Protein AF-A0A935D6I0-F1 (afdb_monomer_lite)

Structure (mmCIF, N/CA/C/O backbone):
data_AF-A0A935D6I0-F1
#
_entry.id   AF-A0A935D6I0-F1
#
loop_
_atom_site.group_PDB
_atom_site.id
_atom_site.type_symbol
_atom_site.label_atom_id
_atom_site.label_alt_id
_atom_site.label_comp_id
_atom_site.label_asym_id
_atom_site.label_entity_id
_atom_site.label_seq_id
_atom_site.pdbx_PDB_ins_code
_atom_site.Cartn_x
_atom_site.Cartn_y
_atom_site.Cartn_z
_atom_site.occupancy
_atom_site.B_iso_or_equiv
_atom_site.auth_seq_id
_atom_site.auth_comp_id
_atom_site.auth_asym_id
_atom_site.auth_atom_id
_atom_site.pdbx_PDB_model_num
ATOM 1 N N . MET A 1 1 ? 55.440 -57.132 -62.892 1.00 37.16 1 MET A N 1
ATOM 2 C CA . MET A 1 1 ? 55.270 -58.091 -61.773 1.00 37.16 1 MET A CA 1
ATOM 3 C C . MET A 1 1 ? 55.771 -57.445 -60.484 1.00 37.16 1 MET A C 1
ATOM 5 O O . MET A 1 1 ? 56.634 -56.586 -60.579 1.00 37.16 1 MET A O 1
ATOM 9 N N . SER A 1 2 ? 55.214 -57.832 -59.329 1.00 43.88 2 SER A N 1
ATOM 10 C CA . SER A 1 2 ? 55.814 -57.745 -57.974 1.00 43.88 2 SER A CA 1
ATOM 11 C C . SER A 1 2 ? 56.780 -56.583 -57.646 1.00 43.88 2 SER A C 1
ATOM 13 O O . SER A 1 2 ? 57.988 -56.702 -57.839 1.00 43.88 2 SER A O 1
ATOM 15 N N . GLY A 1 3 ? 56.264 -55.522 -57.013 1.00 41.12 3 GLY A N 1
ATOM 16 C CA . GLY A 1 3 ? 57.067 -54.634 -56.154 1.00 41.12 3 GLY A CA 1
ATOM 17 C C . GLY A 1 3 ? 57.128 -55.159 -54.703 1.00 41.12 3 GLY A C 1
ATOM 18 O O . GLY A 1 3 ? 56.217 -55.883 -54.296 1.00 41.12 3 GLY A O 1
ATOM 19 N N . PRO A 1 4 ? 58.171 -54.836 -53.912 1.00 48.38 4 PRO A N 1
ATOM 20 C CA . PRO A 1 4 ? 58.383 -55.424 -52.585 1.00 48.38 4 PRO A CA 1
ATOM 21 C C . PRO A 1 4 ? 57.462 -54.839 -51.490 1.00 48.38 4 PRO A C 1
ATOM 23 O O . PRO A 1 4 ? 57.060 -53.674 -51.569 1.00 48.38 4 PRO A O 1
ATOM 26 N N . PRO A 1 5 ? 57.155 -55.608 -50.425 1.00 51.44 5 PRO A N 1
ATOM 27 C CA . PRO A 1 5 ? 56.311 -55.148 -49.325 1.00 51.44 5 PRO A CA 1
ATOM 28 C C . PRO A 1 5 ? 57.020 -54.107 -48.443 1.00 51.44 5 PRO A C 1
ATOM 30 O O . PRO A 1 5 ? 58.158 -54.298 -48.014 1.00 51.44 5 PRO A O 1
ATOM 33 N N . ARG A 1 6 ? 56.316 -53.020 -48.103 1.00 47.38 6 ARG A N 1
ATOM 34 C CA . ARG A 1 6 ? 56.778 -52.037 -47.105 1.00 47.38 6 ARG A CA 1
ATOM 35 C C . ARG A 1 6 ? 56.645 -52.608 -45.679 1.00 47.38 6 ARG A C 1
ATOM 37 O O . ARG A 1 6 ? 55.667 -53.307 -45.403 1.00 47.38 6 ARG A O 1
ATOM 44 N N . PRO A 1 7 ? 57.572 -52.303 -44.750 1.00 45.91 7 PRO A N 1
ATOM 45 C CA . PRO A 1 7 ? 57.508 -52.811 -43.382 1.00 45.91 7 PRO A CA 1
ATOM 46 C C . PRO A 1 7 ? 56.306 -52.231 -42.621 1.00 45.91 7 PRO A C 1
ATOM 48 O O . PRO A 1 7 ? 56.084 -51.020 -42.614 1.00 45.91 7 PRO A O 1
ATOM 51 N N . ARG A 1 8 ? 55.543 -53.091 -41.935 1.00 47.44 8 ARG A N 1
ATOM 52 C CA . ARG A 1 8 ? 54.457 -52.660 -41.039 1.00 47.44 8 ARG A CA 1
ATOM 53 C C . ARG A 1 8 ? 55.047 -52.008 -39.787 1.00 47.44 8 ARG A C 1
ATOM 55 O O . ARG A 1 8 ? 55.710 -52.682 -38.998 1.00 47.44 8 ARG A O 1
ATOM 62 N N . ALA A 1 9 ? 54.773 -50.722 -39.583 1.00 49.53 9 ALA A N 1
ATOM 63 C CA . ALA A 1 9 ? 55.147 -50.020 -38.361 1.00 49.53 9 ALA A CA 1
ATOM 64 C C . ALA A 1 9 ? 54.410 -50.625 -37.152 1.00 49.53 9 ALA A C 1
ATOM 66 O O . ALA A 1 9 ? 53.188 -50.532 -37.048 1.00 49.53 9 ALA A O 1
ATOM 67 N N . ARG A 1 10 ? 55.151 -51.248 -36.229 1.00 52.06 10 ARG A N 1
ATOM 68 C CA . ARG A 1 10 ? 54.614 -51.650 -34.923 1.00 52.06 10 ARG A CA 1
ATOM 69 C C . ARG A 1 10 ? 54.610 -50.426 -34.007 1.00 52.06 10 ARG A C 1
ATOM 71 O O . ARG A 1 10 ? 55.678 -49.932 -33.647 1.00 52.06 10 ARG A O 1
ATOM 78 N N . LEU A 1 11 ? 53.421 -49.945 -33.642 1.00 57.38 11 LEU A N 1
ATOM 79 C CA . LEU A 1 11 ? 53.260 -48.937 -32.592 1.00 57.38 11 LEU A CA 1
ATOM 80 C C . LEU A 1 11 ? 53.880 -49.457 -31.287 1.00 57.38 11 LEU A C 1
ATOM 82 O O . LEU A 1 11 ? 53.718 -50.627 -30.936 1.00 57.38 11 LEU A O 1
ATOM 86 N N . ARG A 1 12 ? 54.618 -48.595 -30.582 1.00 63.47 12 ARG A N 1
ATOM 87 C CA . ARG A 1 12 ? 55.201 -48.927 -29.271 1.00 63.47 12 ARG A CA 1
ATOM 88 C C . ARG A 1 12 ? 54.099 -48.926 -28.210 1.00 63.47 12 ARG A C 1
ATOM 90 O O . ARG A 1 12 ? 53.146 -48.160 -28.334 1.00 63.47 12 ARG A O 1
ATOM 97 N N . ALA A 1 13 ? 54.256 -49.730 -27.157 1.00 59.06 13 ALA A N 1
ATOM 98 C CA . ALA A 1 13 ? 53.270 -49.829 -26.077 1.00 59.06 13 ALA A CA 1
ATOM 99 C C . ALA A 1 13 ? 52.913 -48.456 -25.466 1.00 59.06 13 ALA A C 1
ATOM 101 O O . ALA A 1 13 ? 51.735 -48.177 -25.271 1.00 59.06 13 ALA A O 1
ATOM 102 N N . ASP A 1 14 ? 53.894 -47.562 -25.291 1.00 60.78 14 ASP A N 1
ATOM 103 C CA . ASP A 1 14 ? 53.687 -46.169 -24.858 1.00 60.78 14 ASP A CA 1
ATOM 104 C C . ASP A 1 14 ? 52.713 -45.372 -25.741 1.00 60.78 14 ASP A C 1
ATOM 106 O O . ASP A 1 14 ? 51.923 -44.583 -25.228 1.00 60.78 14 ASP A O 1
ATOM 110 N N . GLU A 1 15 ? 52.762 -45.544 -27.064 1.00 60.06 15 GLU A N 1
ATOM 111 C CA . GLU A 1 15 ? 51.873 -44.826 -27.991 1.00 60.06 15 GLU A CA 1
ATOM 112 C C . GLU A 1 15 ? 50.445 -45.371 -27.902 1.00 60.06 15 GLU A C 1
ATOM 114 O O . GLU A 1 15 ? 49.482 -44.605 -27.904 1.00 60.06 15 GLU A O 1
ATOM 119 N N . ILE A 1 16 ? 50.311 -46.691 -27.742 1.00 69.69 16 ILE A N 1
ATOM 120 C CA . ILE A 1 16 ? 49.023 -47.360 -27.525 1.00 69.69 16 ILE A CA 1
ATOM 121 C C . ILE A 1 16 ? 48.428 -46.932 -26.175 1.00 69.69 16 ILE A C 1
ATOM 123 O O . ILE A 1 16 ? 47.242 -46.623 -26.111 1.00 69.69 16 ILE A O 1
ATOM 127 N N . GLY A 1 17 ? 49.241 -46.830 -25.118 1.00 73.00 17 GLY A N 1
ATOM 128 C CA . GLY A 1 17 ? 48.816 -46.346 -23.801 1.00 73.00 17 GLY A CA 1
ATOM 129 C C . GLY A 1 17 ? 48.333 -44.892 -23.820 1.00 73.00 17 GLY A C 1
ATOM 130 O O . GLY A 1 17 ? 47.293 -44.587 -23.238 1.00 73.00 17 GLY A O 1
ATOM 131 N N . LYS A 1 18 ? 49.025 -44.001 -24.545 1.00 70.38 18 LYS A N 1
ATOM 132 C CA . LYS A 1 18 ? 48.591 -42.603 -24.740 1.00 70.38 18 LYS A CA 1
ATOM 133 C C . LYS A 1 18 ? 47.278 -42.514 -25.517 1.00 70.38 18 LYS A C 1
ATOM 135 O O . LYS A 1 18 ? 46.387 -41.778 -25.104 1.00 70.38 18 LYS A O 1
ATOM 140 N N . LEU A 1 19 ? 47.139 -43.272 -26.608 1.00 73.75 19 LEU A N 1
ATOM 141 C CA . LEU A 1 19 ? 45.904 -43.323 -27.398 1.00 73.75 19 LEU A CA 1
ATOM 142 C C . LEU A 1 19 ? 44.732 -43.894 -26.592 1.00 73.75 19 LEU A C 1
ATOM 144 O O . LEU A 1 19 ? 43.655 -43.306 -26.602 1.00 73.75 19 LEU A O 1
ATOM 148 N N . ALA A 1 20 ? 44.944 -44.977 -25.842 1.00 74.62 20 ALA A N 1
ATOM 149 C CA . ALA A 1 20 ? 43.935 -45.543 -24.951 1.00 74.62 20 ALA A CA 1
ATOM 150 C C . ALA A 1 20 ? 43.519 -44.548 -23.854 1.00 74.62 20 ALA A C 1
ATOM 152 O O . ALA A 1 20 ? 42.328 -44.390 -23.602 1.00 74.62 20 ALA A O 1
ATOM 153 N N . GLY A 1 21 ? 44.473 -43.824 -23.258 1.00 82.56 21 GLY A N 1
ATOM 154 C CA . GLY A 1 21 ? 44.193 -42.761 -22.288 1.00 82.56 21 GLY A CA 1
ATOM 155 C C . GLY A 1 21 ? 43.405 -41.589 -22.882 1.00 82.56 21 GLY A C 1
ATOM 156 O O . GLY A 1 21 ? 42.464 -41.112 -22.253 1.00 82.56 21 GLY A O 1
ATOM 157 N N . LEU A 1 22 ? 43.730 -41.162 -24.108 1.00 82.31 22 LEU A N 1
ATOM 158 C CA . LEU A 1 22 ? 43.003 -40.107 -24.822 1.00 82.31 22 LEU A CA 1
ATOM 159 C C . LEU A 1 22 ? 41.564 -40.535 -25.154 1.00 82.31 22 LEU A C 1
ATOM 161 O O . LEU A 1 22 ? 40.627 -39.778 -24.913 1.00 82.31 22 LEU A O 1
ATOM 165 N N . VAL A 1 23 ? 41.382 -41.757 -25.665 1.00 84.00 23 VAL A N 1
ATOM 166 C CA . VAL A 1 23 ? 40.058 -42.324 -25.970 1.00 84.00 23 VAL A CA 1
ATOM 167 C C . VAL A 1 23 ? 39.240 -42.508 -24.693 1.00 84.00 23 VAL A C 1
ATOM 169 O O . VAL A 1 23 ? 38.070 -42.137 -24.673 1.00 84.00 23 VAL A O 1
ATOM 172 N N . PHE A 1 24 ? 39.842 -42.998 -23.605 1.00 89.31 24 PHE A N 1
ATOM 173 C CA . PHE A 1 24 ? 39.172 -43.108 -22.309 1.00 89.31 24 PHE A CA 1
ATOM 174 C C . PHE A 1 24 ? 38.747 -41.737 -21.767 1.00 89.31 24 PHE A C 1
ATOM 176 O O . PHE A 1 24 ? 37.611 -41.590 -21.326 1.00 89.31 24 PHE A O 1
ATOM 183 N N . ALA A 1 25 ? 39.606 -40.717 -21.855 1.00 81.88 25 ALA A N 1
ATOM 184 C CA . ALA A 1 25 ? 39.266 -39.353 -21.450 1.00 81.88 25 ALA A CA 1
ATOM 185 C C . ALA A 1 25 ? 38.133 -38.753 -22.304 1.00 81.88 25 ALA A C 1
ATOM 187 O O . ALA A 1 25 ? 37.238 -38.112 -21.758 1.00 81.88 25 ALA A O 1
ATOM 188 N N . ALA A 1 26 ? 38.123 -39.003 -23.618 1.00 81.81 26 ALA A N 1
ATOM 189 C CA . ALA A 1 26 ? 37.045 -38.573 -24.509 1.00 81.81 26 ALA A CA 1
ATOM 190 C C . ALA A 1 26 ? 35.714 -39.286 -24.200 1.00 81.81 26 ALA A C 1
ATOM 192 O O . ALA A 1 26 ? 34.679 -38.632 -24.094 1.00 81.81 26 ALA A O 1
ATOM 193 N N . VAL A 1 27 ? 35.736 -40.607 -23.984 1.00 89.44 27 VAL A N 1
ATOM 194 C CA . VAL A 1 27 ? 34.553 -41.383 -23.570 1.00 89.44 27 VAL A CA 1
ATOM 195 C C . VAL A 1 27 ? 34.043 -40.913 -22.206 1.00 89.44 27 VAL A C 1
ATOM 197 O O . VAL A 1 27 ? 32.844 -40.701 -22.051 1.00 89.44 27 VAL A O 1
ATOM 200 N N . LEU A 1 28 ? 34.933 -40.676 -21.239 1.00 91.19 28 LEU A N 1
ATOM 201 C CA . LEU A 1 28 ? 34.573 -40.146 -19.924 1.00 91.19 28 LEU A CA 1
ATOM 202 C C . LEU A 1 28 ? 33.959 -38.741 -20.026 1.00 91.19 28 LEU A C 1
ATOM 204 O O . LEU A 1 28 ? 32.957 -38.480 -19.369 1.00 91.19 28 LEU A O 1
ATOM 208 N N . ALA A 1 29 ? 34.496 -37.862 -20.877 1.00 83.25 29 ALA A N 1
ATOM 209 C CA . ALA A 1 29 ? 33.925 -36.539 -21.127 1.00 83.25 29 ALA A CA 1
ATOM 210 C C . ALA A 1 29 ? 32.528 -36.617 -21.771 1.00 83.25 29 ALA A C 1
ATOM 212 O O . ALA A 1 29 ? 31.626 -35.894 -21.354 1.00 83.25 29 ALA A O 1
ATOM 213 N N . VAL A 1 30 ? 32.311 -37.529 -22.726 1.00 86.19 30 VAL A N 1
ATOM 214 C CA . VAL A 1 30 ? 30.987 -37.773 -23.330 1.00 86.19 30 VAL A CA 1
ATOM 215 C C . VAL A 1 30 ? 29.999 -38.340 -22.305 1.00 86.19 30 VAL A C 1
ATOM 217 O O . VAL A 1 30 ? 28.857 -37.886 -22.253 1.00 86.19 30 VAL A O 1
ATOM 220 N N . LEU A 1 31 ? 30.424 -39.278 -21.453 1.00 86.38 31 LEU A N 1
ATOM 221 C CA . LEU A 1 31 ? 29.591 -39.832 -20.380 1.00 86.38 31 LEU A CA 1
ATOM 222 C C . LEU A 1 31 ? 29.246 -38.779 -19.317 1.00 86.38 31 LEU A C 1
ATOM 224 O O . LEU A 1 31 ? 28.089 -38.696 -18.914 1.00 86.38 31 LEU A O 1
ATOM 228 N N . LEU A 1 32 ? 30.206 -37.940 -18.913 1.00 83.62 32 LEU A N 1
ATOM 229 C CA . LEU A 1 32 ? 29.977 -36.810 -18.006 1.00 83.62 32 LEU A CA 1
ATOM 230 C C . LEU A 1 32 ? 29.027 -35.775 -18.620 1.00 83.62 32 LEU A C 1
ATOM 232 O O . LEU A 1 32 ? 28.127 -35.304 -17.931 1.00 83.62 32 LEU A O 1
ATOM 236 N N . ASN A 1 33 ? 29.170 -35.461 -19.910 1.00 84.50 33 ASN A N 1
ATOM 237 C CA . ASN A 1 33 ? 28.267 -34.548 -20.610 1.00 84.50 33 ASN A CA 1
ATOM 238 C C . ASN A 1 33 ? 26.844 -35.123 -20.721 1.00 84.50 33 ASN A C 1
ATOM 240 O O . ASN A 1 33 ? 25.875 -34.428 -20.436 1.00 84.50 33 ASN A O 1
ATOM 244 N N . MET A 1 34 ? 26.704 -36.410 -21.059 1.00 84.88 34 MET A N 1
ATOM 245 C CA . MET A 1 34 ? 25.408 -37.100 -21.100 1.00 84.88 34 MET A CA 1
ATOM 246 C C . MET A 1 34 ? 24.755 -37.191 -19.711 1.00 84.88 34 MET A C 1
ATOM 248 O O . MET A 1 34 ? 23.539 -37.043 -19.596 1.00 84.88 34 MET A O 1
ATOM 252 N N . TYR A 1 35 ? 25.545 -37.424 -18.660 1.00 82.31 35 TYR A N 1
ATOM 253 C CA . TYR A 1 35 ? 25.071 -37.429 -17.276 1.00 82.31 35 TYR A CA 1
ATOM 254 C C . TYR A 1 35 ? 24.625 -36.026 -16.841 1.00 82.31 35 TYR A C 1
ATOM 256 O O . TYR A 1 35 ? 23.523 -35.879 -16.326 1.00 82.31 35 TYR A O 1
ATOM 264 N N . SER A 1 36 ? 25.422 -34.994 -17.133 1.00 69.69 36 SER A N 1
ATOM 265 C CA . SER A 1 36 ? 25.091 -33.583 -16.884 1.00 69.69 36 SER A CA 1
ATOM 266 C C . SER A 1 36 ? 23.803 -33.155 -17.599 1.00 69.69 36 SER A C 1
ATOM 268 O O . SER A 1 36 ? 22.930 -32.548 -16.988 1.00 69.69 36 SER A O 1
ATOM 270 N N . ALA A 1 37 ? 23.628 -33.549 -18.865 1.00 70.69 37 ALA A N 1
ATOM 271 C CA . ALA A 1 37 ? 22.434 -33.238 -19.650 1.00 70.69 37 ALA A CA 1
ATOM 272 C C . ALA A 1 37 ? 21.165 -33.974 -19.170 1.00 70.69 37 ALA A C 1
ATOM 274 O O . ALA A 1 37 ? 20.067 -33.447 -19.324 1.00 70.69 37 ALA A O 1
ATOM 275 N N . ARG A 1 38 ? 21.289 -35.177 -18.585 1.00 74.50 38 ARG A N 1
ATOM 276 C CA . ARG A 1 38 ? 20.152 -35.927 -18.004 1.00 74.50 38 ARG A CA 1
ATOM 277 C C . ARG A 1 38 ? 19.853 -35.583 -16.547 1.00 74.50 38 ARG A C 1
ATOM 279 O O . ARG A 1 38 ? 18.725 -35.768 -16.104 1.00 74.50 38 ARG A O 1
ATOM 286 N N . HIS A 1 39 ? 20.849 -35.110 -15.807 1.00 69.06 39 HIS A N 1
ATOM 287 C CA . HIS A 1 39 ? 20.754 -34.772 -14.390 1.00 69.06 39 HIS A CA 1
ATOM 288 C C . HIS A 1 39 ? 21.181 -33.320 -14.159 1.00 69.06 39 HIS A C 1
ATOM 290 O O . HIS A 1 39 ? 21.965 -33.031 -13.253 1.00 69.06 39 HIS A O 1
ATOM 296 N N . TYR A 1 40 ? 20.664 -32.408 -14.991 1.00 58.69 40 TYR A N 1
ATOM 297 C CA . TYR A 1 40 ? 20.904 -30.977 -14.845 1.00 58.69 40 TYR A CA 1
ATOM 298 C C . TYR A 1 40 ? 20.405 -30.523 -13.472 1.00 58.69 40 TYR A C 1
ATOM 300 O O . TYR A 1 40 ? 19.208 -30.534 -13.186 1.00 58.69 40 TYR A O 1
ATOM 308 N N . ARG A 1 41 ? 21.342 -30.158 -12.596 1.00 61.06 41 ARG A N 1
ATOM 309 C CA . ARG A 1 41 ? 21.061 -29.782 -11.213 1.00 61.06 41 ARG A CA 1
ATOM 310 C C . ARG A 1 41 ? 21.752 -28.461 -10.928 1.00 61.06 41 ARG A C 1
ATOM 312 O O . ARG A 1 41 ? 22.961 -28.418 -10.713 1.00 61.06 41 ARG A O 1
ATOM 319 N N . ARG A 1 42 ? 20.981 -27.375 -10.982 1.00 64.25 42 ARG A N 1
ATOM 320 C CA . ARG A 1 42 ? 21.489 -26.026 -10.737 1.00 64.25 42 ARG A CA 1
ATOM 321 C C . ARG A 1 42 ? 21.846 -25.873 -9.257 1.00 64.25 42 ARG A C 1
ATOM 323 O O . ARG A 1 42 ? 21.025 -26.164 -8.392 1.00 64.25 42 ARG A O 1
ATOM 330 N N . TRP A 1 43 ? 23.065 -25.423 -8.977 1.00 62.28 43 TRP A N 1
ATOM 331 C CA . TRP A 1 43 ? 23.490 -25.038 -7.633 1.00 62.28 43 TRP A CA 1
ATOM 332 C C . TRP A 1 43 ? 23.419 -23.523 -7.492 1.00 62.28 43 TRP A C 1
ATOM 334 O O . TRP A 1 43 ? 23.999 -22.789 -8.293 1.00 62.28 43 TRP A O 1
ATOM 344 N N . ASP A 1 44 ? 22.700 -23.070 -6.474 1.00 67.69 44 ASP A N 1
ATOM 345 C CA . ASP A 1 44 ? 22.630 -21.670 -6.088 1.00 67.69 44 ASP A CA 1
ATOM 346 C C . ASP A 1 44 ? 23.681 -21.396 -5.011 1.00 67.69 44 ASP A C 1
ATOM 348 O O . ASP A 1 44 ? 23.538 -21.802 -3.857 1.00 67.69 44 ASP A O 1
ATOM 352 N N . VAL A 1 45 ? 24.759 -20.737 -5.428 1.00 71.44 45 VAL A N 1
ATOM 353 C CA . VAL A 1 45 ? 25.898 -20.365 -4.578 1.00 71.44 45 VAL A CA 1
ATOM 354 C C . VAL A 1 45 ? 25.766 -18.948 -4.004 1.00 71.44 45 VAL A C 1
ATOM 356 O O . VAL A 1 45 ? 26.752 -18.392 -3.526 1.00 71.44 45 VAL A O 1
ATOM 359 N N . THR A 1 46 ? 24.574 -18.340 -4.062 1.00 66.06 46 THR A N 1
ATOM 360 C CA . THR A 1 46 ? 24.297 -17.098 -3.324 1.00 66.06 46 THR A CA 1
ATOM 361 C C . THR A 1 46 ? 24.123 -17.388 -1.833 1.00 66.06 46 THR A C 1
ATOM 363 O O . THR A 1 46 ? 23.523 -18.392 -1.457 1.00 66.06 46 THR A O 1
ATOM 366 N N . GLU A 1 47 ? 24.634 -16.495 -0.983 1.00 59.16 47 GLU A N 1
ATOM 367 C CA . GLU A 1 47 ? 24.646 -16.642 0.483 1.00 59.16 47 GLU A CA 1
ATOM 368 C C . GLU A 1 47 ? 23.241 -16.817 1.091 1.00 59.16 47 GLU A C 1
ATOM 370 O O . GLU A 1 47 ? 23.069 -17.574 2.041 1.00 59.16 47 GLU A O 1
ATOM 375 N N . SER A 1 48 ? 22.225 -16.185 0.494 1.00 63.75 48 SER A N 1
ATOM 376 C CA . SER A 1 48 ? 20.811 -16.273 0.893 1.00 63.75 48 SER A CA 1
ATOM 377 C C . SER A 1 48 ? 19.963 -17.228 0.033 1.00 63.75 48 SER A C 1
ATOM 379 O O . SER A 1 48 ? 18.732 -17.207 0.113 1.00 63.75 48 SER A O 1
ATOM 381 N N . HIS A 1 49 ? 20.594 -18.051 -0.819 1.00 70.12 49 HIS A N 1
ATOM 382 C CA . HIS A 1 49 ? 19.928 -18.970 -1.756 1.00 70.12 49 HIS A CA 1
ATOM 383 C C . HIS A 1 49 ? 18.759 -18.316 -2.536 1.00 70.12 49 HIS A C 1
ATOM 385 O O . HIS A 1 49 ? 17.650 -18.863 -2.625 1.00 70.12 49 HIS A O 1
ATOM 391 N N . ARG A 1 50 ? 18.997 -17.110 -3.078 1.00 70.56 50 ARG A N 1
ATOM 392 C CA . ARG A 1 50 ? 17.980 -16.210 -3.664 1.00 70.56 50 ARG A CA 1
ATOM 393 C C . ARG A 1 50 ? 17.206 -16.821 -4.836 1.00 70.56 50 ARG A C 1
ATOM 395 O O . ARG A 1 50 ? 16.054 -16.461 -5.046 1.00 70.56 50 ARG A O 1
ATOM 402 N N . TYR A 1 51 ? 17.817 -17.731 -5.590 1.00 76.12 51 TYR A N 1
ATOM 403 C CA . TYR A 1 51 ? 17.234 -18.350 -6.788 1.00 76.12 51 TYR A CA 1
ATOM 404 C C . TYR A 1 51 ? 16.794 -19.804 -6.552 1.00 76.12 51 TYR A C 1
ATOM 406 O O . TYR A 1 51 ? 16.323 -20.477 -7.471 1.00 76.12 51 TYR A O 1
ATOM 414 N N . THR A 1 52 ? 16.931 -20.301 -5.322 1.00 81.88 52 THR A N 1
ATOM 415 C CA . THR A 1 52 ? 16.474 -21.632 -4.915 1.00 81.88 52 THR A CA 1
ATOM 416 C C . THR A 1 52 ? 14.997 -21.579 -4.562 1.00 81.88 52 THR A C 1
ATOM 418 O O . THR A 1 52 ? 14.637 -21.067 -3.503 1.00 81.88 52 THR A O 1
ATOM 421 N N . LEU A 1 53 ? 14.145 -22.123 -5.433 1.00 82.69 53 LEU A N 1
ATOM 422 C CA . LEU A 1 53 ? 12.693 -22.092 -5.247 1.00 82.69 53 LEU A CA 1
ATOM 423 C C . LEU A 1 53 ? 12.254 -22.768 -3.946 1.00 82.69 53 LEU A C 1
ATOM 425 O O . LEU A 1 53 ? 12.743 -23.849 -3.583 1.00 82.69 53 LEU A O 1
ATOM 429 N N . THR A 1 54 ? 11.272 -22.159 -3.290 1.00 81.50 54 THR A N 1
ATOM 430 C CA . THR A 1 54 ? 10.537 -22.760 -2.180 1.00 81.50 54 THR A CA 1
ATOM 431 C C . THR A 1 54 ? 9.719 -23.952 -2.670 1.00 81.50 54 THR A C 1
ATOM 433 O O . THR A 1 54 ? 9.304 -24.041 -3.827 1.00 81.50 54 THR A O 1
ATOM 436 N N . ASP A 1 55 ? 9.469 -24.909 -1.783 1.00 75.31 55 ASP A N 1
ATOM 437 C CA . ASP A 1 55 ? 8.736 -26.127 -2.145 1.00 75.31 55 ASP A CA 1
ATOM 438 C C . ASP A 1 55 ? 7.230 -25.858 -2.350 1.00 75.31 55 ASP A C 1
ATOM 440 O O . ASP A 1 55 ? 6.556 -26.612 -3.050 1.00 75.31 55 ASP A O 1
ATOM 444 N N . ALA A 1 56 ? 6.745 -24.723 -1.835 1.00 67.25 56 ALA A N 1
ATOM 445 C CA . ALA A 1 56 ? 5.465 -24.095 -2.155 1.00 67.25 56 ALA A CA 1
ATOM 446 C C . ALA A 1 56 ? 5.348 -23.755 -3.659 1.00 67.25 56 ALA A C 1
ATOM 448 O O . ALA A 1 56 ? 4.425 -24.211 -4.344 1.00 67.25 56 ALA A O 1
ATOM 449 N N . THR A 1 57 ? 6.332 -23.030 -4.198 1.00 84.00 57 THR A N 1
ATOM 450 C CA . THR A 1 57 ? 6.426 -22.699 -5.629 1.00 84.00 57 THR A CA 1
ATOM 451 C C . THR A 1 57 ? 6.583 -23.953 -6.489 1.00 84.00 57 THR A C 1
ATOM 453 O O . THR A 1 57 ? 5.881 -24.105 -7.486 1.00 84.00 57 THR A O 1
ATOM 456 N N . LYS A 1 58 ? 7.432 -24.912 -6.086 1.00 86.19 58 LYS A N 1
ATOM 457 C CA . LYS A 1 58 ? 7.634 -26.167 -6.844 1.00 86.19 58 LYS A CA 1
ATOM 458 C C . LYS A 1 58 ? 6.355 -26.987 -7.001 1.00 86.19 58 LYS A C 1
ATOM 460 O O . LYS A 1 58 ? 6.117 -27.497 -8.090 1.00 86.19 58 LYS A O 1
ATOM 465 N N . ARG A 1 59 ? 5.533 -27.114 -5.949 1.00 79.12 59 ARG A N 1
ATOM 466 C CA . ARG A 1 59 ? 4.211 -27.767 -6.046 1.00 79.12 59 ARG A CA 1
ATOM 467 C C . ARG A 1 59 ? 3.337 -27.033 -7.060 1.00 79.12 59 ARG A C 1
ATOM 469 O O . ARG A 1 59 ? 2.940 -27.624 -8.053 1.00 79.12 59 ARG A O 1
ATOM 476 N N . THR A 1 60 ? 3.180 -25.720 -6.887 1.00 81.19 60 THR A N 1
ATOM 477 C CA . THR A 1 60 ? 2.380 -24.859 -7.777 1.00 81.19 60 THR A CA 1
ATOM 478 C C . THR A 1 60 ? 2.756 -24.994 -9.258 1.00 81.19 60 THR A C 1
ATOM 480 O O . THR A 1 60 ? 1.875 -24.994 -10.111 1.00 81.19 60 THR A O 1
ATOM 483 N N . LEU A 1 61 ? 4.048 -25.130 -9.577 1.00 88.06 61 LEU A N 1
ATOM 484 C CA . LEU A 1 61 ? 4.530 -25.290 -10.954 1.00 88.06 61 LEU A CA 1
ATOM 485 C C . LEU A 1 61 ? 4.350 -26.714 -11.506 1.00 88.06 61 LEU A C 1
ATOM 487 O O . LEU A 1 61 ? 4.079 -26.875 -12.696 1.00 88.06 61 LEU A O 1
ATOM 491 N N . ARG A 1 62 ? 4.494 -27.747 -10.671 1.00 84.56 62 ARG A N 1
ATOM 492 C CA . ARG A 1 62 ? 4.284 -29.152 -11.070 1.00 84.56 62 ARG A CA 1
ATOM 493 C C . ARG A 1 62 ? 2.804 -29.503 -11.218 1.00 84.56 62 ARG A C 1
ATOM 495 O O . ARG A 1 62 ? 2.466 -30.322 -12.064 1.00 84.56 62 ARG A O 1
ATOM 502 N N . ASP A 1 63 ? 1.948 -28.846 -10.441 1.00 80.62 63 ASP A N 1
ATOM 503 C CA . ASP A 1 63 ? 0.494 -29.019 -10.436 1.00 80.62 63 ASP A CA 1
ATOM 504 C C . ASP A 1 63 ? -0.215 -28.097 -11.464 1.00 80.62 63 ASP A C 1
ATOM 506 O O . ASP A 1 63 ? -1.438 -27.950 -11.427 1.00 80.62 63 ASP A O 1
ATOM 510 N N . LEU A 1 64 ? 0.534 -27.467 -12.385 1.00 85.19 64 LEU A N 1
ATOM 511 C CA . LEU A 1 64 ? -0.003 -26.659 -13.490 1.00 85.19 64 LEU A CA 1
ATOM 512 C C . LEU A 1 64 ? -0.861 -27.526 -14.437 1.00 85.19 64 LEU A C 1
ATOM 514 O O . LEU A 1 64 ? -0.315 -28.427 -15.074 1.00 85.19 64 LEU A O 1
ATOM 518 N N . PRO A 1 65 ? -2.173 -27.251 -14.593 1.00 76.94 65 PRO A N 1
ATOM 519 C CA . PRO A 1 65 ? -3.044 -28.051 -15.458 1.00 76.94 65 PRO A CA 1
ATOM 520 C C . PRO A 1 65 ? -2.919 -27.686 -16.945 1.00 76.94 65 PRO A C 1
ATOM 522 O O . PRO A 1 65 ? -3.094 -28.540 -17.809 1.00 76.94 65 PRO A O 1
ATOM 525 N N . ASP A 1 66 ? -2.610 -26.420 -17.232 1.00 82.94 66 ASP A N 1
ATOM 526 C CA . ASP A 1 66 ? -2.652 -25.790 -18.552 1.00 82.94 66 ASP A CA 1
ATOM 527 C C . ASP A 1 66 ? -1.486 -24.802 -18.712 1.00 82.94 66 ASP A C 1
ATOM 529 O O . ASP A 1 66 ? -0.809 -24.442 -17.745 1.00 82.94 66 ASP A O 1
ATOM 533 N N . THR A 1 67 ? -1.227 -24.363 -19.946 1.00 90.44 67 THR A N 1
ATOM 534 C CA . THR A 1 67 ? -0.114 -23.454 -20.248 1.00 90.44 67 THR A CA 1
ATOM 535 C C . THR A 1 67 ? -0.382 -22.019 -19.782 1.00 90.44 67 THR A C 1
ATOM 537 O O . THR A 1 67 ? -1.322 -21.371 -20.242 1.00 90.44 67 THR A O 1
ATOM 540 N N . VAL A 1 68 ? 0.506 -21.490 -18.936 1.00 92.06 68 VAL A N 1
ATOM 541 C CA . VAL A 1 68 ? 0.494 -20.096 -18.463 1.00 92.06 68 VAL A CA 1
ATOM 542 C C . VAL A 1 68 ? 1.574 -19.293 -19.190 1.00 92.06 68 VAL A C 1
ATOM 544 O O . VAL A 1 68 ? 2.733 -19.708 -19.261 1.00 92.06 68 VAL A O 1
ATOM 547 N N . GLU A 1 69 ? 1.206 -18.126 -19.719 1.00 93.38 69 GLU A N 1
ATOM 548 C CA . GLU A 1 69 ? 2.147 -17.171 -20.311 1.00 93.38 69 GLU A CA 1
ATOM 549 C C . GLU A 1 69 ? 2.629 -16.166 -19.253 1.00 93.38 69 GLU A C 1
ATOM 551 O O . GLU A 1 69 ? 1.823 -15.614 -18.506 1.00 93.38 69 GLU A O 1
ATOM 556 N N . VAL A 1 70 ? 3.933 -15.881 -19.221 1.00 94.12 70 VAL A N 1
ATOM 557 C CA . VAL A 1 70 ? 4.531 -14.814 -18.400 1.00 94.12 70 VAL A CA 1
ATOM 558 C C . VAL A 1 70 ? 5.262 -13.848 -19.323 1.00 94.12 70 VAL A C 1
ATOM 560 O O . VAL A 1 70 ? 6.274 -14.208 -19.922 1.00 94.12 70 VAL A O 1
ATOM 563 N N . TRP A 1 71 ? 4.752 -12.628 -19.441 1.00 92.25 71 TRP A N 1
ATOM 564 C CA . TRP A 1 71 ? 5.332 -11.551 -20.236 1.00 92.25 71 TRP A CA 1
ATOM 565 C C . TRP A 1 71 ? 6.092 -10.597 -19.314 1.00 92.25 71 TRP A C 1
ATOM 567 O O . TRP A 1 71 ? 5.497 -10.013 -18.415 1.00 92.25 71 TRP A O 1
ATOM 577 N N . VAL A 1 72 ? 7.396 -10.442 -19.528 1.00 92.69 72 VAL A N 1
ATOM 578 C CA . VAL A 1 72 ? 8.268 -9.548 -18.753 1.00 92.69 72 VAL A CA 1
ATOM 579 C C . VAL A 1 72 ? 8.563 -8.310 -19.595 1.00 92.69 72 VAL A C 1
ATOM 581 O O . VAL A 1 72 ? 9.157 -8.441 -20.668 1.00 92.69 72 VAL A O 1
ATOM 584 N N . LEU A 1 73 ? 8.133 -7.139 -19.119 1.00 89.81 73 LEU A N 1
ATOM 585 C CA . LEU A 1 73 ? 8.149 -5.860 -19.835 1.00 89.81 73 LEU A CA 1
ATOM 586 C C . LEU A 1 73 ? 9.231 -4.944 -19.240 1.00 89.81 73 LEU A C 1
ATOM 588 O O . LEU A 1 73 ? 8.932 -3.957 -18.577 1.00 89.81 73 LEU A O 1
ATOM 592 N N . LEU A 1 74 ? 10.496 -5.324 -19.425 1.00 86.94 74 LEU A N 1
ATOM 593 C CA . LEU A 1 74 ? 11.658 -4.656 -18.822 1.00 86.94 74 LEU A CA 1
ATOM 594 C C . LEU A 1 74 ? 12.780 -4.491 -19.845 1.00 86.94 74 LEU A C 1
ATOM 596 O O . LEU A 1 74 ? 13.037 -5.411 -20.623 1.00 86.94 74 LEU A O 1
ATOM 600 N N . GLY A 1 75 ? 13.502 -3.376 -19.806 1.00 80.88 75 GLY A N 1
ATOM 601 C CA . GLY A 1 75 ? 14.668 -3.100 -20.647 1.00 80.88 75 GLY A CA 1
ATOM 602 C C . GLY A 1 75 ? 15.881 -3.979 -20.306 1.00 80.88 75 GLY A C 1
ATOM 603 O O . GLY A 1 75 ? 16.048 -4.418 -19.167 1.00 80.88 75 GLY A O 1
ATOM 604 N N . GLN A 1 76 ? 16.769 -4.244 -21.274 1.00 75.38 76 GLN A N 1
ATOM 605 C CA . GLN A 1 76 ? 18.009 -5.022 -21.046 1.00 75.38 76 GLN A CA 1
ATOM 606 C C . GLN A 1 76 ? 18.906 -4.425 -19.945 1.00 75.38 76 GLN A C 1
ATOM 608 O O . GLN A 1 76 ? 19.681 -5.151 -19.323 1.00 75.38 76 GLN A O 1
ATOM 613 N N . ALA A 1 77 ? 18.819 -3.111 -19.718 1.00 72.19 77 ALA A N 1
ATOM 614 C CA . ALA A 1 77 ? 19.597 -2.391 -18.712 1.00 72.19 77 ALA A CA 1
ATOM 615 C C . ALA A 1 77 ? 19.037 -2.515 -17.280 1.00 72.19 77 ALA A C 1
ATOM 617 O O . ALA A 1 77 ? 19.736 -2.177 -16.324 1.00 72.19 77 ALA A O 1
ATOM 618 N N . GLU A 1 78 ? 17.799 -2.988 -17.103 1.00 75.62 78 GLU A N 1
ATOM 619 C CA . GLU A 1 78 ? 17.122 -2.949 -15.806 1.00 75.62 78 GLU A CA 1
ATOM 620 C C . GLU A 1 78 ? 17.574 -4.082 -14.864 1.00 75.62 78 GLU A C 1
ATOM 622 O O . GLU A 1 78 ? 17.440 -5.264 -15.207 1.00 75.62 78 GLU A O 1
ATOM 627 N N . PRO A 1 79 ? 18.041 -3.780 -13.632 1.00 79.06 79 PRO A N 1
ATOM 628 C CA . PRO A 1 79 ? 18.521 -4.801 -12.695 1.00 79.06 79 PRO A CA 1
ATOM 629 C C . PRO A 1 79 ? 17.483 -5.886 -12.366 1.00 79.06 79 PRO A C 1
ATOM 631 O O . PRO A 1 79 ? 17.830 -7.066 -12.262 1.00 79.06 79 PRO A O 1
ATOM 634 N N . LEU A 1 80 ? 16.203 -5.503 -12.267 1.00 81.56 80 LEU A N 1
ATOM 635 C CA . LEU A 1 80 ? 15.088 -6.418 -12.014 1.00 81.56 80 LEU A CA 1
ATOM 636 C C . LEU A 1 80 ? 14.947 -7.471 -13.129 1.00 81.56 80 LEU A C 1
ATOM 638 O O . LEU A 1 80 ? 14.685 -8.636 -12.825 1.00 81.56 80 LEU A O 1
ATOM 642 N N . ARG A 1 81 ? 15.217 -7.124 -14.400 1.00 85.56 81 ARG A N 1
ATOM 643 C CA . ARG A 1 81 ? 15.160 -8.077 -15.526 1.00 85.56 81 ARG A CA 1
ATOM 644 C C . ARG A 1 81 ? 16.150 -9.215 -15.331 1.00 85.56 81 ARG A C 1
ATOM 646 O O . ARG A 1 81 ? 15.807 -10.374 -15.570 1.00 85.56 81 ARG A O 1
ATOM 653 N N . HIS A 1 82 ? 17.360 -8.910 -14.856 1.00 83.31 82 HIS A N 1
ATOM 654 C CA . HIS A 1 82 ? 18.350 -9.942 -14.570 1.00 83.31 82 HIS A CA 1
ATOM 655 C C . HIS A 1 82 ? 17.853 -10.880 -13.465 1.00 83.31 82 HIS A C 1
ATOM 657 O O . HIS A 1 82 ? 17.823 -12.094 -13.671 1.00 83.31 82 HIS A O 1
ATOM 663 N N . THR A 1 83 ? 17.403 -10.342 -12.329 1.00 82.38 83 THR A N 1
ATOM 664 C CA . THR A 1 83 ? 16.908 -11.143 -11.197 1.00 82.38 83 THR A CA 1
ATOM 665 C C . THR A 1 83 ? 15.707 -12.014 -11.580 1.00 82.38 83 THR A C 1
ATOM 667 O O . THR A 1 83 ? 15.736 -13.221 -11.326 1.00 82.38 83 THR A O 1
ATOM 670 N N . LEU A 1 84 ? 14.704 -11.448 -12.261 1.00 88.06 84 LEU A N 1
ATOM 671 C CA . LEU A 1 84 ? 13.547 -12.199 -12.755 1.00 88.06 84 LEU A CA 1
ATOM 672 C C . LEU A 1 84 ? 13.950 -13.275 -13.764 1.00 88.06 84 LEU A C 1
ATOM 674 O O . LEU A 1 84 ? 13.419 -14.379 -13.698 1.00 88.06 84 LEU A O 1
ATOM 678 N N . SER A 1 85 ? 14.922 -13.017 -14.646 1.00 87.75 85 SER A N 1
ATOM 679 C CA . SER A 1 85 ? 15.367 -14.027 -15.614 1.00 87.75 85 SER A CA 1
ATOM 680 C C . SER A 1 85 ? 15.989 -15.259 -14.948 1.00 87.75 85 SER A C 1
ATOM 682 O O . SER A 1 85 ? 15.691 -16.386 -15.344 1.00 87.75 85 SER A O 1
ATOM 684 N N . GLN A 1 86 ? 16.785 -15.082 -13.885 1.00 85.50 86 GLN A N 1
ATOM 685 C CA . GLN A 1 86 ? 17.366 -16.213 -13.152 1.00 85.50 86 GLN A CA 1
ATOM 686 C C . GLN A 1 86 ? 16.291 -17.045 -12.443 1.00 85.50 86 GLN A C 1
ATOM 688 O O . GLN A 1 86 ? 16.379 -18.276 -12.433 1.00 85.50 86 GLN A O 1
ATOM 693 N N . LEU A 1 87 ? 15.281 -16.370 -11.889 1.00 88.31 87 LEU A N 1
ATOM 694 C CA . LEU A 1 87 ? 14.162 -16.972 -11.172 1.00 88.31 87 LEU A CA 1
ATOM 695 C C . LEU A 1 87 ? 13.203 -17.709 -12.123 1.00 88.31 87 LEU A C 1
ATOM 697 O O . LEU A 1 87 ? 12.883 -18.872 -11.893 1.00 88.31 87 LEU A O 1
ATOM 701 N N . LEU A 1 88 ? 12.821 -17.094 -13.243 1.00 91.12 88 LEU A N 1
ATOM 702 C CA . LEU A 1 88 ? 11.946 -17.694 -14.257 1.00 91.12 88 LEU A CA 1
ATOM 703 C C . LEU A 1 88 ? 12.609 -18.879 -14.984 1.00 91.12 88 LEU A C 1
ATOM 705 O O . LEU A 1 88 ? 11.927 -19.846 -15.323 1.00 91.12 88 LEU A O 1
ATOM 709 N N . VAL A 1 89 ? 13.938 -18.876 -15.145 1.00 87.69 89 VAL A N 1
ATOM 710 C CA . VAL A 1 89 ? 14.692 -20.065 -15.592 1.00 87.69 89 VAL A CA 1
ATOM 711 C C . VAL A 1 89 ? 14.640 -21.195 -14.556 1.00 87.69 89 VAL A C 1
ATOM 713 O O . VAL A 1 89 ? 14.605 -22.361 -14.941 1.00 87.69 89 VAL A O 1
ATOM 716 N N . ALA A 1 90 ? 14.600 -20.890 -13.254 1.00 85.75 90 ALA A N 1
ATOM 717 C CA . ALA A 1 90 ? 14.366 -21.912 -12.234 1.00 85.75 90 ALA A CA 1
ATOM 718 C C . ALA A 1 90 ? 12.920 -22.442 -12.284 1.00 85.75 90 ALA A C 1
ATOM 720 O O . ALA A 1 90 ? 12.724 -23.648 -12.147 1.00 85.75 90 ALA A O 1
ATOM 721 N N . TYR A 1 91 ? 11.924 -21.586 -12.555 1.00 90.81 91 TYR A N 1
ATOM 722 C CA . TYR A 1 91 ? 10.523 -22.009 -12.707 1.00 90.81 91 TYR A CA 1
ATOM 723 C C . TYR A 1 91 ? 10.363 -22.981 -13.887 1.00 90.81 91 TYR A C 1
ATOM 725 O O . TYR A 1 91 ? 9.826 -24.074 -13.720 1.00 90.81 91 TYR A O 1
ATOM 733 N N . GLY A 1 92 ? 10.898 -22.630 -15.063 1.00 86.19 92 GLY A N 1
ATOM 734 C CA . GLY A 1 92 ? 10.906 -23.501 -16.248 1.00 86.19 92 GLY A CA 1
ATOM 735 C C . GLY A 1 92 ? 11.754 -24.776 -16.105 1.00 86.19 92 GLY A C 1
ATOM 736 O O . GLY A 1 92 ? 11.698 -25.649 -16.965 1.00 86.19 92 GLY A O 1
ATOM 737 N N . GLY A 1 93 ? 12.533 -24.907 -15.024 1.00 83.94 93 GLY A N 1
ATOM 738 C CA . GLY A 1 93 ? 13.207 -26.152 -14.647 1.00 83.94 93 GLY A CA 1
ATOM 739 C C . GLY A 1 93 ? 12.320 -27.133 -13.867 1.00 83.94 93 GLY A C 1
ATOM 740 O O . GLY A 1 93 ? 12.646 -28.315 -13.801 1.00 83.94 93 GLY A O 1
ATOM 741 N N . GLU A 1 94 ? 11.209 -26.663 -13.293 1.00 87.00 94 GLU A N 1
ATOM 742 C CA . GLU A 1 94 ? 10.240 -27.469 -12.532 1.00 87.00 94 GLU A CA 1
ATOM 743 C C . GLU A 1 94 ? 8.978 -27.813 -13.347 1.00 87.00 94 GLU A C 1
ATOM 745 O O . GLU A 1 94 ? 8.227 -28.705 -12.954 1.00 87.00 94 GLU A O 1
ATOM 750 N N . THR A 1 95 ? 8.728 -27.133 -14.475 1.00 88.44 95 THR A N 1
ATOM 751 C CA . THR A 1 95 ? 7.526 -27.334 -15.302 1.00 88.44 95 THR A CA 1
ATOM 752 C C . THR A 1 95 ? 7.735 -27.006 -16.780 1.00 88.44 95 THR A C 1
ATOM 754 O O . THR A 1 95 ? 8.450 -26.069 -17.129 1.00 88.44 95 THR A O 1
ATOM 757 N N . THR A 1 96 ? 7.046 -27.737 -17.659 1.00 86.94 96 THR A N 1
ATOM 758 C CA . THR A 1 96 ? 6.971 -27.455 -19.105 1.00 86.94 96 THR A CA 1
ATOM 759 C C . THR A 1 96 ? 5.766 -26.595 -19.495 1.00 86.94 96 THR A C 1
ATOM 761 O O . THR A 1 96 ? 5.648 -26.208 -20.655 1.00 86.94 96 THR A O 1
ATOM 764 N N . HIS A 1 97 ? 4.869 -26.286 -18.553 1.00 90.12 97 HIS A N 1
ATOM 765 C CA . HIS A 1 97 ? 3.632 -25.537 -18.807 1.00 90.12 97 HIS A CA 1
ATOM 766 C C . HIS A 1 97 ? 3.782 -24.013 -18.634 1.00 90.12 97 HIS A C 1
ATOM 768 O O . HIS A 1 97 ? 2.800 -23.285 -18.754 1.00 90.12 97 HIS A O 1
ATOM 774 N N . LEU A 1 98 ? 4.995 -23.505 -18.391 1.00 92.50 98 LEU A N 1
ATOM 775 C CA . LEU A 1 98 ? 5.262 -22.072 -18.245 1.00 92.50 98 LEU A CA 1
ATOM 776 C C . LEU A 1 98 ? 5.971 -21.511 -19.487 1.00 92.50 98 LEU A C 1
ATOM 778 O O . LEU A 1 98 ? 7.110 -21.875 -19.777 1.00 92.50 98 LEU A O 1
ATOM 782 N N . VAL A 1 99 ? 5.317 -20.595 -20.205 1.00 93.19 99 VAL A N 1
ATOM 783 C CA . VAL A 1 99 ? 5.865 -19.942 -21.406 1.00 93.19 99 VAL A CA 1
ATOM 784 C C . VAL A 1 99 ? 6.262 -18.508 -21.071 1.00 93.19 99 VAL A C 1
ATOM 786 O O . VAL A 1 99 ? 5.419 -17.618 -20.979 1.00 93.19 99 VAL A O 1
ATOM 789 N N . VAL A 1 100 ? 7.564 -18.282 -20.907 1.00 93.62 100 VAL A N 1
ATOM 790 C CA . VAL A 1 100 ? 8.124 -16.963 -20.580 1.00 93.62 100 VAL A CA 1
ATOM 791 C C . VAL A 1 100 ? 8.487 -16.207 -21.859 1.00 93.62 100 VAL A C 1
ATOM 793 O O . VAL A 1 100 ? 9.171 -16.741 -22.732 1.00 93.62 100 VAL A O 1
ATOM 796 N N . LYS A 1 101 ? 8.050 -14.952 -21.958 1.00 92.94 101 LYS A N 1
ATOM 797 C CA . LYS A 1 101 ? 8.302 -14.036 -23.074 1.00 92.94 101 LYS A CA 1
ATOM 798 C C . LYS A 1 101 ? 8.890 -12.743 -22.521 1.00 92.94 101 LYS A C 1
ATOM 800 O O . LYS A 1 101 ? 8.324 -12.153 -21.608 1.00 92.94 101 LYS A O 1
ATOM 805 N N . TYR A 1 102 ? 10.007 -12.298 -23.081 1.00 91.69 102 TYR A N 1
ATOM 806 C CA . TYR A 1 102 ? 10.601 -11.005 -22.746 1.00 91.69 102 TYR A CA 1
ATOM 807 C C . TYR A 1 102 ? 10.277 -10.021 -23.864 1.00 91.69 102 TYR A C 1
ATOM 809 O O . TYR A 1 102 ? 10.465 -10.352 -25.034 1.00 91.69 102 TYR A O 1
ATOM 817 N N . VAL A 1 103 ? 9.805 -8.836 -23.494 1.00 89.56 103 VAL A N 1
ATOM 818 C CA . VAL A 1 103 ? 9.599 -7.698 -24.389 1.00 89.56 103 VAL A CA 1
ATOM 819 C C . VAL A 1 103 ? 10.400 -6.544 -23.816 1.00 89.56 103 VAL A C 1
ATOM 821 O O . VAL A 1 103 ? 10.246 -6.205 -22.645 1.00 89.56 103 VAL A O 1
ATOM 824 N N . ASP A 1 104 ? 11.274 -5.965 -24.629 1.00 88.44 104 ASP A N 1
ATOM 825 C CA . ASP A 1 104 ? 12.021 -4.779 -24.243 1.00 88.44 104 ASP A CA 1
ATOM 826 C C . ASP A 1 104 ? 11.196 -3.528 -24.598 1.00 88.44 104 ASP A C 1
ATOM 828 O O . ASP A 1 104 ? 10.951 -3.295 -25.783 1.00 88.44 104 ASP A O 1
ATOM 832 N N . PRO A 1 105 ? 10.708 -2.734 -23.628 1.00 81.31 105 PRO A N 1
ATOM 833 C CA . PRO A 1 105 ? 9.808 -1.621 -23.922 1.00 81.31 105 PRO A CA 1
ATOM 834 C C . PRO A 1 105 ? 10.510 -0.465 -24.658 1.00 81.31 105 PRO A C 1
ATOM 836 O O . PRO A 1 105 ? 9.840 0.286 -25.368 1.00 81.31 105 PRO A O 1
ATOM 839 N N . ASP A 1 106 ? 11.840 -0.359 -24.549 1.00 80.50 106 ASP A N 1
ATOM 840 C CA . ASP A 1 106 ? 12.649 0.630 -25.269 1.00 80.50 106 ASP A CA 1
ATOM 841 C C . ASP A 1 106 ? 13.038 0.151 -26.681 1.00 80.50 106 ASP A C 1
ATOM 843 O O . ASP A 1 106 ? 13.056 0.950 -27.620 1.00 80.50 106 ASP A O 1
ATOM 847 N N . HIS A 1 107 ? 13.347 -1.143 -26.853 1.00 82.81 107 HIS A N 1
ATOM 848 C CA . HIS A 1 107 ? 13.892 -1.686 -28.110 1.00 82.81 107 HIS A CA 1
ATOM 849 C C . HIS A 1 107 ? 12.860 -2.392 -29.012 1.00 82.81 107 HIS A C 1
ATOM 851 O O . HIS A 1 107 ? 13.048 -2.414 -30.229 1.00 82.81 107 HIS A O 1
ATOM 857 N N . ASP A 1 108 ? 11.765 -2.931 -28.460 1.00 83.69 108 ASP A N 1
ATOM 858 C CA . ASP A 1 108 ? 10.736 -3.702 -29.179 1.00 83.69 108 ASP A CA 1
ATOM 859 C C . ASP A 1 108 ? 9.339 -3.021 -29.156 1.00 83.69 108 ASP A C 1
ATOM 861 O O . ASP A 1 108 ? 8.342 -3.649 -28.774 1.00 83.69 108 ASP A O 1
ATOM 865 N N . PRO A 1 109 ? 9.185 -1.756 -29.606 1.00 80.62 109 PRO A N 1
ATOM 866 C CA . PRO A 1 109 ? 7.951 -0.983 -29.418 1.00 80.62 109 PRO A CA 1
ATOM 867 C C . PRO A 1 109 ? 6.698 -1.588 -30.078 1.00 80.62 109 PRO A C 1
ATOM 869 O O . PRO A 1 109 ? 5.588 -1.333 -29.617 1.00 80.62 109 PRO A O 1
ATOM 872 N N . LEU A 1 110 ? 6.831 -2.424 -31.120 1.00 80.44 110 LEU A N 1
ATOM 873 C CA . LEU A 1 110 ? 5.679 -3.153 -31.680 1.00 80.44 110 LEU A CA 1
ATOM 874 C C . LEU A 1 110 ? 5.260 -4.369 -30.842 1.00 80.44 110 LEU A C 1
ATOM 876 O O . LEU A 1 110 ? 4.074 -4.686 -30.808 1.00 80.44 110 LEU A O 1
ATOM 880 N N . ALA A 1 111 ? 6.196 -5.038 -30.163 1.00 83.38 111 ALA A N 1
ATOM 881 C CA . ALA A 1 111 ? 5.847 -6.105 -29.226 1.00 83.38 111 ALA A CA 1
ATOM 882 C C . ALA A 1 111 ? 5.213 -5.513 -27.960 1.00 83.38 111 ALA A C 1
ATOM 884 O O . ALA A 1 111 ? 4.242 -6.068 -27.448 1.00 83.38 111 ALA A O 1
ATOM 885 N N . LEU A 1 112 ? 5.687 -4.340 -27.521 1.00 83.19 112 LEU A N 1
ATOM 886 C CA . LEU A 1 112 ? 5.019 -3.552 -26.489 1.00 83.19 112 LEU A CA 1
ATOM 887 C C . LEU A 1 112 ? 3.599 -3.151 -26.922 1.00 83.19 112 LEU A C 1
ATOM 889 O O . LEU A 1 112 ? 2.665 -3.356 -26.159 1.00 83.19 112 LEU A O 1
ATOM 893 N N . GLU A 1 113 ? 3.393 -2.630 -28.134 1.00 81.62 113 GLU A N 1
ATOM 894 C CA . GLU A 1 113 ? 2.057 -2.222 -28.599 1.00 81.62 113 GLU A CA 1
ATOM 895 C C . GLU A 1 113 ? 1.079 -3.406 -28.774 1.00 81.62 113 GLU A C 1
ATOM 897 O O . GLU A 1 113 ? -0.108 -3.258 -28.472 1.00 81.62 113 GLU A O 1
ATOM 902 N N . ASP A 1 114 ? 1.543 -4.595 -29.185 1.00 84.31 114 ASP A N 1
ATOM 903 C CA . ASP A 1 114 ? 0.722 -5.822 -29.178 1.00 84.31 114 ASP A CA 1
ATOM 904 C C . ASP A 1 114 ? 0.290 -6.195 -27.751 1.00 84.31 114 ASP A C 1
ATOM 906 O O . ASP A 1 114 ? -0.902 -6.340 -27.470 1.00 84.31 114 ASP A O 1
ATOM 910 N N . VAL A 1 115 ? 1.248 -6.246 -26.822 1.00 83.81 115 VAL A N 1
ATOM 911 C CA . VAL A 1 115 ? 1.022 -6.486 -25.389 1.00 83.81 115 VAL A CA 1
ATOM 912 C C . VAL A 1 115 ? 0.051 -5.456 -24.796 1.00 83.81 115 VAL A C 1
ATOM 914 O O . VAL A 1 115 ? -0.918 -5.835 -24.131 1.00 83.81 115 VAL A O 1
ATOM 917 N N . ARG A 1 116 ? 0.227 -4.164 -25.097 1.00 81.12 116 ARG A N 1
ATOM 918 C CA . ARG A 1 116 ? -0.664 -3.081 -24.654 1.00 81.12 116 ARG A CA 1
ATOM 919 C C . ARG A 1 116 ? -2.079 -3.242 -25.186 1.00 81.12 116 ARG A C 1
ATOM 921 O O . ARG A 1 116 ? -3.023 -3.076 -24.420 1.00 81.12 116 ARG A O 1
ATOM 928 N N . ARG A 1 117 ? -2.265 -3.621 -26.454 1.00 82.06 117 ARG A N 1
ATOM 929 C CA . ARG A 1 117 ? -3.603 -3.871 -27.027 1.00 82.06 117 ARG A CA 1
ATOM 930 C C . ARG A 1 117 ? -4.260 -5.117 -26.446 1.00 82.06 117 ARG A C 1
ATOM 932 O O . ARG A 1 117 ? -5.444 -5.081 -26.111 1.00 82.06 117 ARG A O 1
ATOM 939 N N . ARG A 1 118 ? -3.496 -6.200 -26.304 1.00 80.44 118 ARG A N 1
ATOM 940 C CA . ARG A 1 118 ? -3.960 -7.495 -25.793 1.00 80.44 118 ARG A CA 1
ATOM 941 C C . ARG A 1 118 ? -4.374 -7.419 -24.323 1.00 80.44 118 ARG A C 1
ATOM 943 O O . ARG A 1 118 ? -5.407 -7.975 -23.946 1.00 80.44 118 ARG A O 1
ATOM 950 N N . PHE A 1 119 ? -3.607 -6.706 -23.500 1.00 78.00 119 PHE A N 1
ATOM 951 C CA . PHE A 1 119 ? -3.801 -6.675 -22.050 1.00 78.00 119 PHE A CA 1
ATOM 952 C C . PHE A 1 119 ? -4.331 -5.339 -21.494 1.00 78.00 119 PHE A C 1
ATOM 954 O O . PHE A 1 119 ? -4.819 -5.331 -20.369 1.00 78.00 119 PHE A O 1
ATOM 961 N N . LYS A 1 120 ? -4.386 -4.262 -22.291 1.00 74.19 120 LYS A N 1
ATOM 962 C CA . LYS A 1 120 ? -4.811 -2.898 -21.894 1.00 74.19 120 LYS A CA 1
ATOM 963 C C . LYS A 1 120 ? -3.912 -2.283 -20.809 1.00 74.19 120 LYS A C 1
ATOM 965 O O . LYS A 1 120 ? -4.390 -1.962 -19.731 1.00 74.19 120 LYS A O 1
ATOM 970 N N . ILE A 1 121 ? -2.626 -2.171 -21.139 1.00 69.06 121 ILE A N 1
ATOM 971 C CA . ILE A 1 121 ? -1.526 -1.670 -20.293 1.00 69.06 121 ILE A CA 1
ATOM 972 C C . ILE A 1 121 ? -1.234 -0.213 -20.661 1.00 69.06 121 ILE A C 1
ATOM 974 O O . ILE A 1 121 ? -1.035 0.104 -21.845 1.00 69.06 121 ILE A O 1
ATOM 978 N N . GLU A 1 122 ? -1.213 0.677 -19.674 1.00 63.09 122 GLU A N 1
ATOM 979 C CA . GLU A 1 122 ? -0.799 2.067 -19.860 1.00 63.09 122 GLU A CA 1
ATOM 980 C C . GLU A 1 122 ? 0.732 2.189 -19.894 1.00 63.09 122 GLU A C 1
ATOM 982 O O . GLU A 1 122 ? 1.475 1.369 -19.353 1.00 63.09 122 GLU A O 1
ATOM 987 N N . SER A 1 123 ? 1.233 3.200 -20.608 1.00 60.34 123 SER A N 1
ATOM 988 C CA . SER A 1 123 ? 2.676 3.413 -20.745 1.00 60.34 123 SER A CA 1
ATOM 989 C C . SER A 1 123 ? 3.014 4.887 -20.930 1.00 60.34 123 SER A C 1
ATOM 991 O O . SER A 1 123 ? 2.476 5.533 -21.835 1.00 60.34 123 SER A O 1
ATOM 993 N N . GLY A 1 124 ? 3.937 5.387 -20.118 1.00 53.47 124 GLY A N 1
ATOM 994 C CA . GLY A 1 124 ? 4.528 6.717 -20.227 1.00 53.47 124 GLY A CA 1
ATOM 995 C C . GLY A 1 124 ? 6.006 6.659 -20.616 1.00 53.47 124 GLY A C 1
ATOM 996 O O . GLY A 1 124 ? 6.507 5.651 -21.117 1.00 53.47 124 GLY A O 1
ATOM 997 N N . ARG A 1 125 ? 6.721 7.752 -20.348 1.00 56.19 125 ARG A N 1
ATOM 998 C CA . ARG A 1 125 ? 8.187 7.803 -20.362 1.00 56.19 125 ARG A CA 1
ATOM 999 C C . ARG A 1 125 ? 8.701 8.424 -19.067 1.00 56.19 125 ARG A C 1
ATOM 1001 O O . ARG A 1 125 ? 8.046 9.310 -18.523 1.00 56.19 125 ARG A O 1
ATOM 1008 N N . SER A 1 126 ? 9.856 7.952 -18.604 1.00 48.03 126 SER A N 1
ATOM 1009 C CA . SER A 1 126 ? 10.632 8.584 -17.532 1.00 48.03 126 SER A CA 1
ATOM 1010 C C . SER A 1 126 ? 11.188 9.939 -17.986 1.00 48.03 126 SER A C 1
ATOM 1012 O O . SER A 1 126 ? 11.281 10.205 -19.187 1.00 48.03 126 SER A O 1
ATOM 1014 N N . GLU A 1 127 ? 11.641 10.762 -17.038 1.00 43.00 127 GLU A N 1
ATOM 1015 C CA . GLU A 1 127 ? 12.438 11.965 -17.330 1.00 43.00 127 GLU A CA 1
ATOM 1016 C C . GLU A 1 127 ? 13.741 11.607 -18.079 1.00 43.00 127 GLU A C 1
ATOM 1018 O O . GLU A 1 127 ? 14.171 12.347 -18.960 1.00 43.00 127 GLU A O 1
ATOM 1023 N N . ASP A 1 128 ? 14.292 10.411 -17.829 1.00 45.94 128 ASP A N 1
ATOM 1024 C CA . ASP A 1 128 ? 15.443 9.832 -18.544 1.00 45.94 128 ASP A CA 1
ATOM 1025 C C . ASP A 1 128 ? 15.104 9.268 -19.947 1.00 45.94 128 ASP A C 1
ATOM 1027 O O . ASP A 1 128 ? 15.948 8.664 -20.607 1.00 45.94 128 ASP A O 1
ATOM 1031 N N . GLY A 1 129 ? 13.857 9.403 -20.414 1.00 51.06 129 GLY A N 1
ATOM 1032 C CA . GLY A 1 129 ? 13.408 8.986 -21.751 1.00 51.06 129 GLY A CA 1
ATOM 1033 C C . GLY A 1 129 ? 12.989 7.515 -21.907 1.00 51.06 129 GLY A C 1
ATOM 1034 O O . GLY A 1 129 ? 12.274 7.205 -22.864 1.00 51.06 129 GLY A O 1
ATOM 1035 N N . HIS A 1 130 ? 13.364 6.640 -20.967 1.00 63.19 130 HIS A N 1
ATOM 1036 C CA . HIS A 1 130 ? 12.956 5.226 -20.913 1.00 63.19 130 HIS A CA 1
ATOM 1037 C C . HIS A 1 130 ? 11.431 5.044 -20.887 1.00 63.19 130 HIS A C 1
ATOM 1039 O O . HIS A 1 130 ? 10.718 5.820 -20.246 1.00 63.19 130 HIS A O 1
ATOM 1045 N N . VAL A 1 131 ? 10.917 4.009 -21.552 1.00 60.69 131 VAL A N 1
ATOM 1046 C CA . VAL A 1 131 ? 9.483 3.687 -21.606 1.00 60.69 131 VAL A CA 1
ATOM 1047 C C . VAL A 1 131 ? 9.048 2.949 -20.338 1.00 60.69 131 VAL A C 1
ATOM 1049 O O . VAL A 1 131 ? 9.433 1.807 -20.102 1.00 60.69 131 VAL A O 1
ATOM 1052 N N . LEU A 1 132 ? 8.194 3.594 -19.542 1.00 57.72 132 LEU A N 1
ATOM 1053 C CA . LEU A 1 132 ? 7.637 3.036 -18.307 1.00 57.72 132 LEU A CA 1
ATOM 1054 C C . LEU A 1 132 ? 6.238 2.475 -18.572 1.00 57.72 132 LEU A C 1
ATOM 1056 O O . LEU A 1 132 ? 5.406 3.157 -19.169 1.00 57.72 132 LEU A O 1
ATOM 1060 N N . THR A 1 133 ? 5.962 1.260 -18.102 1.00 64.44 133 THR A N 1
ATOM 1061 C CA . THR A 1 133 ? 4.634 0.621 -18.138 1.00 64.44 133 THR A CA 1
ATOM 1062 C C . THR A 1 133 ? 4.007 0.589 -16.745 1.00 64.44 133 THR A C 1
ATOM 1064 O O . THR A 1 133 ? 4.721 0.573 -15.745 1.00 64.44 133 THR A O 1
ATOM 1067 N N . ASP A 1 134 ? 2.673 0.580 -16.674 1.00 59.34 134 ASP A N 1
ATOM 1068 C CA . ASP A 1 134 ? 1.939 0.367 -15.415 1.00 59.34 134 ASP A CA 1
ATOM 1069 C C . ASP A 1 134 ? 2.104 -1.067 -14.869 1.00 59.34 134 ASP A C 1
ATOM 1071 O O . ASP A 1 134 ? 2.077 -1.281 -13.659 1.00 59.34 134 ASP A O 1
ATOM 1075 N N . ALA A 1 135 ? 2.351 -2.038 -15.752 1.00 71.06 135 ALA A N 1
ATOM 1076 C CA . ALA A 1 135 ? 2.660 -3.424 -15.425 1.00 71.06 135 ALA A CA 1
ATOM 1077 C C . ALA A 1 135 ? 4.055 -3.834 -15.924 1.00 71.06 135 ALA A C 1
ATOM 1079 O O . ALA A 1 135 ? 4.313 -3.872 -17.123 1.00 71.06 135 ALA A O 1
ATOM 1080 N N . VAL A 1 136 ? 4.918 -4.254 -15.001 1.00 84.62 136 VAL A N 1
ATOM 1081 C CA . VAL A 1 136 ? 6.285 -4.743 -15.252 1.00 84.62 136 VAL A CA 1
ATOM 1082 C C . VAL A 1 136 ? 6.307 -6.228 -15.642 1.00 84.62 136 VAL A C 1
ATOM 1084 O O . VAL A 1 136 ? 7.120 -6.661 -16.465 1.00 84.62 136 VAL A O 1
ATOM 1087 N N . VAL A 1 137 ? 5.394 -7.028 -15.084 1.00 88.81 137 VAL A N 1
ATOM 1088 C CA . VAL A 1 137 ? 5.135 -8.405 -15.531 1.00 88.81 137 VAL A CA 1
ATOM 1089 C C . VAL A 1 137 ? 3.636 -8.620 -15.707 1.00 88.81 137 VAL A C 1
ATOM 1091 O O . VAL A 1 137 ? 2.833 -8.254 -14.850 1.00 88.81 137 VAL A O 1
ATOM 1094 N N . VAL A 1 138 ? 3.266 -9.281 -16.803 1.00 86.44 138 VAL A N 1
ATOM 1095 C CA . VAL A 1 138 ? 1.905 -9.756 -17.071 1.00 86.44 138 VAL A CA 1
ATOM 1096 C C . VAL A 1 138 ? 1.909 -11.275 -17.032 1.00 86.44 138 VAL A C 1
ATOM 1098 O O . VAL A 1 138 ? 2.553 -11.923 -17.858 1.00 86.44 138 VAL A O 1
ATOM 1101 N N . VAL A 1 139 ? 1.164 -11.864 -16.107 1.00 89.50 139 VAL A N 1
ATOM 1102 C CA . VAL A 1 139 ? 0.889 -13.305 -16.117 1.00 89.50 139 VAL A CA 1
ATOM 1103 C C . VAL A 1 139 ? -0.483 -13.515 -16.748 1.00 89.50 139 VAL A C 1
ATOM 1105 O O . VAL A 1 139 ? -1.412 -12.767 -16.452 1.00 89.50 139 VAL A O 1
ATOM 1108 N N . ALA A 1 140 ? -0.628 -14.485 -17.651 1.00 86.19 140 ALA A N 1
ATOM 1109 C CA . ALA A 1 140 ? -1.850 -14.674 -18.431 1.00 86.19 140 ALA A CA 1
ATOM 1110 C C . ALA A 1 140 ? -2.183 -16.151 -18.687 1.00 86.19 140 ALA A C 1
ATOM 1112 O O . ALA A 1 140 ? -1.306 -16.978 -18.933 1.00 86.19 140 ALA A O 1
ATOM 1113 N N . HIS A 1 141 ? -3.477 -16.464 -18.677 1.00 86.69 141 HIS A N 1
ATOM 1114 C CA . HIS A 1 141 ? -4.023 -17.791 -18.945 1.00 86.69 141 HIS A CA 1
ATOM 1115 C C . HIS A 1 141 ? -5.382 -17.651 -19.654 1.00 86.69 141 HIS A C 1
ATOM 1117 O O . HIS A 1 141 ? -6.405 -17.330 -19.043 1.00 86.69 141 HIS A O 1
ATOM 1123 N N . GLY A 1 142 ? -5.379 -17.833 -20.978 1.00 80.94 142 GLY A N 1
ATOM 1124 C CA . GLY A 1 142 ? -6.526 -17.511 -21.833 1.00 80.94 142 GLY A CA 1
ATOM 1125 C C . GLY A 1 142 ? -6.898 -16.024 -21.751 1.00 80.94 142 GLY A C 1
ATOM 1126 O O . GLY A 1 142 ? -6.043 -15.157 -21.913 1.00 80.94 142 GLY A O 1
ATOM 1127 N N . GLU A 1 143 ? -8.173 -15.742 -21.468 1.00 71.81 143 GLU A N 1
ATOM 1128 C CA . GLU A 1 143 ? -8.698 -14.385 -21.220 1.00 71.81 143 GLU A CA 1
ATOM 1129 C C . GLU A 1 143 ? -8.235 -13.785 -19.876 1.00 71.81 143 GLU A C 1
ATOM 1131 O O . GLU A 1 143 ? -8.260 -12.565 -19.695 1.00 71.81 143 GLU A O 1
ATOM 1136 N N . LYS A 1 144 ? -7.833 -14.621 -18.906 1.00 76.44 144 LYS A N 1
ATOM 1137 C CA . LYS A 1 144 ? -7.454 -14.168 -17.561 1.00 76.44 144 LYS A CA 1
ATOM 1138 C C . LYS A 1 144 ? -6.037 -13.614 -17.567 1.00 76.44 144 LYS A C 1
ATOM 1140 O O . LYS A 1 144 ? -5.140 -14.180 -18.190 1.00 76.44 144 LYS A O 1
ATOM 1145 N N . ARG A 1 145 ? -5.830 -12.536 -16.815 1.00 80.62 145 ARG A N 1
ATOM 1146 C CA . ARG A 1 145 ? -4.540 -11.857 -16.681 1.00 80.62 145 ARG A CA 1
ATOM 1147 C C . ARG A 1 145 ? -4.366 -11.257 -15.295 1.00 80.62 145 ARG A C 1
ATOM 1149 O O . ARG A 1 145 ? -5.348 -10.857 -14.673 1.00 80.62 145 ARG A O 1
ATOM 1156 N N . TRP A 1 146 ? -3.120 -11.189 -14.856 1.00 80.75 146 TRP A N 1
ATOM 1157 C CA . TRP A 1 146 ? -2.682 -10.542 -13.631 1.00 80.75 146 TRP A CA 1
ATOM 1158 C C . TRP A 1 146 ? -1.490 -9.643 -13.952 1.00 80.75 146 TRP A C 1
ATOM 1160 O O . TRP A 1 146 ? -0.621 -10.024 -14.740 1.00 80.75 146 TRP A O 1
ATOM 1170 N N . PHE A 1 147 ? -1.460 -8.465 -13.342 1.00 79.44 147 PHE A N 1
ATOM 1171 C CA . PHE A 1 147 ? -0.407 -7.470 -13.511 1.00 79.44 147 PHE A CA 1
ATOM 1172 C C . PHE A 1 147 ? 0.421 -7.388 -12.232 1.00 79.44 147 PHE A C 1
ATOM 1174 O O . PHE A 1 147 ? -0.131 -7.504 -11.139 1.00 79.44 147 PHE A O 1
ATOM 1181 N N . LEU A 1 148 ? 1.729 -7.213 -12.380 1.00 80.62 148 LEU A N 1
ATOM 1182 C CA . LEU A 1 148 ? 2.664 -6.936 -11.293 1.00 80.62 148 LEU A CA 1
ATOM 1183 C C . LEU A 1 148 ? 3.439 -5.676 -11.668 1.00 80.62 148 LEU A C 1
ATOM 1185 O O . LEU A 1 148 ? 4.056 -5.645 -12.737 1.00 80.62 148 LEU A O 1
ATOM 1189 N N . ASP A 1 149 ? 3.404 -4.657 -10.817 1.00 77.56 149 ASP A N 1
ATOM 1190 C CA . ASP A 1 149 ? 4.205 -3.439 -10.982 1.00 77.56 149 ASP A CA 1
ATOM 1191 C C . ASP A 1 149 ? 5.609 -3.603 -10.361 1.00 77.56 149 ASP A C 1
ATOM 1193 O O . ASP A 1 149 ? 5.962 -4.671 -9.859 1.00 77.56 149 ASP A O 1
ATOM 1197 N N . SER A 1 150 ? 6.452 -2.567 -10.411 1.00 76.38 150 SER A N 1
ATOM 1198 C CA . SER A 1 150 ? 7.811 -2.612 -9.844 1.00 76.38 150 SER A CA 1
ATOM 1199 C C . SER A 1 150 ? 7.850 -2.721 -8.311 1.00 76.38 150 SER A C 1
ATOM 1201 O O . SER A 1 150 ? 8.875 -3.133 -7.761 1.00 76.38 150 SER A O 1
ATOM 1203 N N . THR A 1 151 ? 6.759 -2.390 -7.616 1.00 68.88 151 THR A N 1
ATOM 1204 C CA . THR A 1 151 ? 6.632 -2.419 -6.152 1.00 68.88 151 THR A CA 1
ATOM 1205 C C . THR A 1 151 ? 6.195 -3.787 -5.625 1.00 68.88 151 THR A C 1
ATOM 1207 O O . THR A 1 151 ? 6.688 -4.204 -4.579 1.00 68.88 151 THR A O 1
ATOM 1210 N N . ASP A 1 152 ? 5.396 -4.567 -6.367 1.00 71.25 152 ASP A N 1
ATOM 1211 C CA . ASP A 1 152 ? 5.079 -5.963 -5.995 1.00 71.25 152 ASP A CA 1
ATOM 1212 C C . ASP A 1 152 ? 6.355 -6.827 -5.832 1.00 71.25 152 ASP A C 1
ATOM 1214 O O . ASP A 1 152 ? 6.378 -7.785 -5.052 1.00 71.25 152 ASP A O 1
ATOM 1218 N N . PHE A 1 153 ? 7.444 -6.478 -6.527 1.00 80.00 153 PHE A N 1
ATOM 1219 C CA . PHE A 1 153 ? 8.731 -7.178 -6.457 1.00 80.00 153 PHE A CA 1
ATOM 1220 C C . PHE A 1 153 ? 9.590 -6.830 -5.228 1.00 80.00 153 PHE A C 1
ATOM 1222 O O . PHE A 1 153 ? 10.557 -7.552 -4.968 1.00 80.00 153 PHE A O 1
ATOM 1229 N N . TYR A 1 154 ? 9.261 -5.791 -4.449 1.00 76.00 154 TYR A N 1
ATOM 1230 C CA . TYR A 1 154 ? 10.125 -5.272 -3.379 1.00 76.00 154 TYR A CA 1
ATOM 1231 C C . TYR A 1 154 ? 9.350 -4.718 -2.172 1.00 76.00 154 TYR A C 1
ATOM 1233 O O . TYR A 1 154 ? 8.500 -3.849 -2.304 1.00 76.00 154 TYR A O 1
ATOM 1241 N N . GLU A 1 155 ? 9.715 -5.136 -0.958 1.00 64.50 155 GLU A N 1
ATOM 1242 C CA . GLU A 1 155 ? 9.232 -4.512 0.285 1.00 64.50 155 GLU A CA 1
ATOM 1243 C C . GLU A 1 155 ? 10.330 -3.628 0.895 1.00 64.50 155 GLU A C 1
ATOM 1245 O O . GLU A 1 155 ? 11.443 -4.088 1.169 1.00 64.50 155 GLU A O 1
ATOM 1250 N N . ALA A 1 156 ? 10.026 -2.346 1.107 1.00 54.12 156 ALA A N 1
ATOM 1251 C CA . ALA A 1 156 ? 10.910 -1.433 1.822 1.00 54.12 156 ALA A CA 1
ATOM 1252 C C . ALA A 1 156 ? 10.985 -1.823 3.309 1.00 54.12 156 ALA A C 1
ATOM 1254 O O . ALA A 1 156 ? 9.965 -2.084 3.945 1.00 54.12 156 ALA A O 1
ATOM 1255 N N . SER A 1 157 ? 12.192 -1.852 3.878 1.00 51.00 157 SER A N 1
ATOM 1256 C CA . SER A 1 157 ? 12.367 -2.018 5.322 1.00 51.00 157 SER A CA 1
ATOM 1257 C C . SER A 1 157 ? 11.807 -0.806 6.069 1.00 51.00 157 SER A C 1
ATOM 1259 O O . SER A 1 157 ? 12.293 0.304 5.878 1.00 51.00 157 SER A O 1
ATOM 1261 N N . GLU A 1 158 ? 10.873 -1.027 6.998 1.00 43.94 158 GLU A N 1
ATOM 1262 C CA . GLU A 1 158 ? 10.404 -0.004 7.955 1.00 43.94 158 GLU A CA 1
ATOM 1263 C C . GLU A 1 158 ? 11.520 0.502 8.893 1.00 43.94 158 GLU A C 1
ATOM 1265 O O . GLU A 1 158 ? 11.357 1.507 9.577 1.00 43.94 158 GLU A O 1
ATOM 1270 N N . LYS A 1 159 ? 12.662 -0.197 8.949 1.00 44.03 159 LYS A N 1
ATOM 1271 C CA . LYS A 1 159 ? 13.860 0.240 9.677 1.00 44.03 159 LYS A CA 1
ATOM 1272 C C . LYS A 1 159 ? 14.816 0.989 8.755 1.00 44.03 159 LYS A C 1
ATOM 1274 O O . LYS A 1 159 ? 15.089 0.505 7.654 1.00 44.03 159 LYS A O 1
ATOM 1279 N N . GLU A 1 160 ? 15.409 2.067 9.276 1.00 43.56 160 GLU A N 1
ATOM 1280 C CA . GLU A 1 160 ? 16.398 2.962 8.636 1.00 43.56 160 GLU A CA 1
ATOM 1281 C C . GLU A 1 160 ? 17.719 2.281 8.188 1.00 43.56 160 GLU A C 1
ATOM 1283 O O . GLU A 1 160 ? 18.651 2.945 7.747 1.00 43.56 160 GLU A O 1
ATOM 1288 N N . ASP A 1 161 ? 17.806 0.949 8.238 1.00 49.91 161 ASP A N 1
ATOM 1289 C CA . ASP A 1 161 ? 18.920 0.107 7.783 1.00 49.91 161 ASP A CA 1
ATOM 1290 C C . ASP A 1 161 ? 19.309 0.276 6.294 1.00 49.91 161 ASP A C 1
ATOM 1292 O O . ASP A 1 161 ? 20.311 -0.298 5.863 1.00 49.91 161 ASP A O 1
ATOM 1296 N N . GLY A 1 162 ? 18.497 0.966 5.482 1.00 55.44 162 GLY A N 1
ATOM 1297 C CA . GLY A 1 162 ? 18.705 1.088 4.034 1.00 55.44 162 GLY A CA 1
ATOM 1298 C C . GLY A 1 162 ? 18.598 -0.250 3.291 1.00 55.44 162 GLY A C 1
ATOM 1299 O O . GLY A 1 162 ? 19.342 -0.488 2.340 1.00 55.44 162 GLY A O 1
ATOM 1300 N N . LYS A 1 163 ? 17.720 -1.155 3.747 1.00 60.16 163 LYS A N 1
ATOM 1301 C CA . LYS A 1 163 ? 17.554 -2.509 3.189 1.00 60.16 163 LYS A CA 1
ATOM 1302 C C . LYS A 1 163 ? 16.213 -2.687 2.475 1.00 60.16 163 LYS A C 1
ATOM 1304 O O . LYS A 1 163 ? 15.194 -2.146 2.898 1.00 60.16 163 LYS A O 1
ATOM 1309 N N . VAL A 1 164 ? 16.209 -3.513 1.433 1.00 65.31 164 VAL A N 1
ATOM 1310 C CA . VAL A 1 164 ? 15.027 -3.897 0.648 1.00 65.31 164 VAL A CA 1
ATOM 1311 C C . VAL A 1 164 ? 14.848 -5.413 0.719 1.00 65.31 164 VAL A C 1
ATOM 1313 O O . VAL A 1 164 ? 15.808 -6.170 0.559 1.00 65.31 164 VAL A O 1
ATOM 1316 N N . ARG A 1 165 ? 13.619 -5.870 0.962 1.00 71.06 165 ARG A N 1
ATOM 1317 C CA . ARG A 1 165 ? 13.242 -7.289 0.984 1.00 71.06 165 ARG A CA 1
ATOM 1318 C C . ARG A 1 165 ? 12.812 -7.759 -0.413 1.00 71.06 165 ARG A C 1
ATOM 1320 O O . ARG A 1 165 ? 11.869 -7.187 -0.964 1.00 71.06 165 ARG A O 1
ATOM 1327 N N . PRO A 1 166 ? 13.462 -8.788 -0.990 1.00 76.00 166 PRO A N 1
ATOM 1328 C CA . PRO A 1 166 ? 13.094 -9.332 -2.299 1.00 76.00 166 PRO A CA 1
ATOM 1329 C C . PRO A 1 166 ? 11.741 -10.077 -2.265 1.00 76.00 166 PRO A C 1
ATOM 1331 O O . PRO A 1 166 ? 11.593 -11.062 -1.535 1.00 76.00 166 PRO A O 1
ATOM 1334 N N . ARG A 1 167 ? 10.759 -9.551 -3.015 1.00 78.12 167 ARG A N 1
ATOM 1335 C CA . ARG A 1 167 ? 9.369 -10.024 -3.243 1.00 78.12 167 ARG A CA 1
ATOM 1336 C C . ARG A 1 167 ? 9.179 -11.101 -4.322 1.00 78.12 167 ARG A C 1
ATOM 1338 O O . ARG A 1 167 ? 8.085 -11.644 -4.471 1.00 78.12 167 ARG A O 1
ATOM 1345 N N . GLU A 1 168 ? 10.184 -11.358 -5.159 1.00 85.75 168 GLU A N 1
ATOM 1346 C CA . GLU A 1 168 ? 9.935 -11.715 -6.566 1.00 85.75 168 GLU A CA 1
ATOM 1347 C C . GLU A 1 168 ? 9.305 -13.097 -6.769 1.00 85.75 168 GLU A C 1
ATOM 1349 O O . GLU A 1 168 ? 8.457 -13.275 -7.642 1.00 85.75 168 GLU A O 1
ATOM 1354 N N . GLU A 1 169 ? 9.677 -14.073 -5.938 1.00 86.00 169 GLU A N 1
ATOM 1355 C CA . GLU A 1 169 ? 9.081 -15.412 -5.976 1.00 86.00 169 GLU A CA 1
ATOM 1356 C C . GLU A 1 169 ? 7.624 -15.407 -5.487 1.00 86.00 169 GLU A C 1
ATOM 1358 O O . GLU A 1 169 ? 6.797 -16.157 -6.007 1.00 86.00 169 GLU A O 1
ATOM 1363 N N . GLN A 1 170 ? 7.289 -14.539 -4.528 1.00 79.94 170 GLN A N 1
ATOM 1364 C CA . GLN A 1 170 ? 5.933 -14.402 -4.002 1.00 79.94 170 GLN A CA 1
ATOM 1365 C C . GLN A 1 170 ? 5.015 -13.753 -5.042 1.00 79.94 170 GLN A C 1
ATOM 1367 O O . GLN A 1 170 ? 3.965 -14.311 -5.358 1.00 79.94 170 GLN A O 1
ATOM 1372 N N . ALA A 1 171 ? 5.447 -12.634 -5.631 1.00 81.06 171 ALA A N 1
ATOM 1373 C CA . ALA A 1 171 ? 4.703 -11.912 -6.661 1.00 81.06 171 ALA A CA 1
ATOM 1374 C C . ALA A 1 171 ? 4.370 -12.804 -7.873 1.00 81.06 171 ALA A C 1
ATOM 1376 O O . ALA A 1 171 ? 3.201 -12.950 -8.239 1.00 81.06 171 ALA A O 1
ATOM 1377 N N . LEU A 1 172 ? 5.378 -13.473 -8.451 1.00 88.25 172 LEU A N 1
ATOM 1378 C CA . LEU A 1 172 ? 5.191 -14.360 -9.605 1.00 88.25 172 LEU A CA 1
ATOM 1379 C C . LEU A 1 172 ? 4.284 -15.560 -9.293 1.00 88.25 172 LEU A C 1
ATOM 1381 O O . LEU A 1 172 ? 3.401 -15.881 -10.089 1.00 88.25 172 LEU A O 1
ATOM 1385 N N . THR A 1 173 ? 4.475 -16.228 -8.150 1.00 86.50 173 THR A N 1
ATOM 1386 C CA . THR A 1 173 ? 3.701 -17.441 -7.830 1.00 86.50 173 THR A CA 1
ATOM 1387 C C . THR A 1 173 ? 2.236 -17.120 -7.534 1.00 86.50 173 THR A C 1
ATOM 1389 O O . THR A 1 173 ? 1.351 -17.854 -7.981 1.00 86.50 173 THR A O 1
ATOM 1392 N N . LEU A 1 174 ? 1.955 -16.007 -6.845 1.00 76.81 174 LEU A N 1
ATOM 1393 C CA . LEU A 1 174 ? 0.585 -15.530 -6.631 1.00 76.81 174 LEU A CA 1
ATOM 1394 C C . LEU A 1 174 ? -0.093 -15.181 -7.964 1.00 76.81 174 LEU A C 1
ATOM 1396 O O . LEU A 1 174 ? -1.190 -15.670 -8.227 1.00 76.81 174 LEU A O 1
ATOM 1400 N N . ALA A 1 175 ? 0.579 -14.435 -8.846 1.00 81.38 175 ALA A N 1
ATOM 1401 C CA . ALA A 1 175 ? 0.040 -14.072 -10.157 1.00 81.38 175 ALA A CA 1
ATOM 1402 C C . ALA A 1 175 ? -0.301 -15.301 -11.028 1.00 81.38 175 ALA A C 1
ATOM 1404 O O . ALA A 1 175 ? -1.372 -15.346 -11.638 1.00 81.38 175 ALA A O 1
ATOM 1405 N N . ILE A 1 176 ? 0.555 -16.335 -11.030 1.00 86.56 176 ILE A N 1
ATOM 1406 C CA . ILE A 1 176 ? 0.284 -17.623 -11.699 1.00 86.56 176 ILE A CA 1
ATOM 1407 C C . ILE A 1 176 ? -0.973 -18.286 -11.117 1.00 86.56 176 ILE A C 1
ATOM 1409 O O . ILE A 1 176 ? -1.865 -18.681 -11.870 1.00 86.56 176 ILE A O 1
ATOM 1413 N N . ARG A 1 177 ? -1.102 -18.372 -9.787 1.00 78.06 177 ARG A N 1
ATOM 1414 C CA . ARG A 1 177 ? -2.281 -18.981 -9.140 1.00 78.06 177 ARG A CA 1
ATOM 1415 C C . ARG A 1 177 ? -3.565 -18.200 -9.411 1.00 78.06 177 ARG A C 1
ATOM 1417 O O . ARG A 1 177 ? -4.604 -18.818 -9.652 1.00 78.06 177 ARG A O 1
ATOM 1424 N N . SER A 1 178 ? -3.505 -16.873 -9.442 1.00 74.75 178 SER A N 1
ATOM 1425 C CA . SER A 1 178 ? -4.682 -16.029 -9.657 1.00 74.75 178 SER A CA 1
ATOM 1426 C C . SER A 1 178 ? -5.238 -16.111 -11.083 1.00 74.75 178 SER A C 1
ATOM 1428 O O . SER A 1 178 ? -6.460 -16.114 -11.230 1.00 74.75 178 SER A O 1
ATOM 1430 N N . VAL A 1 179 ? -4.406 -16.296 -12.122 1.00 78.12 179 VAL A N 1
ATOM 1431 C CA . VAL A 1 179 ? -4.907 -16.549 -13.496 1.00 78.12 179 VAL A CA 1
ATOM 1432 C C . VAL A 1 179 ? -5.367 -17.992 -13.738 1.00 78.12 179 VAL A C 1
ATOM 1434 O O . VAL A 1 179 ? -6.178 -18.247 -14.631 1.00 78.12 179 VAL A O 1
ATOM 1437 N N . LEU A 1 180 ? -4.902 -18.955 -12.942 1.00 76.69 180 LEU A N 1
ATOM 1438 C CA . LEU A 1 180 ? -5.432 -20.323 -12.957 1.00 76.69 180 LEU A CA 1
ATOM 1439 C C . LEU A 1 180 ? -6.799 -20.397 -12.257 1.00 76.69 180 LEU A C 1
ATOM 1441 O O . LEU A 1 180 ? -7.721 -21.041 -12.764 1.00 76.69 180 LEU A O 1
ATOM 1445 N N . GLY A 1 181 ? -6.946 -19.696 -11.127 1.00 64.38 181 GLY A N 1
ATOM 1446 C CA . GLY A 1 181 ? -8.144 -19.686 -10.286 1.00 64.38 181 GLY A CA 1
ATOM 1447 C C . GLY A 1 181 ? -9.441 -19.344 -11.029 1.00 64.38 181 GLY A C 1
ATOM 1448 O O . GLY A 1 181 ? -9.440 -18.658 -12.050 1.00 64.38 181 GLY A O 1
ATOM 1449 N N . GLY A 1 182 ? -10.568 -19.861 -10.532 1.00 63.75 182 GLY A N 1
ATOM 1450 C CA . GLY A 1 182 ? -11.903 -19.607 -11.085 1.00 63.75 182 GLY A CA 1
ATOM 1451 C C . GLY A 1 182 ? -12.403 -18.175 -10.854 1.00 63.75 182 GLY A C 1
ATOM 1452 O O . GLY A 1 182 ? -11.622 -17.251 -10.630 1.00 63.75 182 GLY A O 1
ATOM 1453 N N . ALA A 1 183 ? -13.726 -17.997 -10.880 1.00 65.25 183 ALA A N 1
ATOM 1454 C CA . ALA A 1 183 ? -14.337 -16.790 -10.324 1.00 65.25 183 ALA A CA 1
ATOM 1455 C C . ALA A 1 183 ? -13.943 -16.641 -8.835 1.00 65.25 183 ALA A C 1
ATOM 1457 O O . ALA A 1 183 ? -13.791 -17.667 -8.154 1.00 65.25 183 ALA A O 1
ATOM 1458 N N . PRO A 1 184 ? -13.768 -15.408 -8.324 1.00 72.75 184 PRO A N 1
ATOM 1459 C CA . PRO A 1 184 ? -13.301 -15.182 -6.962 1.00 72.75 184 PRO A CA 1
ATOM 1460 C C . PRO A 1 184 ? -14.226 -15.852 -5.950 1.00 72.75 184 PRO A C 1
ATOM 1462 O O . PRO A 1 184 ? -15.451 -15.768 -6.026 1.00 72.75 184 PRO A O 1
ATOM 1465 N N . THR A 1 185 ? -13.632 -16.571 -5.002 1.00 83.31 185 THR A N 1
ATOM 1466 C CA . THR A 1 185 ? -14.397 -17.329 -4.006 1.00 83.31 185 THR A CA 1
ATOM 1467 C C . THR A 1 185 ? -14.809 -16.407 -2.866 1.00 83.31 185 THR A C 1
ATOM 1469 O O . THR A 1 185 ? -13.953 -15.792 -2.234 1.00 83.31 185 THR A O 1
ATOM 1472 N N . ARG A 1 186 ? -16.114 -16.288 -2.611 1.00 92.62 186 ARG A N 1
ATOM 1473 C CA . ARG A 1 186 ? -16.665 -15.269 -1.711 1.00 92.62 186 ARG A CA 1
ATOM 1474 C C . ARG A 1 186 ? -16.549 -15.650 -0.234 1.00 92.62 186 ARG A C 1
ATOM 1476 O O . ARG A 1 186 ? -17.146 -16.637 0.204 1.00 92.62 186 ARG A O 1
ATOM 1483 N N . LEU A 1 187 ? -15.804 -14.850 0.526 1.00 95.25 187 LEU A N 1
ATOM 1484 C CA . LEU A 1 187 ? -15.617 -14.967 1.971 1.00 95.25 187 LEU A CA 1
ATOM 1485 C C . LEU A 1 187 ? -16.419 -13.868 2.675 1.00 95.25 187 LEU A C 1
ATOM 1487 O O . LEU A 1 187 ? -16.195 -12.682 2.438 1.00 95.25 187 LEU A O 1
ATOM 1491 N N . CYS A 1 188 ? -17.342 -14.264 3.548 1.00 95.75 188 CYS A N 1
ATOM 1492 C CA . CYS A 1 188 ? -18.272 -13.360 4.220 1.00 95.75 188 CYS A CA 1
ATOM 1493 C C . CYS A 1 188 ? -17.944 -13.239 5.711 1.00 95.75 188 CYS A C 1
ATOM 1495 O O . CYS A 1 188 ? -18.231 -14.150 6.485 1.00 95.75 188 CYS A O 1
ATOM 1497 N N . PHE A 1 189 ? -17.357 -12.119 6.124 1.00 96.38 189 PHE A N 1
ATOM 1498 C CA . PHE A 1 189 ? -17.018 -11.839 7.521 1.00 96.38 189 PHE A CA 1
ATOM 1499 C C . PHE A 1 189 ? -18.225 -11.238 8.251 1.00 96.38 189 PHE A C 1
ATOM 1501 O O . PHE A 1 189 ? -18.784 -10.242 7.785 1.00 96.38 189 PHE A O 1
ATOM 1508 N N . THR A 1 190 ? -18.637 -11.819 9.382 1.00 93.56 190 THR A N 1
ATOM 1509 C CA . THR A 1 190 ? -19.766 -11.283 10.162 1.00 93.56 190 THR A CA 1
ATOM 1510 C C . THR A 1 190 ? -19.405 -9.966 10.841 1.00 93.56 190 THR A C 1
ATOM 1512 O O . THR A 1 190 ? -18.254 -9.743 11.221 1.00 93.56 190 THR A O 1
ATOM 1515 N N . ARG A 1 191 ? -20.401 -9.091 10.991 1.00 91.00 191 ARG A N 1
ATOM 1516 C CA . ARG A 1 191 ? -20.298 -7.845 11.753 1.00 91.00 191 ARG A CA 1
ATOM 1517 C C . ARG A 1 191 ? -21.601 -7.580 12.502 1.00 91.00 191 ARG A C 1
ATOM 1519 O O . ARG A 1 191 ? -22.677 -7.722 11.931 1.00 91.00 191 ARG A O 1
ATOM 1526 N N . GLY A 1 192 ? -21.483 -7.154 13.754 1.00 86.56 192 GLY A N 1
ATOM 1527 C CA . GLY A 1 192 ? -22.597 -6.692 14.596 1.00 86.56 192 GLY A CA 1
ATOM 1528 C C . GLY A 1 192 ? -22.371 -6.937 16.090 1.00 86.56 192 GLY A C 1
ATOM 1529 O O . GLY A 1 192 ? -22.926 -6.238 16.934 1.00 86.56 192 GLY A O 1
ATOM 1530 N N . HIS A 1 193 ? -21.480 -7.873 16.417 1.00 89.50 193 HIS A N 1
ATOM 1531 C CA . HIS A 1 193 ? -21.244 -8.427 17.752 1.00 89.50 193 HIS A CA 1
ATOM 1532 C C . HIS A 1 193 ? -19.877 -8.019 18.320 1.00 89.50 193 HIS A C 1
ATOM 1534 O O . HIS A 1 193 ? -19.399 -8.609 19.289 1.00 89.50 193 HIS A O 1
ATOM 1540 N N . GLY A 1 194 ? -19.214 -7.030 17.714 1.00 88.31 194 GLY A N 1
ATOM 1541 C CA . GLY A 1 194 ? -17.870 -6.589 18.094 1.00 88.31 194 GLY A CA 1
ATOM 1542 C C . GLY A 1 194 ? -16.741 -7.477 17.565 1.00 88.31 194 GLY A C 1
ATOM 1543 O O . GLY A 1 194 ? -15.682 -7.529 18.194 1.00 88.31 194 GLY A O 1
ATOM 1544 N N . GLU A 1 195 ? -16.972 -8.176 16.448 1.00 91.44 195 GLU A N 1
ATOM 1545 C CA . GLU A 1 195 ? -15.936 -8.849 15.656 1.00 91.44 195 GLU A CA 1
ATOM 1546 C C . GLU A 1 195 ? -14.832 -7.874 15.191 1.00 91.44 195 GLU A C 1
ATOM 1548 O O . GLU A 1 195 ? -15.026 -6.657 15.148 1.00 91.44 195 GLU A O 1
ATOM 1553 N N . ALA A 1 196 ? -13.663 -8.403 14.821 1.00 90.62 196 ALA A N 1
ATOM 1554 C CA . ALA A 1 196 ? -12.597 -7.618 14.197 1.00 90.62 196 ALA A CA 1
ATOM 1555 C C . ALA A 1 196 ? -12.979 -7.201 12.761 1.00 90.62 196 ALA A C 1
ATOM 1557 O O . ALA A 1 196 ? -13.548 -7.992 12.007 1.00 90.62 196 ALA A O 1
ATOM 1558 N N . GLU A 1 197 ? -12.668 -5.961 12.370 1.00 87.44 197 GLU A N 1
ATOM 1559 C CA . GLU A 1 197 ? -13.175 -5.380 11.120 1.00 87.44 197 GLU A CA 1
ATOM 1560 C C . GLU A 1 197 ? -12.184 -5.468 9.949 1.00 87.44 197 GLU A C 1
ATOM 1562 O O . GLU A 1 197 ? -10.986 -5.228 10.086 1.00 87.44 197 GLU A O 1
ATOM 1567 N N . LEU A 1 198 ? -12.717 -5.728 8.750 1.00 89.00 198 LEU A N 1
ATOM 1568 C CA . LEU A 1 198 ? -11.970 -5.805 7.484 1.00 89.00 198 LEU A CA 1
ATOM 1569 C C . LEU A 1 198 ? -11.292 -4.489 7.051 1.00 89.00 198 LEU A C 1
ATOM 1571 O O . LEU A 1 198 ? -10.432 -4.513 6.174 1.00 89.00 198 LEU A O 1
ATOM 1575 N N . GLY A 1 199 ? -11.697 -3.354 7.628 1.00 84.38 199 GLY A N 1
ATOM 1576 C CA . GLY A 1 199 ? -11.088 -2.037 7.401 1.00 84.38 199 GLY A CA 1
ATOM 1577 C C . GLY A 1 199 ? -10.140 -1.579 8.515 1.00 84.38 199 GLY A C 1
ATOM 1578 O O . GLY A 1 199 ? -9.601 -0.481 8.424 1.00 84.38 199 GLY A O 1
ATOM 1579 N N . ASP A 1 200 ? -9.954 -2.379 9.568 1.00 82.44 200 ASP A N 1
ATOM 1580 C CA . ASP A 1 200 ? -9.052 -2.060 10.676 1.00 82.44 200 ASP A CA 1
ATOM 1581 C C . ASP A 1 200 ? -7.611 -2.446 10.299 1.00 82.44 200 ASP A C 1
ATOM 1583 O O . ASP A 1 200 ? -7.311 -3.625 10.094 1.00 82.44 200 ASP A O 1
ATOM 1587 N N . GLY A 1 201 ? -6.746 -1.435 10.173 1.00 78.12 201 GLY A N 1
ATOM 1588 C CA . GLY A 1 201 ? -5.305 -1.556 9.911 1.00 78.12 201 GLY A CA 1
ATOM 1589 C C . GLY A 1 201 ? -4.428 -1.394 11.156 1.00 78.12 201 GLY A C 1
ATOM 1590 O O . GLY A 1 201 ? -3.256 -1.048 11.042 1.00 78.12 201 GLY A O 1
ATOM 1591 N N . THR A 1 202 ? -4.984 -1.570 12.358 1.00 81.38 202 THR A N 1
ATOM 1592 C CA . THR A 1 202 ? -4.179 -1.727 13.577 1.00 81.38 202 THR A CA 1
ATOM 1593 C C . THR A 1 202 ? -3.638 -3.153 13.688 1.00 81.38 202 THR A C 1
ATOM 1595 O O . THR A 1 202 ? -4.139 -4.081 13.058 1.00 81.38 202 THR A O 1
ATOM 1598 N N . SER A 1 203 ? -2.663 -3.378 14.573 1.00 73.69 203 SER A N 1
ATOM 1599 C CA . SER A 1 203 ? -2.045 -4.698 14.786 1.00 73.69 203 SER A CA 1
ATOM 1600 C C . SER A 1 203 ? -2.996 -5.809 15.268 1.00 73.69 203 SER A C 1
ATOM 1602 O O . SER A 1 203 ? -2.586 -6.969 15.306 1.00 73.69 203 SER A O 1
ATOM 1604 N N . ALA A 1 204 ? -4.245 -5.479 15.626 1.00 75.31 204 ALA A N 1
ATOM 1605 C CA . ALA A 1 204 ? -5.318 -6.422 15.960 1.00 75.31 204 ALA A CA 1
ATOM 1606 C C . ALA A 1 204 ? -6.457 -6.471 14.916 1.00 75.31 204 ALA A C 1
ATOM 1608 O O . ALA A 1 204 ? -7.393 -7.258 15.073 1.00 75.31 204 ALA A O 1
ATOM 1609 N N . GLY A 1 205 ? -6.389 -5.636 13.876 1.00 83.44 205 GLY A N 1
ATOM 1610 C CA . GLY A 1 205 ? -7.350 -5.565 12.782 1.00 83.44 205 GLY A CA 1
ATOM 1611 C C . GLY A 1 205 ? -7.132 -6.629 11.703 1.00 83.44 205 GLY A C 1
ATOM 1612 O O . GLY A 1 205 ? -6.228 -7.464 11.799 1.00 83.44 205 GLY A O 1
ATOM 1613 N N . LEU A 1 206 ? -7.990 -6.610 10.674 1.00 90.38 206 LEU A N 1
ATOM 1614 C CA . LEU A 1 206 ? -8.006 -7.607 9.595 1.00 90.38 206 LEU A CA 1
ATOM 1615 C C . LEU A 1 206 ? -7.608 -7.057 8.215 1.00 90.38 206 LEU A C 1
ATOM 1617 O O . LEU A 1 206 ? -7.645 -7.817 7.248 1.00 90.38 206 LEU A O 1
ATOM 1621 N N . PHE A 1 207 ? -7.230 -5.781 8.078 1.00 85.38 207 PHE A N 1
ATOM 1622 C CA . PHE A 1 207 ? -6.907 -5.176 6.774 1.00 85.38 207 PHE A CA 1
ATOM 1623 C C . PHE A 1 207 ? -5.789 -5.925 6.020 1.00 85.38 207 PHE A C 1
ATOM 1625 O O . PHE A 1 207 ? -5.893 -6.158 4.812 1.00 85.38 207 PHE A O 1
ATOM 1632 N N . PHE A 1 208 ? -4.750 -6.381 6.726 1.00 80.12 208 PHE A N 1
ATOM 1633 C CA . PHE A 1 208 ? -3.673 -7.175 6.127 1.00 80.12 208 PHE A CA 1
ATOM 1634 C C . PHE A 1 208 ? -4.148 -8.571 5.686 1.00 80.12 208 PHE A C 1
ATOM 1636 O O . PHE A 1 208 ? -3.861 -8.996 4.568 1.00 80.12 208 PHE A O 1
ATOM 1643 N N . LEU A 1 209 ? -4.957 -9.255 6.508 1.00 86.56 209 LEU A N 1
ATOM 1644 C CA . LEU A 1 209 ? -5.568 -10.544 6.151 1.00 86.56 209 LEU A CA 1
ATOM 1645 C C . LEU A 1 209 ? -6.508 -10.406 4.941 1.00 86.56 209 LEU A C 1
ATOM 1647 O O . LEU A 1 209 ? -6.456 -11.231 4.030 1.00 86.56 209 LEU A O 1
ATOM 1651 N N . LYS A 1 210 ? -7.318 -9.341 4.886 1.00 89.25 210 LYS A N 1
ATOM 1652 C CA . LYS A 1 210 ? -8.135 -8.991 3.714 1.00 89.25 210 LYS A CA 1
ATOM 1653 C C . LYS A 1 210 ? -7.259 -8.864 2.465 1.00 89.25 210 LYS A C 1
ATOM 1655 O O . LYS A 1 210 ? -7.562 -9.485 1.452 1.00 89.25 210 LYS A O 1
ATOM 1660 N N . SER A 1 211 ? -6.156 -8.123 2.570 1.00 77.44 211 SER A N 1
ATOM 1661 C CA . SER A 1 211 ? -5.225 -7.872 1.463 1.00 77.44 211 SER A CA 1
ATOM 1662 C C . SER A 1 211 ? -4.551 -9.151 0.944 1.00 77.44 211 SER A C 1
ATOM 1664 O O . SER A 1 211 ? -4.391 -9.301 -0.266 1.00 77.44 211 SER A O 1
ATOM 1666 N N . ILE A 1 212 ? -4.203 -10.100 1.823 1.00 76.69 212 ILE A N 1
ATOM 1667 C CA . ILE A 1 212 ? -3.716 -11.436 1.423 1.00 76.69 212 ILE A CA 1
ATOM 1668 C C . ILE A 1 212 ? -4.811 -12.187 0.654 1.00 76.69 212 ILE A C 1
ATOM 1670 O O . ILE A 1 212 ? -4.584 -12.658 -0.458 1.00 76.69 212 ILE A O 1
ATOM 1674 N N . LEU A 1 213 ? -6.019 -12.264 1.218 1.00 84.12 213 LEU A N 1
ATOM 1675 C CA . LEU A 1 213 ? -7.129 -13.024 0.639 1.00 84.12 213 LEU A CA 1
ATOM 1676 C C . LEU A 1 213 ? -7.585 -12.463 -0.720 1.00 84.12 213 LEU A C 1
ATOM 1678 O O . LEU A 1 213 ? -7.866 -13.233 -1.637 1.00 84.12 213 LEU A O 1
ATOM 1682 N N . GLU A 1 214 ? -7.604 -11.144 -0.899 1.00 82.19 214 GLU A N 1
ATOM 1683 C CA . GLU A 1 214 ? -7.888 -10.532 -2.202 1.00 82.19 214 GLU A CA 1
ATOM 1684 C C . GLU A 1 214 ? -6.786 -10.849 -3.234 1.00 82.19 214 GLU A C 1
ATOM 1686 O O . GLU A 1 214 ? -7.107 -11.156 -4.385 1.00 82.19 214 GLU A O 1
ATOM 1691 N N . LYS A 1 215 ? -5.503 -10.900 -2.828 1.00 69.56 215 LYS A N 1
ATOM 1692 C CA . LYS A 1 215 ? -4.398 -11.355 -3.699 1.00 69.56 215 LYS A CA 1
ATOM 1693 C C . LYS A 1 215 ? -4.474 -12.859 -4.042 1.00 69.56 215 LYS A C 1
ATOM 1695 O O . LYS A 1 215 ? -4.114 -13.231 -5.156 1.00 69.56 215 LYS A O 1
ATOM 1700 N N . ASP A 1 216 ? -5.031 -13.703 -3.167 1.00 67.62 216 ASP A N 1
ATOM 1701 C CA . ASP A 1 216 ? -5.333 -15.135 -3.398 1.00 67.62 216 ASP A CA 1
ATOM 1702 C C . ASP A 1 216 ? -6.663 -15.398 -4.166 1.00 67.62 216 ASP A C 1
ATOM 1704 O O . ASP A 1 216 ? -7.228 -16.505 -4.126 1.00 67.62 216 ASP A O 1
ATOM 1708 N N . ASN A 1 217 ? -7.192 -14.397 -4.885 1.00 74.19 217 ASN A N 1
ATOM 1709 C CA . ASN A 1 217 ? -8.420 -14.487 -5.692 1.00 74.19 217 ASN A CA 1
ATOM 1710 C C . ASN A 1 217 ? -9.656 -14.917 -4.856 1.00 74.19 217 ASN A C 1
ATOM 1712 O O . ASN A 1 217 ? -10.402 -15.842 -5.207 1.00 74.19 217 ASN A O 1
ATOM 1716 N N . TYR A 1 218 ? -9.849 -14.298 -3.687 1.00 84.12 218 TYR A N 1
ATOM 1717 C CA . TYR A 1 218 ? -11.097 -14.348 -2.916 1.00 84.12 218 TYR A CA 1
ATOM 1718 C C . TYR A 1 218 ? -11.824 -12.992 -2.978 1.00 84.12 218 TYR A C 1
ATOM 1720 O O . TYR A 1 218 ? -11.190 -11.943 -2.957 1.00 84.12 218 TYR A O 1
ATOM 1728 N N . GLU A 1 219 ? -13.160 -13.004 -3.008 1.00 90.81 219 GLU A N 1
ATOM 1729 C CA . GLU A 1 219 ? -13.975 -11.793 -2.814 1.00 90.81 219 GLU A CA 1
ATOM 1730 C C . GLU A 1 219 ? -14.256 -11.659 -1.312 1.00 90.81 219 GLU A C 1
ATOM 1732 O O . GLU A 1 219 ? -14.988 -12.476 -0.752 1.00 90.81 219 GLU A O 1
ATOM 1737 N N . VAL A 1 220 ? -13.661 -10.668 -0.643 1.00 93.81 220 VAL A N 1
ATOM 1738 C CA . VAL A 1 220 ? -13.757 -10.523 0.819 1.00 93.81 220 VAL A CA 1
ATOM 1739 C C . VAL A 1 220 ? -14.766 -9.436 1.184 1.00 93.81 220 VAL A C 1
ATOM 1741 O O . VAL A 1 220 ? -14.504 -8.246 1.012 1.00 93.81 220 VAL A O 1
ATOM 1744 N N . VAL A 1 221 ? -15.920 -9.841 1.718 1.00 93.94 221 VAL A N 1
ATOM 1745 C CA . VAL A 1 221 ? -17.030 -8.940 2.067 1.00 93.94 221 VAL A CA 1
ATOM 1746 C C . VAL A 1 221 ? -17.387 -9.014 3.546 1.00 93.94 221 VAL A C 1
ATOM 1748 O O . VAL A 1 221 ? -17.252 -10.059 4.181 1.00 93.94 221 VAL A O 1
ATOM 1751 N N . SER A 1 222 ? -17.894 -7.908 4.094 1.00 92.94 222 SER A N 1
ATOM 1752 C CA . SER A 1 222 ? -18.561 -7.909 5.398 1.00 92.94 222 SER A CA 1
ATOM 1753 C C . SER A 1 222 ? -20.063 -8.139 5.216 1.00 92.94 222 SER A C 1
ATOM 1755 O O . SER A 1 222 ? -20.664 -7.611 4.279 1.00 92.94 222 SER A O 1
ATOM 1757 N N . VAL A 1 223 ? -20.663 -8.925 6.110 1.00 89.38 223 VAL A N 1
ATOM 1758 C CA . VAL A 1 223 ? -22.104 -9.186 6.179 1.00 89.38 223 VAL A CA 1
ATOM 1759 C C . VAL A 1 223 ? -22.596 -8.811 7.574 1.00 89.38 223 VAL A C 1
ATOM 1761 O O . VAL A 1 223 ? -22.210 -9.436 8.560 1.00 89.38 223 VAL A O 1
ATOM 1764 N N . GLU A 1 224 ? -23.465 -7.805 7.635 1.00 85.25 224 GLU A N 1
ATOM 1765 C CA . GLU A 1 224 ? -24.184 -7.376 8.838 1.00 85.25 224 GLU A CA 1
ATOM 1766 C C . GLU A 1 224 ? -25.605 -7.976 8.790 1.00 85.25 224 GLU A C 1
ATOM 1768 O O . GLU A 1 224 ? -26.437 -7.496 8.007 1.00 85.25 224 GLU A O 1
ATOM 1773 N N . PRO A 1 225 ? -25.902 -9.066 9.533 1.00 66.56 225 PRO A N 1
ATOM 1774 C CA . PRO A 1 225 ? -27.121 -9.852 9.306 1.00 66.56 225 PRO A CA 1
ATOM 1775 C C . PRO A 1 225 ? -28.413 -9.102 9.656 1.00 66.56 225 PRO A C 1
ATOM 1777 O O . PRO A 1 225 ? -29.460 -9.377 9.079 1.00 66.56 225 PRO A O 1
ATOM 1780 N N . THR A 1 226 ? -28.329 -8.093 10.525 1.00 63.84 226 THR A N 1
ATOM 1781 C CA . THR A 1 226 ? -29.432 -7.204 10.933 1.00 63.84 226 THR A CA 1
ATOM 1782 C C . THR A 1 226 ? -29.901 -6.231 9.833 1.00 63.84 226 THR A C 1
ATOM 1784 O O . THR A 1 226 ? -30.779 -5.393 10.065 1.00 63.84 226 THR A O 1
ATOM 1787 N N . THR A 1 227 ? -29.355 -6.329 8.615 1.00 55.47 227 THR A N 1
ATOM 1788 C CA . THR A 1 227 ? -29.763 -5.510 7.465 1.00 55.47 227 THR A CA 1
ATOM 1789 C C . THR A 1 227 ? -31.218 -5.798 7.064 1.00 55.47 227 THR A C 1
ATOM 1791 O O . THR A 1 227 ? -31.540 -6.854 6.517 1.00 55.47 227 THR A O 1
ATOM 1794 N N . LEU A 1 228 ? -32.100 -4.818 7.298 1.00 37.69 228 LEU A N 1
ATOM 1795 C CA . LEU A 1 228 ? -33.540 -4.864 6.999 1.00 37.69 228 LEU A CA 1
ATOM 1796 C C . LEU A 1 228 ? -33.852 -5.443 5.604 1.00 37.69 228 LEU A C 1
ATOM 1798 O O . LEU A 1 228 ? -33.616 -4.791 4.588 1.00 37.69 228 LEU A O 1
ATOM 1802 N N . GLY A 1 229 ? -34.446 -6.642 5.580 1.00 48.50 229 GLY A N 1
ATOM 1803 C CA . GLY A 1 229 ? -34.893 -7.344 4.368 1.00 48.50 229 GLY A CA 1
ATOM 1804 C C . GLY A 1 229 ? -34.086 -8.596 3.993 1.00 48.50 229 GLY A C 1
ATOM 1805 O O . GLY A 1 229 ? -34.510 -9.338 3.107 1.00 48.50 229 GLY A O 1
ATOM 1806 N N . ALA A 1 230 ? -32.962 -8.875 4.659 1.00 56.94 230 ALA A N 1
ATOM 1807 C CA . ALA A 1 230 ? -32.122 -10.038 4.370 1.00 56.94 230 ALA A CA 1
ATOM 1808 C C . ALA A 1 230 ? -32.697 -11.355 4.942 1.00 56.94 230 ALA A C 1
ATOM 1810 O O . ALA A 1 230 ? -32.301 -11.802 6.010 1.00 56.94 230 ALA A O 1
ATOM 1811 N N . LEU A 1 231 ? -33.597 -12.020 4.205 1.00 65.81 231 LEU A N 1
ATOM 1812 C CA . LEU A 1 231 ? -34.121 -13.352 4.578 1.00 65.81 231 LEU A CA 1
ATOM 1813 C C . LEU A 1 231 ? -33.062 -14.476 4.540 1.00 65.81 231 LEU A C 1
ATOM 1815 O O . LEU A 1 231 ? -33.245 -15.518 5.163 1.00 65.81 231 LEU A O 1
ATOM 1819 N N . GLU A 1 232 ? -31.973 -14.283 3.791 1.00 78.62 232 GLU A N 1
ATOM 1820 C CA . GLU A 1 232 ? -30.873 -15.245 3.630 1.00 78.62 232 GLU A CA 1
ATOM 1821 C C . GLU A 1 232 ? -29.519 -14.493 3.586 1.00 78.62 232 GLU A C 1
ATOM 1823 O O . GLU A 1 232 ? -28.912 -14.380 2.518 1.00 78.62 232 GLU A O 1
ATOM 1828 N N . PRO A 1 233 ? -29.021 -13.930 4.707 1.00 84.62 233 PRO A N 1
ATOM 1829 C CA . PRO A 1 233 ? -27.872 -13.010 4.693 1.00 84.62 233 PRO A CA 1
ATOM 1830 C C . PRO A 1 233 ? -26.560 -13.646 4.204 1.00 84.62 233 PRO A C 1
ATOM 1832 O O . PRO A 1 233 ? -25.704 -12.952 3.664 1.00 84.62 233 PRO A O 1
ATOM 1835 N N . TYR A 1 234 ? -26.413 -14.969 4.330 1.00 90.00 234 TYR A N 1
ATOM 1836 C CA . TYR A 1 234 ? -25.225 -15.718 3.893 1.00 90.00 234 TYR A CA 1
ATOM 1837 C C . TYR A 1 234 ? -25.338 -16.292 2.464 1.00 90.00 234 TYR A C 1
ATOM 1839 O O . TYR A 1 234 ? -24.551 -17.151 2.060 1.00 90.00 234 TYR A O 1
ATOM 1847 N N . LYS A 1 235 ? -26.326 -15.852 1.673 1.00 86.44 235 LYS A N 1
ATOM 1848 C CA . LYS A 1 235 ? -26.549 -16.359 0.312 1.00 86.44 235 LYS A CA 1
ATOM 1849 C C . LYS A 1 235 ? -25.399 -15.983 -0.628 1.00 86.44 235 LYS A C 1
ATOM 1851 O O . LYS A 1 235 ? -25.061 -14.814 -0.793 1.00 86.44 235 LYS A O 1
ATOM 1856 N N . GLY A 1 236 ? -24.813 -16.991 -1.273 1.00 85.81 236 GLY A N 1
ATOM 1857 C CA . GLY A 1 236 ? -23.661 -16.820 -2.166 1.00 85.81 236 GLY A CA 1
ATOM 1858 C C . GLY A 1 236 ? -22.311 -16.677 -1.450 1.00 85.81 236 GLY A C 1
ATOM 1859 O O . GLY A 1 236 ? -21.300 -16.493 -2.119 1.00 85.81 236 GLY A O 1
ATOM 1860 N N . CYS A 1 237 ? -22.269 -16.783 -0.120 1.00 92.75 237 CYS A N 1
ATOM 1861 C CA . CYS A 1 237 ? -21.024 -16.973 0.621 1.00 92.75 237 CYS A CA 1
ATOM 1862 C C . CYS A 1 237 ? -20.531 -18.415 0.423 1.00 92.75 237 CYS A C 1
ATOM 1864 O O . CYS A 1 237 ? -21.310 -19.354 0.574 1.00 92.75 237 CYS A O 1
ATOM 1866 N N . ALA A 1 238 ? -19.251 -18.601 0.096 1.00 91.69 238 ALA A N 1
ATOM 1867 C CA . ALA A 1 238 ? -18.625 -19.926 0.054 1.00 91.69 238 ALA A CA 1
ATOM 1868 C C . ALA A 1 238 ? -18.087 -20.331 1.436 1.00 91.69 238 ALA A C 1
ATOM 1870 O O . ALA A 1 238 ? -18.158 -21.497 1.825 1.00 91.69 238 ALA A O 1
ATOM 1871 N N . VAL A 1 239 ? -17.581 -19.351 2.194 1.00 96.31 239 VAL A N 1
ATOM 1872 C CA . VAL A 1 239 ? -17.217 -19.497 3.608 1.00 96.31 239 VAL A CA 1
ATOM 1873 C C . VAL A 1 239 ? -17.729 -18.281 4.380 1.00 96.31 239 VAL A C 1
ATOM 1875 O O . VAL A 1 239 ? -17.566 -17.147 3.925 1.00 96.31 239 VAL A O 1
ATOM 1878 N N . VAL A 1 240 ? -18.314 -18.502 5.558 1.00 97.38 240 VAL A N 1
ATOM 1879 C CA . VAL A 1 240 ? -18.606 -17.439 6.535 1.00 97.38 240 VAL A CA 1
ATOM 1880 C C . VAL A 1 240 ? -17.505 -17.414 7.596 1.00 97.38 240 VAL A C 1
ATOM 1882 O O . VAL A 1 240 ? -17.076 -18.467 8.066 1.00 97.38 240 VAL A O 1
ATOM 1885 N N . VAL A 1 241 ? -17.030 -16.229 7.973 1.00 97.75 241 VAL A N 1
ATOM 1886 C CA . VAL A 1 241 ? -15.955 -16.049 8.957 1.00 97.75 241 VAL A CA 1
ATOM 1887 C C . VAL A 1 241 ? -16.474 -15.243 10.143 1.00 97.75 241 VAL A C 1
ATOM 1889 O O . VAL A 1 241 ? -16.888 -14.097 9.989 1.00 97.75 241 VAL A O 1
ATOM 1892 N N . VAL A 1 242 ? -16.435 -15.839 11.334 1.00 96.56 242 VAL A N 1
ATOM 1893 C CA . VAL A 1 242 ? -16.845 -15.204 12.593 1.00 96.56 242 VAL A CA 1
ATOM 1894 C C . VAL A 1 242 ? -15.588 -14.824 13.376 1.00 96.56 242 VAL A C 1
ATOM 1896 O O . VAL A 1 242 ? -14.962 -15.662 14.035 1.00 96.56 242 VAL A O 1
ATOM 1899 N N . ALA A 1 243 ? -15.182 -13.561 13.242 1.00 95.19 243 ALA A N 1
ATOM 1900 C CA . ALA A 1 243 ? -13.857 -13.070 13.617 1.00 95.19 243 ALA A CA 1
ATOM 1901 C C . ALA A 1 243 ? -13.808 -12.469 15.036 1.00 95.19 243 ALA A C 1
ATOM 1903 O O . ALA A 1 243 ? -13.643 -11.265 15.211 1.00 95.19 243 ALA A O 1
ATOM 1904 N N . GLY A 1 244 ? -13.931 -13.309 16.067 1.00 93.00 244 GLY A N 1
ATOM 1905 C CA . GLY A 1 244 ? -13.770 -12.882 17.463 1.00 93.00 244 GLY A CA 1
ATOM 1906 C C . GLY A 1 244 ? -14.877 -11.977 18.012 1.00 93.00 244 GLY A C 1
ATOM 1907 O O . GLY A 1 244 ? -14.555 -10.885 18.482 1.00 93.00 244 GLY A O 1
ATOM 1908 N N . PRO A 1 245 ? -16.153 -12.411 17.984 1.00 92.62 245 PRO A N 1
ATOM 1909 C CA . PRO A 1 245 ? -17.265 -11.665 18.566 1.00 92.62 245 PRO A CA 1
ATOM 1910 C C . PRO A 1 245 ? -17.059 -11.426 20.067 1.00 92.62 245 PRO A C 1
ATOM 1912 O O . PRO A 1 245 ? -16.462 -12.242 20.772 1.00 92.62 245 PRO A O 1
ATOM 1915 N N . ARG A 1 246 ? -17.579 -10.297 20.551 1.00 87.94 246 ARG A N 1
ATOM 1916 C CA . ARG A 1 246 ? -17.499 -9.822 21.944 1.00 87.94 246 ARG A CA 1
ATOM 1917 C C . ARG A 1 246 ? -18.868 -9.718 22.627 1.00 87.94 246 ARG A C 1
ATOM 1919 O O . ARG A 1 246 ? -18.933 -9.262 23.761 1.00 87.94 246 ARG A O 1
ATOM 1926 N N . GLY A 1 247 ? -19.933 -10.127 21.944 1.00 82.88 247 GLY A N 1
ATOM 1927 C CA . GLY A 1 247 ? -21.284 -10.280 22.476 1.00 82.88 247 GLY A CA 1
ATOM 1928 C C . GLY A 1 247 ? -21.976 -11.494 21.852 1.00 82.88 247 GLY A C 1
ATOM 1929 O O . GLY A 1 247 ? -21.470 -12.081 20.891 1.00 82.88 247 GLY A O 1
ATOM 1930 N N . ALA A 1 248 ? -23.119 -11.886 22.410 1.00 86.69 248 ALA A N 1
ATOM 1931 C CA . ALA A 1 248 ? -23.908 -13.007 21.907 1.00 86.69 248 ALA A CA 1
ATOM 1932 C C . ALA A 1 248 ? -24.627 -12.684 20.584 1.00 86.69 248 ALA A C 1
ATOM 1934 O O . ALA A 1 248 ? -25.175 -11.593 20.418 1.00 86.69 248 ALA A O 1
ATOM 1935 N N . PHE A 1 249 ? -24.685 -13.664 19.680 1.00 89.75 249 PHE A N 1
ATOM 1936 C CA . PHE A 1 249 ? -25.569 -13.631 18.513 1.00 89.75 249 PHE A CA 1
ATOM 1937 C C . PHE A 1 249 ? -27.027 -13.842 18.961 1.00 89.75 249 PHE A C 1
ATOM 1939 O O . PHE A 1 249 ? -27.280 -14.692 19.822 1.00 89.75 249 PHE A O 1
ATOM 1946 N N . PRO A 1 250 ? -28.014 -13.128 18.390 1.00 88.31 250 PRO A N 1
ATOM 1947 C CA . PRO A 1 250 ? -29.418 -13.380 18.692 1.00 88.31 250 PRO A CA 1
ATOM 1948 C C . PRO A 1 250 ? -29.890 -14.725 18.093 1.00 88.31 250 PRO A C 1
ATOM 1950 O O . PRO A 1 250 ? -29.366 -15.163 17.065 1.00 88.31 250 PRO A O 1
ATOM 1953 N N . PRO A 1 251 ? -30.924 -15.383 18.663 1.00 88.00 251 PRO A N 1
ATOM 1954 C CA . PRO A 1 251 ? -31.364 -16.718 18.225 1.00 88.00 251 PRO A CA 1
ATOM 1955 C C . PRO A 1 251 ? -31.830 -16.828 16.763 1.00 88.00 251 PRO A C 1
ATOM 1957 O O . PRO A 1 251 ? -31.867 -17.925 16.208 1.00 88.00 251 PRO A O 1
ATOM 1960 N N . GLU A 1 252 ? -32.202 -15.711 16.135 1.00 86.75 252 GLU A N 1
ATOM 1961 C CA . GLU A 1 252 ? -32.536 -15.655 14.709 1.00 86.75 252 GLU A CA 1
ATOM 1962 C C . GLU A 1 252 ? -31.277 -15.797 13.833 1.00 86.75 252 GLU A C 1
ATOM 1964 O O . GLU A 1 252 ? -31.249 -16.620 12.917 1.00 86.75 252 GLU A O 1
ATOM 1969 N N . GLU A 1 253 ? -30.190 -15.110 14.195 1.00 88.75 253 GLU A N 1
ATOM 1970 C CA . GLU A 1 253 ? -28.894 -15.192 13.513 1.00 88.75 253 GLU A CA 1
ATOM 1971 C C . GLU A 1 253 ? -28.176 -16.523 13.779 1.00 88.75 253 GLU A C 1
ATOM 1973 O O . GLU A 1 253 ? -27.624 -17.111 12.842 1.00 88.75 253 GLU A O 1
ATOM 1978 N N . GLU A 1 254 ? -28.273 -17.070 15.006 1.00 90.25 254 GLU A N 1
ATOM 1979 C CA . GLU A 1 254 ? -27.899 -18.470 15.293 1.00 90.25 254 GLU A CA 1
ATOM 1980 C C . GLU A 1 254 ? -28.546 -19.412 14.263 1.00 90.25 254 GLU A C 1
ATOM 1982 O O . GLU A 1 254 ? -27.897 -20.307 13.712 1.00 90.25 254 GLU A O 1
ATOM 1987 N N . ASN A 1 255 ? -29.842 -19.215 13.995 1.00 89.44 255 ASN A N 1
ATOM 1988 C CA . ASN A 1 255 ? -30.620 -20.084 13.128 1.00 89.44 255 ASN A CA 1
ATOM 1989 C C . ASN A 1 255 ? -30.319 -19.863 11.636 1.00 89.44 255 ASN A C 1
ATOM 1991 O O . ASN A 1 255 ? -30.256 -20.847 10.895 1.00 89.44 255 ASN A O 1
ATOM 1995 N N . TRP A 1 256 ? -30.066 -18.631 11.183 1.00 90.75 256 TRP A N 1
ATOM 1996 C CA . TRP A 1 256 ? -29.599 -18.364 9.815 1.00 90.75 256 TRP A CA 1
ATOM 1997 C C . TRP A 1 256 ? -28.242 -19.017 9.543 1.00 90.75 256 TRP A C 1
ATOM 1999 O O . TRP A 1 256 ? -28.096 -19.729 8.545 1.00 90.75 256 TRP A O 1
ATOM 2009 N N . LEU A 1 257 ? -27.267 -18.847 10.442 1.00 92.31 257 LEU A N 1
ATOM 2010 C CA . LEU A 1 257 ? -25.924 -19.404 10.267 1.00 92.31 257 LEU A CA 1
ATOM 2011 C C . LEU A 1 257 ? -25.935 -20.939 10.341 1.00 92.31 257 LEU A C 1
ATOM 2013 O O . LEU A 1 257 ? -25.305 -21.612 9.522 1.00 92.31 257 LEU A O 1
ATOM 2017 N N . ARG A 1 258 ? -26.732 -21.508 11.255 1.00 91.75 258 ARG A N 1
ATOM 2018 C CA . ARG A 1 258 ? -26.989 -22.954 11.327 1.00 91.75 258 ARG A CA 1
ATOM 2019 C C . ARG A 1 258 ? -27.675 -23.484 10.064 1.00 91.75 258 ARG A C 1
ATOM 2021 O O . ARG A 1 258 ? -27.309 -24.560 9.601 1.00 91.75 258 ARG A O 1
ATOM 2028 N N . THR A 1 259 ? -28.634 -22.756 9.492 1.00 91.25 259 THR A N 1
ATOM 2029 C CA . THR A 1 259 ? -29.324 -23.157 8.250 1.00 91.25 259 THR A CA 1
ATOM 2030 C C . THR A 1 259 ? -28.359 -23.155 7.063 1.00 91.25 259 THR A C 1
ATOM 2032 O O . THR A 1 259 ? -28.264 -24.153 6.349 1.00 91.25 259 THR A O 1
ATOM 2035 N N . TYR A 1 260 ? -27.573 -22.088 6.900 1.00 93.38 260 TYR A N 1
ATOM 2036 C CA . TYR A 1 260 ? -26.511 -21.997 5.892 1.00 93.38 260 TYR A CA 1
ATOM 2037 C C . TYR A 1 260 ? -25.532 -23.186 5.978 1.00 93.38 260 TYR A C 1
ATOM 2039 O O . TYR A 1 260 ? -25.315 -23.879 4.983 1.00 93.38 260 TYR A O 1
ATOM 2047 N N . LEU A 1 261 ? -25.028 -23.510 7.174 1.00 93.56 261 LEU A N 1
ATOM 2048 C CA . LEU A 1 261 ? -24.159 -24.675 7.372 1.00 93.56 261 LEU A CA 1
ATOM 2049 C C . LEU A 1 261 ? -24.866 -25.999 7.040 1.00 93.56 261 LEU A C 1
ATOM 2051 O O . LEU A 1 261 ? -24.326 -26.828 6.314 1.00 93.56 261 LEU A O 1
ATOM 2055 N N . MET A 1 262 ? -26.094 -26.210 7.517 1.00 89.75 262 MET A N 1
ATOM 2056 C CA . MET A 1 262 ? -26.822 -27.465 7.285 1.00 89.75 262 MET A CA 1
ATOM 2057 C C . MET A 1 262 ? -27.241 -27.683 5.820 1.00 89.75 262 MET A C 1
ATOM 2059 O O . MET A 1 262 ? -27.472 -28.828 5.434 1.00 89.75 262 MET A O 1
ATOM 2063 N N . THR A 1 263 ? -27.308 -26.628 4.999 1.00 88.50 263 THR A N 1
ATOM 2064 C CA . THR A 1 263 ? -27.621 -26.720 3.556 1.00 88.50 263 THR A CA 1
ATOM 2065 C C . THR A 1 263 ? -26.403 -26.951 2.652 1.00 88.50 263 THR A C 1
ATOM 2067 O O . THR A 1 263 ? -26.584 -27.257 1.475 1.00 88.50 263 THR A O 1
ATOM 2070 N N . GLY A 1 264 ? -25.174 -26.869 3.176 1.00 88.12 264 GLY A N 1
ATOM 2071 C CA . GLY A 1 264 ? -23.946 -27.088 2.396 1.00 88.12 264 GLY A CA 1
ATOM 2072 C C . GLY A 1 264 ? -22.813 -26.096 2.664 1.00 88.12 264 GLY A C 1
ATOM 2073 O O . GLY A 1 264 ? -21.701 -26.336 2.201 1.00 88.12 264 GLY A O 1
ATOM 2074 N N . GLY A 1 265 ? -23.076 -25.002 3.384 1.00 91.88 265 GLY A N 1
ATOM 2075 C CA . GLY A 1 265 ? -22.096 -23.948 3.638 1.00 91.88 265 GLY A CA 1
ATOM 2076 C C . GLY A 1 265 ? -20.911 -24.381 4.509 1.00 91.88 265 GLY A C 1
ATOM 2077 O O . GLY A 1 265 ? -21.006 -25.317 5.308 1.00 91.88 265 GLY A O 1
ATOM 2078 N N . SER A 1 266 ? -19.806 -23.642 4.386 1.00 96.31 266 SER A N 1
ATOM 2079 C CA . SER A 1 266 ? -18.615 -23.768 5.238 1.00 96.31 266 SER A CA 1
ATOM 2080 C C . SER A 1 266 ? -18.443 -22.554 6.157 1.00 96.31 266 SER A C 1
ATOM 2082 O O . SER A 1 266 ? -18.826 -21.442 5.777 1.00 96.31 266 SER A O 1
ATOM 2084 N N . ALA A 1 267 ? -17.820 -22.715 7.332 1.00 97.50 267 ALA A N 1
ATOM 2085 C CA . ALA A 1 267 ? -17.464 -21.575 8.189 1.00 97.50 267 ALA A CA 1
ATOM 2086 C C . ALA A 1 267 ? -16.165 -21.726 9.006 1.00 97.50 267 ALA A C 1
ATOM 2088 O O . ALA A 1 267 ? -15.820 -22.815 9.473 1.00 97.50 267 ALA A O 1
ATOM 2089 N N . LEU A 1 268 ? -15.488 -20.591 9.220 1.00 98.25 268 LEU A N 1
ATOM 2090 C CA . LEU A 1 268 ? -14.389 -20.420 10.173 1.00 98.25 268 LEU A CA 1
ATOM 2091 C C . LEU A 1 268 ? -14.890 -19.639 11.393 1.00 98.25 268 LEU A C 1
ATOM 2093 O O . LEU A 1 268 ? -15.353 -18.507 11.265 1.00 98.25 268 LEU A O 1
ATOM 2097 N N . PHE A 1 269 ? -14.740 -20.216 12.579 1.00 97.88 269 PHE A N 1
ATOM 2098 C CA . PHE A 1 269 ? -15.115 -19.595 13.847 1.00 97.88 269 PHE A CA 1
ATOM 2099 C C . PHE A 1 269 ? -13.867 -19.339 14.695 1.00 97.88 269 PHE A C 1
ATOM 2101 O O . PHE A 1 269 ? -13.241 -20.291 15.156 1.00 97.88 269 PHE A O 1
ATOM 2108 N N . ALA A 1 270 ? -13.508 -18.077 14.933 1.00 96.94 270 ALA A N 1
ATOM 2109 C CA . ALA A 1 270 ? -12.379 -17.702 15.788 1.00 96.94 270 ALA A CA 1
ATOM 2110 C C . ALA A 1 270 ? -12.902 -17.195 17.143 1.00 96.94 270 ALA A C 1
ATOM 2112 O O . ALA A 1 270 ? -13.062 -15.995 17.364 1.00 96.94 270 ALA A O 1
ATOM 2113 N N . LEU A 1 271 ? -13.251 -18.129 18.029 1.00 94.44 271 LEU A N 1
ATOM 2114 C CA . LEU A 1 271 ? -14.036 -17.889 19.243 1.00 94.44 271 LEU A CA 1
ATOM 2115 C C . LEU A 1 271 ? -13.141 -17.915 20.478 1.00 94.44 271 LEU A C 1
ATOM 2117 O O . LEU A 1 271 ? -13.038 -18.928 21.169 1.00 94.44 271 LEU A O 1
ATOM 2121 N N . GLY A 1 272 ? -12.507 -16.776 20.755 1.00 90.56 272 GLY A N 1
ATOM 2122 C CA . GLY A 1 272 ? -11.846 -16.543 22.036 1.00 90.56 272 GLY A CA 1
ATOM 2123 C C . GLY A 1 272 ? -12.817 -16.571 23.228 1.00 90.56 272 GLY A C 1
ATOM 2124 O O . GLY A 1 272 ? -14.036 -16.500 23.048 1.00 90.56 272 GLY A O 1
ATOM 2125 N N . PRO A 1 273 ? -12.296 -16.662 24.462 1.00 89.38 273 PRO A N 1
ATOM 2126 C CA . PRO A 1 273 ? -13.082 -16.422 25.664 1.00 89.38 273 PRO A CA 1
ATOM 2127 C C . PRO A 1 273 ? -13.507 -14.946 25.698 1.00 89.38 273 PRO A C 1
ATOM 2129 O O . PRO A 1 273 ? -12.667 -14.063 25.526 1.00 89.38 273 PRO A O 1
ATOM 2132 N N . VAL A 1 274 ? -14.794 -14.677 25.932 1.00 86.81 274 VAL A N 1
ATOM 2133 C CA . VAL A 1 274 ? -15.347 -13.318 26.066 1.00 86.81 274 VAL A CA 1
ATOM 2134 C C . VAL A 1 274 ? -15.434 -12.975 27.559 1.00 86.81 274 VAL A C 1
ATOM 2136 O O . VAL A 1 274 ? -16.268 -13.567 28.244 1.00 86.81 274 VAL A O 1
ATOM 2139 N N . PRO A 1 275 ? -14.581 -12.085 28.109 1.00 82.25 275 PRO A N 1
ATOM 2140 C CA . PRO A 1 275 ? -14.595 -11.769 29.537 1.00 82.25 275 PRO A CA 1
ATOM 2141 C C . PRO A 1 275 ? -15.814 -10.927 29.914 1.00 82.25 275 PRO A C 1
ATOM 2143 O O . PRO A 1 275 ? -16.040 -9.873 29.317 1.00 82.25 275 PRO A O 1
ATOM 2146 N N . ALA A 1 276 ? -16.545 -11.351 30.943 1.00 79.19 276 ALA A N 1
ATOM 2147 C CA . ALA A 1 276 ? -17.701 -10.640 31.480 1.00 79.19 276 ALA A CA 1
ATOM 2148 C C . ALA A 1 276 ? -17.663 -10.610 33.023 1.00 79.19 276 ALA A C 1
ATOM 2150 O O . ALA A 1 276 ? -16.974 -11.428 33.638 1.00 79.19 276 ALA A O 1
ATOM 2151 N N . PRO A 1 277 ? -18.389 -9.689 33.687 1.00 73.75 277 PRO A N 1
ATOM 2152 C CA . PRO A 1 277 ? -18.467 -9.665 35.146 1.00 73.75 277 PRO A CA 1
ATOM 2153 C C . PRO A 1 277 ? -18.972 -11.008 35.698 1.00 73.75 277 PRO A C 1
ATOM 2155 O O . PRO A 1 277 ? -20.091 -11.424 35.402 1.00 73.75 277 PRO A O 1
ATOM 2158 N N . GLY A 1 278 ? -18.144 -11.687 36.497 1.00 71.56 278 GLY A N 1
ATOM 2159 C CA . GLY A 1 278 ? -18.464 -12.999 37.069 1.00 71.56 278 GLY A CA 1
ATOM 2160 C C . GLY A 1 278 ? -18.174 -14.218 36.179 1.00 71.56 278 GLY A C 1
ATOM 2161 O O . GLY A 1 278 ? -18.590 -15.317 36.546 1.00 71.56 278 GLY A O 1
ATOM 2162 N N . GLY A 1 279 ? -17.464 -14.079 35.049 1.00 78.31 279 GLY A N 1
ATOM 2163 C CA . GLY A 1 279 ? -16.966 -15.236 34.291 1.00 78.31 279 GLY A CA 1
ATOM 2164 C C . GLY A 1 279 ? -16.687 -14.979 32.810 1.00 78.31 279 GLY A C 1
ATOM 2165 O O . GLY A 1 279 ? -16.125 -13.953 32.426 1.00 78.31 279 GLY A O 1
ATOM 2166 N N . LEU A 1 280 ? -17.072 -15.946 31.974 1.00 82.06 280 LEU A N 1
ATOM 2167 C CA . LEU A 1 280 ? -17.011 -15.851 30.516 1.00 82.06 280 LEU A CA 1
ATOM 2168 C C . LEU A 1 280 ? -18.422 -15.899 29.921 1.00 82.06 280 LEU A C 1
ATOM 2170 O O . LEU A 1 280 ? -19.237 -16.740 30.305 1.00 82.06 280 LEU A O 1
ATOM 2174 N N . GLU A 1 281 ? -18.700 -15.008 28.973 1.00 83.94 281 GLU A N 1
ATOM 2175 C CA . GLU A 1 281 ? -19.996 -14.924 28.297 1.00 83.94 281 GLU A CA 1
ATOM 2176 C C . GLU A 1 281 ? -20.124 -15.966 27.172 1.00 83.94 281 GLU A C 1
ATOM 2178 O O . GLU A 1 281 ? -19.136 -16.386 26.560 1.00 83.94 281 GLU A O 1
ATOM 2183 N N . LYS A 1 282 ? -21.359 -16.404 26.903 1.00 86.69 282 LYS A N 1
ATOM 2184 C CA . LYS A 1 282 ? -21.672 -17.371 25.841 1.00 86.69 282 LYS A CA 1
ATOM 2185 C C . LYS A 1 282 ? -22.090 -16.652 24.571 1.00 86.69 282 LYS A C 1
ATOM 2187 O O . LYS A 1 282 ? -22.816 -15.668 24.620 1.00 86.69 282 LYS A O 1
ATOM 2192 N N . THR A 1 283 ? -21.654 -17.173 23.432 1.00 86.69 283 THR A N 1
ATOM 2193 C CA . THR A 1 283 ? -21.791 -16.473 22.143 1.00 86.69 283 THR A CA 1
ATOM 2194 C C . THR A 1 283 ? -23.081 -16.805 21.385 1.00 86.69 283 THR A C 1
ATOM 2196 O O . THR A 1 283 ? -23.350 -16.187 20.360 1.00 86.69 283 THR A O 1
ATOM 2199 N N . GLY A 1 284 ? -23.855 -17.801 21.832 1.00 87.94 284 GLY A N 1
ATOM 2200 C CA . GLY A 1 284 ? -24.996 -18.392 21.109 1.00 87.94 284 GLY A CA 1
ATOM 2201 C C . GLY A 1 284 ? -24.552 -19.442 20.080 1.00 87.94 284 GLY A C 1
ATOM 2202 O O . GLY A 1 284 ? -25.185 -20.487 19.886 1.00 87.94 284 GLY A O 1
ATOM 2203 N N . LEU A 1 285 ? -23.368 -19.230 19.497 1.00 93.12 285 LEU A N 1
ATOM 2204 C CA . LEU A 1 285 ? -22.722 -20.090 18.504 1.00 93.12 285 LEU A CA 1
ATOM 2205 C C . LEU A 1 285 ? -22.435 -21.512 19.010 1.00 93.12 285 LEU A C 1
ATOM 2207 O O . LEU A 1 285 ? -22.250 -22.417 18.196 1.00 93.12 285 LEU A O 1
ATOM 2211 N N . GLU A 1 286 ? -22.487 -21.754 20.324 1.00 91.31 286 GLU A N 1
ATOM 2212 C CA . GLU A 1 286 ? -22.450 -23.092 20.925 1.00 91.31 286 GLU A CA 1
ATOM 2213 C C . GLU A 1 286 ? -23.491 -24.051 20.297 1.00 91.31 286 GLU A C 1
ATOM 2215 O O . GLU A 1 286 ? -23.231 -25.248 20.171 1.00 91.31 286 GLU A O 1
ATOM 2220 N N . ARG A 1 287 ? -24.651 -23.539 19.852 1.00 90.12 287 ARG A N 1
ATOM 2221 C CA . ARG A 1 287 ? -25.693 -24.305 19.130 1.00 90.12 287 ARG A CA 1
ATOM 2222 C C . ARG A 1 287 ? -25.408 -24.498 17.641 1.00 90.12 287 ARG A C 1
ATOM 2224 O O . ARG A 1 287 ? -25.930 -25.435 17.036 1.00 90.12 287 ARG A O 1
ATOM 2231 N N . VAL A 1 288 ? -24.611 -23.612 17.052 1.00 94.12 288 VAL A N 1
ATOM 2232 C CA . VAL A 1 288 ? -24.246 -23.622 15.629 1.00 94.12 288 VAL A CA 1
ATOM 2233 C C . VAL A 1 288 ? -23.148 -24.659 15.369 1.00 94.12 288 VAL A C 1
ATOM 2235 O O . VAL A 1 288 ? -23.207 -25.366 14.365 1.00 94.12 288 VAL A O 1
ATOM 2238 N N . VAL A 1 289 ? -22.199 -24.818 16.302 1.00 94.94 289 VAL A N 1
ATOM 2239 C CA . VAL A 1 289 ? -21.093 -25.792 16.189 1.00 94.94 289 VAL A CA 1
ATOM 2240 C C . VAL A 1 289 ? -21.412 -27.188 16.747 1.00 94.94 289 VAL A C 1
ATOM 2242 O O . VAL A 1 289 ? -20.786 -28.159 16.322 1.00 94.94 289 VAL A O 1
ATOM 2245 N N . ALA A 1 290 ? -22.415 -27.346 17.620 1.00 92.62 290 ALA A N 1
ATOM 2246 C CA . ALA A 1 290 ? -22.785 -28.658 18.177 1.00 92.62 290 ALA A CA 1
ATOM 2247 C C . ALA A 1 290 ? -23.101 -29.749 17.116 1.00 92.62 290 ALA A C 1
ATOM 2249 O O . ALA A 1 290 ? -22.602 -30.866 17.264 1.00 92.62 290 ALA A O 1
ATOM 2250 N N . PRO A 1 291 ? -23.804 -29.471 15.990 1.00 92.75 291 PRO A N 1
ATOM 2251 C CA . PRO A 1 291 ? -23.997 -30.443 14.901 1.00 92.75 291 PRO A CA 1
ATOM 2252 C C . PRO A 1 291 ? -22.702 -30.916 14.216 1.00 92.75 291 PRO A C 1
ATOM 2254 O O . PRO A 1 291 ? -22.722 -31.879 13.448 1.00 92.75 291 PRO A O 1
ATOM 2257 N N . PHE A 1 292 ? -21.574 -30.257 14.466 1.00 94.88 292 PHE A N 1
ATOM 2258 C CA . PHE A 1 292 ? -20.256 -30.626 13.952 1.00 94.88 292 PHE A CA 1
ATOM 2259 C C . PHE A 1 292 ? -19.435 -31.444 14.964 1.00 94.88 292 PHE A C 1
ATOM 2261 O O . PHE A 1 292 ? -18.273 -31.739 14.701 1.00 94.88 292 PHE A O 1
ATOM 2268 N N . GLY A 1 293 ? -20.030 -31.830 16.099 1.00 95.06 293 GLY A N 1
ATOM 2269 C CA . GLY A 1 293 ? -19.366 -32.612 17.144 1.00 95.06 293 GLY A CA 1
ATOM 2270 C C . GLY A 1 293 ? -18.444 -31.786 18.041 1.00 95.06 293 GLY A C 1
ATOM 2271 O O . GLY A 1 293 ? -17.648 -32.361 18.779 1.00 95.06 293 GLY A O 1
ATOM 2272 N N . ILE A 1 294 ? -18.535 -30.452 17.981 1.00 96.25 294 ILE A N 1
ATOM 2273 C CA . ILE A 1 294 ? -17.679 -29.518 18.721 1.00 96.25 294 ILE A CA 1
ATOM 2274 C C . ILE A 1 294 ? -18.514 -28.813 19.796 1.00 96.25 294 ILE A C 1
ATOM 2276 O O . ILE A 1 294 ? -19.569 -28.248 19.513 1.00 96.25 294 ILE A O 1
ATOM 2280 N N . GLY A 1 295 ? -18.034 -28.826 21.037 1.00 94.62 295 GLY A N 1
ATOM 2281 C CA . GLY A 1 295 ? -18.508 -27.980 22.131 1.00 94.62 295 GLY A CA 1
ATOM 2282 C C . GLY A 1 295 ? -17.475 -26.909 22.482 1.00 94.62 295 GLY A C 1
ATOM 2283 O O . GLY A 1 295 ? -16.272 -27.168 22.434 1.00 94.62 295 GLY A O 1
ATOM 2284 N N . LEU A 1 296 ? -17.935 -25.718 22.869 1.00 93.94 296 LEU A N 1
ATOM 2285 C CA . LEU A 1 296 ? -17.077 -24.637 23.364 1.00 93.94 296 LEU A CA 1
ATOM 2286 C C . LEU A 1 296 ? -17.038 -24.694 24.899 1.00 93.94 296 LEU A C 1
ATOM 2288 O O . LEU A 1 296 ? -18.092 -24.747 25.531 1.00 93.94 296 LEU A O 1
ATOM 2292 N N . GLY A 1 297 ? -15.848 -24.708 25.500 1.00 90.75 297 GLY A N 1
ATOM 2293 C CA . GLY A 1 297 ? -15.672 -24.749 26.954 1.00 90.75 297 GLY A CA 1
ATOM 2294 C C . GLY A 1 297 ? -15.641 -23.354 27.581 1.00 90.75 297 GLY A C 1
ATOM 2295 O O . GLY A 1 297 ? -15.118 -22.408 26.994 1.00 90.75 297 GLY A O 1
ATOM 2296 N N . ASP A 1 298 ? -16.207 -23.206 28.777 1.00 88.75 298 ASP A N 1
ATOM 2297 C CA . ASP A 1 298 ? -16.398 -21.911 29.451 1.00 88.75 298 ASP A CA 1
ATOM 2298 C C . ASP A 1 298 ? -15.240 -21.558 30.412 1.00 88.75 298 ASP A C 1
ATOM 2300 O O . ASP A 1 298 ? -15.461 -21.155 31.552 1.00 88.75 298 ASP A O 1
ATOM 2304 N N . VAL A 1 299 ? -13.988 -21.739 29.970 1.00 90.38 299 VAL A N 1
ATOM 2305 C CA . VAL A 1 299 ? -12.771 -21.385 30.734 1.00 90.38 299 VAL A CA 1
ATOM 2306 C C . VAL A 1 299 ? -11.698 -20.769 29.833 1.00 90.38 299 VAL A C 1
ATOM 2308 O O . VAL A 1 299 ? -11.634 -21.083 28.647 1.00 90.38 299 VAL A O 1
ATOM 2311 N N . LEU A 1 300 ? -10.821 -19.937 30.399 1.00 92.50 300 LEU A N 1
ATOM 2312 C CA . LEU A 1 300 ? -9.543 -19.558 29.787 1.00 92.50 300 LEU A CA 1
ATOM 2313 C C . LEU A 1 300 ? -8.525 -20.687 30.011 1.00 92.50 300 LEU A C 1
ATOM 2315 O O . LEU A 1 300 ? -8.378 -21.170 31.133 1.00 92.50 300 LEU A O 1
ATOM 2319 N N . VAL A 1 301 ? -7.796 -21.085 28.970 1.00 94.69 301 VAL A N 1
ATOM 2320 C CA . VAL A 1 301 ? -6.652 -22.000 29.076 1.00 94.69 301 VAL A CA 1
ATOM 2321 C C . VAL A 1 301 ? -5.420 -21.230 29.553 1.00 94.69 301 VAL A C 1
ATOM 2323 O O . VAL A 1 301 ? -5.016 -20.249 28.928 1.00 94.69 301 VAL A O 1
ATOM 2326 N N . VAL A 1 302 ? -4.812 -21.714 30.636 1.00 94.00 302 VAL A N 1
ATOM 2327 C CA . VAL A 1 302 ? -3.535 -21.241 31.180 1.00 94.00 302 VAL A CA 1
ATOM 2328 C C . VAL A 1 302 ? -2.498 -22.351 31.016 1.00 94.00 302 VAL A C 1
ATOM 2330 O O . VAL A 1 302 ? -2.647 -23.431 31.590 1.00 94.00 302 VAL A O 1
ATOM 2333 N N . GLU A 1 303 ? -1.452 -22.094 30.235 1.00 94.69 303 GLU A N 1
ATOM 2334 C CA . GLU A 1 303 ? -0.324 -23.009 30.037 1.00 94.69 303 GLU A CA 1
ATOM 2335 C C . GLU A 1 303 ? 0.717 -22.872 31.163 1.00 94.69 303 GLU A C 1
ATOM 2337 O O . GLU A 1 303 ? 0.966 -21.779 31.678 1.00 94.69 303 GLU A O 1
ATOM 2342 N N . ARG A 1 304 ? 1.336 -23.994 31.541 1.00 92.56 304 ARG A N 1
ATOM 2343 C CA . ARG A 1 304 ? 2.371 -24.073 32.585 1.00 92.56 304 ARG A CA 1
ATOM 2344 C C . ARG A 1 304 ? 3.686 -24.692 32.118 1.00 92.56 304 ARG A C 1
ATOM 2346 O O . ARG A 1 304 ? 4.707 -24.395 32.736 1.00 92.56 304 ARG A O 1
ATOM 2353 N N . ALA A 1 305 ? 3.675 -25.488 31.048 1.00 92.00 305 ALA A N 1
ATOM 2354 C CA . ALA A 1 305 ? 4.883 -26.114 30.524 1.00 92.00 305 ALA A CA 1
ATOM 2355 C C . ALA A 1 305 ? 5.875 -25.034 30.048 1.00 92.00 305 ALA A C 1
ATOM 2357 O O . ALA A 1 305 ? 5.555 -24.215 29.181 1.00 92.00 305 ALA A O 1
ATOM 2358 N N . ALA A 1 306 ? 7.068 -25.002 30.649 1.00 86.62 306 ALA A N 1
ATOM 2359 C CA . ALA A 1 306 ? 8.021 -23.892 30.516 1.00 86.62 306 ALA A CA 1
ATOM 2360 C C . ALA A 1 306 ? 8.685 -23.777 29.125 1.00 86.62 306 ALA A C 1
ATOM 2362 O O . ALA A 1 306 ? 9.315 -22.766 28.826 1.00 86.62 306 ALA A O 1
ATOM 2363 N N . ASP A 1 307 ? 8.541 -24.795 28.276 1.00 88.25 307 ASP A N 1
ATOM 2364 C CA . ASP A 1 307 ? 8.923 -24.804 26.860 1.00 88.25 307 ASP A CA 1
ATOM 2365 C C . ASP A 1 307 ? 7.828 -24.230 25.934 1.00 88.25 307 ASP A C 1
ATOM 2367 O O . ASP A 1 307 ? 8.127 -23.824 24.805 1.00 88.25 307 ASP A O 1
ATOM 2371 N N . ARG A 1 308 ? 6.569 -24.186 26.401 1.00 91.50 308 ARG A N 1
ATOM 2372 C CA . ARG A 1 308 ? 5.396 -23.739 25.627 1.00 91.50 308 ARG A CA 1
ATOM 2373 C C . ARG A 1 308 ? 4.858 -22.379 26.058 1.00 91.50 308 ARG A C 1
ATOM 2375 O O . ARG A 1 308 ? 4.494 -21.588 25.189 1.00 91.50 308 ARG A O 1
ATOM 2382 N N . ALA A 1 309 ? 4.790 -22.093 27.357 1.00 92.44 309 ALA A N 1
ATOM 2383 C CA . ALA A 1 309 ? 4.349 -20.797 27.870 1.00 92.44 309 ALA A CA 1
ATOM 2384 C C . ALA A 1 309 ? 5.392 -19.704 27.582 1.00 92.44 309 ALA A C 1
ATOM 2386 O O . ALA A 1 309 ? 6.579 -19.889 27.846 1.00 92.44 309 ALA A O 1
ATOM 2387 N N . LEU A 1 310 ? 4.962 -18.540 27.083 1.00 90.50 310 LEU A N 1
ATOM 2388 C CA . LEU A 1 310 ? 5.865 -17.392 26.965 1.00 90.50 310 LEU A CA 1
ATOM 2389 C C . LEU A 1 310 ? 6.134 -16.760 28.345 1.00 90.50 310 LEU A C 1
ATOM 2391 O O . LEU A 1 310 ? 5.194 -16.646 29.144 1.00 90.50 310 LEU A O 1
ATOM 2395 N N . PRO A 1 311 ? 7.363 -16.273 28.610 1.00 84.56 311 PRO A N 1
ATOM 2396 C CA . PRO A 1 311 ? 7.650 -15.407 29.752 1.00 84.56 311 PRO A CA 1
ATOM 2397 C C . PRO A 1 311 ? 6.681 -14.223 29.839 1.00 84.56 311 PRO A C 1
ATOM 2399 O O . PRO A 1 311 ? 6.160 -13.761 28.822 1.00 84.56 311 PRO A O 1
ATOM 2402 N N . ASP A 1 312 ? 6.410 -13.778 31.067 1.00 83.50 312 ASP A N 1
ATOM 2403 C CA . ASP A 1 312 ? 5.580 -12.610 31.408 1.00 83.50 312 ASP A CA 1
ATOM 2404 C C . ASP A 1 312 ? 4.151 -12.609 30.815 1.00 83.50 312 ASP A C 1
ATOM 2406 O O . ASP A 1 312 ? 3.430 -11.616 30.861 1.00 83.50 312 ASP A O 1
ATOM 2410 N N . SER A 1 313 ? 3.699 -13.758 30.298 1.00 86.88 313 SER A N 1
ATOM 2411 C CA . SER A 1 313 ? 2.355 -13.954 29.739 1.00 86.88 313 SER A CA 1
ATOM 2412 C C . SER A 1 313 ? 1.336 -14.519 30.729 1.00 86.88 313 SER A C 1
ATOM 2414 O O . SER A 1 313 ? 0.176 -14.711 30.365 1.00 86.88 313 SER A O 1
ATOM 2416 N N . TYR A 1 314 ? 1.772 -14.860 31.946 1.00 89.25 314 TYR A N 1
ATOM 2417 C CA . TYR A 1 314 ? 0.985 -15.575 32.960 1.00 89.25 314 TYR A CA 1
ATOM 2418 C C . TYR A 1 314 ? 0.366 -16.895 32.459 1.00 89.25 314 TYR A C 1
ATOM 2420 O O . TYR A 1 314 ? -0.676 -17.317 32.951 1.00 89.25 314 TYR A O 1
ATOM 2428 N N . GLY A 1 315 ? 0.979 -17.532 31.454 1.00 88.62 315 GLY A N 1
ATOM 2429 C CA . GLY A 1 315 ? 0.453 -18.736 30.801 1.00 88.62 315 GLY A CA 1
ATOM 2430 C C . GLY A 1 315 ? -0.670 -18.476 29.789 1.00 88.62 315 GLY A C 1
ATOM 2431 O O . GLY A 1 315 ? -1.152 -19.419 29.169 1.00 88.62 315 GLY A O 1
ATOM 2432 N N . ALA A 1 316 ? -1.079 -17.220 29.577 1.00 90.62 316 ALA A N 1
ATOM 2433 C CA . ALA A 1 316 ? -2.142 -16.842 28.640 1.00 90.62 316 ALA A CA 1
ATOM 2434 C C . ALA A 1 316 ? -1.652 -16.606 27.194 1.00 90.62 316 ALA A C 1
ATOM 2436 O O . ALA A 1 316 ? -2.473 -16.337 26.311 1.00 90.62 316 ALA A O 1
ATOM 2437 N N . ARG A 1 317 ? -0.335 -16.702 26.935 1.00 94.00 317 ARG A N 1
ATOM 2438 C CA . ARG A 1 317 ? 0.274 -16.751 25.590 1.00 94.00 317 ARG A CA 1
ATOM 2439 C C . ARG A 1 317 ? 1.199 -17.966 25.513 1.00 94.00 317 ARG A C 1
ATOM 2441 O O . ARG A 1 317 ? 2.154 -18.049 26.285 1.00 94.00 317 ARG A O 1
ATOM 2448 N N . PHE A 1 318 ? 0.925 -18.902 24.610 1.00 95.12 318 PHE A N 1
ATOM 2449 C CA . PHE A 1 318 ? 1.653 -20.171 24.558 1.00 95.12 318 PHE A CA 1
ATOM 2450 C C . PHE A 1 318 ? 1.702 -20.803 23.167 1.00 95.12 318 PHE A C 1
ATOM 2452 O O . PHE A 1 318 ? 0.820 -20.594 22.330 1.00 95.12 318 PHE A O 1
ATOM 2459 N N . PHE A 1 319 ? 2.750 -21.590 22.931 1.00 94.94 319 PHE A N 1
ATOM 2460 C CA . PHE A 1 319 ? 2.879 -22.430 21.747 1.00 94.94 319 PHE A CA 1
ATOM 2461 C C . PHE A 1 319 ? 2.026 -23.692 21.874 1.00 94.94 319 PHE A C 1
ATOM 2463 O O . PHE A 1 319 ? 2.005 -24.341 22.921 1.00 94.94 319 PHE A O 1
ATOM 2470 N N . VAL A 1 320 ? 1.344 -24.054 20.790 1.00 95.06 320 VAL A N 1
ATOM 2471 C CA . VAL A 1 320 ? 0.440 -25.211 20.741 1.00 95.06 320 VAL A CA 1
ATOM 2472 C C . VAL A 1 320 ? 0.953 -26.270 19.776 1.00 95.06 320 VAL A C 1
ATOM 2474 O O . VAL A 1 320 ? 1.615 -25.972 18.781 1.00 95.06 320 VAL A O 1
ATOM 2477 N N . GLU A 1 321 ? 0.654 -27.526 20.080 1.00 94.31 321 GLU A N 1
ATOM 2478 C CA . GLU A 1 321 ? 1.111 -28.676 19.306 1.00 94.31 321 GLU A CA 1
ATOM 2479 C C . GLU A 1 321 ? 0.102 -29.003 18.207 1.00 94.31 321 GLU A C 1
ATOM 2481 O O . GLU A 1 321 ? -1.045 -29.358 18.492 1.00 94.31 321 GLU A O 1
ATOM 2486 N N . ALA A 1 322 ? 0.524 -28.864 16.948 1.00 93.31 322 ALA A N 1
ATOM 2487 C CA . ALA A 1 322 ? -0.297 -29.184 15.789 1.00 93.31 322 ALA A CA 1
ATOM 2488 C C . ALA A 1 322 ? -0.422 -30.706 15.605 1.00 93.31 322 ALA A C 1
ATOM 2490 O O . ALA A 1 322 ? 0.562 -31.444 15.636 1.00 93.31 322 ALA A O 1
ATOM 2491 N N . ARG A 1 323 ? -1.648 -31.176 15.380 1.00 93.81 323 ARG A N 1
ATOM 2492 C CA . ARG A 1 323 ? -2.000 -32.591 15.200 1.00 93.81 323 ARG A CA 1
ATOM 2493 C C . ARG A 1 323 ? -2.277 -32.869 13.713 1.00 93.81 323 ARG A C 1
ATOM 2495 O O . ARG A 1 323 ? -2.755 -31.963 13.030 1.00 93.81 323 ARG A O 1
ATOM 2502 N N . PRO A 1 324 ? -1.988 -34.070 13.170 1.00 87.88 324 PRO A N 1
ATOM 2503 C CA . PRO A 1 324 ? -2.068 -34.314 11.725 1.00 87.88 324 PRO A CA 1
ATOM 2504 C C . PRO A 1 324 ? -3.483 -34.191 11.132 1.00 87.88 324 PRO A C 1
ATOM 2506 O O . PRO A 1 324 ? -4.356 -35.014 11.392 1.00 87.88 324 PRO A O 1
ATOM 2509 N N . HIS A 1 325 ? -3.678 -33.192 10.271 1.00 91.69 325 HIS A N 1
ATOM 2510 C CA . HIS A 1 325 ? -4.875 -32.960 9.461 1.00 91.69 325 HIS A CA 1
ATOM 2511 C C . HIS A 1 325 ? -4.479 -32.247 8.149 1.00 91.69 325 HIS A C 1
ATOM 2513 O O . HIS A 1 325 ? -3.329 -31.841 7.983 1.00 91.69 325 HIS A O 1
ATOM 2519 N N . ALA A 1 326 ? -5.416 -32.066 7.210 1.00 82.00 326 ALA A N 1
ATOM 2520 C CA . ALA A 1 326 ? -5.178 -31.267 6.002 1.00 82.00 326 ALA A CA 1
ATOM 2521 C C . ALA A 1 326 ? -4.854 -29.800 6.351 1.00 82.00 326 ALA A C 1
ATOM 2523 O O . ALA A 1 326 ? -3.845 -29.266 5.914 1.00 82.00 326 ALA A O 1
ATOM 2524 N N . VAL A 1 327 ? -5.653 -29.194 7.236 1.00 87.50 327 VAL A N 1
ATOM 2525 C CA . VAL A 1 327 ? -5.499 -27.803 7.722 1.00 87.50 327 VAL A CA 1
ATOM 2526 C C . VAL A 1 327 ? -4.167 -27.546 8.453 1.00 87.50 327 VAL A C 1
ATOM 2528 O O . VAL A 1 327 ? -3.741 -26.407 8.589 1.00 87.50 327 VAL A O 1
ATOM 2531 N N . THR A 1 328 ? -3.493 -28.590 8.936 1.00 89.44 328 THR A N 1
ATOM 2532 C CA . THR A 1 328 ? -2.236 -28.500 9.702 1.00 89.44 328 THR A CA 1
ATOM 2533 C C . THR A 1 328 ? -1.050 -29.106 8.949 1.00 89.44 328 THR A C 1
ATOM 2535 O O . THR A 1 328 ? 0.011 -29.336 9.529 1.00 89.44 328 THR A O 1
ATOM 2538 N N . ALA A 1 329 ? -1.198 -29.355 7.645 1.00 79.88 329 ALA A N 1
ATOM 2539 C CA . ALA A 1 329 ? -0.212 -30.037 6.812 1.00 79.88 329 ALA A CA 1
ATOM 2540 C C . ALA A 1 329 ? 1.171 -29.358 6.773 1.00 79.88 329 ALA A C 1
ATOM 2542 O O . ALA A 1 329 ? 2.178 -30.062 6.680 1.00 79.88 329 ALA A O 1
ATOM 2543 N N . ALA A 1 330 ? 1.224 -28.026 6.882 1.00 71.31 330 ALA A N 1
ATOM 2544 C CA . ALA A 1 330 ? 2.457 -27.237 6.974 1.00 71.31 330 ALA A CA 1
ATOM 2545 C C . ALA A 1 330 ? 3.007 -27.081 8.411 1.00 71.31 330 ALA A C 1
ATOM 2547 O O . ALA A 1 330 ? 4.123 -26.602 8.593 1.00 71.31 330 ALA A O 1
ATOM 2548 N N . LEU A 1 331 ? 2.232 -27.474 9.429 1.00 84.25 331 LEU A N 1
ATOM 2549 C CA . LEU A 1 331 ? 2.516 -27.258 10.858 1.00 84.25 331 LEU A CA 1
ATOM 2550 C C . LEU A 1 331 ? 3.026 -28.524 11.569 1.00 84.25 331 LEU A C 1
ATOM 2552 O O . LEU A 1 331 ? 3.449 -28.467 12.721 1.00 84.25 331 LEU A O 1
ATOM 2556 N N . VAL A 1 332 ? 2.991 -29.670 10.887 1.00 83.12 332 VAL A N 1
ATOM 2557 C CA . VAL A 1 332 ? 3.515 -30.956 11.364 1.00 83.12 332 VAL A CA 1
ATOM 2558 C C . VAL A 1 332 ? 4.798 -31.283 10.603 1.00 83.12 332 VAL A C 1
ATOM 2560 O O . VAL A 1 332 ? 4.849 -31.153 9.380 1.00 83.12 332 VAL A O 1
ATOM 2563 N N . LYS A 1 333 ? 5.837 -31.730 11.317 1.00 73.06 333 LYS A N 1
ATOM 2564 C CA . LYS A 1 333 ? 7.140 -32.063 10.725 1.00 73.06 333 LYS A CA 1
ATOM 2565 C C . LYS A 1 333 ? 7.013 -33.200 9.702 1.00 73.06 333 LYS A C 1
ATOM 2567 O O . LYS A 1 333 ? 6.432 -34.242 10.002 1.00 73.06 333 LYS A O 1
ATOM 2572 N N . ARG A 1 334 ? 7.555 -32.984 8.499 1.00 58.59 334 ARG A N 1
ATOM 2573 C CA . ARG A 1 334 ? 7.531 -33.935 7.365 1.00 58.59 334 ARG A CA 1
ATOM 2574 C C . ARG A 1 334 ? 8.918 -34.216 6.785 1.00 58.59 334 ARG A C 1
ATOM 2576 O O . ARG A 1 334 ? 9.197 -35.359 6.450 1.00 58.59 334 ARG A O 1
ATOM 2583 N N . ASP A 1 335 ? 9.766 -33.191 6.732 1.00 60.25 335 ASP A N 1
ATOM 2584 C CA . ASP A 1 335 ? 11.134 -33.228 6.207 1.00 60.25 335 ASP A CA 1
ATOM 2585 C C . ASP A 1 335 ? 12.143 -32.781 7.293 1.00 60.25 335 ASP A C 1
ATOM 2587 O O . ASP A 1 335 ? 11.765 -32.506 8.434 1.00 60.25 335 ASP A O 1
ATOM 2591 N N . ASP A 1 336 ? 13.424 -32.633 6.933 1.00 54.00 336 ASP A N 1
ATOM 2592 C CA . ASP A 1 336 ? 14.499 -32.166 7.831 1.00 54.00 336 ASP A CA 1
ATOM 2593 C C . ASP A 1 336 ? 14.321 -30.722 8.353 1.00 54.00 336 ASP A C 1
ATOM 2595 O O . ASP A 1 336 ? 15.033 -30.299 9.266 1.00 54.00 336 ASP A O 1
ATOM 2599 N N . ARG A 1 337 ? 13.386 -29.939 7.794 1.00 53.44 337 ARG A N 1
ATOM 2600 C CA . ARG A 1 337 ? 13.085 -28.575 8.262 1.00 53.44 337 ARG A CA 1
ATOM 2601 C C . ARG A 1 337 ? 12.128 -28.592 9.453 1.00 53.44 337 ARG A C 1
ATOM 2603 O O . ARG A 1 337 ? 11.123 -29.300 9.450 1.00 53.44 337 ARG A O 1
ATOM 2610 N N . GLU A 1 338 ? 12.411 -27.756 10.448 1.00 70.06 338 GLU A N 1
ATOM 2611 C CA . GLU A 1 338 ? 11.533 -27.585 11.608 1.00 70.06 338 GLU A CA 1
ATOM 2612 C C . GLU A 1 338 ? 10.227 -26.868 11.210 1.00 70.06 338 GLU A C 1
ATOM 2614 O O . GLU A 1 338 ? 10.287 -25.855 10.499 1.00 70.06 338 GLU A O 1
ATOM 2619 N N . PRO A 1 339 ? 9.046 -27.362 11.633 1.00 77.56 339 PRO A N 1
ATOM 2620 C CA . PRO A 1 339 ? 7.780 -26.705 11.336 1.00 77.56 339 PRO A CA 1
ATOM 2621 C C . PRO A 1 339 ? 7.637 -25.381 12.111 1.00 77.56 339 PRO A C 1
ATOM 2623 O O . PRO A 1 339 ? 8.142 -25.251 13.232 1.00 77.56 339 PRO A O 1
ATOM 2626 N N . PRO A 1 340 ? 6.928 -24.392 11.545 1.00 82.69 340 PRO A N 1
ATOM 2627 C CA . PRO A 1 340 ? 6.704 -23.105 12.188 1.00 82.69 340 PRO A CA 1
ATOM 2628 C C . PRO A 1 340 ? 5.732 -23.250 13.366 1.00 82.69 340 PRO A C 1
ATOM 2630 O O . PRO A 1 340 ? 4.688 -23.897 13.260 1.00 82.69 340 PRO A O 1
ATOM 2633 N N . ARG A 1 341 ? 6.067 -22.654 14.516 1.00 89.38 341 ARG A N 1
ATOM 2634 C CA . ARG A 1 341 ? 5.290 -22.844 15.750 1.00 89.38 341 ARG A CA 1
ATOM 2635 C C . ARG A 1 341 ? 4.038 -21.973 15.753 1.00 89.38 341 ARG A C 1
ATOM 2637 O O . ARG A 1 341 ? 4.084 -20.796 15.408 1.00 89.38 341 ARG A O 1
ATOM 2644 N N . VAL A 1 342 ? 2.924 -22.547 16.198 1.00 93.50 342 VAL A N 1
ATOM 2645 C CA . VAL A 1 342 ? 1.651 -21.837 16.365 1.00 93.50 342 VAL A CA 1
ATOM 2646 C C . VAL A 1 342 ? 1.636 -21.183 17.747 1.00 93.50 342 VAL A C 1
ATOM 2648 O O . VAL A 1 342 ? 1.526 -21.882 18.753 1.00 93.50 342 VAL A O 1
ATOM 2651 N N . LEU A 1 343 ? 1.758 -19.857 17.810 1.00 92.38 343 LEU A N 1
ATOM 2652 C CA . LEU A 1 343 ? 1.527 -19.084 19.034 1.00 92.38 343 LEU A CA 1
ATOM 2653 C C . LEU A 1 343 ? 0.034 -18.748 19.153 1.00 92.38 343 LEU A C 1
ATOM 2655 O O . LEU A 1 343 ? -0.553 -18.223 18.211 1.00 92.38 343 LEU A O 1
ATOM 2659 N N . ILE A 1 344 ? -0.574 -19.012 20.311 1.00 93.12 344 ILE A N 1
ATOM 2660 C CA . ILE A 1 344 ? -1.953 -18.610 20.617 1.00 93.12 344 ILE A CA 1
ATOM 2661 C C . ILE A 1 344 ? -1.974 -17.743 21.881 1.00 93.12 344 ILE A C 1
ATOM 2663 O O . ILE A 1 344 ? -1.216 -17.970 22.825 1.00 93.12 344 ILE A O 1
ATOM 2667 N N . GLN A 1 345 ? -2.853 -16.738 21.898 1.00 92.25 345 GLN A N 1
ATOM 2668 C CA . GLN A 1 345 ? -3.101 -15.860 23.041 1.00 92.25 345 GLN A CA 1
ATOM 2669 C C . GLN A 1 345 ? -4.587 -15.860 23.411 1.00 92.25 345 GLN A C 1
ATOM 2671 O O . GLN A 1 345 ? -5.427 -15.671 22.534 1.00 92.25 345 GLN A O 1
ATOM 2676 N N . LEU A 1 346 ? -4.901 -15.996 24.704 1.00 91.31 346 LEU A N 1
ATOM 2677 C CA . LEU A 1 346 ? -6.272 -16.028 25.237 1.00 91.31 346 LEU A CA 1
ATOM 2678 C C . LEU A 1 346 ? -7.150 -17.083 24.533 1.00 91.31 346 LEU A C 1
ATOM 2680 O O . LEU A 1 346 ? -8.034 -16.753 23.745 1.00 91.31 346 LEU A O 1
ATOM 2684 N N . ALA A 1 347 ? -6.891 -18.363 24.814 1.00 95.06 347 ALA A N 1
ATOM 2685 C CA . ALA A 1 347 ? -7.653 -19.483 24.260 1.00 95.06 347 ALA A CA 1
ATOM 2686 C C . ALA A 1 347 ? -8.737 -19.992 25.225 1.00 95.06 347 ALA A C 1
ATOM 2688 O O . ALA A 1 347 ? -8.472 -20.149 26.415 1.00 95.06 347 ALA A O 1
ATOM 2689 N N . ARG A 1 348 ? -9.922 -20.341 24.715 1.00 94.44 348 ARG A N 1
ATOM 2690 C CA . ARG A 1 348 ? -10.894 -21.222 25.381 1.00 94.44 348 ARG A CA 1
ATOM 2691 C C . ARG A 1 348 ? -10.742 -22.652 24.846 1.00 94.44 348 ARG A C 1
ATOM 2693 O O . ARG A 1 348 ? -10.402 -22.815 23.671 1.00 94.44 348 ARG A O 1
ATOM 2700 N N . PRO A 1 349 ? -10.974 -23.699 25.655 1.00 95.75 349 PRO A N 1
ATOM 2701 C CA . PRO A 1 349 ? -10.858 -25.065 25.180 1.00 95.75 349 PRO A CA 1
ATOM 2702 C C . PRO A 1 349 ? -12.077 -25.461 24.343 1.00 95.75 349 PRO A C 1
ATOM 2704 O O . PRO A 1 349 ? -13.196 -24.985 24.548 1.00 95.75 349 PRO A O 1
ATOM 2707 N N . LEU A 1 350 ? -11.850 -26.387 23.424 1.00 96.31 350 LEU A N 1
ATOM 2708 C CA . LEU A 1 350 ? -12.851 -27.047 22.601 1.00 96.31 350 LEU A CA 1
ATOM 2709 C C . LEU A 1 350 ? -13.001 -28.496 23.079 1.00 96.31 350 LEU A C 1
ATOM 2711 O O . LEU A 1 350 ? -12.052 -29.110 23.570 1.00 96.31 350 LEU A O 1
ATOM 2715 N N . THR A 1 351 ? -14.201 -29.050 22.961 1.00 95.00 351 THR A N 1
ATOM 2716 C CA . THR A 1 351 ? -14.538 -30.391 23.464 1.00 95.00 351 THR A CA 1
ATOM 2717 C C . THR A 1 351 ? -15.238 -31.213 22.393 1.00 95.00 351 THR A C 1
ATOM 2719 O O . THR A 1 351 ? -15.981 -30.674 21.574 1.00 95.00 351 THR A O 1
ATOM 2722 N N . HIS A 1 352 ? -15.031 -32.531 22.409 1.00 94.06 352 HIS A N 1
ATOM 2723 C CA . HIS A 1 352 ? -15.839 -33.447 21.604 1.00 94.06 352 HIS A CA 1
ATOM 2724 C C . HIS A 1 352 ? -17.246 -33.526 22.201 1.00 94.06 352 HIS A C 1
ATOM 2726 O O . HIS A 1 352 ? -17.410 -33.876 23.370 1.00 94.06 352 HIS A O 1
ATOM 2732 N N . ARG A 1 353 ? -18.262 -33.215 21.394 1.00 89.62 353 ARG A N 1
ATOM 2733 C CA . ARG A 1 353 ? -19.681 -33.218 21.769 1.00 89.62 353 ARG A CA 1
ATOM 2734 C C . ARG A 1 353 ? -20.461 -34.213 20.890 1.00 89.62 353 ARG A C 1
ATOM 2736 O O . ARG A 1 353 ? -21.126 -33.796 19.942 1.00 89.62 353 ARG A O 1
ATOM 2743 N N . PRO A 1 354 ? -20.359 -35.529 21.153 1.00 77.19 354 PRO A N 1
ATOM 2744 C CA . PRO A 1 354 ? -21.048 -36.546 20.365 1.00 77.19 354 PRO A CA 1
ATOM 2745 C C . PRO A 1 354 ? -22.555 -36.558 20.667 1.00 77.19 354 PRO A C 1
ATOM 2747 O O . PRO A 1 354 ? -23.002 -37.128 21.660 1.00 77.19 354 PRO A O 1
ATOM 2750 N N . GLU A 1 355 ? -23.345 -35.952 19.782 1.00 79.94 355 GLU A N 1
ATOM 2751 C CA . GLU A 1 355 ? -24.813 -36.026 19.786 1.00 79.94 355 GLU A CA 1
ATOM 2752 C C . GLU A 1 355 ? -25.327 -36.837 18.577 1.00 79.94 355 GLU A C 1
ATOM 2754 O O . GLU A 1 355 ? -24.651 -36.891 17.544 1.00 79.94 355 GLU A O 1
ATOM 2759 N N . PRO A 1 356 ? -26.512 -37.480 18.651 1.00 75.56 356 PRO A N 1
ATOM 2760 C CA . PRO A 1 356 ? -27.053 -38.264 17.540 1.00 75.56 356 PRO A CA 1
ATOM 2761 C C . PRO A 1 356 ? -27.185 -37.444 16.246 1.00 75.56 356 PRO A C 1
ATOM 2763 O O . PRO A 1 356 ? -27.940 -36.478 16.175 1.00 75.56 356 PRO A O 1
ATOM 2766 N N . GLY A 1 357 ? -26.449 -37.842 15.204 1.00 77.94 357 GLY A N 1
ATOM 2767 C CA . GLY A 1 357 ? -26.420 -37.143 13.913 1.00 77.94 357 GLY A CA 1
ATOM 2768 C C . GLY A 1 357 ? -25.421 -35.980 13.814 1.00 77.94 357 GLY A C 1
ATOM 2769 O O . GLY A 1 357 ? -25.374 -35.322 12.766 1.00 77.94 357 GLY A O 1
ATOM 2770 N N . ALA A 1 358 ? -24.608 -35.728 14.846 1.00 83.69 358 ALA A N 1
ATOM 2771 C CA . ALA A 1 358 ? -23.422 -34.876 14.750 1.00 83.69 358 ALA A CA 1
ATOM 2772 C C . ALA A 1 358 ? -22.320 -35.543 13.899 1.00 83.69 358 ALA A C 1
ATOM 2774 O O . ALA A 1 358 ? -22.273 -36.768 13.779 1.00 83.69 358 ALA A O 1
ATOM 2775 N N . ALA A 1 359 ? -21.441 -34.742 13.292 1.00 87.56 359 ALA A N 1
ATOM 2776 C CA . ALA A 1 359 ? -20.232 -35.256 12.638 1.00 87.56 359 ALA A CA 1
ATOM 2777 C C . ALA A 1 359 ? -19.101 -35.514 13.646 1.00 87.56 359 ALA A C 1
ATOM 2779 O O . ALA A 1 359 ? -19.115 -34.994 14.760 1.00 87.56 359 ALA A O 1
ATOM 2780 N N . GLN A 1 360 ? -18.110 -36.311 13.239 1.00 88.31 360 GLN A N 1
ATOM 2781 C CA . GLN A 1 360 ? -16.894 -36.515 14.020 1.00 88.31 360 GLN A CA 1
ATOM 2782 C C . GLN A 1 360 ? -15.974 -35.298 13.878 1.00 88.31 360 GLN A C 1
ATOM 2784 O O . GLN A 1 360 ? -15.524 -34.979 12.778 1.00 88.31 360 GLN A O 1
ATOM 2789 N N . ALA A 1 361 ? -15.667 -34.650 15.001 1.00 93.38 361 ALA A N 1
ATOM 2790 C CA . ALA A 1 361 ? -14.668 -33.595 15.053 1.00 93.38 361 ALA A CA 1
ATOM 2791 C C . ALA A 1 361 ? -13.242 -34.174 15.140 1.00 93.38 361 ALA A C 1
ATOM 2793 O O . ALA A 1 361 ? -13.010 -35.232 15.730 1.00 93.38 361 ALA A O 1
ATOM 2794 N N . ILE A 1 362 ? -12.281 -33.458 14.561 1.00 95.38 362 ILE A N 1
ATOM 2795 C CA . ILE A 1 362 ? -10.856 -33.797 14.502 1.00 95.38 362 ILE A CA 1
ATOM 2796 C C . ILE A 1 362 ? -10.060 -32.685 15.189 1.00 95.38 362 ILE A C 1
ATOM 2798 O O . ILE A 1 362 ? -10.329 -31.498 15.010 1.00 95.38 362 ILE A O 1
ATOM 2802 N N . GLU A 1 363 ? -9.069 -33.076 15.982 1.00 96.31 363 GLU A N 1
ATOM 2803 C CA . GLU A 1 363 ? -8.196 -32.174 16.736 1.00 96.31 363 GLU A CA 1
ATOM 2804 C C . GLU A 1 363 ? -7.135 -31.577 15.801 1.00 96.31 363 GLU A C 1
ATOM 2806 O O . GLU A 1 363 ? -6.433 -32.322 15.120 1.00 96.31 363 GLU A O 1
ATOM 2811 N N . LEU A 1 364 ? -7.011 -30.245 15.760 1.00 96.56 364 LEU A N 1
ATOM 2812 C CA . LEU A 1 364 ? -5.996 -29.546 14.960 1.00 96.56 364 LEU A CA 1
ATOM 2813 C C . LEU A 1 364 ? -4.810 -29.085 15.808 1.00 96.56 364 LEU A C 1
ATOM 2815 O O . LEU A 1 364 ? -3.670 -29.206 15.372 1.00 96.56 364 LEU A O 1
ATOM 2819 N N . ALA A 1 365 ? -5.063 -28.547 17.004 1.00 96.12 365 ALA A N 1
ATOM 2820 C CA . ALA A 1 365 ? -4.010 -28.059 17.891 1.00 96.12 365 ALA A CA 1
ATOM 2821 C C . ALA A 1 365 ? -4.369 -28.247 19.369 1.00 96.12 365 ALA A C 1
ATOM 2823 O O . ALA A 1 365 ? -5.535 -28.076 19.746 1.00 96.12 365 ALA A O 1
ATOM 2824 N N . VAL A 1 366 ? -3.366 -28.571 20.195 1.00 96.62 366 VAL A N 1
ATOM 2825 C CA . VAL A 1 366 ? -3.531 -28.873 21.629 1.00 96.62 366 VAL A CA 1
ATOM 2826 C C . VAL A 1 366 ? -2.529 -28.145 22.537 1.00 96.62 366 VAL A C 1
ATOM 2828 O O . VAL A 1 366 ? -1.398 -27.861 22.134 1.00 96.62 366 VAL A O 1
ATOM 2831 N N . SER A 1 367 ? -2.937 -27.858 23.779 1.00 96.50 367 SER A N 1
ATOM 2832 C CA . SER A 1 367 ? -2.039 -27.406 24.860 1.00 96.50 367 SER A CA 1
ATOM 2833 C C . SER A 1 367 ? -1.177 -28.554 25.408 1.00 96.50 367 SER A C 1
ATOM 2835 O O . SER A 1 367 ? -1.365 -29.715 25.041 1.00 96.50 367 SER A O 1
ATOM 2837 N N . SER A 1 368 ? -0.266 -28.265 26.341 1.00 95.81 368 SER A N 1
ATOM 2838 C CA . SER A 1 368 ? 0.378 -29.308 27.147 1.00 95.81 368 SER A CA 1
ATOM 2839 C C . SER A 1 368 ? -0.609 -29.978 28.129 1.00 95.81 368 SER A C 1
ATOM 2841 O O . SER A 1 368 ? -1.663 -29.403 28.438 1.00 95.81 368 SER A O 1
ATOM 2843 N N . PRO A 1 369 ? -0.255 -31.153 28.691 1.00 94.81 369 PRO A N 1
ATOM 2844 C CA . PRO A 1 369 ? -0.949 -31.758 29.833 1.00 94.81 369 PRO A CA 1
ATOM 2845 C C . PRO A 1 369 ? -0.853 -30.972 31.155 1.00 94.81 369 PRO A C 1
ATOM 2847 O O . PRO A 1 369 ? -1.649 -31.212 32.061 1.00 94.81 369 PRO A O 1
ATOM 2850 N N . GLU A 1 370 ? 0.102 -30.047 31.294 1.00 93.62 370 GLU A N 1
ATOM 2851 C CA . GLU A 1 370 ? 0.269 -29.213 32.497 1.00 93.62 370 GLU A CA 1
ATOM 2852 C C . GLU A 1 370 ? -0.695 -28.018 32.537 1.00 93.62 370 GLU A C 1
ATOM 2854 O O . GLU A 1 370 ? -0.907 -27.422 33.600 1.00 93.62 370 GLU A O 1
ATOM 2859 N N . ALA A 1 371 ? -1.297 -27.679 31.394 1.00 95.12 371 ALA A N 1
ATOM 2860 C CA . ALA A 1 371 ? -2.266 -26.602 31.281 1.00 95.12 371 ALA A CA 1
ATOM 2861 C C . ALA A 1 371 ? -3.507 -26.834 32.165 1.00 95.12 371 ALA A C 1
ATOM 2863 O O . ALA A 1 371 ? -3.904 -27.967 32.469 1.00 95.12 371 ALA A O 1
ATOM 2864 N N . PHE A 1 372 ? -4.168 -25.747 32.559 1.00 94.88 372 PHE A N 1
ATOM 2865 C CA . PHE A 1 372 ? -5.411 -25.800 33.329 1.00 94.88 372 PHE A CA 1
ATOM 2866 C C . PHE A 1 372 ? -6.418 -24.728 32.900 1.00 94.88 372 PHE A C 1
ATOM 2868 O O . PHE A 1 372 ? -6.069 -23.751 32.240 1.00 94.88 372 PHE A O 1
ATOM 2875 N N . GLY A 1 373 ? -7.689 -24.957 33.233 1.00 92.38 373 GLY A N 1
ATOM 2876 C CA . GLY A 1 373 ? -8.788 -24.048 32.917 1.00 92.38 373 GLY A CA 1
ATOM 2877 C C . GLY A 1 373 ? -9.103 -23.103 34.074 1.00 92.38 373 GLY A C 1
ATOM 2878 O O . GLY A 1 373 ? -9.323 -23.563 35.194 1.00 92.38 373 GLY A O 1
ATOM 2879 N N . LEU A 1 374 ? -9.173 -21.805 33.784 1.00 88.62 374 LEU A N 1
ATOM 2880 C CA . LEU A 1 374 ? -9.537 -20.733 34.708 1.00 88.62 374 LEU A CA 1
ATOM 2881 C C . LEU A 1 374 ? -10.936 -20.180 34.371 1.00 88.62 374 LEU A C 1
ATOM 2883 O O . LEU A 1 374 ? -11.201 -19.813 33.228 1.00 88.62 374 LEU A O 1
ATOM 2887 N N . THR A 1 375 ? -11.829 -20.112 35.361 1.00 80.50 375 THR A N 1
ATOM 2888 C CA . THR A 1 375 ? -13.231 -19.660 35.210 1.00 80.50 375 THR A CA 1
ATOM 2889 C C . THR A 1 375 ? -13.446 -18.165 35.459 1.00 80.50 375 THR A C 1
ATOM 2891 O O . THR A 1 375 ? -14.383 -17.591 34.911 1.00 80.50 375 THR A O 1
ATOM 2894 N N . LEU A 1 376 ? -12.607 -17.539 36.289 1.00 74.62 376 LEU A N 1
ATOM 2895 C CA . LEU A 1 376 ? -12.727 -16.145 36.728 1.00 74.62 376 LEU A CA 1
ATOM 2896 C C . LEU A 1 376 ? -11.410 -15.401 36.499 1.00 74.62 376 LEU A C 1
ATOM 2898 O O . LEU A 1 376 ? -10.336 -15.938 36.760 1.00 74.62 376 LEU A O 1
ATOM 2902 N N . LEU A 1 377 ? -11.508 -14.157 36.029 1.00 74.19 377 LEU A N 1
ATOM 2903 C CA . LEU A 1 377 ? -10.367 -13.276 35.735 1.00 74.19 377 LEU A CA 1
ATOM 2904 C C . LEU A 1 377 ? -10.194 -12.156 36.776 1.00 74.19 377 LEU A C 1
ATOM 2906 O O . LEU A 1 377 ? -9.308 -11.310 36.647 1.00 74.19 377 LEU A O 1
ATOM 2910 N N . ASP A 1 378 ? -11.026 -12.156 37.816 1.00 76.00 378 ASP A N 1
ATOM 2911 C CA . ASP A 1 378 ? -10.989 -11.163 38.884 1.00 76.00 378 ASP A CA 1
ATOM 2912 C C . ASP A 1 378 ? -9.643 -11.216 39.624 1.00 76.00 378 ASP A C 1
ATOM 2914 O O . ASP A 1 378 ? -9.155 -12.278 40.014 1.00 76.00 378 ASP A O 1
ATOM 2918 N N . GLY A 1 379 ? -9.011 -10.053 39.789 1.00 73.00 379 GLY A N 1
ATOM 2919 C CA . GLY A 1 379 ? -7.673 -9.945 40.375 1.00 73.00 379 GLY A CA 1
ATOM 2920 C C . GLY A 1 379 ? -6.507 -10.272 39.431 1.00 73.00 379 GLY A C 1
ATOM 2921 O O . GLY A 1 379 ? -5.364 -10.179 39.867 1.00 73.00 379 GLY A O 1
ATOM 2922 N N . ALA A 1 380 ? -6.729 -10.575 38.143 1.00 78.19 380 ALA A N 1
ATOM 2923 C CA . ALA A 1 380 ? -5.627 -10.846 37.204 1.00 78.19 380 ALA A CA 1
ATOM 2924 C C . ALA A 1 380 ? -4.610 -9.691 37.076 1.00 78.19 380 ALA A C 1
ATOM 2926 O O . ALA A 1 380 ? -3.431 -9.926 36.829 1.00 78.19 380 ALA A O 1
ATOM 2927 N N . ALA A 1 381 ? -5.040 -8.449 37.325 1.00 77.88 381 ALA A N 1
ATOM 2928 C CA . ALA A 1 381 ? -4.176 -7.266 37.341 1.00 77.88 381 ALA A CA 1
ATOM 2929 C C . ALA A 1 381 ? -3.139 -7.239 38.488 1.00 77.88 381 ALA A C 1
ATOM 2931 O O . ALA A 1 381 ? -2.209 -6.440 38.434 1.00 77.88 381 ALA A O 1
ATOM 2932 N N . THR A 1 382 ? -3.267 -8.085 39.520 1.00 83.06 382 THR A N 1
ATOM 2933 C CA . THR A 1 382 ? -2.306 -8.164 40.641 1.00 83.06 382 THR A CA 1
ATOM 2934 C C . THR A 1 382 ? -1.403 -9.399 40.585 1.00 83.06 382 THR A C 1
ATOM 2936 O O . THR A 1 382 ? -0.611 -9.635 41.502 1.00 83.06 382 THR A O 1
ATOM 2939 N N . TRP A 1 383 ? -1.482 -10.201 39.517 1.00 82.00 383 TRP A N 1
ATOM 2940 C CA . TRP A 1 383 ? -0.620 -11.369 39.354 1.00 82.00 383 TRP A CA 1
ATOM 2941 C C . TRP A 1 383 ? 0.846 -10.955 39.162 1.00 82.00 383 TRP A C 1
ATOM 2943 O O . TRP A 1 383 ? 1.194 -10.167 38.285 1.00 82.00 383 TRP A O 1
ATOM 2953 N N . THR A 1 384 ? 1.737 -11.551 39.954 1.00 79.75 384 THR A N 1
ATOM 2954 C CA . THR A 1 384 ? 3.201 -11.383 39.840 1.00 79.75 384 THR A CA 1
ATOM 2955 C C . THR A 1 384 ? 3.901 -12.616 39.261 1.00 79.75 384 THR A C 1
ATOM 2957 O O . THR A 1 384 ? 5.096 -12.574 38.982 1.00 79.75 384 THR A O 1
ATOM 2960 N N . LYS A 1 385 ? 3.164 -13.723 39.088 1.00 83.38 385 LYS A N 1
ATOM 2961 C CA . LYS A 1 385 ? 3.585 -15.006 38.500 1.00 83.38 385 LYS A CA 1
ATOM 2962 C C . LYS A 1 385 ? 2.368 -15.689 37.869 1.00 83.38 385 LYS A C 1
ATOM 2964 O O . LYS A 1 385 ? 1.241 -15.359 38.235 1.00 83.38 385 LYS A O 1
ATOM 2969 N N . THR A 1 386 ? 2.585 -16.650 36.967 1.00 82.12 386 THR A N 1
ATOM 2970 C CA . THR A 1 386 ? 1.527 -17.536 36.441 1.00 82.12 386 THR A CA 1
ATOM 2971 C C . THR A 1 386 ? 0.687 -18.113 37.592 1.00 82.12 386 THR A C 1
ATOM 2973 O O . THR A 1 386 ? 1.279 -18.632 38.543 1.00 82.12 386 THR A O 1
ATOM 2976 N N . PRO A 1 387 ? -0.657 -18.028 37.543 1.00 84.75 387 PRO A N 1
ATOM 2977 C CA . PRO A 1 387 ? -1.512 -18.482 38.636 1.00 84.75 387 PRO A CA 1
ATOM 2978 C C . PRO A 1 387 ? -1.399 -19.993 38.876 1.00 84.75 387 PRO A C 1
ATOM 2980 O O . PRO A 1 387 ? -1.129 -20.781 37.966 1.00 84.75 387 PRO A O 1
ATOM 2983 N N . GLU A 1 388 ? -1.636 -20.415 40.118 1.00 84.12 388 GLU A N 1
ATOM 2984 C CA . GLU A 1 388 ? -1.670 -21.834 40.465 1.00 84.12 388 GLU A CA 1
ATOM 2985 C C . GLU A 1 388 ? -3.034 -22.472 40.177 1.00 84.12 388 GLU A C 1
ATOM 2987 O O . GLU A 1 388 ? -4.091 -21.846 40.274 1.00 84.12 388 GLU A O 1
ATOM 2992 N N . LYS A 1 389 ? -2.999 -23.761 39.832 1.00 86.31 389 LYS A N 1
ATOM 2993 C CA . LYS A 1 389 ? -4.177 -24.564 39.507 1.00 86.31 389 LYS A CA 1
ATOM 2994 C C . LYS A 1 389 ? -4.942 -24.897 40.787 1.00 86.31 389 LYS A C 1
ATOM 2996 O O . LYS A 1 389 ? -4.460 -25.676 41.606 1.00 86.31 389 LYS A O 1
ATOM 3001 N N . GLN A 1 390 ? -6.144 -24.348 40.941 1.00 83.94 390 GLN A N 1
ATOM 3002 C CA . GLN A 1 390 ? -6.978 -24.609 42.116 1.00 83.94 390 GLN A CA 1
ATOM 3003 C C . GLN A 1 390 ? -7.591 -26.025 42.078 1.00 83.94 390 GLN A C 1
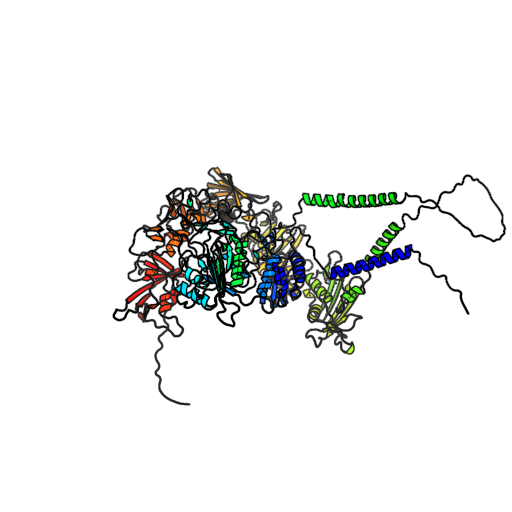ATOM 3005 O O . GLN A 1 390 ? -7.849 -26.544 40.983 1.00 83.94 390 GLN A O 1
ATOM 3010 N N . PRO A 1 391 ? -7.882 -26.655 43.234 1.00 81.38 391 PRO A N 1
ATOM 3011 C CA . PRO A 1 391 ? -8.611 -27.922 43.289 1.00 81.38 391 PRO A CA 1
ATOM 3012 C C . PRO A 1 391 ? -9.944 -27.844 42.531 1.00 81.38 391 PRO A C 1
ATOM 3014 O O . PRO A 1 391 ? -10.716 -26.911 42.721 1.00 81.38 391 PRO A O 1
ATOM 3017 N N . GLY A 1 392 ? -10.208 -28.818 41.657 1.00 82.62 392 GLY A N 1
ATOM 3018 C CA . GLY A 1 392 ? -11.401 -28.833 40.797 1.00 82.62 392 GLY A CA 1
ATOM 3019 C C . GLY A 1 392 ? -11.278 -28.055 39.477 1.00 82.62 392 GLY A C 1
ATOM 3020 O O . GLY A 1 392 ? -12.161 -28.187 38.633 1.00 82.62 392 GLY A O 1
ATOM 3021 N N . SER A 1 393 ? -10.187 -27.312 39.243 1.00 87.56 393 SER A N 1
ATOM 3022 C CA . SER A 1 393 ? -9.929 -26.679 37.936 1.00 87.56 393 SER A CA 1
ATOM 3023 C C . SER A 1 393 ? -9.804 -27.727 36.825 1.00 87.56 393 SER A C 1
ATOM 3025 O O . SER A 1 393 ? -9.166 -28.770 37.012 1.00 87.56 393 SER A O 1
ATOM 3027 N N . ALA A 1 394 ? -10.345 -27.424 35.642 1.00 89.06 394 ALA A N 1
ATOM 3028 C CA . ALA A 1 394 ? -10.200 -28.277 34.463 1.00 89.06 394 ALA A CA 1
ATOM 3029 C C . ALA A 1 394 ? -8.714 -28.518 34.130 1.00 89.06 394 ALA A C 1
ATOM 3031 O O . ALA A 1 394 ? -7.861 -27.664 34.381 1.00 89.06 394 ALA A O 1
ATOM 3032 N N . SER A 1 395 ? -8.400 -29.685 33.566 1.00 91.50 395 SER A N 1
ATOM 3033 C CA . SER A 1 395 ? -7.027 -30.133 33.292 1.00 91.50 395 SER A CA 1
ATOM 3034 C C . SER A 1 395 ? -6.798 -30.323 31.798 1.00 91.50 395 SER A C 1
ATOM 3036 O O . SER A 1 395 ? -7.688 -30.829 31.118 1.00 91.50 395 SER A O 1
ATOM 3038 N N . GLY A 1 396 ? -5.610 -29.955 31.317 1.00 89.94 396 GLY A N 1
ATOM 3039 C CA . GLY A 1 396 ? -5.166 -30.257 29.962 1.00 89.94 396 GLY A CA 1
ATOM 3040 C C . GLY A 1 396 ? -4.807 -31.741 29.750 1.00 89.94 396 GLY A C 1
ATOM 3041 O O . GLY A 1 396 ? -4.860 -32.536 30.694 1.00 89.94 396 GLY A O 1
ATOM 3042 N N . PRO A 1 397 ? -4.411 -32.121 28.521 1.00 94.69 397 PRO A N 1
ATOM 3043 C CA . PRO A 1 397 ? -4.284 -31.248 27.355 1.00 94.69 397 PRO A CA 1
ATOM 3044 C C . PRO A 1 397 ? -5.650 -30.815 26.812 1.00 94.69 397 PRO A C 1
ATOM 3046 O O . PRO A 1 397 ? -6.584 -31.609 26.722 1.00 94.69 397 PRO A O 1
ATOM 3049 N N . PHE A 1 398 ? -5.768 -29.539 26.451 1.00 97.12 398 PHE A N 1
ATOM 3050 C CA . PHE A 1 398 ? -6.975 -28.977 25.858 1.00 97.12 398 PHE A CA 1
ATOM 3051 C C . PHE A 1 398 ? -6.840 -28.887 24.344 1.00 97.12 398 PHE A C 1
ATOM 3053 O O . PHE A 1 398 ? -5.842 -28.369 23.842 1.00 97.12 398 PHE A O 1
ATOM 3060 N N . ASN A 1 399 ? -7.887 -29.286 23.623 1.00 97.25 399 ASN A N 1
ATOM 3061 C CA . ASN A 1 399 ? -8.035 -28.929 22.218 1.00 97.25 399 ASN A CA 1
ATOM 3062 C C . ASN A 1 399 ? -8.306 -27.422 22.123 1.00 97.25 399 ASN A C 1
ATOM 3064 O O . ASN A 1 399 ? -9.202 -26.913 22.790 1.00 97.25 399 ASN A O 1
ATOM 3068 N N . VAL A 1 400 ? -7.544 -26.708 21.300 1.00 96.69 400 VAL A N 1
ATOM 3069 C CA . VAL A 1 400 ? -7.684 -25.252 21.082 1.00 96.69 400 VAL A CA 1
ATOM 3070 C C . VAL A 1 400 ? -7.923 -24.894 19.615 1.00 96.69 400 VAL A C 1
ATOM 3072 O O . VAL A 1 400 ? -8.245 -23.753 19.301 1.00 96.69 400 VAL A O 1
ATOM 3075 N N . ALA A 1 401 ? -7.843 -25.876 18.716 1.00 97.75 401 ALA A N 1
ATOM 3076 C CA . ALA A 1 401 ? -8.391 -25.797 17.368 1.00 97.75 401 ALA A CA 1
ATOM 3077 C C . ALA A 1 401 ? -8.949 -27.171 16.957 1.00 97.75 401 ALA A C 1
ATOM 3079 O O . ALA A 1 401 ? -8.330 -28.199 17.249 1.00 97.75 401 ALA A O 1
ATOM 3080 N N . MET A 1 402 ? -10.107 -27.199 16.293 1.00 98.00 402 MET A N 1
ATOM 3081 C CA . MET A 1 402 ? -10.776 -28.419 15.819 1.00 98.00 402 MET A CA 1
ATOM 3082 C C . MET A 1 402 ? -11.427 -28.199 14.444 1.00 98.00 402 MET A C 1
ATOM 3084 O O . MET A 1 402 ? -11.931 -27.113 14.161 1.00 98.00 402 MET A O 1
ATOM 3088 N N . ALA A 1 403 ? -11.446 -29.236 13.606 1.00 97.25 403 ALA A N 1
ATOM 3089 C CA . ALA A 1 403 ? -12.140 -29.267 12.314 1.00 97.25 403 ALA A CA 1
ATOM 3090 C C . ALA A 1 403 ? -13.235 -30.341 12.298 1.00 97.25 403 ALA A C 1
ATOM 3092 O O . ALA A 1 403 ? -13.197 -31.283 13.086 1.00 97.25 403 ALA A O 1
ATOM 3093 N N . SER A 1 404 ? -14.200 -30.224 11.390 1.00 95.69 404 SER A N 1
ATOM 3094 C CA . SER A 1 404 ? -15.255 -31.219 11.186 1.00 95.69 404 SER A CA 1
ATOM 3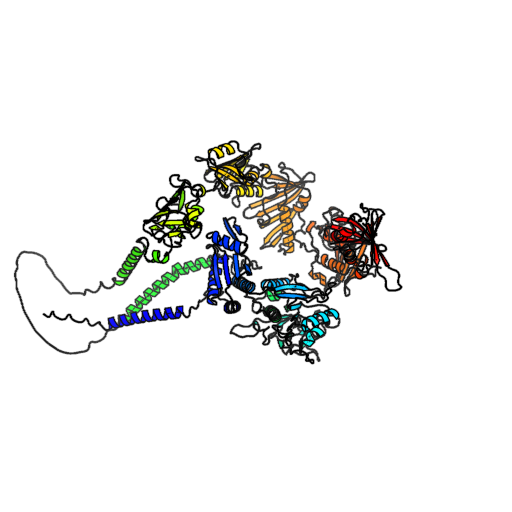095 C C . SER A 1 404 ? -15.837 -31.109 9.776 1.00 95.69 404 SER A C 1
ATOM 3097 O O . SER A 1 404 ? -16.033 -30.001 9.273 1.00 95.69 404 SER A O 1
ATOM 3099 N N . GLU A 1 405 ? -16.127 -32.247 9.140 1.00 93.19 405 GLU A N 1
ATOM 3100 C CA . GLU A 1 405 ? -16.848 -32.327 7.863 1.00 93.19 405 GLU A CA 1
ATOM 3101 C C . GLU A 1 405 ? -18.081 -33.231 8.023 1.00 93.19 405 GLU A C 1
ATOM 3103 O O . GLU A 1 405 ? -17.989 -34.365 8.497 1.00 93.19 405 GLU A O 1
ATOM 3108 N N . ARG A 1 406 ? -19.254 -32.725 7.628 1.00 91.50 406 ARG A N 1
ATOM 3109 C CA . ARG A 1 406 ? -20.502 -33.503 7.552 1.00 91.50 406 ARG A CA 1
ATOM 3110 C C . ARG A 1 406 ? -20.602 -34.230 6.200 1.00 91.50 406 ARG A C 1
ATOM 3112 O O . ARG A 1 406 ? -19.971 -33.803 5.239 1.00 91.50 406 ARG A O 1
ATOM 3119 N N . PRO A 1 407 ? -21.429 -35.285 6.067 1.00 88.56 407 PRO A N 1
ATOM 3120 C CA . PRO A 1 407 ? -21.741 -35.878 4.765 1.00 88.56 407 PRO A CA 1
ATOM 3121 C C . PRO A 1 407 ? -22.280 -34.850 3.755 1.00 88.56 407 PRO A C 1
ATOM 3123 O O . PRO A 1 407 ? -22.897 -33.854 4.137 1.00 88.56 407 PRO A O 1
ATOM 3126 N N . LYS A 1 408 ? -22.072 -35.109 2.458 1.00 86.69 408 LYS A N 1
ATOM 3127 C CA . LYS A 1 408 ? -22.492 -34.215 1.365 1.00 86.69 408 LYS A CA 1
ATOM 3128 C C . LYS A 1 408 ? -23.996 -33.927 1.404 1.00 86.69 408 LYS A C 1
ATOM 3130 O O . LYS A 1 408 ? -24.801 -34.853 1.368 1.00 86.69 408 LYS A O 1
ATOM 3135 N N . ALA A 1 409 ? -24.365 -32.643 1.403 1.00 81.44 409 ALA A N 1
ATOM 3136 C CA . ALA A 1 409 ? -25.765 -32.204 1.390 1.00 81.44 409 ALA A CA 1
ATOM 3137 C C . ALA A 1 409 ? -26.485 -32.503 0.056 1.00 81.44 409 ALA A C 1
ATOM 3139 O O . ALA A 1 409 ? -27.705 -32.631 0.024 1.00 81.44 409 ALA A O 1
ATOM 3140 N N . SER A 1 410 ? -25.738 -32.654 -1.044 1.00 80.38 410 SER A N 1
ATOM 3141 C CA . SER A 1 410 ? -26.250 -33.149 -2.326 1.00 80.38 410 SER A CA 1
ATOM 3142 C C . SER A 1 410 ? -25.198 -34.004 -3.054 1.00 80.38 410 SER A C 1
ATOM 3144 O O . SER A 1 410 ? -24.000 -33.804 -2.831 1.00 80.38 410 SER A O 1
ATOM 3146 N N . PRO A 1 411 ? -25.591 -34.938 -3.948 1.00 74.50 411 PRO A N 1
ATOM 3147 C CA . PRO A 1 411 ? -24.640 -35.820 -4.636 1.00 74.50 411 PRO A CA 1
ATOM 3148 C C . PRO A 1 411 ? -23.607 -35.090 -5.508 1.00 74.50 411 PRO A C 1
ATOM 3150 O O . PRO A 1 411 ? -22.497 -35.587 -5.680 1.00 74.50 411 PRO A O 1
ATOM 3153 N N . GLY A 1 412 ? -23.963 -33.916 -6.044 1.00 71.81 412 GLY A N 1
ATOM 3154 C CA . GLY A 1 412 ? -23.094 -33.095 -6.895 1.00 71.81 412 GLY A CA 1
ATOM 3155 C C . GLY A 1 412 ? -22.167 -32.132 -6.143 1.00 71.81 412 GLY A C 1
ATOM 3156 O O . GLY A 1 412 ? -21.341 -31.483 -6.777 1.00 71.81 412 GLY A O 1
ATOM 3157 N N . ALA A 1 413 ? -22.280 -32.014 -4.815 1.00 75.06 413 ALA A N 1
ATOM 3158 C CA . ALA A 1 413 ? -21.403 -31.142 -4.035 1.00 75.06 413 ALA A CA 1
ATOM 3159 C C . ALA A 1 413 ? -19.954 -31.666 -4.035 1.00 75.06 413 ALA A C 1
ATOM 3161 O O . ALA A 1 413 ? -19.722 -32.875 -3.957 1.00 75.06 413 ALA A O 1
ATOM 3162 N N . ALA A 1 414 ? -18.961 -30.772 -4.078 1.00 71.25 414 ALA A N 1
ATOM 3163 C CA . ALA A 1 414 ? -17.546 -31.159 -4.043 1.00 71.25 414 ALA A CA 1
ATOM 3164 C C . ALA A 1 414 ? -17.174 -31.860 -2.719 1.00 71.25 414 ALA A C 1
ATOM 3166 O O . ALA A 1 414 ? -16.566 -32.932 -2.726 1.00 71.25 414 ALA A O 1
ATOM 3167 N N . HIS A 1 415 ? -17.647 -31.311 -1.601 1.00 83.81 415 HIS A N 1
ATOM 3168 C CA . HIS A 1 415 ? -17.491 -31.789 -0.224 1.00 83.81 415 HIS A CA 1
ATOM 3169 C C . HIS A 1 415 ? -18.822 -31.635 0.533 1.00 83.81 415 HIS A C 1
ATOM 3171 O O . HIS A 1 415 ? -19.806 -31.162 -0.042 1.00 83.81 415 HIS A O 1
ATOM 3177 N N . GLY A 1 416 ? -18.893 -32.073 1.791 1.00 86.62 416 GLY A N 1
ATOM 3178 C CA . GLY A 1 416 ? -20.016 -31.720 2.666 1.00 86.62 416 GLY A CA 1
ATOM 3179 C C . GLY A 1 416 ? -19.746 -30.460 3.495 1.00 86.62 416 GLY A C 1
ATOM 3180 O O . GLY A 1 416 ? -18.656 -29.894 3.397 1.00 86.62 416 GLY A O 1
ATOM 3181 N N . PRO A 1 417 ? -20.719 -29.995 4.304 1.00 92.88 417 PRO A N 1
ATOM 3182 C CA . PRO A 1 417 ? -20.528 -28.846 5.186 1.00 92.88 417 PRO A CA 1
ATOM 3183 C C . PRO A 1 417 ? -19.261 -28.984 6.032 1.00 92.88 417 PRO A C 1
ATOM 3185 O O . PRO A 1 417 ? -19.088 -30.003 6.709 1.00 92.88 417 PRO A O 1
ATOM 3188 N N . ARG A 1 418 ? -18.394 -27.967 6.018 1.00 95.19 418 ARG A N 1
ATOM 3189 C CA . ARG A 1 418 ? -17.146 -27.945 6.795 1.00 95.19 418 ARG A CA 1
ATOM 3190 C C . ARG A 1 418 ? -17.140 -26.826 7.822 1.00 95.19 418 ARG A C 1
ATOM 3192 O O . ARG A 1 418 ? -17.532 -25.697 7.540 1.00 95.19 418 ARG A O 1
ATOM 3199 N N . VAL A 1 419 ? -16.617 -27.128 9.001 1.00 97.44 419 VAL A N 1
ATOM 3200 C CA . VAL A 1 419 ? -16.384 -26.142 10.055 1.00 97.44 419 VAL A CA 1
ATOM 3201 C C . VAL A 1 419 ? -14.965 -26.287 10.584 1.00 97.44 419 VAL A C 1
ATOM 3203 O O . VAL A 1 419 ? -14.508 -27.399 10.852 1.00 97.44 419 VAL A O 1
ATOM 3206 N N . VAL A 1 420 ? -14.288 -25.154 10.771 1.00 98.31 420 VAL A N 1
ATOM 3207 C CA . VAL A 1 420 ? -13.106 -25.048 11.633 1.00 98.31 420 VAL A CA 1
ATOM 3208 C C . VAL A 1 420 ? -13.442 -24.104 12.781 1.00 98.31 420 VAL A C 1
ATOM 3210 O O . VAL A 1 420 ? -13.937 -22.998 12.558 1.00 98.31 420 VAL A O 1
ATOM 3213 N N . VAL A 1 421 ? -13.163 -24.538 14.008 1.00 98.06 421 VAL A N 1
ATOM 3214 C CA . VAL A 1 421 ? -13.264 -23.716 15.215 1.00 98.06 421 VAL A CA 1
ATOM 3215 C C . VAL A 1 421 ? -11.868 -23.543 15.798 1.00 98.06 421 VAL A C 1
ATOM 3217 O O . VAL A 1 421 ? -11.184 -24.524 16.093 1.00 98.06 421 VAL A O 1
ATOM 3220 N N . LEU A 1 422 ? -11.460 -22.293 15.981 1.00 97.81 422 LEU A N 1
ATOM 3221 C CA . LEU A 1 422 ? -10.255 -21.880 16.688 1.00 97.81 422 LEU A CA 1
ATOM 3222 C C . LEU A 1 422 ? -10.710 -21.266 18.017 1.00 97.81 422 LEU A C 1
ATOM 3224 O O . LEU A 1 422 ? -11.523 -20.345 18.028 1.00 97.81 422 LEU A O 1
ATOM 3228 N N . GLY A 1 423 ? -10.205 -21.767 19.143 1.00 95.88 423 GLY A N 1
ATOM 3229 C CA . GLY A 1 423 ? -10.578 -21.323 20.493 1.00 95.88 423 GLY A CA 1
ATOM 3230 C C . GLY A 1 423 ? -10.014 -19.955 20.893 1.00 95.88 423 GLY A C 1
ATOM 3231 O O . GLY A 1 423 ? -10.090 -19.581 22.057 1.00 95.88 423 GLY A O 1
ATOM 3232 N N . ALA A 1 424 ? -9.416 -19.217 19.960 1.00 94.88 424 ALA A N 1
ATOM 3233 C CA . ALA A 1 424 ? -8.868 -17.883 20.158 1.00 94.88 424 ALA A CA 1
ATOM 3234 C C . ALA A 1 424 ? -9.152 -17.027 18.920 1.00 94.88 424 ALA A C 1
ATOM 3236 O O . ALA A 1 424 ? -9.034 -17.502 17.793 1.00 94.88 424 ALA A O 1
ATOM 3237 N N . SER A 1 425 ? -9.485 -15.754 19.129 1.00 93.00 425 SER A N 1
ATOM 3238 C CA . SER A 1 425 ? -9.635 -14.758 18.059 1.00 93.00 425 SER A CA 1
ATOM 3239 C C . SER A 1 425 ? -8.306 -14.120 17.647 1.00 93.00 425 SER A C 1
ATOM 3241 O O . SER A 1 425 ? -8.129 -13.741 16.493 1.00 93.00 425 SER A O 1
ATOM 3243 N N . THR A 1 426 ? -7.346 -14.067 18.574 1.00 90.94 426 THR A N 1
ATOM 3244 C CA . THR A 1 426 ? -6.031 -13.420 18.417 1.00 90.94 426 THR A CA 1
ATOM 3245 C C . THR A 1 426 ? -5.174 -13.989 17.290 1.00 90.94 426 THR A C 1
ATOM 3247 O O . THR A 1 426 ? -4.276 -13.306 16.809 1.00 90.94 426 THR A O 1
ATOM 3250 N N . VAL A 1 427 ? -5.465 -15.209 16.829 1.00 92.38 427 VAL A N 1
ATOM 3251 C CA . VAL A 1 427 ? -4.824 -15.837 15.662 1.00 92.38 427 VAL A CA 1
ATOM 3252 C C . VAL A 1 427 ? -5.090 -15.075 14.355 1.00 92.38 427 VAL A C 1
ATOM 3254 O O . VAL A 1 427 ? -4.266 -15.141 13.448 1.00 92.38 427 VAL A O 1
ATOM 3257 N N . LEU A 1 428 ? -6.184 -14.305 14.274 1.00 92.88 428 LEU A N 1
ATOM 3258 C CA . LEU A 1 428 ? -6.543 -13.484 13.109 1.00 92.88 428 LEU A CA 1
ATOM 3259 C C . LEU A 1 428 ? -5.849 -12.109 13.064 1.00 92.88 428 LEU A C 1
ATOM 3261 O O . LEU A 1 428 ? -5.972 -11.417 12.058 1.00 92.88 428 LEU A O 1
ATOM 3265 N N . HIS A 1 429 ? -5.152 -11.695 14.126 1.00 88.50 429 HIS A N 1
ATOM 3266 C CA . HIS A 1 429 ? -4.504 -10.381 14.203 1.00 88.50 429 HIS A CA 1
ATOM 3267 C C . HIS A 1 429 ? -3.357 -10.236 13.187 1.00 88.50 429 HIS A C 1
ATOM 3269 O O . HIS A 1 429 ? -2.539 -11.152 13.056 1.00 88.50 429 HIS A O 1
ATOM 3275 N N . GLU A 1 430 ? -3.235 -9.058 12.555 1.00 85.06 430 GLU A N 1
ATOM 3276 C CA . GLU A 1 430 ? -2.170 -8.719 11.590 1.00 85.06 430 GLU A CA 1
ATOM 3277 C C . GLU A 1 430 ? -0.765 -9.147 12.046 1.00 85.06 430 GLU A C 1
ATOM 3279 O O . GLU A 1 430 ? 0.003 -9.673 11.237 1.00 85.06 430 GLU A O 1
ATOM 3284 N N . SER A 1 431 ? -0.433 -8.977 13.334 1.00 81.75 431 SER A N 1
ATOM 3285 C CA . SER A 1 431 ? 0.897 -9.296 13.875 1.00 81.75 431 SER A CA 1
ATOM 3286 C C . SER A 1 431 ? 1.394 -10.693 13.488 1.00 81.75 431 SER A C 1
ATOM 3288 O O . SER A 1 431 ? 2.573 -10.865 13.197 1.00 81.75 431 SER A O 1
ATOM 3290 N N . ASN A 1 432 ? 0.499 -11.681 13.425 1.00 84.94 432 ASN A N 1
ATOM 3291 C CA . ASN A 1 432 ? 0.851 -13.077 13.149 1.00 84.94 432 ASN A CA 1
ATOM 3292 C C . ASN A 1 432 ? 1.241 -13.322 11.684 1.00 84.94 432 ASN A C 1
ATOM 3294 O O . ASN A 1 432 ? 1.955 -14.279 11.390 1.00 84.94 432 ASN A O 1
ATOM 3298 N N . PHE A 1 433 ? 0.762 -12.478 10.768 1.00 80.56 433 PHE A N 1
ATOM 3299 C CA . PHE A 1 433 ? 1.002 -12.571 9.324 1.00 80.56 433 PHE A CA 1
ATOM 3300 C C . PHE A 1 433 ? 2.280 -11.835 8.901 1.00 80.56 433 PHE A C 1
ATOM 3302 O O . PHE A 1 433 ? 2.795 -12.069 7.811 1.00 80.56 433 PHE A O 1
ATOM 3309 N N . ARG A 1 434 ? 2.809 -10.972 9.778 1.00 74.38 434 ARG A N 1
ATOM 3310 C CA . ARG A 1 434 ? 4.069 -10.231 9.597 1.00 74.38 434 ARG A CA 1
ATOM 3311 C C . ARG A 1 434 ? 5.269 -10.901 10.281 1.00 74.38 434 ARG A C 1
ATOM 3313 O O . ARG A 1 434 ? 6.391 -10.406 10.176 1.00 74.38 434 ARG A O 1
ATOM 3320 N N . GLU A 1 435 ? 5.036 -12.015 10.974 1.00 75.12 435 GLU A N 1
ATOM 3321 C CA . GLU A 1 435 ? 6.065 -12.778 11.677 1.00 75.12 435 GLU A CA 1
ATOM 3322 C C . GLU A 1 435 ? 7.043 -13.504 10.746 1.00 75.12 435 GLU A C 1
ATOM 3324 O O . GLU A 1 435 ? 6.729 -13.888 9.616 1.00 75.12 435 GLU A O 1
ATOM 3329 N N . THR A 1 436 ? 8.246 -13.752 11.268 1.00 68.19 436 THR A N 1
ATOM 3330 C CA . THR A 1 436 ? 9.235 -14.605 10.588 1.00 68.19 436 THR A CA 1
ATOM 3331 C C . THR A 1 436 ? 8.766 -16.062 10.549 1.00 68.19 436 THR A C 1
ATOM 3333 O O . THR A 1 436 ? 8.020 -16.499 11.427 1.00 68.19 436 THR A O 1
ATOM 3336 N N . TRP A 1 437 ? 9.232 -16.840 9.557 1.00 66.44 437 TRP A N 1
ATOM 3337 C CA . TRP A 1 437 ? 8.760 -18.211 9.288 1.00 66.44 437 TRP A CA 1
ATOM 3338 C C . TRP A 1 437 ? 8.530 -19.043 10.559 1.00 66.44 437 TRP A C 1
ATOM 3340 O O . TRP A 1 437 ? 7.419 -19.508 10.782 1.00 66.44 437 TRP A O 1
ATOM 3350 N N . GLY A 1 438 ? 9.525 -19.150 11.448 1.00 71.50 438 GLY A N 1
ATOM 3351 C CA . GLY A 1 438 ? 9.455 -19.978 12.662 1.00 71.50 438 GLY A CA 1
ATOM 3352 C C . GLY A 1 438 ? 8.356 -19.618 13.681 1.00 71.50 438 GLY A C 1
ATOM 3353 O O . GLY A 1 438 ? 8.051 -20.450 14.540 1.00 71.50 438 GLY A O 1
ATOM 3354 N N . LEU A 1 439 ? 7.755 -18.426 13.591 1.00 79.06 439 LEU A N 1
ATOM 3355 C CA . LEU A 1 439 ? 6.627 -17.965 14.419 1.00 79.06 439 LEU A CA 1
ATOM 3356 C C . LEU A 1 439 ? 5.316 -17.793 13.628 1.00 79.06 439 LEU A C 1
ATOM 3358 O O . LEU A 1 439 ? 4.255 -17.626 14.229 1.00 79.06 439 LEU A O 1
ATOM 3362 N N . ARG A 1 440 ? 5.348 -17.906 12.293 1.00 80.38 440 ARG A N 1
ATOM 3363 C CA . ARG A 1 440 ? 4.194 -17.683 11.405 1.00 80.38 440 ARG A CA 1
ATOM 3364 C C . ARG A 1 440 ? 3.146 -18.815 11.417 1.00 80.38 440 ARG A C 1
ATOM 3366 O O . ARG A 1 440 ? 2.180 -18.793 10.656 1.00 80.38 440 ARG A O 1
ATOM 3373 N N . GLY A 1 441 ? 3.266 -19.794 12.320 1.00 87.56 441 GLY A N 1
ATOM 3374 C CA . GLY A 1 441 ? 2.349 -20.937 12.399 1.00 87.56 441 GLY A CA 1
ATOM 3375 C C . GLY A 1 441 ? 0.882 -20.553 12.646 1.00 87.56 441 GLY A C 1
ATOM 3376 O O . GLY A 1 441 ? -0.016 -21.249 12.178 1.00 87.56 441 GLY A O 1
ATOM 3377 N N . ALA A 1 442 ? 0.617 -19.431 13.327 1.00 91.75 442 ALA A N 1
ATOM 3378 C CA . ALA A 1 442 ? -0.747 -18.933 13.539 1.00 91.75 442 ALA A CA 1
ATOM 3379 C C . ALA A 1 442 ? -1.404 -18.410 12.247 1.00 91.75 442 ALA A C 1
ATOM 3381 O O . ALA A 1 442 ? -2.560 -18.741 11.985 1.00 91.75 442 ALA A O 1
ATOM 3382 N N . ALA A 1 443 ? -0.664 -17.674 11.409 1.00 87.44 443 ALA A N 1
ATOM 3383 C CA . ALA A 1 443 ? -1.144 -17.244 10.095 1.00 87.44 443 ALA A CA 1
ATOM 3384 C C . ALA A 1 443 ? -1.396 -18.451 9.182 1.00 87.44 443 ALA A C 1
ATOM 3386 O O . ALA A 1 443 ? -2.505 -18.616 8.681 1.00 87.44 443 ALA A O 1
ATOM 3387 N N . LEU A 1 444 ? -0.420 -19.362 9.077 1.00 84.00 444 LEU A N 1
ATOM 3388 C CA . LEU A 1 444 ? -0.532 -20.585 8.274 1.00 84.00 444 LEU A CA 1
ATOM 3389 C C . LEU A 1 444 ? -1.723 -21.467 8.694 1.00 84.00 444 LEU A C 1
ATOM 3391 O O . LEU A 1 444 ? -2.357 -22.081 7.836 1.00 84.00 444 LEU A O 1
ATOM 3395 N N . LEU A 1 445 ? -2.071 -21.510 9.988 1.00 93.00 445 LEU A N 1
ATOM 3396 C CA . LEU A 1 445 ? -3.267 -22.205 10.480 1.00 93.00 445 LEU A CA 1
ATOM 3397 C C . LEU A 1 445 ? -4.563 -21.564 9.952 1.00 93.00 445 LEU A C 1
ATOM 3399 O O . LEU A 1 445 ? -5.473 -22.282 9.536 1.00 93.00 445 LEU A O 1
ATOM 3403 N N . VAL A 1 446 ? -4.658 -20.231 9.951 1.00 94.25 446 VAL A N 1
ATOM 3404 C CA . VAL A 1 446 ? -5.822 -19.478 9.442 1.00 94.25 446 VAL A CA 1
ATOM 3405 C C . VAL A 1 446 ? -5.926 -19.599 7.919 1.00 94.25 446 VAL A C 1
ATOM 3407 O O . VAL A 1 446 ? -6.984 -19.951 7.397 1.00 94.25 446 VAL A O 1
ATOM 3410 N N . GLU A 1 447 ? -4.816 -19.373 7.220 1.00 85.88 447 GLU A N 1
ATOM 3411 C CA . GLU A 1 447 ? -4.658 -19.474 5.766 1.00 85.88 447 GLU A CA 1
ATOM 3412 C C . GLU A 1 447 ? -5.062 -20.877 5.259 1.00 85.88 447 GLU A C 1
ATOM 3414 O O . GLU A 1 447 ? -5.919 -21.018 4.378 1.00 85.88 447 GLU A O 1
ATOM 3419 N N . SER A 1 448 ? -4.544 -21.937 5.890 1.00 85.94 448 SER A N 1
ATOM 3420 C CA . SER A 1 448 ? -4.891 -23.331 5.568 1.00 85.94 448 SER A CA 1
ATOM 3421 C C . SER A 1 448 ? -6.336 -23.687 5.942 1.00 85.94 448 SER A C 1
ATOM 3423 O O . SER A 1 448 ? -6.974 -24.482 5.249 1.00 85.94 448 SER A O 1
ATOM 3425 N N . SER A 1 449 ? -6.890 -23.085 7.004 1.00 94.69 449 SER A N 1
ATOM 3426 C CA . SER A 1 449 ? -8.298 -23.273 7.385 1.00 94.69 449 SER A CA 1
ATOM 3427 C C . SER A 1 449 ? -9.242 -22.704 6.328 1.00 94.69 449 SER A C 1
ATOM 3429 O O . SER A 1 449 ? -10.137 -23.411 5.870 1.00 94.69 449 SER A O 1
ATOM 3431 N N . LEU A 1 450 ? -9.036 -21.449 5.912 1.00 93.44 450 LEU A N 1
ATOM 3432 C CA . LEU A 1 450 ? -9.863 -20.781 4.899 1.00 93.44 450 LEU A CA 1
ATOM 3433 C C . LEU A 1 450 ? -9.794 -21.504 3.549 1.00 93.44 450 LEU A C 1
ATOM 3435 O O . LEU A 1 450 ? -10.831 -21.746 2.933 1.00 93.44 450 LEU A O 1
ATOM 3439 N N . SER A 1 451 ? -8.594 -21.923 3.143 1.00 83.69 451 SER A N 1
ATOM 3440 C CA . SER A 1 451 ? -8.367 -22.743 1.951 1.00 83.69 451 SER A CA 1
ATOM 3441 C C . SER A 1 451 ? -9.162 -24.061 1.974 1.00 83.69 451 SER A C 1
ATOM 3443 O O . SER A 1 451 ? -9.943 -24.328 1.055 1.00 83.69 451 SER A O 1
ATOM 3445 N N . TRP A 1 452 ? -9.045 -24.849 3.051 1.00 88.94 452 TRP A N 1
ATOM 3446 C CA . TRP A 1 452 ? -9.744 -26.133 3.198 1.00 88.94 452 TRP A CA 1
ATOM 3447 C C . TRP A 1 452 ? -11.271 -25.980 3.282 1.00 88.94 452 TRP A C 1
ATOM 3449 O O . TRP A 1 452 ? -12.012 -26.796 2.725 1.00 88.94 452 TRP A O 1
ATOM 3459 N N . LEU A 1 453 ? -11.758 -24.918 3.932 1.00 93.88 453 LEU A N 1
ATOM 3460 C CA . LEU A 1 453 ? -13.183 -24.574 4.000 1.00 93.88 453 LEU A CA 1
ATOM 3461 C C . LEU A 1 453 ? -13.756 -24.189 2.628 1.00 93.88 453 LEU A C 1
ATOM 3463 O O . LEU A 1 453 ? -14.891 -24.559 2.325 1.00 93.88 453 LEU A O 1
ATOM 3467 N N . ALA A 1 454 ? -12.967 -23.490 1.807 1.00 87.50 454 ALA A N 1
ATOM 3468 C CA . ALA A 1 454 ? -13.309 -23.076 0.447 1.00 87.50 454 ALA A CA 1
ATOM 3469 C C . ALA A 1 454 ? -13.062 -24.159 -0.626 1.00 87.50 454 ALA A C 1
ATOM 3471 O O . ALA A 1 454 ? -13.406 -23.955 -1.788 1.00 87.50 454 ALA A O 1
ATOM 3472 N N . SER A 1 455 ? -12.436 -25.288 -0.266 1.00 81.75 455 SER A N 1
ATOM 3473 C CA . SER A 1 455 ? -11.917 -26.307 -1.199 1.00 81.75 455 SER A CA 1
ATOM 3474 C C . SER A 1 455 ? -11.010 -25.760 -2.310 1.00 81.75 455 SER A C 1
ATOM 3476 O O . SER A 1 455 ? -10.996 -26.274 -3.430 1.00 81.75 455 SER A O 1
ATOM 3478 N N . LYS A 1 456 ? -10.214 -24.740 -1.985 1.00 69.56 456 LYS A N 1
ATOM 3479 C CA . LYS A 1 456 ? -9.056 -24.323 -2.787 1.00 69.56 456 LYS A CA 1
ATOM 3480 C C . LYS A 1 456 ? -7.809 -25.135 -2.382 1.00 69.56 456 LYS A C 1
ATOM 3482 O O . LYS A 1 456 ? -7.810 -25.766 -1.326 1.00 69.56 456 LYS A O 1
ATOM 3487 N N . PRO A 1 457 ? -6.722 -25.106 -3.177 1.00 60.94 457 PRO A N 1
ATOM 3488 C CA . PRO A 1 457 ? -5.387 -25.474 -2.696 1.00 60.94 457 PRO A CA 1
ATOM 3489 C C . PRO A 1 457 ? -4.937 -24.538 -1.561 1.00 60.94 457 PRO A C 1
ATOM 3491 O O . PRO A 1 457 ? -5.472 -23.430 -1.444 1.00 60.94 457 PRO A O 1
ATOM 3494 N N . GLU A 1 458 ? -3.960 -24.955 -0.744 1.00 58.78 458 GLU A N 1
ATOM 3495 C CA . GLU A 1 458 ? -3.410 -24.168 0.384 1.00 58.78 458 GLU A CA 1
ATOM 3496 C C . GLU A 1 458 ? -3.133 -22.708 -0.030 1.00 58.78 458 GLU A C 1
ATOM 3498 O O . GLU A 1 458 ? -2.630 -22.460 -1.129 1.00 58.78 458 GLU A O 1
ATOM 3503 N N . ILE A 1 459 ? -3.491 -21.729 0.812 1.00 52.75 459 ILE A N 1
ATOM 3504 C CA . ILE A 1 459 ? -3.062 -20.334 0.606 1.00 52.75 459 ILE A CA 1
ATOM 3505 C C . ILE A 1 459 ? -1.533 -20.314 0.654 1.00 52.75 459 ILE A C 1
ATOM 3507 O O . ILE A 1 459 ? -0.929 -20.943 1.524 1.00 52.75 459 ILE A O 1
ATOM 3511 N N . LEU A 1 460 ? -0.912 -19.676 -0.339 1.00 55.47 460 LEU A N 1
ATOM 3512 C CA . LEU A 1 460 ? 0.498 -19.898 -0.635 1.00 55.47 460 LEU A CA 1
ATOM 3513 C C . LEU A 1 460 ? 1.358 -18.713 -0.204 1.00 55.47 460 LEU A C 1
ATOM 3515 O O . LEU A 1 460 ? 1.825 -17.930 -1.035 1.00 55.47 460 LEU A O 1
ATOM 3519 N N . ASP A 1 461 ? 1.620 -18.619 1.098 1.00 52.91 461 ASP A N 1
ATOM 3520 C CA . ASP A 1 461 ? 2.702 -17.768 1.575 1.00 52.91 461 ASP A CA 1
ATOM 3521 C C . ASP A 1 461 ? 4.056 -18.308 1.093 1.00 52.91 461 ASP A C 1
ATOM 3523 O O . ASP A 1 461 ? 4.609 -19.265 1.637 1.00 52.91 461 ASP A O 1
ATOM 3527 N N . VAL A 1 462 ? 4.595 -17.679 0.050 1.00 59.47 462 VAL A N 1
ATOM 3528 C CA . VAL A 1 462 ? 6.017 -17.761 -0.286 1.00 59.47 462 VAL A CA 1
ATOM 3529 C C . VAL A 1 462 ? 6.750 -16.802 0.662 1.00 59.47 462 VAL A C 1
ATOM 3531 O O . VAL A 1 462 ? 6.535 -15.592 0.549 1.00 59.47 462 VAL A O 1
ATOM 3534 N N . PRO A 1 463 ? 7.600 -17.288 1.588 1.00 56.09 463 PRO A N 1
ATOM 3535 C CA . PRO A 1 463 ? 8.173 -16.431 2.621 1.00 56.09 463 PRO A CA 1
ATOM 3536 C C . PRO A 1 463 ? 9.068 -15.333 2.043 1.00 56.09 463 PRO A C 1
ATOM 3538 O O . PRO A 1 463 ? 9.873 -15.583 1.141 1.00 56.09 463 PRO A O 1
ATOM 3541 N N . ALA A 1 464 ? 8.961 -14.127 2.605 1.00 56.34 464 ALA A N 1
ATOM 3542 C CA . ALA A 1 464 ? 9.817 -13.001 2.243 1.00 56.34 464 ALA A CA 1
ATOM 3543 C C . ALA A 1 464 ? 11.303 -13.353 2.438 1.00 56.34 464 ALA A C 1
ATOM 3545 O O . ALA A 1 464 ? 11.686 -13.942 3.452 1.00 56.34 464 ALA A O 1
ATOM 3546 N N . ARG A 1 465 ? 12.143 -12.988 1.463 1.00 70.38 465 ARG A N 1
ATOM 3547 C CA . ARG A 1 465 ? 13.592 -13.233 1.518 1.00 70.38 465 ARG A CA 1
ATOM 3548 C C . ARG A 1 465 ? 14.303 -12.194 2.390 1.00 70.38 465 ARG A C 1
ATOM 3550 O O . ARG A 1 465 ? 13.785 -11.101 2.626 1.00 70.38 465 ARG A O 1
ATOM 3557 N N . ASP A 1 466 ? 15.503 -12.540 2.854 1.00 62.88 466 ASP A N 1
ATOM 3558 C CA . ASP A 1 466 ? 16.316 -11.672 3.710 1.00 62.88 466 ASP A CA 1
ATOM 3559 C C . ASP A 1 466 ? 16.572 -10.294 3.084 1.00 62.88 466 ASP A C 1
ATOM 3561 O O . ASP A 1 466 ? 16.778 -10.156 1.876 1.00 62.88 466 ASP A O 1
ATOM 3565 N N . ALA A 1 467 ? 16.556 -9.263 3.929 1.00 58.84 467 ALA A N 1
ATOM 3566 C CA . ALA A 1 467 ? 16.629 -7.873 3.498 1.00 58.84 467 ALA A CA 1
ATOM 3567 C C . ALA A 1 467 ? 18.055 -7.502 3.048 1.00 58.84 467 ALA A C 1
ATOM 3569 O O . ALA A 1 467 ? 18.991 -7.484 3.853 1.00 58.84 467 ALA A O 1
ATOM 3570 N N . LEU A 1 468 ? 18.212 -7.180 1.764 1.00 63.69 468 LEU A N 1
ATOM 3571 C CA . LEU A 1 468 ? 19.489 -6.849 1.131 1.00 63.69 468 LEU A CA 1
ATOM 3572 C C . LEU A 1 468 ? 19.765 -5.337 1.204 1.00 63.69 468 LEU A C 1
ATOM 3574 O O . LEU A 1 468 ? 18.817 -4.560 1.098 1.00 63.69 468 LEU A O 1
ATOM 3578 N N . PRO A 1 469 ? 21.028 -4.883 1.322 1.00 56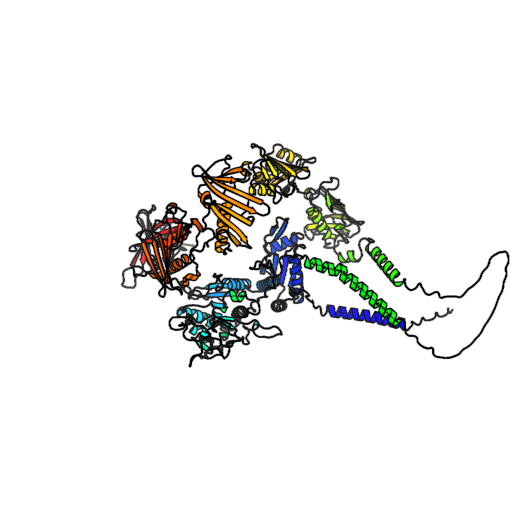.69 469 PRO A N 1
ATOM 3579 C CA . PRO A 1 469 ? 21.364 -3.461 1.232 1.00 56.69 469 PRO A CA 1
ATOM 3580 C C . PRO A 1 469 ? 20.928 -2.837 -0.103 1.00 56.69 469 PRO A C 1
ATOM 3582 O O . PRO A 1 469 ? 21.122 -3.429 -1.169 1.00 56.69 469 PRO A O 1
ATOM 3585 N N . ALA A 1 470 ? 20.375 -1.626 -0.052 1.00 48.78 470 ALA A N 1
ATOM 3586 C CA . ALA A 1 470 ? 19.964 -0.859 -1.222 1.00 48.78 470 ALA A CA 1
ATOM 3587 C C . ALA A 1 470 ? 21.185 -0.290 -1.972 1.00 48.78 470 ALA A C 1
ATOM 3589 O O . ALA A 1 470 ? 21.612 0.842 -1.754 1.00 48.78 470 ALA A O 1
ATOM 3590 N N . GLY A 1 471 ? 21.740 -1.094 -2.882 1.00 53.22 471 GLY A N 1
ATOM 3591 C CA . GLY A 1 471 ? 22.822 -0.701 -3.787 1.00 53.22 471 GLY A CA 1
ATOM 3592 C C . GLY A 1 471 ? 24.210 -1.206 -3.379 1.00 53.22 471 GLY A C 1
ATOM 3593 O O . GLY A 1 471 ? 24.508 -1.474 -2.216 1.00 53.22 471 GLY A O 1
ATOM 3594 N N . THR A 1 472 ? 25.095 -1.352 -4.367 1.00 51.44 472 THR A N 1
ATOM 3595 C CA . THR A 1 472 ? 26.443 -1.917 -4.189 1.00 51.44 472 THR A CA 1
ATOM 3596 C C . THR A 1 472 ? 27.457 -0.870 -3.725 1.00 51.44 472 THR A C 1
ATOM 3598 O O . THR A 1 472 ? 28.388 -0.512 -4.453 1.00 51.44 472 THR A O 1
ATOM 3601 N N . ALA A 1 473 ? 27.302 -0.391 -2.491 1.00 48.06 473 ALA A N 1
ATOM 3602 C CA . ALA A 1 473 ? 28.314 0.412 -1.811 1.00 48.06 473 ALA A CA 1
ATOM 3603 C C . ALA A 1 473 ? 29.530 -0.460 -1.431 1.00 48.06 473 ALA A C 1
ATOM 3605 O O . ALA A 1 473 ? 29.613 -1.017 -0.338 1.00 48.06 473 ALA A O 1
ATOM 3606 N N . LEU A 1 474 ? 30.488 -0.594 -2.355 1.00 54.25 474 LEU A N 1
ATOM 3607 C CA . LEU A 1 474 ? 31.787 -1.229 -2.102 1.00 54.25 474 LEU A CA 1
ATOM 3608 C C . LEU A 1 474 ? 32.553 -0.448 -1.023 1.00 54.25 474 LEU A C 1
ATOM 3610 O O . LEU A 1 474 ? 33.141 0.595 -1.315 1.00 54.25 474 LEU A O 1
ATOM 3614 N N . THR A 1 475 ? 32.559 -0.968 0.207 1.00 64.38 475 THR A N 1
ATOM 3615 C CA . THR A 1 475 ? 33.312 -0.389 1.327 1.00 64.38 475 THR A CA 1
ATOM 3616 C C . THR A 1 475 ? 34.814 -0.364 1.028 1.00 64.38 475 THR A C 1
ATOM 3618 O O . THR A 1 475 ? 35.336 -1.198 0.281 1.00 64.38 475 THR A O 1
ATOM 3621 N N . GLU A 1 476 ? 35.546 0.574 1.635 1.00 69.62 476 GLU A N 1
ATOM 3622 C CA . GLU A 1 476 ? 37.010 0.638 1.492 1.00 69.62 476 GLU A CA 1
ATOM 3623 C C . GLU A 1 476 ? 37.706 -0.634 2.005 1.00 69.62 476 GLU A C 1
ATOM 3625 O O . GLU A 1 476 ? 38.742 -1.042 1.477 1.00 69.62 476 GLU A O 1
ATOM 3630 N N . GLU A 1 477 ? 37.097 -1.331 2.965 1.00 68.38 477 GLU A N 1
ATOM 3631 C CA . GLU A 1 477 ? 37.555 -2.637 3.441 1.00 68.38 477 GLU A CA 1
ATOM 3632 C C . GLU A 1 477 ? 37.410 -3.716 2.358 1.00 68.38 477 GLU A C 1
ATOM 3634 O O . GLU A 1 477 ? 38.378 -4.425 2.073 1.00 68.38 477 GLU A O 1
ATOM 3639 N N . ALA A 1 478 ? 36.259 -3.786 1.677 1.00 63.84 478 ALA A N 1
ATOM 3640 C CA . ALA A 1 478 ? 36.036 -4.705 0.559 1.00 63.84 478 ALA A CA 1
ATOM 3641 C C . ALA A 1 478 ? 36.944 -4.387 -0.646 1.00 63.84 478 ALA A C 1
ATOM 3643 O O . ALA A 1 478 ? 37.506 -5.297 -1.260 1.00 63.84 478 ALA A O 1
ATOM 3644 N N . ARG A 1 479 ? 37.176 -3.100 -0.948 1.00 73.19 479 ARG A N 1
ATOM 3645 C CA . ARG A 1 479 ? 38.177 -2.662 -1.943 1.00 73.19 479 ARG A CA 1
ATOM 3646 C C . ARG A 1 479 ? 39.590 -3.096 -1.544 1.00 73.19 479 ARG A C 1
ATOM 3648 O O . ARG A 1 479 ? 40.348 -3.585 -2.385 1.00 73.19 479 ARG A O 1
ATOM 3655 N N . GLY A 1 480 ? 39.938 -2.967 -0.264 1.00 74.69 480 GLY A N 1
ATOM 3656 C CA . GLY A 1 480 ? 41.190 -3.461 0.305 1.00 74.69 480 GLY A CA 1
ATOM 3657 C C . GLY A 1 480 ? 41.355 -4.975 0.156 1.00 74.69 480 GLY A C 1
ATOM 3658 O O . GLY A 1 480 ? 42.438 -5.432 -0.213 1.00 74.69 480 GLY A O 1
ATOM 3659 N N . GLU A 1 481 ? 40.285 -5.736 0.378 1.00 73.69 481 GLU A N 1
ATOM 3660 C CA . GLU A 1 481 ? 40.257 -7.198 0.279 1.00 73.69 481 GLU A CA 1
ATOM 3661 C C . GLU A 1 481 ? 40.426 -7.692 -1.163 1.00 73.69 481 GLU A C 1
ATOM 3663 O O . GLU A 1 481 ? 41.326 -8.488 -1.442 1.00 73.69 481 GLU A O 1
ATOM 3668 N N . VAL A 1 482 ? 39.660 -7.144 -2.112 1.00 81.31 482 VAL A N 1
ATOM 3669 C CA . VAL A 1 482 ? 39.810 -7.452 -3.547 1.00 81.31 482 VAL A CA 1
ATOM 3670 C C . VAL A 1 482 ? 41.224 -7.109 -4.031 1.00 81.31 482 VAL A C 1
ATOM 3672 O O . VAL A 1 482 ? 41.853 -7.903 -4.735 1.00 81.31 482 VAL A O 1
ATOM 3675 N N . ARG A 1 483 ? 41.782 -5.970 -3.594 1.00 78.81 483 ARG A N 1
ATOM 3676 C CA . ARG A 1 483 ? 43.163 -5.574 -3.912 1.00 78.81 483 ARG A CA 1
ATOM 3677 C C . ARG A 1 483 ? 44.197 -6.564 -3.357 1.00 78.81 483 ARG A C 1
ATOM 3679 O O . ARG A 1 483 ? 45.158 -6.867 -4.064 1.00 78.81 483 ARG A O 1
ATOM 3686 N N . ARG A 1 484 ? 44.010 -7.099 -2.140 1.00 86.19 484 ARG A N 1
ATOM 3687 C CA . ARG A 1 484 ? 44.856 -8.176 -1.576 1.00 86.19 484 ARG A CA 1
ATOM 3688 C C . ARG A 1 484 ? 44.762 -9.458 -2.412 1.00 86.19 484 ARG A C 1
ATOM 3690 O O . ARG A 1 484 ? 45.796 -10.023 -2.772 1.00 86.19 484 ARG A O 1
ATOM 3697 N N . TYR A 1 485 ? 43.554 -9.880 -2.782 1.00 83.38 485 TYR A N 1
ATOM 3698 C CA . TYR A 1 485 ? 43.344 -11.084 -3.591 1.00 83.38 485 TYR A CA 1
ATOM 3699 C C . TYR A 1 485 ? 44.017 -11.015 -4.966 1.00 83.38 485 TYR A C 1
ATOM 3701 O O . TYR A 1 485 ? 44.751 -11.937 -5.335 1.00 83.38 485 TYR A O 1
ATOM 3709 N N . VAL A 1 486 ? 43.812 -9.919 -5.700 1.00 84.81 486 VAL A N 1
ATOM 3710 C CA . VAL A 1 486 ? 44.322 -9.763 -7.072 1.00 84.81 486 VAL A CA 1
ATOM 3711 C C . VAL A 1 486 ? 45.834 -9.518 -7.102 1.00 84.81 486 VAL A C 1
ATOM 3713 O O . VAL A 1 486 ? 46.524 -10.121 -7.921 1.00 84.81 486 VAL A O 1
ATOM 3716 N N . LEU A 1 487 ? 46.374 -8.667 -6.218 1.00 85.06 487 LEU A N 1
ATOM 3717 C CA . LEU A 1 487 ? 47.795 -8.284 -6.266 1.00 85.06 487 LEU A CA 1
ATOM 3718 C C . LEU A 1 487 ? 48.728 -9.202 -5.465 1.00 85.06 487 LEU A C 1
ATOM 3720 O O . LEU A 1 487 ? 49.926 -9.213 -5.739 1.00 85.06 487 LEU A O 1
ATOM 3724 N N . VAL A 1 488 ? 48.217 -9.958 -4.484 1.00 86.12 488 VAL A N 1
ATOM 3725 C CA . VAL A 1 488 ? 49.045 -10.801 -3.602 1.00 86.12 488 VAL A CA 1
ATOM 3726 C C . VAL A 1 488 ? 48.684 -12.277 -3.730 1.00 86.12 488 VAL A C 1
ATOM 3728 O O . VAL A 1 488 ? 49.544 -13.079 -4.097 1.00 86.12 488 VAL A O 1
ATOM 3731 N N . TYR A 1 489 ? 47.434 -12.662 -3.456 1.00 85.69 489 TYR A N 1
ATOM 3732 C CA . TYR A 1 489 ? 47.086 -14.084 -3.337 1.00 85.69 489 TYR A CA 1
ATOM 3733 C C . TYR A 1 489 ? 47.094 -14.828 -4.681 1.00 85.69 489 TYR A C 1
ATOM 3735 O O . TYR A 1 489 ? 47.647 -15.927 -4.746 1.00 85.69 489 TYR A O 1
ATOM 3743 N N . MET A 1 490 ? 46.579 -14.238 -5.767 1.00 88.06 490 MET A N 1
ATOM 3744 C CA . MET A 1 490 ? 46.643 -14.860 -7.101 1.00 88.06 490 MET A CA 1
ATOM 3745 C C . MET A 1 490 ? 48.091 -15.057 -7.610 1.00 88.06 490 MET A C 1
ATOM 3747 O O . MET A 1 490 ? 48.437 -16.196 -7.944 1.00 88.06 490 MET A O 1
ATOM 3751 N N . PRO A 1 491 ? 48.979 -14.037 -7.625 1.00 89.00 491 PRO A N 1
ATOM 3752 C CA . PRO A 1 491 ? 50.381 -14.229 -8.011 1.00 89.00 491 PRO A CA 1
ATOM 3753 C C . PRO A 1 491 ? 51.126 -15.234 -7.123 1.00 89.00 491 PRO A C 1
ATOM 3755 O O . PRO A 1 491 ? 51.885 -16.062 -7.633 1.00 89.00 491 PRO A O 1
ATOM 3758 N N . LEU A 1 492 ? 50.880 -15.211 -5.807 1.00 89.12 492 LEU A N 1
ATOM 3759 C CA . LEU A 1 492 ? 51.485 -16.152 -4.862 1.00 89.12 492 LEU A CA 1
ATOM 3760 C C . LEU A 1 492 ? 51.039 -17.596 -5.132 1.00 89.12 492 LEU A C 1
ATOM 3762 O O . LEU A 1 492 ? 51.879 -18.494 -5.140 1.00 89.12 492 LEU A O 1
ATOM 3766 N N . ALA A 1 493 ? 49.754 -17.830 -5.415 1.00 84.56 493 ALA A N 1
ATOM 3767 C CA . ALA A 1 493 ? 49.241 -19.155 -5.759 1.00 84.56 493 ALA A CA 1
ATOM 3768 C C . ALA A 1 493 ? 49.902 -19.716 -7.032 1.00 84.56 493 ALA A C 1
ATOM 3770 O O . ALA A 1 493 ? 50.334 -20.870 -7.043 1.00 84.56 493 ALA A O 1
ATOM 3771 N N . VAL A 1 494 ? 50.067 -18.894 -8.076 1.00 87.69 494 VAL A N 1
ATOM 3772 C CA . VAL A 1 494 ? 50.773 -19.287 -9.312 1.00 87.69 494 VAL A CA 1
ATOM 3773 C C . VAL A 1 494 ? 52.251 -19.594 -9.039 1.00 87.69 494 VAL A C 1
ATOM 3775 O O . VAL A 1 494 ? 52.770 -20.605 -9.520 1.00 87.69 494 VAL A O 1
ATOM 3778 N N . ALA A 1 495 ? 52.928 -18.776 -8.226 1.00 86.75 495 ALA A N 1
ATOM 3779 C CA . ALA A 1 495 ? 54.321 -19.000 -7.840 1.00 86.75 495 ALA A CA 1
ATOM 3780 C C . ALA A 1 495 ? 54.504 -20.299 -7.030 1.00 86.75 495 ALA A C 1
ATOM 3782 O O . ALA A 1 495 ? 55.417 -21.079 -7.314 1.00 86.75 495 ALA A O 1
ATOM 3783 N N . LEU A 1 496 ? 53.612 -20.574 -6.072 1.00 86.19 496 LEU A N 1
ATOM 3784 C CA . LEU A 1 496 ? 53.604 -21.807 -5.280 1.00 86.19 496 LEU A CA 1
ATOM 3785 C C . LEU A 1 496 ? 53.309 -23.043 -6.141 1.00 86.19 496 LEU A C 1
ATOM 3787 O O . LEU A 1 496 ? 53.972 -24.068 -5.974 1.00 86.19 496 LEU A O 1
ATOM 3791 N N . LEU A 1 497 ? 52.388 -22.951 -7.107 1.00 87.50 497 LEU A N 1
ATOM 3792 C CA . LEU A 1 497 ? 52.113 -24.036 -8.054 1.00 87.50 497 LEU A CA 1
ATOM 3793 C C . LEU A 1 497 ? 53.349 -24.342 -8.921 1.00 87.50 497 LEU A C 1
ATOM 3795 O O . LEU A 1 497 ? 53.737 -25.503 -9.076 1.00 87.50 497 LEU A O 1
ATOM 3799 N N . GLY A 1 498 ? 54.017 -23.300 -9.429 1.00 81.50 498 GLY A N 1
ATOM 3800 C CA . GLY A 1 498 ? 55.273 -23.420 -10.175 1.00 81.50 498 GLY A CA 1
ATOM 3801 C C . GLY A 1 498 ? 56.407 -24.030 -9.343 1.00 81.50 498 GLY A C 1
ATOM 3802 O O . GLY A 1 498 ? 57.138 -24.897 -9.833 1.00 81.50 498 GLY A O 1
ATOM 3803 N N . LEU A 1 499 ? 56.517 -23.646 -8.067 1.00 87.06 499 LEU A N 1
ATOM 3804 C CA . LEU A 1 499 ? 57.470 -24.222 -7.117 1.00 87.06 499 LEU A CA 1
ATOM 3805 C C . LEU A 1 499 ? 57.175 -25.708 -6.856 1.00 87.06 499 LEU A C 1
ATOM 3807 O O . LEU A 1 499 ? 58.088 -26.529 -6.935 1.00 87.06 499 LEU A O 1
ATOM 3811 N N . ALA A 1 500 ? 55.913 -26.073 -6.613 1.00 80.25 500 ALA A N 1
ATOM 3812 C CA . ALA A 1 500 ? 55.491 -27.452 -6.371 1.00 80.25 500 ALA A CA 1
ATOM 3813 C C . ALA A 1 500 ? 55.777 -28.365 -7.577 1.00 80.25 500 ALA A C 1
ATOM 3815 O O . ALA A 1 500 ? 56.338 -29.451 -7.412 1.00 80.25 500 ALA A O 1
ATOM 3816 N N . VAL A 1 501 ? 55.484 -27.905 -8.800 1.00 85.12 501 VAL A N 1
ATOM 3817 C CA . VAL A 1 501 ? 55.863 -28.601 -10.043 1.00 85.12 501 VAL A CA 1
ATOM 3818 C C . VAL A 1 501 ? 57.388 -28.723 -10.156 1.00 85.12 501 VAL A C 1
ATOM 3820 O O . VAL A 1 501 ? 57.901 -29.803 -10.459 1.00 85.12 501 VAL A O 1
ATOM 3823 N N . GLY A 1 502 ? 58.128 -27.651 -9.858 1.00 78.94 502 GLY A N 1
ATOM 3824 C CA . GLY A 1 502 ? 59.592 -27.635 -9.874 1.00 78.94 502 GLY A CA 1
ATOM 3825 C C . GLY A 1 502 ? 60.238 -28.611 -8.882 1.00 78.94 502 GLY A C 1
ATOM 3826 O O . GLY A 1 502 ? 61.222 -29.266 -9.230 1.00 78.94 502 GLY A O 1
ATOM 3827 N N . LEU A 1 503 ? 59.683 -28.745 -7.676 1.00 79.88 503 LEU A N 1
ATOM 3828 C CA . LEU A 1 503 ? 60.148 -29.674 -6.640 1.00 79.88 503 LEU A CA 1
ATOM 3829 C C . LEU A 1 503 ? 59.774 -31.124 -6.970 1.00 79.88 503 LEU A C 1
ATOM 3831 O O . LEU A 1 503 ? 60.646 -31.996 -6.940 1.00 79.88 503 LEU A O 1
ATOM 3835 N N . ARG A 1 504 ? 58.523 -31.380 -7.380 1.00 75.38 504 ARG A N 1
ATOM 3836 C CA . ARG A 1 504 ? 58.057 -32.714 -7.801 1.00 75.38 504 ARG A CA 1
ATOM 3837 C C . ARG A 1 504 ? 58.916 -33.282 -8.931 1.00 75.38 504 ARG A C 1
ATOM 3839 O O . ARG A 1 504 ? 59.224 -34.470 -8.911 1.00 75.38 504 ARG A O 1
ATOM 3846 N N . ARG A 1 505 ? 59.367 -32.438 -9.868 1.00 74.69 505 ARG A N 1
ATOM 3847 C CA . ARG A 1 505 ? 60.254 -32.864 -10.961 1.00 74.69 505 ARG A CA 1
ATOM 3848 C C . ARG A 1 505 ? 61.664 -33.243 -10.497 1.00 74.69 505 ARG A C 1
ATOM 3850 O O . ARG A 1 505 ? 62.226 -34.199 -11.024 1.00 74.69 505 ARG A O 1
ATOM 3857 N N . ARG A 1 506 ? 62.223 -32.546 -9.497 1.00 69.69 506 ARG A N 1
ATOM 3858 C CA . ARG A 1 506 ? 63.526 -32.909 -8.900 1.00 69.69 506 ARG A CA 1
ATOM 3859 C C . ARG A 1 506 ? 63.451 -34.248 -8.164 1.00 69.69 506 ARG A C 1
ATOM 3861 O O . ARG A 1 506 ? 64.362 -35.055 -8.296 1.00 69.69 506 ARG A O 1
ATOM 3868 N N . ALA A 1 507 ? 62.353 -34.508 -7.450 1.00 64.25 507 ALA A N 1
ATOM 3869 C CA . ALA A 1 507 ? 62.144 -35.767 -6.730 1.00 64.25 507 ALA A CA 1
ATOM 3870 C C . ALA A 1 507 ? 62.067 -37.003 -7.654 1.00 64.25 507 ALA A C 1
ATOM 3872 O O . ALA A 1 507 ? 62.405 -38.107 -7.233 1.00 64.25 507 ALA A O 1
ATOM 3873 N N . THR A 1 508 ? 61.654 -36.831 -8.915 1.00 57.22 508 THR A N 1
ATOM 3874 C CA . THR A 1 508 ? 61.537 -37.924 -9.899 1.00 57.22 508 THR A CA 1
ATOM 3875 C C . THR A 1 508 ? 62.804 -38.203 -10.714 1.00 57.22 508 THR A C 1
ATOM 3877 O O . THR A 1 508 ? 62.920 -39.283 -11.282 1.00 57.22 508 THR A O 1
ATOM 3880 N N . GLU A 1 509 ? 63.771 -37.282 -10.766 1.00 55.97 509 GLU A N 1
ATOM 3881 C CA . GLU A 1 509 ? 65.016 -37.431 -11.551 1.00 55.97 509 GLU A CA 1
ATOM 3882 C C . GLU A 1 509 ? 66.127 -38.213 -10.784 1.00 55.97 509 GLU A C 1
ATOM 3884 O O . GLU A 1 509 ? 67.254 -38.313 -11.263 1.00 55.97 509 GLU A O 1
ATOM 3889 N N . GLY A 1 510 ? 65.831 -38.774 -9.597 1.00 48.66 510 GLY A N 1
ATOM 3890 C CA . GLY A 1 510 ? 66.830 -39.192 -8.592 1.00 48.66 510 GLY A CA 1
ATOM 3891 C C . GLY A 1 510 ? 66.934 -40.683 -8.216 1.00 48.66 510 GLY A C 1
ATOM 3892 O O . GLY A 1 510 ? 67.346 -40.973 -7.095 1.00 48.66 510 GLY A O 1
ATOM 3893 N N . ARG A 1 511 ? 66.566 -41.643 -9.081 1.00 39.22 511 ARG A N 1
ATOM 3894 C CA . ARG A 1 511 ? 66.750 -43.093 -8.812 1.00 39.22 511 ARG A CA 1
ATOM 3895 C C . ARG A 1 511 ? 67.484 -43.815 -9.956 1.00 39.22 511 ARG A C 1
ATOM 3897 O O . ARG A 1 511 ? 66.915 -43.913 -11.041 1.00 39.22 511 ARG A O 1
ATOM 3904 N N . PRO A 1 512 ? 68.696 -44.362 -9.739 1.00 43.56 512 PRO A N 1
ATOM 3905 C CA . PRO A 1 512 ? 69.345 -45.240 -10.711 1.00 43.56 512 PRO A CA 1
ATOM 3906 C C . PRO A 1 512 ? 68.736 -46.655 -10.695 1.00 43.56 512 PRO A C 1
ATOM 3908 O O . PRO A 1 512 ? 68.158 -47.096 -9.699 1.00 43.56 512 PRO A O 1
ATOM 3911 N N . HIS A 1 513 ? 68.905 -47.388 -11.795 1.00 38.94 513 HIS A N 1
ATOM 3912 C CA . HIS A 1 513 ? 68.666 -48.832 -11.882 1.00 38.94 513 HIS A CA 1
ATOM 3913 C C . HIS A 1 513 ? 69.905 -49.526 -12.452 1.00 38.94 513 HIS A C 1
ATOM 3915 O O . HIS A 1 513 ? 70.590 -48.975 -13.314 1.00 38.94 513 HIS A O 1
ATOM 3921 N N . ALA A 1 514 ? 70.203 -50.716 -11.931 1.00 33.31 514 ALA A N 1
ATOM 3922 C CA . ALA A 1 514 ? 71.361 -51.514 -12.321 1.00 33.31 514 ALA A CA 1
ATOM 3923 C C . ALA A 1 514 ? 71.098 -52.307 -13.621 1.00 33.31 514 ALA A C 1
ATOM 3925 O O . ALA A 1 514 ? 69.943 -52.626 -13.916 1.00 33.31 514 ALA A O 1
ATOM 3926 N N . PRO A 1 515 ? 72.143 -52.635 -14.405 1.00 41.59 515 PRO A N 1
ATOM 3927 C CA . PRO A 1 515 ? 72.010 -53.444 -15.614 1.00 41.59 515 PRO A CA 1
ATOM 3928 C C . PRO A 1 515 ? 71.834 -54.941 -15.303 1.00 41.59 515 PRO A C 1
ATOM 3930 O O . PRO A 1 515 ? 72.262 -55.429 -14.260 1.00 41.59 515 PRO A O 1
ATOM 3933 N N . SER A 1 516 ? 71.258 -55.673 -16.258 1.00 32.69 516 SER A N 1
ATOM 3934 C CA . SER A 1 516 ? 71.237 -57.145 -16.313 1.00 32.69 516 SER A CA 1
ATOM 3935 C C . SER A 1 516 ? 71.771 -57.635 -17.672 1.00 32.69 516 SER A C 1
ATOM 3937 O O . SER A 1 516 ? 72.101 -56.820 -18.536 1.00 32.69 516 SER A O 1
ATOM 3939 N N . THR A 1 517 ? 71.968 -58.946 -17.819 1.00 34.31 517 THR A N 1
ATOM 3940 C CA . THR A 1 517 ? 73.024 -59.540 -18.662 1.00 34.31 517 THR A CA 1
ATOM 3941 C C . THR A 1 517 ? 72.538 -60.357 -19.866 1.00 34.31 517 THR A C 1
ATOM 3943 O O . THR A 1 517 ? 71.541 -61.063 -19.755 1.00 34.31 517 THR A O 1
ATOM 3946 N N . ASP A 1 518 ? 73.380 -60.388 -20.913 1.00 31.39 518 ASP A N 1
ATOM 3947 C CA . ASP A 1 518 ? 73.563 -61.490 -21.886 1.00 31.39 518 ASP A CA 1
ATOM 3948 C C . ASP A 1 518 ? 72.425 -61.861 -22.883 1.00 31.39 518 ASP A C 1
ATOM 3950 O O . ASP A 1 518 ? 71.264 -61.512 -22.680 1.00 31.39 518 ASP A O 1
ATOM 3954 N N . PRO A 1 519 ? 72.712 -62.627 -23.968 1.00 50.22 519 PRO A N 1
ATOM 3955 C CA . PRO A 1 519 ? 73.937 -62.610 -24.791 1.00 50.22 519 PRO A CA 1
ATOM 3956 C C . PRO A 1 519 ? 73.711 -62.705 -26.331 1.00 50.22 519 PRO A C 1
ATOM 3958 O O . PRO A 1 519 ? 72.643 -63.046 -26.826 1.00 50.22 519 PRO A O 1
ATOM 3961 N N . ALA A 1 520 ? 74.806 -62.499 -27.080 1.00 29.92 520 ALA A N 1
ATOM 3962 C CA . ALA A 1 520 ? 75.167 -63.120 -28.373 1.00 29.92 520 ALA A CA 1
ATOM 3963 C C . ALA A 1 520 ? 74.194 -63.143 -29.589 1.00 29.92 520 ALA A C 1
ATOM 3965 O O . ALA A 1 520 ? 73.333 -64.015 -29.705 1.00 29.92 520 ALA A O 1
ATOM 3966 N N . ARG A 1 521 ? 74.572 -62.420 -30.665 1.00 28.89 521 ARG A N 1
ATOM 3967 C CA . ARG A 1 521 ? 75.172 -63.066 -31.866 1.00 28.89 521 ARG A CA 1
ATOM 3968 C C . ARG A 1 521 ? 75.913 -62.092 -32.807 1.00 28.89 521 ARG A C 1
ATOM 3970 O O . ARG A 1 521 ? 75.593 -60.915 -32.899 1.00 28.89 521 ARG A O 1
ATOM 3977 N N . GLU A 1 522 ? 76.914 -62.642 -33.488 1.00 29.84 522 GLU A N 1
ATOM 3978 C CA . GLU A 1 522 ? 77.935 -62.033 -34.370 1.00 29.84 522 GLU A CA 1
ATOM 3979 C C . GLU A 1 522 ? 77.724 -62.460 -35.858 1.00 29.84 522 GLU A C 1
ATOM 3981 O O . GLU A 1 522 ? 76.861 -63.315 -36.083 1.00 29.84 522 GLU A O 1
ATOM 3986 N N . PRO A 1 523 ? 78.566 -62.095 -36.868 1.00 59.31 523 PRO A N 1
ATOM 3987 C CA . PRO A 1 523 ? 79.337 -60.854 -37.149 1.00 59.31 523 PRO A CA 1
ATOM 3988 C C . PRO A 1 523 ? 79.372 -60.464 -38.678 1.00 59.31 523 PRO A C 1
ATOM 3990 O O . PRO A 1 523 ? 78.635 -61.039 -39.473 1.00 59.31 523 PRO A O 1
ATOM 3993 N N . ARG A 1 524 ? 80.343 -59.606 -39.099 1.00 29.62 524 ARG A N 1
ATOM 3994 C CA . ARG A 1 524 ? 80.922 -59.414 -40.482 1.00 29.62 524 ARG A CA 1
ATOM 3995 C C . ARG A 1 524 ? 80.069 -58.642 -41.531 1.00 29.62 524 ARG A C 1
ATOM 3997 O O . ARG A 1 524 ? 78.857 -58.607 -41.403 1.00 29.62 524 ARG A O 1
ATOM 4004 N N . ALA A 1 525 ? 80.590 -58.024 -42.619 1.00 31.66 525 ALA A N 1
ATOM 4005 C CA . ALA A 1 525 ? 81.934 -57.581 -43.110 1.00 31.66 525 ALA A CA 1
ATOM 4006 C C . ALA A 1 525 ? 81.772 -56.850 -44.495 1.00 31.66 525 ALA A C 1
ATOM 4008 O O . ALA A 1 525 ? 80.697 -56.963 -45.071 1.00 31.66 525 ALA A O 1
ATOM 4009 N N . SER A 1 526 ? 82.732 -56.180 -45.177 1.00 31.59 526 SER A N 1
ATOM 4010 C CA . SER A 1 526 ? 83.918 -55.350 -44.815 1.00 31.59 526 SER A CA 1
ATOM 4011 C C . SER A 1 526 ? 84.589 -54.721 -46.079 1.00 31.59 526 SER A C 1
ATOM 4013 O O . SER A 1 526 ? 84.846 -55.454 -47.029 1.00 31.59 526 SER A O 1
ATOM 4015 N N . GLY A 1 527 ? 84.978 -53.431 -46.081 1.00 29.33 527 GLY A N 1
ATOM 4016 C CA . GLY A 1 527 ? 85.740 -52.745 -47.168 1.00 29.33 527 GLY A CA 1
ATOM 4017 C C . GLY A 1 527 ? 85.419 -51.233 -47.232 1.00 29.33 527 GLY A C 1
ATOM 4018 O O . GLY A 1 527 ? 84.288 -50.882 -46.924 1.00 29.33 527 GLY A O 1
ATOM 4019 N N . ARG A 1 528 ? 86.329 -50.250 -47.412 1.00 31.41 528 ARG A N 1
ATOM 4020 C CA . ARG A 1 528 ? 87.487 -50.000 -48.327 1.00 31.41 528 ARG A CA 1
ATOM 4021 C C . ARG A 1 528 ? 87.081 -49.434 -49.711 1.00 31.41 528 ARG A C 1
ATOM 4023 O O . ARG A 1 528 ? 86.163 -49.981 -50.301 1.00 31.41 528 ARG A O 1
ATOM 4030 N N . ALA A 1 529 ? 87.757 -48.437 -50.314 1.00 31.64 529 ALA A N 1
ATOM 4031 C CA . ALA A 1 529 ? 88.760 -47.449 -49.841 1.00 31.64 529 ALA A CA 1
ATOM 4032 C C . ALA A 1 529 ? 89.077 -46.381 -50.940 1.00 31.64 529 ALA A C 1
ATOM 4034 O O . ALA A 1 529 ? 88.700 -46.588 -52.086 1.00 31.64 529 ALA A O 1
ATOM 4035 N N . HIS A 1 530 ? 89.880 -45.351 -50.594 1.00 32.94 530 HIS A N 1
ATOM 4036 C CA . HIS A 1 530 ? 90.718 -44.496 -51.485 1.00 32.94 530 HIS A CA 1
ATOM 4037 C C . HIS A 1 530 ? 90.034 -43.493 -52.459 1.00 32.94 530 HIS A C 1
ATOM 4039 O O . HIS A 1 530 ? 88.896 -43.698 -52.856 1.00 32.94 530 HIS A O 1
ATOM 4045 N N . ALA A 1 531 ? 90.678 -42.398 -52.916 1.00 30.89 531 ALA A N 1
ATOM 4046 C CA . ALA A 1 531 ? 91.792 -41.586 -52.366 1.00 30.89 531 ALA A CA 1
ATOM 4047 C C . ALA A 1 531 ? 91.988 -40.255 -53.152 1.00 30.89 531 ALA A C 1
ATOM 4049 O O . ALA A 1 531 ? 91.517 -40.142 -54.280 1.00 30.89 531 ALA A O 1
ATOM 4050 N N . ASN A 1 532 ? 92.775 -39.333 -52.561 1.00 31.98 532 ASN A N 1
ATOM 4051 C CA . ASN A 1 532 ? 93.684 -38.324 -53.164 1.00 31.98 532 ASN A CA 1
ATOM 4052 C C . ASN A 1 532 ? 93.498 -36.848 -52.737 1.00 31.98 532 ASN A C 1
ATOM 4054 O O . ASN A 1 532 ? 92.404 -36.359 -52.478 1.00 31.98 532 ASN A O 1
ATOM 4058 N N . ALA A 1 533 ? 94.651 -36.178 -52.657 1.00 26.03 533 ALA A N 1
ATOM 4059 C CA . ALA A 1 533 ? 94.958 -34.773 -52.343 1.00 26.03 533 ALA A CA 1
ATOM 4060 C C . ALA A 1 533 ? 96.167 -34.390 -53.262 1.00 26.03 533 ALA A C 1
ATOM 4062 O O . ALA A 1 533 ? 96.406 -35.167 -54.195 1.00 26.03 533 ALA A O 1
ATOM 4063 N N . PRO A 1 534 ? 97.008 -33.344 -53.051 1.00 49.94 534 PRO A N 1
ATOM 4064 C CA . PRO A 1 534 ? 97.010 -32.210 -52.106 1.00 49.94 534 PRO A CA 1
ATOM 4065 C C . PRO A 1 534 ? 97.120 -30.861 -52.895 1.00 49.94 534 PRO A C 1
ATOM 4067 O O . PRO A 1 534 ? 96.586 -30.807 -53.995 1.00 49.94 534 PRO A O 1
ATOM 4070 N N . ALA A 1 535 ? 97.721 -29.726 -52.490 1.00 31.45 535 ALA A N 1
ATOM 4071 C CA . ALA A 1 535 ? 98.365 -29.226 -51.258 1.00 31.45 535 ALA A CA 1
ATOM 4072 C C . ALA A 1 535 ? 98.279 -27.680 -51.211 1.00 31.45 535 ALA A C 1
ATOM 4074 O O . ALA A 1 535 ? 98.390 -27.048 -52.259 1.00 31.45 535 ALA A O 1
ATOM 4075 N N . ASN A 1 536 ? 98.187 -27.075 -50.016 1.00 31.61 536 ASN A N 1
ATOM 4076 C CA . ASN A 1 536 ? 99.162 -26.105 -49.459 1.00 31.61 536 ASN A CA 1
ATOM 4077 C C . ASN A 1 536 ? 98.639 -25.447 -48.157 1.00 31.61 536 ASN A C 1
ATOM 4079 O O . ASN A 1 536 ? 97.484 -25.627 -47.780 1.00 31.61 536 ASN A O 1
ATOM 4083 N N . ALA A 1 537 ? 99.539 -24.797 -47.412 1.00 28.77 537 ALA A N 1
ATOM 4084 C CA . ALA A 1 537 ? 99.454 -24.501 -45.968 1.00 28.77 537 ALA A CA 1
ATOM 4085 C C . ALA A 1 537 ? 100.038 -23.074 -45.680 1.00 28.77 537 ALA A C 1
ATOM 4087 O O . ALA A 1 537 ? 100.262 -22.378 -46.675 1.00 28.77 537 ALA A O 1
ATOM 4088 N N . PRO A 1 538 ? 100.355 -22.600 -44.437 1.00 44.62 538 PRO A N 1
ATOM 4089 C CA . PRO A 1 538 ? 100.363 -23.280 -43.123 1.00 44.62 538 PRO A CA 1
ATOM 4090 C C . PRO A 1 538 ? 99.933 -22.448 -41.870 1.00 44.62 538 PRO A C 1
ATOM 4092 O O . PRO A 1 538 ? 99.555 -21.291 -41.981 1.00 44.62 538 PRO A O 1
ATOM 4095 N N . ALA A 1 539 ? 100.141 -23.056 -40.680 1.00 29.34 539 ALA A N 1
ATOM 4096 C CA . ALA A 1 539 ? 100.422 -22.438 -39.357 1.00 29.34 539 ALA A CA 1
ATOM 4097 C C . ALA A 1 539 ? 99.275 -21.702 -38.610 1.00 29.34 539 ALA A C 1
ATOM 4099 O O . ALA A 1 539 ? 98.577 -20.891 -39.198 1.00 29.34 539 ALA A O 1
ATOM 4100 N N . GLN A 1 540 ? 99.021 -21.878 -37.299 1.00 30.20 540 GLN A N 1
ATOM 4101 C CA . GLN A 1 540 ? 99.510 -22.769 -36.209 1.00 30.20 540 GLN A CA 1
ATOM 4102 C C . GLN A 1 540 ? 98.259 -23.304 -35.442 1.00 30.20 540 GLN A C 1
ATOM 4104 O O . GLN A 1 540 ? 97.206 -22.681 -35.498 1.00 30.20 540 GLN A O 1
ATOM 4109 N N . GLY A 1 541 ? 98.212 -24.506 -34.846 1.00 29.66 541 GLY A N 1
ATOM 4110 C CA . GLY A 1 541 ? 98.899 -24.904 -33.602 1.00 29.66 541 GLY A CA 1
ATOM 4111 C C . GLY A 1 541 ? 98.061 -24.521 -32.355 1.00 29.66 541 GLY A C 1
ATOM 4112 O O . GLY A 1 541 ? 98.125 -23.365 -31.972 1.00 29.66 541 GLY A O 1
ATOM 4113 N N . ALA A 1 542 ? 97.205 -25.309 -31.678 1.00 30.73 542 ALA A N 1
ATOM 4114 C CA . ALA A 1 542 ? 96.829 -26.738 -31.615 1.00 30.73 542 ALA A CA 1
ATOM 4115 C C . ALA A 1 542 ? 97.192 -27.419 -30.270 1.00 30.73 542 ALA A C 1
ATOM 4117 O O . ALA A 1 542 ? 98.308 -27.899 -30.120 1.00 30.73 542 ALA A O 1
ATOM 4118 N N . GLU A 1 543 ? 96.225 -27.564 -29.345 1.00 30.31 543 GLU A N 1
ATOM 4119 C CA . GLU A 1 543 ? 96.273 -28.575 -28.266 1.00 30.31 543 GLU A CA 1
ATOM 4120 C C . GLU A 1 543 ? 94.890 -28.880 -27.626 1.00 30.31 543 GLU A C 1
ATOM 4122 O O . GLU A 1 543 ? 93.944 -28.107 -27.765 1.00 30.31 543 GLU A O 1
ATOM 4127 N N . GLY A 1 544 ? 94.772 -30.016 -26.918 1.00 30.06 544 GLY A N 1
ATOM 4128 C CA . GLY A 1 544 ? 93.800 -30.229 -25.824 1.00 30.06 544 GLY A CA 1
ATOM 4129 C C . GLY A 1 544 ? 92.302 -30.453 -26.133 1.00 30.06 544 GLY A C 1
ATOM 4130 O O . GLY A 1 544 ? 91.473 -29.596 -25.836 1.00 30.06 544 GLY A O 1
ATOM 4131 N N . ARG A 1 545 ? 91.889 -31.658 -26.574 1.00 31.41 545 ARG A N 1
ATOM 4132 C CA . ARG A 1 545 ? 90.462 -32.084 -26.590 1.00 31.41 545 ARG A CA 1
ATOM 4133 C C . ARG A 1 545 ? 90.122 -33.104 -25.489 1.00 31.41 545 ARG A C 1
ATOM 4135 O O . ARG A 1 545 ? 90.699 -34.186 -25.450 1.00 31.41 545 ARG A O 1
ATOM 4142 N N . ARG A 1 546 ? 89.057 -32.841 -24.718 1.00 30.52 546 ARG A N 1
ATOM 4143 C CA . ARG A 1 546 ? 88.171 -33.862 -24.110 1.00 30.52 546 ARG A CA 1
ATOM 4144 C C . ARG A 1 546 ? 86.700 -33.490 -24.394 1.00 30.52 546 ARG A C 1
ATOM 4146 O O . ARG A 1 546 ? 86.394 -32.299 -24.409 1.00 30.52 546 ARG A O 1
ATOM 4153 N N . PRO A 1 547 ? 85.794 -34.449 -24.672 1.00 44.72 547 PRO A N 1
ATOM 4154 C CA . PRO A 1 547 ? 84.428 -34.148 -25.111 1.00 44.72 547 PRO A CA 1
ATOM 4155 C C . PRO A 1 547 ? 83.419 -34.046 -23.953 1.00 44.72 547 PRO A C 1
ATOM 4157 O O . PRO A 1 547 ? 83.495 -34.808 -22.993 1.00 44.72 547 PRO A O 1
ATOM 4160 N N . VAL A 1 548 ? 82.409 -33.178 -24.096 1.00 35.44 548 VAL A N 1
ATOM 4161 C CA . VAL A 1 548 ? 81.199 -33.154 -23.246 1.00 35.44 548 VAL A CA 1
ATOM 4162 C C . VAL A 1 548 ? 79.941 -33.041 -24.125 1.00 35.44 548 VAL A C 1
ATOM 4164 O O . VAL A 1 548 ? 79.961 -32.465 -25.211 1.00 35.44 548 VAL A O 1
ATOM 4167 N N . SER A 1 549 ? 78.852 -33.664 -23.675 1.00 34.28 549 SER A N 1
ATOM 4168 C CA . SER A 1 549 ? 77.641 -34.005 -24.435 1.00 34.28 549 SER A CA 1
ATOM 4169 C C . SER A 1 549 ? 76.802 -32.840 -24.988 1.00 34.28 549 SER A C 1
ATOM 4171 O O . SER A 1 549 ? 76.466 -31.899 -24.265 1.00 34.28 549 SER A O 1
ATOM 4173 N N . ARG A 1 550 ? 76.264 -33.017 -26.207 1.00 45.00 550 ARG A N 1
ATOM 4174 C CA . ARG A 1 550 ? 75.041 -32.331 -26.678 1.00 45.00 550 ARG A CA 1
ATOM 4175 C C . ARG A 1 550 ? 73.841 -32.745 -25.806 1.00 45.00 550 ARG A C 1
ATOM 4177 O O . ARG A 1 550 ? 73.322 -33.839 -25.994 1.00 45.00 550 ARG A O 1
ATOM 4184 N N . ALA A 1 551 ? 73.382 -31.888 -24.888 1.00 46.41 551 ALA A N 1
ATOM 4185 C CA . ALA A 1 551 ? 72.243 -32.219 -24.010 1.00 46.41 551 ALA A CA 1
ATOM 4186 C C . ALA A 1 551 ? 71.387 -31.020 -23.521 1.00 46.41 551 ALA A C 1
ATOM 4188 O O . ALA A 1 551 ? 70.735 -31.116 -22.483 1.00 46.41 551 ALA A O 1
ATOM 4189 N N . ARG A 1 552 ? 71.362 -29.872 -24.224 1.00 43.16 552 ARG A N 1
ATOM 4190 C CA . ARG A 1 552 ? 70.565 -28.687 -23.811 1.00 43.16 552 ARG A CA 1
ATOM 4191 C C . ARG A 1 552 ? 69.862 -27.949 -24.964 1.00 43.16 552 ARG A C 1
ATOM 4193 O O . ARG A 1 552 ? 70.120 -26.774 -25.182 1.00 43.16 552 ARG A O 1
ATOM 4200 N N . LEU A 1 553 ? 68.935 -28.614 -25.664 1.00 41.78 553 LEU A N 1
ATOM 4201 C CA . LEU A 1 553 ? 67.978 -27.917 -26.554 1.00 41.78 553 LEU A CA 1
ATOM 4202 C C . LEU A 1 553 ? 66.521 -28.429 -26.493 1.00 41.78 553 LEU A C 1
ATOM 4204 O O . LEU A 1 553 ? 65.636 -27.836 -27.094 1.00 41.78 553 LEU A O 1
ATOM 4208 N N . GLY A 1 554 ? 66.221 -29.470 -25.705 1.00 43.53 554 GLY A N 1
ATOM 4209 C CA . GLY A 1 554 ? 64.844 -29.967 -25.531 1.00 43.53 554 GLY A CA 1
ATOM 4210 C C . GLY A 1 554 ? 63.980 -29.183 -24.528 1.00 43.53 554 GLY A C 1
ATOM 4211 O O . GLY A 1 554 ? 62.785 -29.434 -24.421 1.00 43.53 554 GLY A O 1
ATOM 4212 N N . ARG A 1 555 ? 64.560 -28.244 -23.765 1.00 47.44 555 ARG A N 1
ATOM 4213 C CA . ARG A 1 555 ? 63.922 -27.647 -22.569 1.00 47.44 555 ARG A CA 1
ATOM 4214 C C . ARG A 1 555 ? 62.994 -26.452 -22.851 1.00 47.44 555 ARG A C 1
ATOM 4216 O O . ARG A 1 555 ? 62.305 -26.015 -21.937 1.00 47.44 555 ARG A O 1
ATOM 4223 N N . HIS A 1 556 ? 62.950 -25.959 -24.092 1.00 49.88 556 HIS A N 1
ATOM 4224 C CA . HIS A 1 556 ? 62.150 -24.785 -24.483 1.00 49.88 556 HIS A CA 1
ATOM 4225 C C . HIS A 1 556 ? 61.120 -25.061 -25.593 1.00 49.88 556 HIS A C 1
ATOM 4227 O O . HIS A 1 556 ? 60.302 -24.195 -25.880 1.00 49.88 556 HIS A O 1
ATOM 4233 N N . ILE A 1 557 ? 61.102 -26.266 -26.178 1.00 50.75 557 ILE A N 1
ATOM 4234 C CA . ILE A 1 557 ? 60.220 -26.601 -27.311 1.00 50.75 557 ILE A CA 1
ATOM 4235 C C . ILE A 1 557 ? 58.737 -26.497 -26.922 1.00 50.75 557 ILE A C 1
ATOM 4237 O O . ILE A 1 557 ? 57.952 -25.936 -27.675 1.00 50.75 557 ILE A O 1
ATOM 4241 N N . VAL A 1 558 ? 58.357 -26.968 -25.728 1.00 49.59 558 VAL A N 1
ATOM 4242 C CA . VAL A 1 558 ? 56.964 -26.902 -25.247 1.00 49.59 558 VAL A CA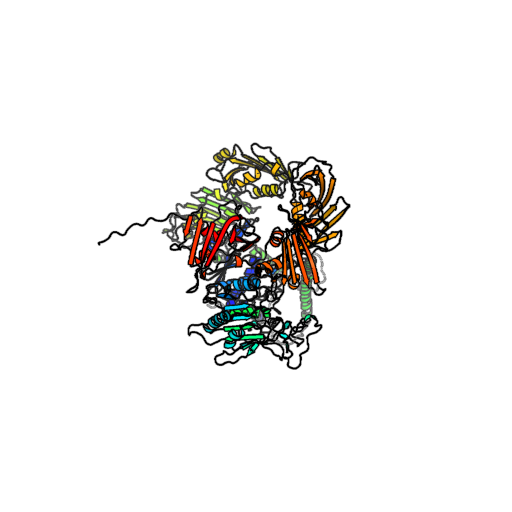 1
ATOM 4243 C C . VAL A 1 558 ? 56.490 -25.461 -24.988 1.00 49.59 558 VAL A C 1
ATOM 4245 O O . VAL A 1 558 ? 55.474 -25.097 -25.570 1.00 49.59 558 VAL A O 1
ATOM 4248 N N . PRO A 1 559 ? 57.175 -24.605 -24.196 1.00 50.25 559 PRO A N 1
ATOM 4249 C CA . PRO A 1 559 ? 56.715 -23.227 -23.989 1.00 50.25 559 PRO A CA 1
ATOM 4250 C C . PRO A 1 559 ? 56.795 -22.354 -25.251 1.00 50.25 559 PRO A C 1
ATOM 4252 O O . PRO A 1 559 ? 55.921 -21.516 -25.442 1.00 50.25 559 PRO A O 1
ATOM 4255 N N . ILE A 1 560 ? 57.774 -22.564 -26.143 1.00 52.78 560 ILE A N 1
ATOM 4256 C CA . ILE A 1 560 ? 57.814 -21.861 -27.441 1.00 52.78 560 ILE A CA 1
ATOM 4257 C C . ILE A 1 560 ? 56.677 -22.350 -28.349 1.00 52.78 560 ILE A C 1
ATOM 4259 O O . ILE A 1 560 ? 56.026 -21.535 -28.993 1.00 52.78 560 ILE A O 1
ATOM 4263 N N . GLY A 1 561 ? 56.384 -23.654 -28.356 1.00 48.91 561 GLY A N 1
ATOM 4264 C CA . GLY A 1 561 ? 55.238 -24.221 -29.067 1.00 48.91 561 GLY A CA 1
ATOM 4265 C C . GLY A 1 561 ? 53.901 -23.688 -28.550 1.00 48.91 561 GLY A C 1
ATOM 4266 O O . GLY A 1 561 ? 53.050 -23.331 -29.356 1.00 48.91 561 GLY A O 1
ATOM 4267 N N . LEU A 1 562 ? 53.736 -23.555 -27.229 1.00 52.16 562 LEU A N 1
ATOM 4268 C CA . LEU A 1 562 ? 52.541 -22.954 -26.629 1.00 52.16 562 LEU A CA 1
ATOM 4269 C C . LEU A 1 562 ? 52.426 -21.461 -26.966 1.00 52.16 562 LEU A C 1
ATOM 4271 O O . LEU A 1 562 ? 51.352 -21.020 -27.350 1.00 52.16 562 LEU A O 1
ATOM 4275 N N . GLY A 1 563 ? 53.529 -20.708 -26.886 1.00 54.88 563 GLY A N 1
ATOM 4276 C CA . GLY A 1 563 ? 53.567 -19.285 -27.233 1.00 54.88 563 GLY A CA 1
ATOM 4277 C C . GLY A 1 563 ? 53.253 -19.023 -28.708 1.00 54.88 563 GLY A C 1
ATOM 4278 O O . GLY A 1 563 ? 52.438 -18.157 -29.021 1.00 54.88 563 GLY A O 1
ATOM 4279 N N . LEU A 1 564 ? 53.830 -19.814 -29.619 1.00 50.06 564 LEU A N 1
ATOM 4280 C CA . LEU A 1 564 ? 53.511 -19.756 -31.048 1.00 50.06 564 LEU A CA 1
ATOM 4281 C C . LEU A 1 564 ? 52.084 -20.234 -31.337 1.00 50.06 564 LEU A C 1
ATOM 4283 O O . LEU A 1 564 ? 51.440 -19.658 -32.206 1.00 50.06 564 LEU A O 1
ATOM 4287 N N . ALA A 1 565 ? 51.555 -21.213 -30.598 1.00 50.28 565 ALA A N 1
ATOM 4288 C CA . ALA A 1 565 ? 50.154 -21.612 -30.708 1.00 50.28 565 ALA A CA 1
ATOM 4289 C C . ALA A 1 565 ? 49.205 -20.503 -30.227 1.00 50.28 565 ALA A C 1
ATOM 4291 O O . ALA A 1 565 ? 48.231 -20.222 -30.914 1.00 50.28 565 ALA A O 1
ATOM 4292 N N . SER A 1 566 ? 49.494 -19.812 -29.118 1.00 47.56 566 SER A N 1
ATOM 4293 C CA . SER A 1 566 ? 48.676 -18.680 -28.657 1.00 47.56 566 SER A CA 1
ATOM 4294 C C . SER A 1 566 ? 48.796 -17.449 -29.559 1.00 47.56 566 SER A C 1
ATOM 4296 O O . SER A 1 566 ? 47.805 -16.754 -29.751 1.00 47.56 566 SER A O 1
ATOM 4298 N N . VAL A 1 567 ? 49.959 -17.203 -30.175 1.00 52.09 567 VAL A N 1
ATOM 4299 C CA . VAL A 1 567 ? 50.111 -16.156 -31.204 1.00 52.09 567 VAL A CA 1
ATOM 4300 C C . VAL A 1 567 ? 49.391 -16.548 -32.498 1.00 52.09 567 VAL A C 1
ATOM 4302 O O . VAL A 1 567 ? 48.741 -15.699 -33.093 1.00 52.09 567 VAL A O 1
ATOM 4305 N N . ALA A 1 568 ? 49.431 -17.816 -32.915 1.00 44.16 568 ALA A N 1
ATOM 4306 C CA . ALA A 1 568 ? 48.705 -18.294 -34.092 1.00 44.16 568 ALA A CA 1
ATOM 4307 C C . ALA A 1 568 ? 47.182 -18.301 -33.879 1.00 44.16 568 ALA A C 1
ATOM 4309 O O . ALA A 1 568 ? 46.450 -17.913 -34.782 1.00 44.16 568 ALA A O 1
ATOM 4310 N N . VAL A 1 569 ? 46.701 -18.678 -32.689 1.00 48.50 569 VAL A N 1
ATOM 4311 C CA . VAL A 1 569 ? 45.284 -18.571 -32.302 1.00 48.50 569 VAL A CA 1
ATOM 4312 C C . VAL A 1 569 ? 44.870 -17.105 -32.196 1.00 48.50 569 VAL A C 1
ATOM 4314 O O . VAL A 1 569 ? 43.846 -16.740 -32.757 1.00 48.50 569 VAL A O 1
ATOM 4317 N N . GLY A 1 570 ? 45.682 -16.240 -31.581 1.00 43.06 570 GLY A N 1
ATOM 4318 C CA . GLY A 1 570 ? 45.441 -14.795 -31.572 1.00 43.06 570 GLY A CA 1
ATOM 4319 C C . GLY A 1 570 ? 45.369 -14.209 -32.985 1.00 43.06 570 GLY A C 1
ATOM 4320 O O . GLY A 1 570 ? 44.451 -13.462 -33.290 1.00 43.06 570 GLY A O 1
ATOM 4321 N N . TRP A 1 571 ? 46.271 -14.609 -33.883 1.00 47.56 571 TRP A N 1
ATOM 4322 C CA . TRP A 1 571 ? 46.267 -14.182 -35.284 1.00 47.56 571 TRP A CA 1
ATOM 4323 C C . TRP A 1 571 ? 45.082 -14.749 -36.079 1.00 47.56 571 TRP A C 1
ATOM 4325 O O . TRP A 1 571 ? 44.536 -14.046 -36.919 1.00 47.56 571 TRP A O 1
ATOM 4335 N N . LEU A 1 572 ? 44.633 -15.976 -35.794 1.00 43.34 572 LEU A N 1
ATOM 4336 C CA . LEU A 1 572 ? 43.421 -16.562 -36.384 1.00 43.34 572 LEU A CA 1
ATOM 4337 C C . LEU A 1 572 ? 42.125 -15.927 -35.853 1.00 43.34 572 LEU A C 1
ATOM 4339 O O . LEU A 1 572 ? 41.149 -15.878 -36.591 1.00 43.34 572 LEU A O 1
ATOM 4343 N N . LEU A 1 573 ? 42.117 -15.424 -34.615 1.00 49.03 573 LEU A N 1
ATOM 4344 C CA . LEU A 1 573 ? 40.989 -14.691 -34.023 1.00 49.03 573 LEU A CA 1
ATOM 4345 C C . LEU A 1 573 ? 40.966 -13.202 -34.415 1.00 49.03 573 LEU A C 1
ATOM 4347 O O . LEU A 1 573 ? 39.903 -12.594 -34.420 1.00 49.03 573 LEU A O 1
ATOM 4351 N N . LEU A 1 574 ? 42.121 -12.615 -34.751 1.00 41.91 574 LEU A N 1
ATOM 4352 C CA . LEU A 1 574 ? 42.257 -11.219 -35.197 1.00 41.91 574 LEU A CA 1
ATOM 4353 C C . LEU A 1 574 ? 42.212 -11.049 -36.723 1.00 41.91 574 LEU A C 1
ATOM 4355 O O . LEU A 1 574 ? 42.185 -9.920 -37.214 1.00 41.91 574 LEU A O 1
ATOM 4359 N N . ARG A 1 575 ? 42.234 -12.140 -37.497 1.00 37.97 575 ARG A N 1
ATOM 4360 C CA . ARG A 1 575 ? 42.166 -12.076 -38.958 1.00 37.97 575 ARG A CA 1
ATOM 4361 C C . ARG A 1 575 ? 40.714 -12.092 -39.415 1.00 37.97 575 ARG A C 1
ATOM 4363 O O . ARG A 1 575 ? 40.133 -13.159 -39.589 1.00 37.97 575 ARG A O 1
ATOM 4370 N N . ASP A 1 576 ? 40.169 -10.903 -39.656 1.00 44.44 576 ASP A N 1
ATOM 4371 C CA . ASP A 1 576 ? 38.799 -10.758 -40.142 1.00 44.44 576 ASP A CA 1
ATOM 4372 C C . ASP A 1 576 ? 38.587 -11.553 -41.445 1.00 44.44 576 ASP A C 1
ATOM 4374 O O . ASP A 1 576 ? 39.341 -11.446 -42.423 1.00 44.44 576 ASP A O 1
ATOM 4378 N N . HIS A 1 577 ? 37.580 -12.418 -41.415 1.00 41.66 577 HIS A N 1
ATOM 4379 C CA . HIS A 1 577 ? 37.158 -13.292 -42.499 1.00 41.66 577 HIS A CA 1
ATOM 4380 C C . HIS A 1 577 ? 35.643 -13.142 -42.605 1.00 41.66 577 HIS A C 1
ATOM 4382 O O . HIS A 1 577 ? 34.896 -13.582 -41.731 1.00 41.66 577 HIS A O 1
ATOM 4388 N N . GLY A 1 578 ? 35.204 -12.458 -43.663 1.00 55.62 578 GLY A N 1
ATOM 4389 C CA . GLY A 1 578 ? 33.804 -12.094 -43.837 1.00 55.62 578 GLY A CA 1
ATOM 4390 C C . GLY A 1 578 ? 32.887 -13.313 -43.930 1.00 55.62 578 GLY A C 1
ATOM 4391 O O . GLY A 1 578 ? 33.218 -14.284 -44.609 1.00 55.62 578 GLY A O 1
ATOM 4392 N N . ALA A 1 579 ? 31.720 -13.211 -43.287 1.00 50.75 579 ALA A N 1
ATOM 4393 C CA . ALA A 1 579 ? 30.596 -14.140 -43.397 1.00 50.75 579 ALA A CA 1
ATOM 4394 C C . ALA A 1 579 ? 30.984 -15.623 -43.244 1.00 50.75 579 ALA A C 1
ATOM 4396 O O . ALA A 1 579 ? 31.003 -16.381 -44.220 1.00 50.75 579 ALA A O 1
ATOM 4397 N N . THR A 1 580 ? 31.265 -16.053 -42.010 1.00 59.41 580 THR A N 1
ATOM 4398 C CA . THR A 1 580 ? 31.569 -17.471 -41.746 1.00 59.41 580 THR A CA 1
ATOM 4399 C C . THR A 1 580 ? 30.384 -18.370 -42.130 1.00 59.41 580 THR A C 1
ATOM 4401 O O . THR A 1 580 ? 29.226 -17.948 -42.107 1.00 59.41 580 THR A O 1
ATOM 4404 N N . SER A 1 581 ? 30.639 -19.639 -42.470 1.00 58.75 581 SER A N 1
ATOM 4405 C CA . SER A 1 581 ? 29.559 -20.580 -42.816 1.00 58.75 581 SER A CA 1
ATOM 4406 C C . SER A 1 581 ? 28.545 -20.742 -41.678 1.00 58.75 581 SER A C 1
ATOM 4408 O O . SER A 1 581 ? 27.347 -20.790 -41.933 1.00 58.75 581 SER A O 1
ATOM 4410 N N . GLN A 1 582 ? 29.023 -20.731 -40.432 1.00 58.25 582 GLN A N 1
ATOM 4411 C CA . GLN A 1 582 ? 28.211 -20.815 -39.218 1.00 58.25 582 GLN A CA 1
ATOM 4412 C C . GLN A 1 582 ? 27.338 -19.563 -38.999 1.00 58.25 582 GLN A C 1
ATOM 4414 O O . GLN A 1 582 ? 26.192 -19.673 -38.579 1.00 58.25 582 GLN A O 1
ATOM 4419 N N . GLU A 1 583 ? 27.849 -18.374 -39.331 1.00 63.69 583 GLU A N 1
ATOM 4420 C CA . GLU A 1 583 ? 27.117 -17.097 -39.280 1.00 63.69 583 GLU A CA 1
ATOM 4421 C C . GLU A 1 583 ? 25.991 -17.034 -40.328 1.00 63.69 583 GLU A C 1
ATOM 4423 O O . GLU A 1 583 ? 24.923 -16.487 -40.054 1.00 63.69 583 GLU A O 1
ATOM 4428 N N . ARG A 1 584 ? 26.191 -17.666 -41.495 1.00 67.88 584 ARG A N 1
ATOM 4429 C CA . ARG A 1 584 ? 25.144 -17.855 -42.516 1.00 67.88 584 ARG A CA 1
ATOM 4430 C C . ARG A 1 584 ? 24.107 -18.898 -42.115 1.00 67.88 584 ARG A C 1
ATOM 4432 O O . ARG A 1 584 ? 22.916 -18.674 -42.306 1.00 67.88 584 ARG A O 1
ATOM 4439 N N . GLU A 1 585 ? 24.545 -20.016 -41.544 1.00 70.75 585 GLU A N 1
ATOM 4440 C CA . GLU A 1 585 ? 23.671 -21.098 -41.077 1.00 70.75 585 GLU A CA 1
ATOM 4441 C C . GLU A 1 585 ? 22.760 -20.627 -39.929 1.00 70.75 585 GLU A C 1
ATOM 4443 O O . GLU A 1 585 ? 21.550 -20.841 -39.972 1.00 70.75 585 GLU A O 1
ATOM 4448 N N . ALA A 1 586 ? 23.299 -19.857 -38.977 1.00 71.56 586 ALA A N 1
ATOM 4449 C CA . ALA A 1 586 ? 22.535 -19.228 -37.895 1.00 71.56 586 ALA A CA 1
ATOM 4450 C C . ALA A 1 586 ? 21.540 -18.141 -38.364 1.00 71.56 586 ALA A C 1
ATOM 4452 O O . ALA A 1 586 ? 20.636 -17.774 -37.613 1.00 71.56 586 ALA A O 1
ATOM 4453 N N . ARG A 1 587 ? 21.686 -17.621 -39.592 1.00 81.94 587 ARG A N 1
ATOM 4454 C CA . ARG A 1 587 ? 20.791 -16.621 -40.208 1.00 81.94 587 ARG A CA 1
ATOM 4455 C C . ARG A 1 587 ? 19.975 -17.178 -41.384 1.00 81.94 587 ARG A C 1
ATOM 4457 O O . ARG A 1 587 ? 19.407 -16.400 -42.155 1.00 81.94 587 ARG A O 1
ATOM 4464 N N . ALA A 1 588 ? 19.868 -18.502 -41.514 1.00 77.31 588 ALA A N 1
ATOM 4465 C CA . ALA A 1 588 ? 19.040 -19.144 -42.532 1.00 77.31 588 ALA A CA 1
ATOM 4466 C C . ALA A 1 588 ? 17.588 -18.616 -42.495 1.00 77.31 588 ALA A C 1
ATOM 4468 O O . ALA A 1 588 ? 16.957 -18.558 -41.441 1.00 77.31 588 ALA A O 1
ATOM 4469 N N . GLY A 1 589 ? 17.063 -18.203 -43.653 1.00 80.00 589 GLY A N 1
ATOM 4470 C CA . GLY A 1 589 ? 15.724 -17.610 -43.780 1.00 80.00 589 GLY A CA 1
ATOM 4471 C C . GLY A 1 589 ? 15.639 -16.090 -43.560 1.00 80.00 589 GLY A C 1
ATOM 4472 O O . GLY A 1 589 ? 14.574 -15.515 -43.785 1.00 80.00 589 GLY A O 1
ATOM 4473 N N . ARG A 1 590 ? 16.726 -15.402 -43.180 1.00 89.38 590 ARG A N 1
ATOM 4474 C CA . ARG A 1 590 ? 16.791 -13.926 -43.236 1.00 89.38 590 ARG A CA 1
ATOM 4475 C C . ARG A 1 590 ? 17.073 -13.447 -44.664 1.00 89.38 590 ARG A C 1
ATOM 4477 O O . ARG A 1 590 ? 17.726 -14.140 -45.438 1.00 89.38 590 ARG A O 1
ATOM 4484 N N . VAL A 1 591 ? 16.622 -12.236 -44.990 1.00 89.56 591 VAL A N 1
ATOM 4485 C CA . VAL A 1 591 ? 16.880 -11.568 -46.281 1.00 89.56 591 VAL A CA 1
ATOM 4486 C C . VAL A 1 591 ? 18.369 -11.259 -46.466 1.00 89.56 591 VAL A C 1
ATOM 4488 O O . VAL A 1 591 ? 18.900 -11.414 -47.563 1.00 89.56 591 VAL A O 1
ATOM 4491 N N . PHE A 1 592 ? 19.048 -10.857 -45.388 1.00 90.69 592 PHE A N 1
ATOM 4492 C CA . PHE A 1 592 ? 20.486 -10.596 -45.376 1.00 90.69 592 PHE A CA 1
ATOM 4493 C C . PHE A 1 592 ? 21.204 -11.730 -44.612 1.00 90.69 592 PHE A C 1
ATOM 4495 O O . PHE A 1 592 ? 21.102 -11.799 -43.376 1.00 90.69 592 PHE A O 1
ATOM 4502 N N . PRO A 1 593 ? 21.904 -12.645 -45.321 1.00 81.06 593 PRO A N 1
ATOM 4503 C CA . PRO A 1 593 ? 22.432 -13.890 -44.748 1.00 81.06 593 PRO A CA 1
ATOM 4504 C C . PRO A 1 593 ? 23.675 -13.697 -43.867 1.00 81.06 593 PRO A C 1
ATOM 4506 O O . PRO A 1 593 ? 24.195 -14.657 -43.308 1.00 81.06 593 PRO A O 1
ATOM 4509 N N . SER A 1 594 ? 24.208 -12.484 -43.748 1.00 85.06 594 SER A N 1
ATOM 4510 C CA . SER A 1 594 ? 25.301 -12.135 -42.835 1.00 85.06 594 SER A CA 1
ATOM 4511 C C . SER A 1 594 ? 25.128 -10.672 -42.444 1.00 85.06 594 SER A C 1
ATOM 4513 O O . SER A 1 594 ? 24.875 -9.839 -43.309 1.00 85.06 594 SER A O 1
ATOM 4515 N N . TRP A 1 595 ? 25.175 -10.356 -41.152 1.00 87.31 595 TRP A N 1
ATOM 4516 C CA . TRP A 1 595 ? 24.856 -9.012 -40.676 1.00 87.31 595 TRP A CA 1
ATOM 4517 C C . TRP A 1 595 ? 25.538 -8.720 -39.343 1.00 87.31 595 TRP A C 1
ATOM 4519 O O . TRP A 1 595 ? 25.484 -9.546 -38.433 1.00 87.31 595 TRP A O 1
ATOM 4529 N N . ARG A 1 596 ? 26.153 -7.539 -39.243 1.00 86.12 596 ARG A N 1
ATOM 4530 C CA . ARG A 1 596 ? 26.829 -7.005 -38.056 1.00 86.12 596 ARG A CA 1
ATOM 4531 C C . ARG A 1 596 ? 26.561 -5.498 -37.987 1.00 86.12 596 ARG A C 1
ATOM 4533 O O . ARG A 1 596 ? 27.113 -4.730 -38.774 1.00 86.12 596 ARG A O 1
ATOM 4540 N N . ARG A 1 597 ? 25.638 -5.082 -37.114 1.00 84.88 597 ARG A N 1
ATOM 4541 C CA . ARG A 1 597 ? 25.097 -3.705 -37.048 1.00 84.88 597 ARG A CA 1
ATOM 4542 C C . ARG A 1 597 ? 26.118 -2.661 -36.584 1.00 84.88 597 ARG A C 1
ATOM 4544 O O . ARG A 1 597 ? 26.032 -1.493 -36.955 1.00 84.88 597 ARG A O 1
ATOM 4551 N N . ASP A 1 598 ? 27.112 -3.081 -35.813 1.00 81.75 598 ASP A N 1
ATOM 4552 C CA . ASP A 1 598 ? 28.306 -2.306 -35.473 1.00 81.75 598 ASP A CA 1
ATOM 4553 C C . ASP A 1 598 ? 29.146 -1.965 -36.718 1.00 81.75 598 ASP A C 1
ATOM 4555 O O . ASP A 1 598 ? 29.638 -0.844 -36.833 1.00 81.75 598 ASP A O 1
ATOM 4559 N N . GLN A 1 599 ? 29.244 -2.888 -37.681 1.00 86.50 599 GLN A N 1
ATOM 4560 C CA . GLN A 1 599 ? 30.090 -2.747 -38.872 1.00 86.50 599 GLN A CA 1
ATOM 4561 C C . GLN A 1 599 ? 29.448 -1.969 -40.033 1.00 86.50 599 GLN A C 1
ATOM 4563 O O . GLN A 1 599 ? 30.125 -1.739 -41.039 1.00 86.50 599 GLN A O 1
ATOM 4568 N N . VAL A 1 600 ? 28.172 -1.569 -39.940 1.00 89.75 600 VAL A N 1
ATOM 4569 C CA . VAL A 1 600 ? 27.515 -0.767 -40.988 1.00 89.75 600 VAL A CA 1
ATOM 4570 C C . VAL A 1 600 ? 28.053 0.662 -40.953 1.00 89.75 600 VAL A C 1
ATOM 4572 O O . VAL A 1 600 ? 27.882 1.381 -39.969 1.00 89.75 600 VAL A O 1
ATOM 4575 N N . THR A 1 601 ? 28.696 1.076 -42.045 1.00 90.88 601 THR A N 1
ATOM 4576 C CA . THR A 1 601 ? 29.321 2.403 -42.191 1.00 90.88 601 THR A CA 1
ATOM 4577 C C . THR A 1 601 ? 28.544 3.324 -43.125 1.00 90.88 601 THR A C 1
ATOM 4579 O O . THR A 1 601 ? 28.610 4.543 -42.965 1.00 90.88 601 THR A O 1
ATOM 4582 N N . ARG A 1 602 ? 27.785 2.760 -44.074 1.00 91.56 602 ARG A N 1
ATOM 4583 C CA . ARG A 1 602 ? 26.882 3.502 -44.960 1.00 91.56 602 ARG A CA 1
ATOM 4584 C C . ARG A 1 602 ? 25.631 2.701 -45.292 1.00 91.56 602 ARG A C 1
ATOM 4586 O O . ARG A 1 602 ? 25.712 1.509 -45.588 1.00 91.56 602 ARG A O 1
ATOM 4593 N N . LEU A 1 603 ? 24.507 3.404 -45.351 1.00 93.69 603 LEU A N 1
ATOM 4594 C CA . LEU A 1 603 ? 23.281 2.972 -46.012 1.00 93.69 603 LEU A CA 1
ATOM 4595 C C . LEU A 1 603 ? 22.869 4.042 -47.029 1.00 93.69 603 LEU A C 1
ATOM 4597 O O . LEU A 1 603 ? 22.890 5.232 -46.718 1.00 93.69 603 LEU A O 1
ATOM 4601 N N . SER A 1 604 ? 22.469 3.637 -48.231 1.00 92.75 604 SER A N 1
ATOM 4602 C CA . SER A 1 604 ? 21.743 4.496 -49.171 1.00 92.75 604 SER A CA 1
ATOM 4603 C C . SER A 1 604 ? 20.462 3.816 -49.648 1.00 92.75 604 SER A C 1
ATOM 4605 O O . SER A 1 604 ? 20.380 2.588 -49.731 1.00 92.75 604 SER A O 1
ATOM 4607 N N . LEU A 1 605 ? 19.442 4.625 -49.916 1.00 93.50 605 LEU A N 1
ATOM 4608 C CA . LEU A 1 605 ? 18.098 4.200 -50.279 1.00 93.50 605 LEU A CA 1
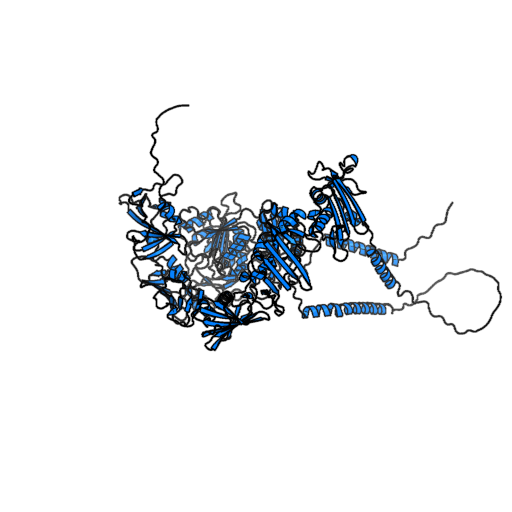ATOM 4609 C C . LEU A 1 605 ? 17.485 5.250 -51.214 1.00 93.50 605 LEU A C 1
ATOM 4611 O O . LEU A 1 605 ? 17.287 6.395 -50.818 1.00 93.50 605 LEU A O 1
ATOM 4615 N N . SER A 1 606 ? 17.168 4.865 -52.446 1.00 90.62 606 SER A N 1
ATOM 4616 C CA . SER A 1 606 ? 16.424 5.694 -53.397 1.00 90.62 606 SER A CA 1
ATOM 4617 C C . SER A 1 606 ? 15.046 5.089 -53.646 1.00 90.62 606 SER A C 1
ATOM 4619 O O . SER A 1 606 ? 14.917 3.894 -53.922 1.00 90.62 606 SER A O 1
ATOM 4621 N N . SER A 1 607 ? 14.000 5.905 -53.523 1.00 89.75 607 SER A N 1
ATOM 4622 C CA . SER A 1 607 ? 12.609 5.494 -53.734 1.00 89.75 607 SER A CA 1
ATOM 4623 C C . SER A 1 607 ? 11.762 6.638 -54.305 1.00 89.75 607 SER A C 1
ATOM 4625 O O . SER A 1 607 ? 12.243 7.754 -54.503 1.00 89.75 607 SER A O 1
ATOM 4627 N N . SER A 1 608 ? 10.472 6.389 -54.539 1.00 77.25 608 SER A N 1
ATOM 4628 C CA . SER A 1 608 ? 9.521 7.429 -54.954 1.00 77.25 608 SER A CA 1
ATOM 4629 C C . SER A 1 608 ? 9.301 8.555 -53.928 1.00 77.25 608 SER A C 1
ATOM 4631 O O . SER A 1 608 ? 8.726 9.575 -54.299 1.00 77.25 608 SER A O 1
ATOM 4633 N N . SER A 1 609 ? 9.717 8.399 -52.662 1.00 77.75 609 SER A N 1
ATOM 4634 C CA . SER A 1 609 ? 9.658 9.463 -51.640 1.00 77.75 609 SER A CA 1
ATOM 4635 C C . SER A 1 609 ? 10.942 10.304 -51.545 1.00 77.75 609 SER A C 1
ATOM 4637 O O . SER A 1 609 ? 10.959 11.304 -50.827 1.00 77.75 609 SER A O 1
ATOM 4639 N N . GLY A 1 610 ? 11.994 9.946 -52.292 1.00 84.19 610 GLY A N 1
ATOM 4640 C CA . GLY A 1 610 ? 13.257 10.683 -52.382 1.00 84.19 610 GLY A CA 1
ATOM 4641 C C . GLY A 1 610 ? 14.494 9.790 -52.257 1.00 84.19 610 GLY A C 1
ATOM 4642 O O . GLY A 1 610 ? 14.408 8.560 -52.263 1.00 84.19 610 GLY A O 1
ATOM 4643 N N . GLU A 1 611 ? 15.656 10.430 -52.126 1.00 88.00 611 GLU A N 1
ATOM 4644 C CA . GLU A 1 611 ? 16.920 9.767 -51.796 1.00 88.00 611 GLU A CA 1
ATOM 4645 C C . GLU A 1 611 ? 17.277 10.016 -50.325 1.00 88.00 611 GLU A C 1
ATOM 4647 O O . GLU A 1 611 ? 17.342 11.158 -49.866 1.00 88.00 611 GLU A O 1
ATOM 4652 N N . LEU A 1 612 ? 17.516 8.932 -49.589 1.00 89.50 612 LEU A N 1
ATOM 4653 C CA . LEU A 1 612 ? 18.084 8.918 -48.247 1.00 89.50 612 LEU A CA 1
ATOM 4654 C C . LEU A 1 612 ? 19.494 8.326 -48.328 1.00 89.50 612 LEU A C 1
ATOM 4656 O O . LEU A 1 612 ? 19.707 7.259 -48.903 1.00 89.50 612 LEU A O 1
ATOM 4660 N N . GLY A 1 613 ? 20.453 8.988 -47.692 1.00 90.81 613 GLY A N 1
ATOM 4661 C CA . GLY A 1 613 ? 21.769 8.421 -47.433 1.00 90.81 613 GLY A CA 1
ATOM 4662 C C . GLY A 1 613 ? 22.175 8.698 -45.995 1.00 90.81 613 GLY A C 1
ATOM 4663 O O . GLY A 1 613 ? 21.992 9.811 -45.504 1.00 90.81 613 GLY A O 1
ATOM 4664 N N . LEU A 1 614 ? 22.727 7.688 -45.336 1.00 91.69 614 LEU A N 1
ATOM 4665 C CA . LEU A 1 614 ? 23.195 7.722 -43.957 1.00 91.69 614 LEU A CA 1
ATOM 4666 C C . LEU A 1 614 ? 24.651 7.247 -43.934 1.00 91.69 614 LEU A C 1
ATOM 4668 O O . LEU A 1 614 ? 24.928 6.085 -44.233 1.00 91.69 614 LEU A O 1
ATOM 4672 N N . ASP A 1 615 ? 25.575 8.141 -43.586 1.00 91.00 615 ASP A N 1
ATOM 4673 C CA . ASP A 1 615 ? 26.954 7.787 -43.231 1.00 91.00 615 ASP A CA 1
ATOM 4674 C C . ASP A 1 615 ? 27.070 7.697 -41.704 1.00 91.00 615 ASP A C 1
ATOM 4676 O O . ASP A 1 615 ? 26.505 8.529 -40.983 1.00 91.00 615 ASP A O 1
ATOM 4680 N N . ARG A 1 616 ? 27.843 6.727 -41.206 1.00 88.94 616 ARG A N 1
ATOM 4681 C CA . ARG A 1 616 ? 28.217 6.650 -39.790 1.00 88.94 616 ARG A CA 1
ATOM 4682 C C . ARG A 1 616 ? 29.533 7.377 -39.546 1.00 88.94 616 ARG A C 1
ATOM 4684 O O . ARG A 1 616 ? 30.524 7.137 -40.236 1.00 88.94 616 ARG A O 1
ATOM 4691 N N . ASP A 1 617 ? 29.561 8.243 -38.544 1.00 82.62 617 ASP A N 1
ATOM 4692 C CA . ASP A 1 617 ? 30.773 8.942 -38.139 1.00 82.62 617 ASP A CA 1
ATOM 4693 C C . ASP A 1 617 ? 31.740 7.993 -37.392 1.00 82.62 617 ASP A C 1
ATOM 4695 O O . ASP A 1 617 ? 31.350 7.404 -36.383 1.00 82.62 617 ASP A O 1
ATOM 4699 N N . PRO A 1 618 ? 33.002 7.833 -37.837 1.00 76.38 618 PRO A N 1
ATOM 4700 C CA . PRO A 1 618 ? 33.913 6.822 -37.294 1.00 76.38 618 PRO A CA 1
ATOM 4701 C C . PRO A 1 618 ? 34.557 7.197 -35.949 1.00 76.38 618 PRO A C 1
ATOM 4703 O O . PRO A 1 618 ? 35.299 6.382 -35.402 1.00 76.38 618 PRO A O 1
ATOM 4706 N N . THR A 1 619 ? 34.336 8.407 -35.419 1.00 75.25 619 THR A N 1
ATOM 4707 C CA . THR A 1 619 ? 34.879 8.831 -34.111 1.00 75.25 619 THR A CA 1
ATOM 4708 C C . THR A 1 619 ? 33.800 8.948 -33.039 1.00 75.25 619 THR A C 1
ATOM 4710 O O . THR A 1 619 ? 34.087 8.725 -31.865 1.00 75.25 619 THR A O 1
ATOM 4713 N N . SER A 1 620 ? 32.563 9.254 -33.436 1.00 77.44 620 SER A N 1
ATOM 4714 C CA . SER A 1 620 ? 31.412 9.439 -32.541 1.00 77.44 620 SER A CA 1
ATOM 4715 C C . SER A 1 620 ? 30.319 8.370 -32.682 1.00 77.44 620 SER A C 1
ATOM 4717 O O . SER A 1 620 ? 29.381 8.368 -31.892 1.00 77.44 620 SER A O 1
ATOM 4719 N N . ASN A 1 621 ? 30.411 7.470 -33.671 1.00 78.50 621 ASN A N 1
ATOM 4720 C CA . ASN A 1 621 ? 29.393 6.474 -34.054 1.00 78.50 621 ASN A CA 1
ATOM 4721 C C . ASN A 1 621 ? 28.006 7.038 -34.434 1.00 78.50 621 ASN A C 1
ATOM 4723 O O . ASN A 1 621 ? 27.108 6.252 -34.753 1.00 78.50 621 ASN A O 1
ATOM 4727 N N . ALA A 1 622 ? 27.840 8.363 -34.442 1.00 81.94 622 ALA A N 1
ATOM 4728 C CA . ALA A 1 622 ? 26.602 9.056 -34.772 1.00 81.94 622 ALA A CA 1
ATOM 4729 C C . ALA A 1 622 ? 26.289 9.016 -36.277 1.00 81.94 622 ALA A C 1
ATOM 4731 O O . ALA A 1 622 ? 27.191 8.989 -37.120 1.00 81.94 622 ALA A O 1
ATOM 4732 N N . TRP A 1 623 ? 25.002 9.056 -36.617 1.00 87.19 623 TRP A N 1
ATOM 4733 C CA . TRP A 1 623 ? 24.524 9.059 -37.999 1.00 87.19 623 TRP A CA 1
ATOM 4734 C C . TRP A 1 623 ? 24.455 10.476 -38.578 1.00 87.19 623 TRP A C 1
ATOM 4736 O O . TRP A 1 623 ? 24.071 11.430 -37.897 1.00 87.19 623 TRP A O 1
ATOM 4746 N N . LYS A 1 624 ? 24.815 10.622 -39.857 1.00 87.31 624 LYS A N 1
ATOM 4747 C CA . LYS A 1 624 ? 24.761 11.889 -40.603 1.00 87.31 624 LYS A CA 1
ATOM 4748 C C . LYS A 1 624 ? 24.124 11.676 -41.971 1.00 87.31 624 LYS A C 1
ATOM 4750 O O . LYS A 1 624 ? 24.370 10.664 -42.626 1.00 87.31 624 LYS A O 1
ATOM 4755 N N . LEU A 1 625 ? 23.342 12.653 -42.423 1.00 83.56 625 LEU A N 1
ATOM 4756 C CA . LEU A 1 625 ? 22.739 12.648 -43.752 1.00 83.56 625 LEU A CA 1
ATOM 4757 C C . LEU A 1 625 ? 23.811 12.872 -44.831 1.00 83.56 625 LEU A C 1
ATOM 4759 O O . LEU A 1 625 ? 24.442 13.937 -44.894 1.00 83.56 625 LEU A O 1
ATOM 4763 N N . HIS A 1 626 ? 23.980 11.864 -45.688 1.00 81.25 626 HIS A N 1
ATOM 4764 C CA . HIS A 1 626 ? 24.979 11.790 -46.757 1.00 81.25 626 HIS A CA 1
ATOM 4765 C C . HIS A 1 626 ? 24.995 13.058 -47.622 1.00 81.25 626 HIS A C 1
ATOM 4767 O O . HIS A 1 626 ? 23.952 13.638 -47.927 1.00 81.25 626 HIS A O 1
ATOM 4773 N N . GLY A 1 627 ? 26.190 13.527 -47.984 1.00 69.31 627 GLY A N 1
ATOM 4774 C CA . GLY A 1 627 ? 26.396 14.745 -48.780 1.00 69.31 627 GLY A CA 1
ATOM 4775 C C . GLY A 1 627 ? 26.064 16.076 -48.083 1.00 69.31 627 GLY A C 1
ATOM 4776 O O . GLY A 1 627 ? 26.599 17.104 -48.487 1.00 69.31 627 GLY A O 1
ATOM 4777 N N . SER A 1 628 ? 25.239 16.082 -47.029 1.00 67.12 628 SER A N 1
ATOM 4778 C CA . SER A 1 628 ? 24.832 17.303 -46.311 1.00 67.12 628 SER A CA 1
ATOM 4779 C C . SER A 1 628 ? 25.606 17.555 -45.012 1.00 67.12 628 SER A C 1
ATOM 4781 O O . SER A 1 628 ? 25.720 18.699 -44.579 1.00 67.12 628 SER A O 1
ATOM 4783 N N . GLY A 1 629 ? 26.112 16.497 -44.365 1.00 64.69 629 GLY A N 1
ATOM 4784 C CA . GLY A 1 629 ? 26.808 16.575 -43.073 1.00 64.69 629 GLY A CA 1
ATOM 4785 C C . GLY A 1 629 ? 25.912 16.880 -41.863 1.00 64.69 629 GLY A C 1
ATOM 4786 O O . GLY A 1 629 ? 26.415 16.922 -40.740 1.00 64.69 629 GLY A O 1
ATOM 4787 N N . VAL A 1 630 ? 24.604 17.069 -42.069 1.00 74.88 630 VAL A N 1
ATOM 4788 C CA . VAL A 1 630 ? 23.612 17.315 -41.010 1.00 74.88 630 VAL A CA 1
ATOM 4789 C C . VAL A 1 630 ? 23.434 16.044 -40.161 1.00 74.88 630 VAL A C 1
ATOM 4791 O O . VAL A 1 630 ? 23.376 14.957 -40.744 1.00 74.88 630 VAL A O 1
ATOM 4794 N N . PRO A 1 631 ? 23.325 16.135 -38.819 1.00 76.12 631 PRO A N 1
ATOM 4795 C CA . PRO A 1 631 ? 22.974 14.992 -37.978 1.00 76.12 631 PRO A CA 1
ATOM 4796 C C . PRO A 1 631 ? 21.663 14.332 -38.422 1.00 76.12 631 PRO A C 1
ATOM 4798 O O . PRO A 1 631 ? 20.666 15.008 -38.691 1.00 76.12 631 PRO A O 1
ATOM 4801 N N . ALA A 1 632 ? 21.676 13.006 -38.505 1.00 82.44 632 ALA A N 1
ATOM 4802 C CA . ALA A 1 632 ? 20.469 12.216 -38.684 1.00 82.44 632 ALA A CA 1
ATOM 4803 C C . ALA A 1 632 ? 19.893 11.829 -37.314 1.00 82.44 632 ALA A C 1
ATOM 4805 O O . ALA A 1 632 ? 20.634 11.721 -36.336 1.00 82.44 632 ALA A O 1
ATOM 4806 N N . ASP A 1 633 ? 18.584 11.590 -37.251 1.00 83.31 633 ASP A N 1
ATOM 4807 C CA . ASP A 1 633 ? 17.950 11.018 -36.064 1.00 83.31 633 ASP A CA 1
ATOM 4808 C C . ASP A 1 633 ? 18.529 9.613 -35.830 1.00 83.31 633 ASP A C 1
ATOM 4810 O O . ASP A 1 633 ? 18.352 8.698 -36.643 1.00 83.31 633 ASP A O 1
ATOM 4814 N N . GLY A 1 634 ? 19.274 9.469 -34.731 1.00 80.56 634 GLY A N 1
ATOM 4815 C CA . GLY A 1 634 ? 19.971 8.232 -34.403 1.00 80.56 634 GLY A CA 1
ATOM 4816 C C . GLY A 1 634 ? 19.010 7.063 -34.215 1.00 80.56 634 GLY A C 1
ATOM 4817 O O . GLY A 1 634 ? 19.260 5.991 -34.755 1.00 80.56 634 GLY A O 1
ATOM 4818 N N . ALA A 1 635 ? 17.879 7.285 -33.539 1.00 77.69 635 ALA A N 1
ATOM 4819 C CA . ALA A 1 635 ? 16.892 6.249 -33.258 1.00 77.69 635 ALA A CA 1
ATOM 4820 C C . ALA A 1 635 ? 16.158 5.793 -34.528 1.00 77.69 635 ALA A C 1
ATOM 4822 O O . ALA A 1 635 ? 15.918 4.598 -34.692 1.00 77.69 635 ALA A O 1
ATOM 4823 N N . GLN A 1 636 ? 15.855 6.699 -35.463 1.00 82.25 636 GLN A N 1
ATOM 4824 C CA . GLN A 1 636 ? 15.254 6.333 -36.754 1.00 82.25 636 GLN A CA 1
ATOM 4825 C C . GLN A 1 636 ? 16.238 5.588 -37.663 1.00 82.25 636 GLN A C 1
ATOM 4827 O O . GLN A 1 636 ? 15.864 4.595 -38.293 1.00 82.25 636 GLN A O 1
ATOM 4832 N N . ALA A 1 637 ? 17.504 6.014 -37.708 1.00 86.31 637 ALA A N 1
ATOM 4833 C CA . ALA A 1 637 ? 18.555 5.286 -38.419 1.00 86.31 637 ALA A CA 1
ATOM 4834 C C . ALA A 1 637 ? 18.760 3.875 -37.831 1.00 86.31 637 ALA A C 1
ATOM 4836 O O . ALA A 1 637 ? 18.835 2.893 -38.572 1.00 86.31 637 ALA A O 1
ATOM 4837 N N . ASP A 1 638 ? 18.774 3.753 -36.503 1.00 85.44 638 ASP A N 1
ATOM 4838 C CA . ASP A 1 638 ? 18.896 2.476 -35.799 1.00 85.44 638 ASP A CA 1
ATOM 4839 C C . ASP A 1 638 ? 17.651 1.577 -35.944 1.00 85.44 638 ASP A C 1
ATOM 4841 O O . ASP A 1 638 ? 17.795 0.358 -36.057 1.00 85.44 638 ASP A O 1
ATOM 4845 N N . HIS A 1 639 ? 16.446 2.149 -36.025 1.00 87.44 639 HIS A N 1
ATOM 4846 C CA . HIS A 1 639 ? 15.207 1.428 -36.342 1.00 87.44 639 HIS A CA 1
ATOM 4847 C C . HIS A 1 639 ? 15.237 0.858 -37.771 1.00 87.44 639 HIS A C 1
ATOM 4849 O O . HIS A 1 639 ? 15.003 -0.335 -37.953 1.00 87.44 639 HIS A O 1
ATOM 4855 N N . LEU A 1 640 ? 15.629 1.658 -38.772 1.00 90.44 640 LEU A N 1
ATOM 4856 C CA . LEU A 1 640 ? 15.832 1.201 -40.158 1.00 90.44 640 LEU A CA 1
ATOM 4857 C C . LEU A 1 640 ? 16.837 0.039 -40.245 1.00 90.44 640 LEU A C 1
ATOM 4859 O O . LEU A 1 640 ? 16.602 -0.929 -40.971 1.00 90.44 640 LEU A O 1
ATOM 4863 N N . LEU A 1 641 ? 17.932 0.095 -39.483 1.00 91.38 641 LEU A N 1
ATOM 4864 C CA . LEU A 1 641 ? 18.888 -1.012 -39.405 1.00 91.38 641 LEU A CA 1
ATOM 4865 C C . LEU A 1 641 ? 18.319 -2.234 -38.672 1.00 91.38 641 LEU A C 1
ATOM 4867 O O . LEU A 1 641 ? 18.620 -3.353 -39.077 1.00 91.38 641 LEU A O 1
ATOM 4871 N N . GLY A 1 642 ? 17.468 -2.051 -37.659 1.00 90.06 642 GLY A N 1
ATOM 4872 C CA . GLY A 1 642 ? 16.738 -3.135 -36.993 1.00 90.06 642 GLY A CA 1
ATOM 4873 C C . GLY A 1 642 ? 15.758 -3.870 -37.918 1.00 90.06 642 GLY A C 1
ATOM 4874 O O . GLY A 1 642 ? 15.710 -5.102 -37.908 1.00 90.06 642 GLY A O 1
ATOM 4875 N N . GLU A 1 643 ? 15.028 -3.151 -38.775 1.00 92.44 643 GLU A N 1
ATOM 4876 C CA . GLU A 1 643 ? 14.157 -3.751 -39.800 1.00 92.44 643 GLU A CA 1
ATOM 4877 C C . GLU A 1 643 ? 14.957 -4.561 -40.826 1.00 92.44 643 GLU A C 1
ATOM 4879 O O . GLU A 1 643 ? 14.600 -5.693 -41.152 1.00 92.44 643 GLU A O 1
ATOM 4884 N N . LEU A 1 644 ? 16.072 -4.012 -41.315 1.00 92.06 644 LEU A N 1
ATOM 4885 C CA . LEU A 1 644 ? 16.954 -4.702 -42.260 1.00 92.06 644 LEU A CA 1
ATOM 4886 C C . LEU A 1 644 ? 17.641 -5.922 -41.625 1.00 92.06 644 LEU A C 1
ATOM 4888 O O . LEU A 1 644 ? 17.756 -6.968 -42.263 1.00 92.06 644 LEU A O 1
ATOM 4892 N N . GLU A 1 645 ? 18.041 -5.830 -40.358 1.00 91.88 645 GLU A N 1
ATOM 4893 C CA . GLU A 1 645 ? 18.629 -6.938 -39.605 1.00 91.88 645 GLU A CA 1
ATOM 4894 C C . GLU A 1 645 ? 17.636 -8.080 -39.363 1.00 91.88 645 GLU A C 1
ATOM 4896 O O . GLU A 1 645 ? 18.001 -9.258 -39.470 1.00 91.88 645 GLU A O 1
ATOM 4901 N N . SER A 1 646 ? 16.391 -7.738 -39.028 1.00 88.56 646 SER A N 1
ATOM 4902 C CA . SER A 1 646 ? 15.335 -8.695 -38.696 1.00 88.56 646 SER A CA 1
ATOM 4903 C C . SER A 1 646 ? 14.582 -9.228 -39.920 1.00 88.56 646 SER A C 1
ATOM 4905 O O . SER A 1 646 ? 13.959 -10.283 -39.812 1.00 88.56 646 SER A O 1
ATOM 4907 N N . ALA A 1 647 ? 14.697 -8.590 -41.088 1.00 91.38 647 ALA A N 1
ATOM 4908 C CA . ALA A 1 647 ? 14.039 -8.969 -42.338 1.00 91.38 647 ALA A CA 1
ATOM 4909 C C . ALA A 1 647 ? 14.040 -10.491 -42.615 1.00 91.38 647 ALA A C 1
ATOM 4911 O O . ALA A 1 647 ? 15.085 -11.101 -42.869 1.00 91.38 647 ALA A O 1
ATOM 4912 N N . VAL A 1 648 ? 12.850 -11.103 -42.604 1.00 88.69 648 VAL A N 1
ATOM 4913 C CA . VAL A 1 648 ? 12.622 -12.527 -42.910 1.00 88.69 648 VAL A CA 1
ATOM 4914 C C . VAL A 1 648 ? 12.182 -12.691 -44.366 1.00 88.69 648 VAL A C 1
ATOM 4916 O O . VAL A 1 648 ? 11.345 -11.941 -44.867 1.00 88.69 648 VAL A O 1
ATOM 4919 N N . ALA A 1 649 ? 12.722 -13.701 -45.044 1.00 89.25 649 ALA A N 1
ATOM 4920 C CA . ALA A 1 649 ? 12.234 -14.151 -46.340 1.00 89.25 649 ALA A CA 1
ATOM 4921 C C . ALA A 1 649 ? 11.040 -15.100 -46.135 1.00 89.25 649 ALA A C 1
ATOM 4923 O O . ALA A 1 649 ? 11.225 -16.300 -45.941 1.00 89.25 649 ALA A O 1
ATOM 4924 N N . LEU A 1 650 ? 9.811 -14.572 -46.193 1.00 88.62 650 LEU A N 1
ATOM 4925 C CA . LEU A 1 650 ? 8.573 -15.334 -45.941 1.00 88.62 650 LEU A CA 1
ATOM 4926 C C . LEU A 1 650 ? 8.424 -16.553 -46.862 1.00 88.62 650 LEU A C 1
ATOM 4928 O O . LEU A 1 650 ? 7.889 -17.589 -46.474 1.00 88.62 650 LEU A O 1
ATOM 4932 N N . ARG A 1 651 ? 8.874 -16.401 -48.108 1.00 88.81 651 ARG A N 1
ATOM 4933 C CA . ARG A 1 651 ? 9.021 -17.460 -49.110 1.00 88.81 651 ARG A CA 1
ATOM 4934 C C . ARG A 1 651 ? 9.986 -17.003 -50.195 1.00 88.81 651 ARG A C 1
ATOM 4936 O O . ARG A 1 651 ? 10.030 -15.814 -50.513 1.00 88.81 651 ARG A O 1
ATOM 4943 N N . SER A 1 652 ? 10.714 -17.946 -50.786 1.00 86.94 652 SER A N 1
ATOM 4944 C CA . SER A 1 652 ? 11.413 -17.713 -52.054 1.00 86.94 652 SER A CA 1
ATOM 4945 C C . SER A 1 652 ? 10.441 -17.825 -53.232 1.00 86.94 652 SER A C 1
ATOM 4947 O O . SER A 1 652 ? 9.380 -18.445 -53.126 1.00 86.94 652 SER A O 1
ATOM 4949 N N . VAL A 1 653 ? 10.784 -17.172 -54.339 1.00 87.31 653 VAL A N 1
ATOM 4950 C CA . VAL A 1 653 ? 9.954 -17.051 -55.542 1.00 87.31 653 VAL A CA 1
ATOM 4951 C C . VAL A 1 653 ? 10.821 -17.348 -56.767 1.00 87.31 653 VAL A C 1
ATOM 4953 O O . VAL A 1 653 ? 11.998 -16.987 -56.804 1.00 87.31 653 VAL A O 1
ATOM 4956 N N . GLU A 1 654 ? 10.260 -18.021 -57.770 1.00 82.25 654 GLU A N 1
ATOM 4957 C CA . GLU A 1 654 ? 10.953 -18.241 -59.043 1.00 82.25 654 GLU A CA 1
ATOM 4958 C C . GLU A 1 654 ? 11.108 -16.923 -59.817 1.00 82.25 654 GLU A C 1
ATOM 4960 O O . GLU A 1 654 ? 10.218 -16.074 -59.796 1.00 82.25 654 GLU A O 1
ATOM 4965 N N . GLU A 1 655 ? 12.226 -16.753 -60.532 1.00 77.25 655 GLU A N 1
ATOM 4966 C CA . GLU A 1 655 ? 12.579 -15.494 -61.217 1.00 77.25 655 GLU A CA 1
ATOM 4967 C C . GLU A 1 655 ? 11.471 -15.003 -62.176 1.00 77.25 655 GLU A C 1
ATOM 4969 O O . GLU A 1 655 ? 11.255 -13.803 -62.313 1.00 77.25 655 GLU A O 1
ATOM 4974 N N . ALA A 1 656 ? 10.716 -15.930 -62.782 1.00 72.44 656 ALA A N 1
ATOM 4975 C CA . ALA A 1 656 ? 9.603 -15.646 -63.693 1.00 72.44 656 ALA A CA 1
ATOM 4976 C C . ALA A 1 656 ? 8.332 -15.082 -63.015 1.00 72.44 656 ALA A C 1
ATOM 4978 O O . ALA A 1 656 ? 7.444 -14.592 -63.708 1.00 72.44 656 ALA A O 1
ATOM 4979 N N . VAL A 1 657 ? 8.228 -15.154 -61.683 1.00 70.31 657 VAL A N 1
ATOM 4980 C CA . VAL A 1 657 ? 7.051 -14.727 -60.892 1.00 70.31 657 VAL A CA 1
ATOM 4981 C C . VAL A 1 657 ? 7.349 -13.456 -60.070 1.00 70.31 657 VAL A C 1
ATOM 4983 O O . VAL A 1 657 ? 6.460 -12.869 -59.454 1.00 70.31 657 VAL A O 1
ATOM 4986 N N . ALA A 1 658 ? 8.598 -12.982 -60.072 1.00 71.50 658 ALA A N 1
ATOM 4987 C CA . ALA A 1 658 ? 9.069 -11.896 -59.216 1.00 71.50 658 ALA A CA 1
ATOM 4988 C C . ALA A 1 658 ? 8.811 -10.490 -59.809 1.00 71.50 658 ALA A C 1
ATOM 4990 O O . ALA A 1 658 ? 9.724 -9.806 -60.283 1.00 71.50 658 ALA A O 1
ATOM 4991 N N . SER A 1 659 ? 7.543 -10.067 -59.785 1.00 75.12 659 SER A N 1
ATOM 4992 C CA . SER A 1 659 ? 7.071 -8.815 -60.398 1.00 75.12 659 SER A CA 1
ATOM 4993 C C . SER A 1 659 ? 7.753 -7.546 -59.853 1.00 75.12 659 SER A C 1
ATOM 4995 O O . SER A 1 659 ? 8.170 -7.465 -58.695 1.00 75.12 659 SER A O 1
ATOM 4997 N N . GLY A 1 660 ? 7.883 -6.534 -60.714 1.00 79.25 660 GLY A N 1
ATOM 4998 C CA . GLY A 1 660 ? 8.397 -5.202 -60.372 1.00 79.25 660 GLY A CA 1
ATOM 4999 C C . GLY A 1 660 ? 9.916 -5.092 -60.209 1.00 79.25 660 GLY A C 1
ATOM 5000 O O . GLY A 1 660 ? 10.454 -3.993 -60.283 1.00 79.25 660 GLY A O 1
ATOM 5001 N N . LEU A 1 661 ? 10.662 -6.195 -60.069 1.00 84.56 661 LEU A N 1
ATOM 5002 C CA . LEU A 1 661 ? 12.117 -6.155 -59.823 1.00 84.56 661 LEU A CA 1
ATOM 5003 C C . LEU A 1 661 ? 12.975 -5.609 -60.985 1.00 84.56 661 LEU A C 1
ATOM 5005 O O . LEU A 1 661 ? 14.171 -5.371 -60.796 1.00 84.56 661 LEU A O 1
ATOM 5009 N N . ALA A 1 662 ? 12.395 -5.412 -62.173 1.00 79.12 662 ALA A N 1
ATOM 5010 C CA . ALA A 1 662 ? 13.026 -4.691 -63.283 1.00 79.12 662 ALA A CA 1
ATOM 5011 C C . ALA A 1 662 ? 12.927 -3.158 -63.117 1.00 79.12 662 ALA A C 1
ATOM 5013 O O . ALA A 1 662 ? 13.887 -2.438 -63.401 1.00 79.12 662 ALA A O 1
ATOM 5014 N N . SER A 1 663 ? 11.802 -2.684 -62.574 1.00 84.06 663 SER A N 1
ATOM 5015 C CA . SER A 1 663 ? 11.466 -1.273 -62.340 1.00 84.06 663 SER A CA 1
ATOM 5016 C C . SER A 1 663 ? 11.091 -1.054 -60.863 1.00 84.06 663 SER A C 1
ATOM 5018 O O . SER A 1 663 ? 9.947 -0.720 -60.564 1.00 84.06 663 SER A O 1
ATOM 5020 N N . PRO A 1 664 ? 12.027 -1.299 -59.925 1.00 90.19 664 PRO A N 1
ATOM 5021 C CA . PRO A 1 664 ? 11.728 -1.380 -58.500 1.00 90.19 664 PRO A CA 1
ATOM 5022 C C . PRO A 1 664 ? 11.307 -0.033 -57.898 1.00 90.19 664 PRO A C 1
ATOM 5024 O O . PRO A 1 664 ? 11.855 1.014 -58.245 1.00 90.19 664 PRO A O 1
ATOM 5027 N N . ARG A 1 665 ? 10.384 -0.096 -56.932 1.00 92.50 665 ARG A N 1
ATOM 5028 C CA . ARG A 1 665 ? 9.850 1.035 -56.149 1.00 92.50 665 ARG A CA 1
ATOM 5029 C C . ARG A 1 665 ? 10.882 1.644 -55.198 1.00 92.50 665 ARG A C 1
ATOM 5031 O O . ARG A 1 665 ? 10.800 2.832 -54.900 1.00 92.50 665 ARG A O 1
ATOM 5038 N N . ALA A 1 666 ? 11.840 0.834 -54.745 1.00 92.88 666 ALA A N 1
ATOM 5039 C CA . ALA A 1 666 ? 13.012 1.289 -54.006 1.00 92.88 666 ALA A CA 1
ATOM 5040 C C . ALA A 1 666 ? 14.259 0.466 -54.370 1.00 92.88 666 ALA A C 1
ATOM 5042 O O . ALA A 1 666 ? 14.171 -0.730 -54.668 1.00 92.88 666 ALA A O 1
ATOM 5043 N N . ARG A 1 667 ? 15.432 1.098 -54.319 1.00 94.50 667 ARG A N 1
ATOM 5044 C CA . ARG A 1 667 ? 16.757 0.468 -54.439 1.00 94.50 667 ARG A CA 1
ATOM 5045 C C . ARG A 1 667 ? 17.604 0.901 -53.252 1.00 94.50 667 ARG A C 1
ATOM 5047 O O . ARG A 1 667 ? 17.561 2.071 -52.889 1.00 94.50 667 ARG A O 1
ATOM 5054 N N . GLY A 1 668 ? 18.394 -0.004 -52.686 1.00 93.56 668 GLY A N 1
ATOM 5055 C CA . GLY A 1 668 ? 19.296 0.346 -51.593 1.00 93.56 668 GLY A CA 1
ATOM 5056 C C . GLY A 1 668 ? 20.648 -0.347 -51.667 1.00 93.56 668 GLY A C 1
ATOM 5057 O O . GLY A 1 668 ? 20.785 -1.427 -52.252 1.00 93.56 668 GLY A O 1
ATOM 5058 N N . GLU A 1 669 ? 21.641 0.294 -51.059 1.00 94.94 669 GLU A N 1
ATOM 5059 C CA . GLU A 1 669 ? 22.995 -0.216 -50.869 1.00 94.94 669 GLU A CA 1
ATOM 5060 C C . GLU A 1 669 ? 23.380 -0.117 -49.387 1.00 94.94 669 GLU A C 1
ATOM 5062 O O . GLU A 1 669 ? 23.121 0.891 -48.731 1.00 94.94 669 GLU A O 1
ATOM 5067 N N . ILE A 1 670 ? 23.988 -1.175 -48.850 1.00 93.94 670 ILE A N 1
ATOM 5068 C CA . ILE A 1 670 ? 24.444 -1.253 -47.457 1.00 93.94 670 ILE A CA 1
ATOM 5069 C C . ILE A 1 670 ? 25.914 -1.657 -47.474 1.00 93.94 670 ILE A C 1
ATOM 5071 O O . ILE A 1 670 ? 26.253 -2.731 -47.977 1.00 93.94 670 ILE A O 1
ATOM 5075 N N . VAL A 1 671 ? 26.770 -0.808 -46.908 1.00 92.56 671 VAL A N 1
ATOM 5076 C CA . VAL A 1 671 ? 28.213 -1.036 -46.773 1.00 92.56 671 VAL A CA 1
ATOM 5077 C C . VAL A 1 671 ? 28.509 -1.431 -45.329 1.00 92.56 671 VAL A C 1
ATOM 5079 O O . VAL A 1 671 ? 28.234 -0.675 -44.395 1.00 92.56 671 VAL A O 1
ATOM 5082 N N . MET A 1 672 ? 29.062 -2.629 -45.155 1.00 89.44 672 MET A N 1
ATOM 5083 C CA . MET A 1 672 ? 29.299 -3.265 -43.862 1.00 89.44 672 MET A CA 1
ATOM 5084 C C . MET A 1 672 ? 30.704 -3.875 -43.842 1.00 89.44 672 MET A C 1
ATOM 5086 O O . MET A 1 672 ? 30.936 -4.949 -44.398 1.00 89.44 672 MET A O 1
ATOM 5090 N N . GLY A 1 673 ? 31.669 -3.170 -43.249 1.00 81.81 673 GLY A N 1
ATOM 5091 C CA . GLY A 1 673 ? 33.085 -3.543 -43.332 1.00 81.81 673 GLY A CA 1
ATOM 5092 C C . GLY A 1 673 ? 33.555 -3.698 -44.788 1.00 81.81 673 GLY A C 1
ATOM 5093 O O . GLY A 1 673 ? 33.567 -2.733 -45.549 1.00 81.81 673 GLY A O 1
ATOM 5094 N N . GLY A 1 674 ? 33.936 -4.920 -45.177 1.00 78.50 674 GLY A N 1
ATOM 5095 C CA . GLY A 1 674 ? 34.308 -5.281 -46.556 1.00 78.50 674 GLY A CA 1
ATOM 5096 C C . GLY A 1 674 ? 33.175 -5.863 -47.419 1.00 78.50 674 GLY A C 1
ATOM 5097 O O . GLY A 1 674 ? 33.440 -6.314 -48.533 1.00 78.50 674 GLY A O 1
ATOM 5098 N N . LEU A 1 675 ? 31.940 -5.909 -46.914 1.00 82.94 675 LEU A N 1
ATOM 5099 C CA . LEU A 1 675 ? 30.767 -6.475 -47.583 1.00 82.94 675 LEU A CA 1
ATOM 5100 C C . LEU A 1 675 ? 29.838 -5.356 -48.077 1.00 82.94 675 LEU A C 1
ATOM 5102 O O . LEU A 1 675 ? 29.559 -4.407 -47.348 1.00 82.94 675 LEU A O 1
ATOM 5106 N N . VAL A 1 676 ? 29.332 -5.486 -49.307 1.00 90.44 676 VAL A N 1
ATOM 5107 C CA . VAL A 1 676 ? 28.352 -4.555 -49.886 1.00 90.44 676 VAL A CA 1
ATOM 5108 C C . VAL A 1 676 ? 27.131 -5.333 -50.359 1.00 90.44 676 VAL A C 1
ATOM 5110 O O . VAL A 1 676 ? 27.224 -6.148 -51.280 1.00 90.44 676 VAL A O 1
ATOM 5113 N N . TYR A 1 677 ? 25.980 -5.071 -49.744 1.00 92.12 677 TYR A N 1
ATOM 5114 C CA . TYR A 1 677 ? 24.691 -5.562 -50.224 1.00 92.12 677 TYR A CA 1
ATOM 5115 C C . TYR A 1 677 ? 24.040 -4.516 -51.121 1.00 92.12 677 TYR A C 1
ATOM 5117 O O . TYR A 1 677 ? 23.896 -3.368 -50.722 1.00 92.12 677 TYR A O 1
ATOM 5125 N N . VAL A 1 678 ? 23.578 -4.936 -52.299 1.00 93.19 678 VAL A N 1
ATOM 5126 C CA . VAL A 1 678 ? 22.702 -4.136 -53.169 1.00 93.19 678 VAL A CA 1
ATOM 5127 C C . VAL A 1 678 ? 21.368 -4.862 -53.269 1.00 93.19 678 VAL A C 1
ATOM 5129 O O . VAL A 1 678 ? 21.353 -6.054 -53.585 1.00 93.19 678 VAL A O 1
ATOM 5132 N N . PHE A 1 679 ? 20.257 -4.178 -53.011 1.00 94.50 679 PHE A N 1
ATOM 5133 C CA . PHE A 1 679 ? 18.919 -4.773 -53.026 1.00 94.50 679 PHE A CA 1
ATOM 5134 C C . PHE A 1 679 ? 17.892 -3.902 -53.762 1.00 94.50 679 PHE A C 1
ATOM 5136 O O . PHE A 1 679 ? 18.077 -2.698 -53.952 1.00 94.50 679 PHE A O 1
ATOM 5143 N N . ALA A 1 680 ? 16.809 -4.536 -54.210 1.00 94.44 680 ALA A N 1
ATOM 5144 C CA . ALA A 1 680 ? 15.719 -3.896 -54.940 1.00 94.44 680 ALA A CA 1
ATOM 5145 C C . ALA A 1 680 ? 14.354 -4.403 -54.452 1.00 94.44 680 ALA A C 1
ATOM 5147 O O . ALA A 1 680 ? 14.171 -5.610 -54.274 1.00 94.44 680 ALA A O 1
ATOM 5148 N N . LEU A 1 681 ? 13.411 -3.474 -54.277 1.00 94.44 681 LEU A N 1
ATOM 5149 C CA . LEU A 1 681 ? 12.035 -3.706 -53.837 1.00 94.44 681 LEU A CA 1
ATOM 5150 C C . LEU A 1 681 ? 11.076 -3.577 -55.032 1.00 94.44 681 LEU A C 1
ATOM 5152 O O . LEU A 1 681 ? 10.961 -2.504 -55.623 1.00 94.44 681 LEU A O 1
ATOM 5156 N N . GLY A 1 682 ? 10.417 -4.671 -55.403 1.00 92.38 682 GLY A N 1
ATOM 5157 C CA . GLY A 1 682 ? 9.461 -4.763 -56.506 1.00 92.38 682 GLY A CA 1
ATOM 5158 C C . GLY A 1 682 ? 8.019 -4.463 -56.090 1.00 92.38 682 GLY A C 1
ATOM 5159 O O . GLY A 1 682 ? 7.760 -3.681 -55.170 1.00 92.38 682 GLY A O 1
ATOM 5160 N N . ASP A 1 683 ? 7.073 -5.085 -56.791 1.00 91.19 683 ASP A N 1
ATOM 5161 C CA . ASP A 1 683 ? 5.636 -4.845 -56.605 1.00 91.19 683 ASP A CA 1
ATOM 5162 C C . ASP A 1 683 ? 5.099 -5.423 -55.284 1.00 91.19 683 ASP A C 1
ATOM 5164 O O . ASP A 1 683 ? 5.768 -6.209 -54.605 1.00 91.19 683 ASP A O 1
ATOM 5168 N N . GLU A 1 684 ? 3.868 -5.047 -54.922 1.00 90.94 684 GLU A N 1
ATOM 5169 C CA . GLU A 1 684 ? 3.138 -5.696 -53.826 1.00 90.94 684 GLU A CA 1
ATOM 5170 C C . GLU A 1 684 ? 2.900 -7.184 -54.151 1.00 90.94 684 GLU A C 1
ATOM 5172 O O . GLU A 1 684 ? 2.532 -7.558 -55.268 1.00 90.94 684 GLU A O 1
ATOM 5177 N N . ALA A 1 685 ? 3.129 -8.052 -53.168 1.00 87.69 685 ALA A N 1
ATOM 5178 C CA . ALA A 1 685 ? 2.925 -9.485 -53.292 1.00 87.69 685 ALA A CA 1
ATOM 5179 C C . ALA A 1 685 ? 1.470 -9.847 -52.963 1.00 87.69 685 ALA A C 1
ATOM 5181 O O . ALA A 1 685 ? 0.896 -9.353 -51.999 1.00 87.69 685 ALA A O 1
ATOM 5182 N N . GLN A 1 686 ? 0.881 -10.776 -53.724 1.00 81.50 686 GLN A N 1
ATOM 5183 C CA . GLN A 1 686 ? -0.533 -11.155 -53.561 1.00 81.50 686 GLN A CA 1
ATOM 5184 C C . GLN A 1 686 ? -0.876 -11.668 -52.148 1.00 81.50 686 GLN A C 1
ATOM 5186 O O . GLN A 1 686 ? -2.003 -11.500 -51.689 1.00 81.50 686 GLN A O 1
ATOM 5191 N N . GLN A 1 687 ? 0.087 -12.310 -51.475 1.00 79.31 687 GLN A N 1
ATOM 5192 C CA . GLN A 1 687 ? -0.001 -12.736 -50.076 1.00 79.31 687 GLN A CA 1
ATOM 5193 C C . GLN A 1 687 ? 1.401 -12.742 -49.425 1.00 79.31 687 GLN A C 1
ATOM 5195 O O . GLN A 1 687 ? 2.335 -13.263 -50.056 1.00 79.31 687 GLN A O 1
ATOM 5200 N N . PRO A 1 688 ? 1.554 -12.254 -48.176 1.00 82.38 688 PRO A N 1
ATOM 5201 C CA . PRO A 1 688 ? 0.550 -11.521 -47.396 1.00 82.38 688 PRO A CA 1
ATOM 5202 C C . PRO A 1 688 ? 0.287 -10.120 -47.977 1.00 82.38 688 PRO A C 1
ATOM 5204 O O . PRO A 1 688 ? 1.165 -9.531 -48.604 1.00 82.38 688 PRO A O 1
ATOM 5207 N N . LYS A 1 689 ? -0.921 -9.587 -47.753 1.00 83.19 689 LYS A N 1
ATOM 5208 C CA . LYS A 1 689 ? -1.312 -8.234 -48.189 1.00 83.19 689 LYS A CA 1
ATOM 5209 C C . LYS A 1 689 ? -0.367 -7.182 -47.590 1.00 83.19 689 LYS A C 1
ATOM 5211 O O . LYS A 1 689 ? 0.012 -7.308 -46.428 1.00 83.19 689 LYS A O 1
ATOM 5216 N N . GLY A 1 690 ? 0.015 -6.171 -48.368 1.00 85.00 690 GLY A N 1
ATOM 5217 C CA . GLY A 1 690 ? 0.997 -5.155 -47.979 1.00 85.00 690 GLY A CA 1
ATOM 5218 C C . GLY A 1 690 ? 2.460 -5.622 -48.011 1.00 85.00 690 GLY A C 1
ATOM 5219 O O . GLY A 1 690 ? 3.356 -4.782 -47.940 1.00 85.00 690 GLY A O 1
ATOM 5220 N N . GLY A 1 691 ? 2.728 -6.928 -48.138 1.00 90.38 691 GLY A N 1
ATOM 5221 C CA . GLY A 1 691 ? 4.069 -7.450 -48.405 1.00 90.38 691 GLY A CA 1
ATOM 5222 C C . GLY A 1 691 ? 4.515 -7.168 -49.842 1.00 90.38 691 GLY A C 1
ATOM 5223 O O . GLY A 1 691 ? 3.707 -6.807 -50.694 1.00 90.38 691 GLY A O 1
ATOM 5224 N N . ALA A 1 692 ? 5.799 -7.342 -50.147 1.00 93.69 692 ALA A N 1
ATOM 5225 C CA . ALA A 1 692 ? 6.343 -7.059 -51.481 1.00 93.69 692 ALA A CA 1
ATOM 5226 C C . ALA A 1 692 ? 7.401 -8.076 -51.914 1.00 93.69 692 ALA A C 1
ATOM 5228 O O . ALA A 1 692 ? 7.969 -8.791 -51.086 1.00 93.69 692 ALA A O 1
ATOM 5229 N N . TYR A 1 693 ? 7.693 -8.116 -53.214 1.00 93.38 693 TYR A N 1
ATOM 5230 C CA . TYR A 1 693 ? 8.855 -8.836 -53.736 1.00 93.38 693 TYR A CA 1
ATOM 5231 C C . TYR A 1 693 ? 10.138 -8.048 -53.449 1.00 93.38 693 TYR A C 1
ATOM 5233 O O . TYR A 1 693 ? 10.206 -6.848 -53.708 1.00 93.38 693 TYR A O 1
ATOM 5241 N N . LEU A 1 694 ? 11.183 -8.713 -52.963 1.00 94.50 694 LEU A N 1
ATOM 5242 C CA . LEU A 1 694 ? 12.508 -8.130 -52.747 1.00 94.50 694 LEU A CA 1
ATOM 5243 C C . LEU A 1 694 ? 13.580 -9.083 -53.288 1.00 94.50 694 LEU A C 1
ATOM 5245 O O . LEU A 1 694 ? 13.457 -10.303 -53.176 1.00 94.50 694 LEU A O 1
ATOM 5249 N N . ARG A 1 695 ? 14.645 -8.535 -53.881 1.00 92.50 695 ARG A N 1
ATOM 5250 C CA . ARG A 1 695 ? 15.830 -9.304 -54.296 1.00 92.50 695 ARG A CA 1
ATOM 5251 C C . ARG A 1 695 ? 17.110 -8.614 -53.838 1.00 92.50 695 ARG A C 1
ATOM 5253 O O . ARG A 1 695 ? 17.351 -7.460 -54.192 1.00 92.50 695 ARG A O 1
ATOM 5260 N N . VAL A 1 696 ? 17.944 -9.353 -53.109 1.00 92.56 696 VAL A N 1
ATOM 5261 C CA . VAL A 1 696 ? 19.343 -8.999 -52.830 1.00 92.56 696 VAL A CA 1
ATOM 5262 C C . VAL A 1 696 ? 20.210 -9.518 -53.983 1.00 92.56 696 VAL A C 1
ATOM 5264 O O . VAL A 1 696 ? 19.975 -10.602 -54.515 1.00 92.56 696 VAL A O 1
ATOM 5267 N N . ARG A 1 697 ? 21.200 -8.738 -54.422 1.00 88.88 697 ARG A N 1
ATOM 5268 C CA . ARG A 1 697 ? 22.050 -9.062 -55.576 1.00 88.88 697 ARG A CA 1
ATOM 5269 C C . ARG A 1 697 ? 22.861 -10.342 -55.335 1.00 88.88 697 ARG A C 1
ATOM 5271 O O . ARG A 1 697 ? 23.806 -10.334 -54.556 1.00 88.88 697 ARG A O 1
ATOM 5278 N N . GLY A 1 698 ? 22.531 -11.396 -56.081 1.00 82.94 698 GLY A N 1
ATOM 5279 C CA . GLY A 1 698 ? 23.165 -12.718 -55.992 1.00 82.94 698 GLY A CA 1
ATOM 5280 C C . GLY A 1 698 ? 22.295 -13.779 -55.312 1.00 82.94 698 GLY A C 1
ATOM 5281 O O . GLY A 1 698 ? 22.576 -14.962 -55.466 1.00 82.94 698 GLY A O 1
ATOM 5282 N N . GLU A 1 699 ? 21.219 -13.366 -54.639 1.00 86.44 699 GLU A N 1
ATOM 5283 C CA . GLU A 1 699 ? 20.227 -14.248 -54.022 1.00 86.44 699 GLU A CA 1
ATOM 5284 C C . GLU A 1 699 ? 18.957 -14.354 -54.881 1.00 86.44 699 GLU A C 1
ATOM 5286 O O . GLU A 1 699 ? 18.706 -13.531 -55.770 1.00 86.44 699 GLU A O 1
ATOM 5291 N N . ARG A 1 700 ? 18.130 -15.371 -54.610 1.00 87.56 700 ARG A N 1
ATOM 5292 C CA . ARG A 1 700 ? 16.819 -15.527 -55.264 1.00 87.56 700 ARG A CA 1
ATOM 5293 C C . ARG A 1 700 ? 15.832 -14.438 -54.807 1.00 87.56 700 ARG A C 1
ATOM 5295 O O . ARG A 1 700 ? 15.933 -13.973 -53.672 1.00 87.56 700 ARG A O 1
ATOM 5302 N N . PRO A 1 701 ? 14.835 -14.072 -55.634 1.00 91.69 701 PRO A N 1
ATOM 5303 C CA . PRO A 1 701 ? 13.706 -13.265 -55.183 1.00 91.69 701 PRO A CA 1
ATOM 5304 C C . PRO A 1 701 ? 12.968 -13.893 -53.992 1.00 91.69 701 PRO A C 1
ATOM 5306 O O . PRO A 1 701 ? 12.752 -15.108 -53.942 1.00 91.69 701 PRO A O 1
ATOM 5309 N N . VAL A 1 702 ? 12.541 -13.052 -53.054 1.00 93.31 702 VAL A N 1
ATOM 5310 C CA . VAL A 1 702 ? 11.782 -13.432 -51.854 1.00 93.31 702 VAL A CA 1
ATOM 5311 C C . VAL A 1 702 ? 10.593 -12.494 -51.642 1.00 93.31 702 VAL A C 1
ATOM 5313 O O . VAL A 1 702 ? 10.580 -11.377 -52.158 1.00 93.31 702 VAL A O 1
ATOM 5316 N N . VAL A 1 703 ? 9.592 -12.933 -50.877 1.00 93.50 703 VAL A N 1
ATOM 5317 C CA . VAL A 1 703 ? 8.528 -12.050 -50.365 1.00 93.50 703 VAL A CA 1
ATOM 5318 C C . VAL A 1 703 ? 8.886 -11.581 -48.955 1.00 93.50 703 VAL A C 1
ATOM 5320 O O . VAL A 1 703 ? 9.292 -12.395 -48.124 1.00 93.50 703 VAL A O 1
ATOM 5323 N N . VAL A 1 704 ? 8.712 -10.285 -48.691 1.00 93.81 704 VAL A N 1
ATOM 5324 C CA . VAL A 1 704 ? 8.963 -9.632 -47.394 1.00 93.81 704 VAL A CA 1
ATOM 5325 C C . VAL A 1 704 ? 7.701 -8.970 -46.834 1.00 93.81 704 VAL A C 1
ATOM 5327 O O . VAL A 1 704 ? 6.759 -8.679 -47.573 1.00 93.81 704 VAL A O 1
ATOM 5330 N N . GLU A 1 705 ? 7.680 -8.744 -45.521 1.00 93.00 705 GLU A N 1
ATOM 5331 C CA . GLU A 1 705 ? 6.544 -8.179 -44.781 1.00 93.00 705 GLU A CA 1
ATOM 5332 C C . GLU A 1 705 ? 6.326 -6.675 -45.012 1.00 93.00 705 GLU A C 1
ATOM 5334 O O . GLU A 1 705 ? 7.262 -5.920 -45.281 1.00 93.00 705 GLU A O 1
ATOM 5339 N N . GLN A 1 706 ? 5.084 -6.220 -44.796 1.00 92.19 706 GLN A N 1
ATOM 5340 C CA . GLN A 1 706 ? 4.687 -4.810 -44.905 1.00 92.19 706 GLN A CA 1
ATOM 5341 C C . GLN A 1 706 ? 5.514 -3.867 -44.010 1.00 92.19 706 GLN A C 1
ATOM 5343 O O . GLN A 1 706 ? 5.720 -2.707 -44.370 1.00 92.19 706 GLN A O 1
ATOM 5348 N N . ARG A 1 707 ? 6.005 -4.344 -42.858 1.00 89.00 707 ARG A N 1
ATOM 5349 C CA . ARG A 1 707 ? 6.820 -3.556 -41.916 1.00 89.00 707 ARG A CA 1
ATOM 5350 C C . ARG A 1 707 ? 8.095 -3.031 -42.596 1.00 89.00 707 ARG A C 1
ATOM 5352 O O . ARG A 1 707 ? 8.281 -1.820 -42.699 1.00 89.00 707 ARG A O 1
ATOM 5359 N N . LEU A 1 708 ? 8.865 -3.931 -43.215 1.00 92.12 708 LEU A N 1
ATOM 5360 C CA . LEU A 1 708 ? 10.049 -3.586 -44.006 1.00 92.12 708 LEU A CA 1
ATOM 5361 C C . LEU A 1 708 ? 9.697 -2.733 -45.239 1.00 92.12 708 LEU A C 1
ATOM 5363 O O . LEU A 1 708 ? 10.400 -1.773 -45.536 1.00 92.12 708 LEU A O 1
ATOM 5367 N N . VAL A 1 709 ? 8.593 -3.037 -45.936 1.00 91.12 709 VAL A N 1
ATOM 5368 C CA . VAL A 1 709 ? 8.112 -2.236 -47.086 1.00 91.12 709 VAL A CA 1
ATOM 5369 C C . VAL A 1 709 ? 7.828 -0.785 -46.689 1.00 91.12 709 VAL A C 1
ATOM 5371 O O . VAL A 1 709 ? 8.109 0.123 -47.465 1.00 91.12 709 VAL A O 1
ATOM 5374 N N . THR A 1 710 ? 7.289 -0.563 -45.490 1.00 89.12 710 THR A N 1
ATOM 5375 C CA . THR A 1 710 ? 6.949 0.772 -44.980 1.00 89.12 710 THR A CA 1
ATOM 5376 C C . THR A 1 710 ? 8.214 1.586 -44.717 1.00 89.12 710 THR A C 1
ATOM 5378 O O . THR A 1 710 ? 8.331 2.713 -45.191 1.00 89.12 710 THR A O 1
ATOM 5381 N N . VAL A 1 711 ? 9.195 0.997 -44.028 1.00 89.12 711 VAL A N 1
ATOM 5382 C CA . VAL A 1 711 ? 10.441 1.688 -43.660 1.00 89.12 711 VAL A CA 1
ATOM 5383 C C . VAL A 1 711 ? 11.371 1.884 -44.872 1.00 89.12 711 VAL A C 1
ATOM 5385 O O . VAL A 1 711 ? 12.029 2.913 -44.972 1.00 89.12 711 VAL A O 1
ATOM 5388 N N . LEU A 1 712 ? 11.339 0.993 -45.871 1.00 90.88 712 LEU A N 1
ATOM 5389 C CA . LEU A 1 712 ? 12.034 1.175 -47.160 1.00 90.88 712 LEU A CA 1
ATOM 5390 C C . LEU A 1 712 ? 11.404 2.225 -48.099 1.00 90.88 712 LEU A C 1
ATOM 5392 O O . LEU A 1 712 ? 11.942 2.470 -49.181 1.00 90.88 712 LEU A O 1
ATOM 5396 N N . LEU A 1 713 ? 10.272 2.826 -47.724 1.00 90.38 713 LEU A N 1
ATOM 5397 C CA . LEU A 1 713 ? 9.587 3.877 -48.489 1.00 90.38 713 LEU A CA 1
ATOM 5398 C C . LEU A 1 713 ? 9.385 5.171 -47.677 1.00 90.38 713 LEU A C 1
ATOM 5400 O O . LEU A 1 713 ? 8.810 6.134 -48.194 1.00 90.38 713 LEU A O 1
ATOM 5404 N N . ALA A 1 714 ? 9.870 5.213 -46.432 1.00 85.81 714 ALA A N 1
ATOM 5405 C CA . ALA A 1 714 ? 9.748 6.362 -45.541 1.00 85.81 714 ALA A CA 1
ATOM 5406 C C . ALA A 1 714 ? 10.416 7.627 -46.136 1.00 85.81 714 ALA A C 1
ATOM 5408 O O . ALA A 1 714 ? 11.501 7.527 -46.718 1.00 85.81 714 ALA A O 1
ATOM 5409 N N . PRO A 1 715 ? 9.798 8.819 -46.021 1.00 83.25 715 PRO A N 1
ATOM 5410 C CA . PRO A 1 715 ? 10.390 10.070 -46.489 1.00 83.25 715 PRO A CA 1
ATOM 5411 C C . PRO A 1 715 ? 11.769 10.354 -45.860 1.00 83.25 715 PRO A C 1
ATOM 5413 O O . PRO A 1 715 ? 11.906 10.283 -44.638 1.00 83.25 715 PRO A O 1
ATOM 5416 N N . PRO A 1 716 ? 12.778 10.813 -46.630 1.00 81.38 716 PRO A N 1
ATOM 5417 C CA . PRO A 1 716 ? 14.091 11.187 -46.083 1.00 81.38 716 PRO A CA 1
ATOM 5418 C C . PRO A 1 716 ? 14.064 12.313 -45.029 1.00 81.38 716 PRO A C 1
ATOM 5420 O O . PRO A 1 716 ? 15.061 12.554 -44.351 1.00 81.38 716 PRO A O 1
ATOM 5423 N N . ALA A 1 717 ? 12.940 13.026 -44.893 1.00 73.44 717 ALA A N 1
ATOM 5424 C CA . ALA A 1 717 ? 12.734 14.053 -43.875 1.00 73.44 717 ALA A CA 1
ATOM 5425 C C . ALA A 1 717 ? 12.579 13.482 -42.453 1.00 73.44 717 ALA A C 1
ATOM 5427 O O . ALA A 1 717 ? 12.974 14.157 -41.503 1.00 73.44 717 ALA A O 1
ATOM 5428 N N . ASP A 1 718 ? 12.066 12.256 -42.309 1.00 78.00 718 ASP A N 1
ATOM 5429 C CA . ASP A 1 718 ? 11.794 11.636 -41.002 1.00 78.00 718 ASP A CA 1
ATOM 5430 C C . ASP A 1 718 ? 13.079 11.180 -40.285 1.00 78.00 718 ASP A C 1
ATOM 5432 O O . ASP A 1 718 ? 13.084 10.992 -39.074 1.00 78.00 718 ASP A O 1
ATOM 5436 N N . TYR A 1 719 ? 14.191 11.085 -41.022 1.00 80.62 719 TYR A N 1
ATOM 5437 C CA . TYR A 1 719 ? 15.526 10.741 -40.520 1.00 80.62 719 TYR A CA 1
ATOM 5438 C C . TYR A 1 719 ? 16.362 11.965 -40.104 1.00 80.62 719 TYR A C 1
ATOM 5440 O O . TYR A 1 719 ? 17.576 11.854 -39.940 1.00 80.62 719 TYR A O 1
ATOM 5448 N N . ARG A 1 720 ? 15.760 13.153 -39.963 1.00 79.38 720 ARG A N 1
ATOM 5449 C CA . ARG A 1 720 ? 16.442 14.369 -39.480 1.00 79.38 720 ARG A CA 1
ATOM 5450 C C . ARG A 1 720 ? 16.339 14.483 -37.966 1.00 79.38 720 ARG A C 1
ATOM 5452 O O . ARG A 1 720 ? 15.234 14.423 -37.437 1.00 79.38 720 ARG A O 1
ATOM 5459 N N . ASP A 1 721 ? 17.467 14.741 -37.304 1.00 78.44 721 ASP A N 1
ATOM 5460 C CA . ASP A 1 721 ? 17.497 15.018 -35.865 1.00 78.44 721 ASP A CA 1
ATOM 5461 C C . ASP A 1 721 ? 16.545 16.174 -35.510 1.00 78.44 721 ASP A C 1
ATOM 5463 O O . ASP A 1 721 ? 16.698 17.302 -35.990 1.00 78.44 721 ASP A O 1
ATOM 5467 N N . LYS A 1 722 ? 15.547 15.871 -34.672 1.00 80.81 722 LYS A N 1
ATOM 5468 C CA . LYS A 1 722 ? 14.495 16.799 -34.241 1.00 80.81 722 LYS A CA 1
ATOM 5469 C C . LYS A 1 722 ? 14.932 17.750 -33.123 1.00 80.81 722 LYS A C 1
ATOM 5471 O O . LYS A 1 722 ? 14.148 18.626 -32.762 1.00 80.81 722 LYS A O 1
ATOM 5476 N N . LEU A 1 723 ? 16.124 17.596 -32.544 1.00 80.81 723 LEU A N 1
ATOM 5477 C CA . LEU A 1 723 ? 16.581 18.378 -31.394 1.00 80.81 723 LEU A CA 1
ATOM 5478 C C . LEU A 1 723 ? 16.879 19.846 -31.761 1.00 80.81 723 LEU A C 1
ATOM 5480 O O . LEU A 1 723 ? 17.808 20.168 -32.512 1.00 80.81 723 LEU A O 1
ATOM 5484 N N . LEU A 1 724 ? 16.102 20.772 -31.192 1.00 78.94 724 LEU A N 1
ATOM 5485 C CA . LEU A 1 724 ? 16.287 22.214 -31.368 1.00 78.94 724 LEU A CA 1
ATOM 5486 C C . LEU A 1 724 ? 17.258 22.789 -30.328 1.00 78.94 724 LEU A C 1
ATOM 5488 O O . LEU A 1 724 ? 18.108 23.601 -30.696 1.00 78.94 724 LEU A O 1
ATOM 5492 N N . VAL A 1 725 ? 17.193 22.347 -29.070 1.00 76.50 725 VAL A N 1
ATOM 5493 C CA . VAL A 1 725 ? 18.092 22.793 -27.987 1.00 76.50 725 VAL A CA 1
ATOM 5494 C C . VAL A 1 725 ? 18.744 21.588 -27.316 1.00 76.50 725 VAL A C 1
ATOM 5496 O O . VAL A 1 725 ? 18.057 20.772 -26.714 1.00 76.50 725 VAL A O 1
ATOM 5499 N N . ALA A 1 726 ? 20.074 21.509 -27.395 1.00 62.59 726 ALA A N 1
ATOM 5500 C CA . ALA A 1 726 ? 20.877 20.463 -26.754 1.00 62.59 726 ALA A CA 1
ATOM 5501 C C . ALA A 1 726 ? 21.412 20.853 -25.359 1.00 62.59 726 ALA A C 1
ATOM 5503 O O . ALA A 1 726 ? 22.013 20.026 -24.683 1.00 62.59 726 ALA A O 1
ATOM 5504 N N . ALA A 1 727 ? 21.218 22.106 -24.934 1.00 62.56 727 ALA A N 1
ATOM 5505 C CA . ALA A 1 727 ? 21.766 22.634 -23.688 1.00 62.56 727 ALA A CA 1
ATOM 5506 C C . ALA A 1 727 ? 21.143 21.969 -22.449 1.00 62.56 727 ALA A C 1
ATOM 5508 O O . ALA A 1 727 ? 19.921 21.999 -22.274 1.00 62.56 727 ALA A O 1
ATOM 5509 N N . SER A 1 728 ? 21.978 21.451 -21.543 1.00 61.59 728 SER A N 1
ATOM 5510 C CA . SER A 1 728 ? 21.518 21.051 -20.212 1.00 61.59 728 SER A CA 1
ATOM 5511 C C . SER A 1 728 ? 21.358 22.268 -19.290 1.00 61.59 728 SER A C 1
ATOM 5513 O O . SER A 1 728 ? 22.093 23.257 -19.378 1.00 61.59 728 SER A O 1
ATOM 5515 N N . GLY A 1 729 ? 20.438 22.182 -18.323 1.00 60.03 729 GLY A N 1
ATOM 5516 C CA . GLY A 1 729 ? 20.287 23.211 -17.283 1.00 60.03 729 GLY A CA 1
ATOM 5517 C C . GLY A 1 729 ? 21.519 23.366 -16.374 1.00 60.03 729 GLY A C 1
ATOM 5518 O O . GLY A 1 729 ? 21.645 24.372 -15.675 1.00 60.03 729 GLY A O 1
ATOM 5519 N N . ALA A 1 730 ? 22.445 22.400 -16.390 1.00 61.72 730 ALA A N 1
ATOM 5520 C CA . ALA A 1 730 ? 23.694 22.458 -15.639 1.00 61.72 730 ALA A CA 1
ATOM 5521 C C . ALA A 1 730 ? 24.746 23.355 -16.317 1.00 61.72 730 ALA A C 1
ATOM 5523 O O . ALA A 1 730 ? 25.450 24.093 -15.621 1.00 61.72 730 ALA A O 1
ATOM 5524 N N . GLU A 1 731 ? 24.835 23.324 -17.648 1.00 70.69 731 GLU A N 1
ATOM 5525 C CA . GLU A 1 731 ? 25.867 24.011 -18.448 1.00 70.69 731 GLU A CA 1
ATOM 5526 C C . GLU A 1 731 ? 25.489 25.455 -18.821 1.00 70.69 731 GLU A C 1
ATOM 5528 O O . GLU A 1 731 ? 26.342 26.246 -19.233 1.00 70.69 731 GLU A O 1
ATOM 5533 N N . LEU A 1 732 ? 24.218 25.826 -18.647 1.00 80.31 732 LEU A N 1
ATOM 5534 C CA . LEU A 1 732 ? 23.703 27.153 -18.969 1.00 80.31 732 LEU A CA 1
ATOM 5535 C C . LEU A 1 732 ? 24.226 28.231 -18.000 1.00 80.31 732 LEU A C 1
ATOM 5537 O O . LEU A 1 732 ? 24.025 28.161 -16.786 1.00 80.31 732 LEU A O 1
ATOM 5541 N N . ALA A 1 733 ? 24.871 29.263 -18.549 1.00 84.62 733 ALA A N 1
ATOM 5542 C CA . ALA A 1 733 ? 25.414 30.403 -17.810 1.00 84.62 733 ALA A CA 1
ATOM 5543 C C . ALA A 1 733 ? 24.471 31.621 -17.814 1.00 84.62 733 ALA A C 1
ATOM 5545 O O . ALA A 1 733 ? 24.381 32.337 -16.814 1.00 84.62 733 ALA A O 1
ATOM 5546 N N . GLU A 1 734 ? 23.761 31.859 -18.920 1.00 89.75 734 GLU A N 1
ATOM 5547 C CA . GLU A 1 734 ? 22.746 32.912 -19.032 1.00 89.75 734 GLU A CA 1
ATOM 5548 C C . GLU A 1 734 ? 21.592 32.480 -19.953 1.00 89.75 734 GLU A C 1
ATOM 5550 O O . GLU A 1 734 ? 21.822 31.987 -21.058 1.00 89.75 734 GLU A O 1
ATOM 5555 N N . LEU A 1 735 ? 20.354 32.724 -19.512 1.00 91.75 735 LEU A N 1
ATOM 5556 C CA . LEU A 1 735 ? 19.137 32.628 -20.322 1.00 91.75 735 LEU A CA 1
ATOM 5557 C C . LEU A 1 735 ? 18.525 34.022 -20.477 1.00 91.75 735 LEU A C 1
ATOM 5559 O O . LEU A 1 735 ? 18.010 34.563 -19.503 1.00 91.75 735 LEU A O 1
ATOM 5563 N N . SER A 1 736 ? 18.547 34.613 -21.670 1.00 92.75 736 SER A N 1
ATOM 5564 C CA . SER A 1 736 ? 17.863 35.886 -21.936 1.00 92.75 736 SER A CA 1
ATOM 5565 C C . SER A 1 736 ? 16.501 35.664 -22.590 1.00 92.75 736 SER A C 1
ATOM 5567 O O . SER A 1 736 ? 16.377 34.885 -23.536 1.00 92.75 736 SER A O 1
ATOM 5569 N N . LEU A 1 737 ? 15.491 36.371 -22.077 1.00 93.62 737 LEU A N 1
ATOM 5570 C CA . LEU A 1 737 ? 14.096 36.310 -22.501 1.00 93.62 737 LEU A CA 1
ATOM 5571 C C . LEU A 1 737 ? 13.654 37.706 -22.959 1.00 93.62 737 LEU A C 1
ATOM 5573 O O . LEU A 1 737 ? 13.652 38.657 -22.175 1.00 93.62 737 LEU A O 1
ATOM 5577 N N . ALA A 1 738 ? 13.275 37.818 -24.233 1.00 93.25 738 ALA A N 1
ATOM 5578 C CA . ALA A 1 738 ? 12.796 39.040 -24.876 1.00 93.25 738 ALA A CA 1
ATOM 5579 C C . ALA A 1 738 ? 11.363 38.842 -25.426 1.00 93.25 738 ALA A C 1
ATOM 5581 O O . ALA A 1 738 ? 11.184 38.624 -26.630 1.00 93.25 738 ALA A O 1
ATOM 5582 N N . PRO A 1 739 ? 10.334 38.850 -24.556 1.00 91.19 739 PRO A N 1
ATOM 5583 C CA . PRO A 1 739 ? 8.930 38.801 -24.965 1.00 91.19 739 PRO A CA 1
ATOM 5584 C C . PRO A 1 739 ? 8.484 40.107 -25.643 1.00 91.19 739 PRO A C 1
ATOM 5586 O O . PRO A 1 739 ? 8.762 41.209 -25.166 1.00 91.19 739 PRO A O 1
ATOM 5589 N N . ARG A 1 740 ? 7.745 39.993 -26.751 1.00 87.75 740 ARG A N 1
ATOM 5590 C CA . ARG A 1 740 ? 7.231 41.135 -27.521 1.00 87.75 740 ARG A CA 1
ATOM 5591 C C . ARG A 1 740 ? 6.294 42.003 -26.675 1.00 87.75 740 ARG A C 1
ATOM 5593 O O . ARG A 1 740 ? 5.286 41.528 -26.163 1.00 87.75 740 ARG A O 1
ATOM 5600 N N . GLY A 1 741 ? 6.590 43.302 -26.603 1.00 83.19 741 GLY A N 1
ATOM 5601 C CA . GLY A 1 741 ? 5.775 44.285 -25.876 1.00 83.19 741 GLY A CA 1
ATOM 5602 C C . GLY A 1 741 ? 6.062 44.381 -24.373 1.00 83.19 741 GLY A C 1
ATOM 5603 O O . GLY A 1 741 ? 5.409 45.168 -23.692 1.00 83.19 741 GLY A O 1
ATOM 5604 N N . ALA A 1 742 ? 7.045 43.639 -23.858 1.00 84.25 742 ALA A N 1
ATOM 5605 C CA . ALA A 1 742 ? 7.537 43.751 -22.488 1.00 84.25 742 ALA A CA 1
ATOM 5606 C C . ALA A 1 742 ? 9.068 43.932 -22.466 1.00 84.25 742 ALA A C 1
ATOM 5608 O O . ALA A 1 742 ? 9.735 43.864 -23.498 1.00 84.25 742 ALA A O 1
ATOM 5609 N N . ALA A 1 743 ? 9.630 44.228 -21.293 1.00 85.00 743 ALA A N 1
ATOM 5610 C CA . ALA A 1 743 ? 11.065 44.456 -21.148 1.00 85.00 743 ALA A CA 1
ATOM 5611 C C . ALA A 1 743 ? 11.858 43.140 -21.214 1.00 85.00 743 ALA A C 1
ATOM 5613 O O . ALA A 1 743 ? 11.530 42.181 -20.514 1.00 85.00 743 ALA A O 1
ATOM 5614 N N . THR A 1 744 ? 12.934 43.123 -22.005 1.00 90.38 744 THR A N 1
ATOM 5615 C CA . THR A 1 744 ? 13.919 42.032 -22.018 1.00 90.38 744 THR A CA 1
ATOM 5616 C C . THR A 1 744 ? 14.597 41.895 -20.657 1.00 90.38 744 THR A C 1
ATOM 5618 O O . THR A 1 744 ? 14.996 42.891 -20.052 1.00 90.38 744 THR A O 1
ATOM 5621 N N . PHE A 1 745 ? 14.791 40.660 -20.204 1.00 92.50 745 PHE A N 1
ATOM 5622 C CA . PHE A 1 745 ? 15.561 40.334 -19.003 1.00 92.50 745 PHE A CA 1
ATOM 5623 C C . PHE A 1 745 ? 16.440 39.098 -19.239 1.00 92.50 745 PHE A C 1
ATOM 5625 O O . PHE A 1 745 ? 16.411 38.488 -20.313 1.00 92.50 745 PHE A O 1
ATOM 5632 N N . SER A 1 746 ? 17.251 38.727 -18.249 1.00 92.38 746 SER A N 1
ATOM 5633 C CA . SER A 1 746 ? 17.977 37.459 -18.267 1.00 92.38 746 SER A CA 1
ATOM 5634 C C . SER A 1 746 ? 18.058 36.807 -16.893 1.00 92.38 746 SER A C 1
ATOM 5636 O O . SER A 1 746 ? 17.993 37.479 -15.866 1.00 92.38 746 SER A O 1
ATOM 5638 N N . LEU A 1 747 ? 18.178 35.482 -16.890 1.00 91.12 747 LEU A N 1
ATOM 5639 C CA . LEU A 1 747 ? 18.488 34.651 -15.736 1.00 91.12 747 LEU A CA 1
ATOM 5640 C C . LEU A 1 747 ? 19.973 34.286 -15.828 1.00 91.12 747 LEU A C 1
ATOM 5642 O O . LEU A 1 747 ? 20.371 33.485 -16.673 1.00 91.12 747 LEU A O 1
ATOM 5646 N N . VAL A 1 748 ? 20.799 34.903 -14.985 1.00 90.50 748 VAL A N 1
ATOM 5647 C CA . VAL A 1 748 ? 22.258 34.715 -14.937 1.00 90.50 748 VAL A CA 1
ATOM 5648 C C . VAL A 1 748 ? 22.605 33.755 -13.802 1.00 90.50 748 VAL A C 1
ATOM 5650 O O . VAL A 1 748 ? 22.156 33.957 -12.673 1.00 90.50 748 VAL A O 1
ATOM 5653 N N . ARG A 1 749 ? 23.400 32.719 -14.081 1.00 86.25 749 ARG A N 1
ATOM 5654 C CA . ARG A 1 749 ? 23.847 31.723 -13.092 1.00 86.25 749 ARG A CA 1
ATOM 5655 C C . ARG A 1 749 ? 24.730 32.394 -12.028 1.00 86.25 749 ARG A C 1
ATOM 5657 O O . ARG A 1 749 ? 25.697 33.076 -12.366 1.00 86.25 749 ARG A O 1
ATOM 5664 N N . ASP A 1 750 ? 24.427 32.208 -10.745 1.00 78.06 750 ASP A N 1
ATOM 5665 C CA . ASP A 1 750 ? 25.215 32.796 -9.656 1.00 78.06 750 ASP A CA 1
ATOM 5666 C C . ASP A 1 750 ? 26.500 31.985 -9.426 1.00 78.06 750 ASP A C 1
ATOM 5668 O O . ASP A 1 750 ? 26.491 30.911 -8.821 1.00 78.06 750 ASP A O 1
ATOM 5672 N N . ALA A 1 751 ? 27.620 32.512 -9.922 1.00 65.00 751 ALA A N 1
ATOM 5673 C CA . ALA A 1 751 ? 28.931 31.866 -9.862 1.00 65.00 751 ALA A CA 1
ATOM 5674 C C . ALA A 1 751 ? 29.498 31.693 -8.436 1.00 65.00 751 ALA A C 1
ATOM 5676 O O . ALA A 1 751 ? 30.523 31.036 -8.283 1.00 65.00 751 ALA A O 1
ATOM 5677 N N . LYS A 1 752 ? 28.862 32.258 -7.396 1.00 62.88 752 LYS A N 1
ATOM 5678 C CA . LYS A 1 752 ? 29.251 32.064 -5.985 1.00 62.88 752 LYS A CA 1
ATOM 5679 C C . LYS A 1 752 ? 28.450 30.963 -5.274 1.00 62.88 752 LYS A C 1
ATOM 5681 O O . LYS A 1 752 ? 28.637 30.749 -4.080 1.00 62.88 752 LYS A O 1
ATOM 5686 N N . ALA A 1 753 ? 27.529 30.287 -5.963 1.00 58.94 753 ALA A N 1
ATOM 5687 C CA . ALA A 1 753 ? 26.709 29.219 -5.395 1.00 58.94 753 ALA A CA 1
ATOM 5688 C C . ALA A 1 753 ? 27.316 27.832 -5.688 1.00 58.94 753 ALA A C 1
ATOM 5690 O O . ALA A 1 753 ? 26.873 27.130 -6.593 1.00 58.94 753 ALA A O 1
ATOM 5691 N N . GLU A 1 754 ? 28.327 27.433 -4.911 1.00 52.31 754 GLU A N 1
ATOM 5692 C CA . GLU A 1 754 ? 29.099 26.197 -5.148 1.00 52.31 754 GLU A CA 1
ATOM 5693 C C . GLU A 1 754 ? 28.293 24.891 -4.968 1.00 52.31 754 GLU A C 1
ATOM 5695 O O . GLU A 1 754 ? 28.667 23.868 -5.531 1.00 52.31 754 GLU A O 1
ATOM 5700 N N . ALA A 1 755 ? 27.181 24.910 -4.217 1.00 51.88 755 ALA A N 1
ATOM 5701 C CA . ALA A 1 755 ? 26.441 23.697 -3.836 1.00 51.88 755 ALA A CA 1
ATOM 5702 C C . ALA A 1 755 ? 25.198 23.366 -4.692 1.00 51.88 755 ALA A C 1
ATOM 5704 O O . ALA A 1 755 ? 24.910 22.192 -4.914 1.00 51.88 755 ALA A O 1
ATOM 5705 N N . ARG A 1 756 ? 24.432 24.367 -5.157 1.00 59.16 756 ARG A N 1
ATOM 5706 C CA . ARG A 1 756 ? 23.244 24.194 -6.026 1.00 59.16 756 ARG A CA 1
ATOM 5707 C C . ARG A 1 756 ? 23.085 25.397 -6.956 1.00 59.16 756 ARG A C 1
ATOM 5709 O O . ARG A 1 756 ? 23.395 26.526 -6.577 1.00 59.16 756 ARG A O 1
ATOM 5716 N N . VAL A 1 757 ? 22.580 25.156 -8.168 1.00 63.72 757 VAL A N 1
ATOM 5717 C CA . VAL A 1 757 ? 22.446 26.187 -9.208 1.00 63.72 757 VAL A CA 1
ATOM 5718 C C . VAL A 1 757 ? 21.393 27.223 -8.803 1.00 63.72 757 VAL A C 1
ATOM 5720 O O . VAL A 1 757 ? 20.198 26.942 -8.800 1.00 63.72 757 VAL A O 1
ATOM 5723 N N . ARG A 1 758 ? 21.837 28.439 -8.469 1.00 79.12 758 ARG A N 1
ATOM 5724 C CA . ARG A 1 758 ? 20.967 29.612 -8.290 1.00 79.12 758 ARG A CA 1
ATOM 5725 C C . ARG A 1 758 ? 21.094 30.536 -9.495 1.00 79.12 758 ARG A C 1
ATOM 5727 O O . ARG A 1 758 ? 22.177 30.662 -10.062 1.00 79.12 758 ARG A O 1
ATOM 5734 N N . PHE A 1 759 ? 20.005 31.210 -9.848 1.00 86.06 759 PHE A N 1
ATOM 5735 C CA . PHE A 1 759 ? 19.971 32.217 -10.908 1.00 86.06 759 PHE A CA 1
ATOM 5736 C C . PHE A 1 759 ? 19.595 33.592 -10.346 1.00 86.06 759 PHE A C 1
ATOM 5738 O O . PHE A 1 759 ? 18.987 33.700 -9.277 1.00 86.06 759 PHE A O 1
ATOM 5745 N N . ARG A 1 760 ? 19.950 34.650 -11.076 1.00 87.62 760 ARG A N 1
ATOM 5746 C CA . ARG A 1 760 ? 19.614 36.046 -10.775 1.00 87.62 760 ARG A CA 1
ATOM 5747 C C . ARG A 1 760 ? 18.973 36.726 -11.979 1.00 87.62 760 ARG A C 1
ATOM 5749 O O . ARG A 1 760 ? 19.389 36.478 -13.105 1.00 87.62 760 ARG A O 1
ATOM 5756 N N . LEU A 1 761 ? 18.016 37.617 -11.737 1.00 88.06 761 LEU A N 1
ATOM 5757 C CA . LEU A 1 761 ? 17.453 38.526 -12.734 1.00 88.06 761 LEU A CA 1
ATOM 5758 C C . LEU A 1 761 ? 18.496 39.590 -13.114 1.00 88.06 761 LEU A C 1
ATOM 5760 O O . LEU A 1 761 ? 18.579 40.644 -12.486 1.00 88.06 761 LEU A O 1
ATOM 5764 N N . GLY A 1 762 ? 19.305 39.290 -14.129 1.00 84.50 762 GLY A N 1
ATOM 5765 C CA . GLY A 1 762 ? 20.450 40.087 -14.562 1.00 84.50 762 GLY A CA 1
ATOM 5766 C C . GLY A 1 762 ? 21.663 40.012 -13.622 1.00 84.50 762 GLY A C 1
ATOM 5767 O O . GLY A 1 762 ? 21.595 39.546 -12.480 1.00 84.50 762 GLY A O 1
ATOM 5768 N N . ALA A 1 763 ? 22.806 40.502 -14.106 1.00 73.19 763 ALA A N 1
ATOM 5769 C CA . ALA A 1 763 ? 24.051 40.535 -13.342 1.00 73.19 763 ALA A CA 1
ATOM 5770 C C . ALA A 1 763 ? 23.911 41.413 -12.080 1.00 73.19 763 ALA A C 1
ATOM 5772 O O . ALA A 1 763 ? 23.756 42.629 -12.166 1.00 73.19 763 ALA A O 1
ATOM 5773 N N . GLY A 1 764 ? 23.957 40.786 -10.899 1.00 67.75 764 GLY A N 1
ATOM 5774 C CA . GLY A 1 764 ? 23.819 41.462 -9.601 1.00 67.75 764 GLY A CA 1
ATOM 5775 C C . GLY A 1 764 ? 22.383 41.808 -9.177 1.00 67.75 764 GLY A C 1
ATOM 5776 O O . GLY A 1 764 ? 22.198 42.380 -8.104 1.00 67.75 764 GLY A O 1
ATOM 5777 N N . GLY A 1 765 ? 21.363 41.452 -9.965 1.00 75.75 765 GLY A N 1
ATOM 5778 C CA . GLY A 1 765 ? 19.966 41.755 -9.647 1.00 75.75 765 GLY A CA 1
ATOM 5779 C C . GLY A 1 765 ? 19.347 40.854 -8.570 1.00 75.75 765 GLY A C 1
ATOM 5780 O O . GLY A 1 765 ? 20.041 40.250 -7.742 1.00 75.75 765 GLY A O 1
ATOM 5781 N N . ALA A 1 766 ? 18.013 40.780 -8.561 1.00 78.00 766 ALA A N 1
ATOM 5782 C CA . ALA A 1 766 ? 17.266 39.905 -7.654 1.00 78.00 766 ALA A CA 1
ATOM 5783 C C . ALA A 1 766 ? 17.645 38.437 -7.877 1.00 78.00 766 ALA A C 1
ATOM 5785 O O . ALA A 1 766 ? 17.964 38.058 -9.000 1.00 78.00 766 ALA A O 1
ATOM 5786 N N . TYR A 1 767 ? 17.580 37.593 -6.847 1.00 84.12 767 TYR A N 1
ATOM 5787 C CA . TYR A 1 767 ? 17.565 36.153 -7.101 1.00 84.12 767 TYR A CA 1
ATOM 5788 C C . TYR A 1 767 ? 16.284 35.782 -7.852 1.00 84.12 767 TYR A C 1
ATOM 5790 O O . TYR A 1 767 ? 15.205 36.310 -7.564 1.00 84.12 767 TYR A O 1
ATOM 5798 N N . ALA A 1 768 ? 16.420 34.888 -8.824 1.00 87.75 768 ALA A N 1
ATOM 5799 C CA . ALA A 1 768 ? 15.292 34.386 -9.581 1.00 87.75 768 ALA A CA 1
ATOM 5800 C C . ALA A 1 768 ? 14.517 33.348 -8.757 1.00 87.75 768 ALA A C 1
ATOM 5802 O O . ALA A 1 768 ? 15.121 32.575 -8.008 1.00 87.75 768 ALA A O 1
ATOM 5803 N N . SER A 1 769 ? 13.191 33.303 -8.900 1.00 87.31 769 SER A N 1
ATOM 5804 C CA . SER A 1 769 ? 12.389 32.299 -8.212 1.00 87.31 769 SER A CA 1
ATOM 5805 C C . SER A 1 769 ? 12.670 30.921 -8.788 1.00 87.31 769 SER A C 1
ATOM 5807 O O . SER A 1 769 ? 12.550 30.698 -9.999 1.00 87.31 769 SER A O 1
ATOM 5809 N N . ARG A 1 770 ? 13.050 29.993 -7.906 1.00 80.88 770 ARG A N 1
ATOM 5810 C CA . ARG A 1 770 ? 13.520 28.656 -8.282 1.00 80.88 770 ARG A CA 1
ATOM 5811 C C . ARG A 1 770 ? 12.460 27.903 -9.082 1.00 80.88 770 ARG A C 1
ATOM 5813 O O . ARG A 1 770 ? 12.734 27.523 -10.205 1.00 80.88 770 ARG A O 1
ATOM 5820 N N . GLY A 1 771 ? 11.216 27.838 -8.604 1.00 83.81 771 GLY A N 1
ATOM 5821 C CA . GLY A 1 771 ? 10.131 27.153 -9.326 1.00 83.81 771 GLY A CA 1
ATOM 5822 C C . GLY A 1 771 ? 9.755 27.775 -10.683 1.00 83.81 771 GLY A C 1
ATOM 5823 O O . GLY A 1 771 ? 9.318 27.061 -11.581 1.00 83.81 771 GLY A O 1
ATOM 5824 N N . ALA A 1 772 ? 9.949 29.086 -10.871 1.00 87.00 772 ALA A N 1
ATOM 5825 C CA . ALA A 1 772 ? 9.758 29.722 -12.178 1.00 87.00 772 ALA A CA 1
ATOM 5826 C C . ALA A 1 772 ? 10.926 29.414 -13.131 1.00 87.00 772 ALA A C 1
ATOM 5828 O O . ALA A 1 772 ? 10.709 29.146 -14.311 1.00 87.00 772 ALA A O 1
ATOM 5829 N N . THR A 1 773 ? 12.150 29.415 -12.601 1.00 88.12 773 THR A N 1
ATOM 5830 C CA . THR A 1 773 ? 13.382 29.108 -13.338 1.00 88.12 773 THR A CA 1
ATOM 5831 C C . THR A 1 773 ? 13.441 27.636 -13.743 1.00 88.12 773 THR A C 1
ATOM 5833 O O . THR A 1 773 ? 13.637 27.353 -14.919 1.00 88.12 773 THR A O 1
ATOM 5836 N N . ASP A 1 774 ? 13.181 26.713 -12.814 1.00 86.25 774 ASP A N 1
ATOM 5837 C CA . ASP A 1 774 ? 13.116 25.265 -13.045 1.00 86.25 774 ASP A CA 1
ATOM 5838 C C . ASP A 1 774 ? 12.119 24.950 -14.182 1.00 86.25 774 ASP A C 1
ATOM 5840 O O . ASP A 1 774 ? 12.453 24.230 -15.121 1.00 86.25 774 ASP A O 1
ATOM 5844 N N . ALA A 1 775 ? 10.933 25.577 -14.175 1.00 87.50 775 ALA A N 1
ATOM 5845 C CA . ALA A 1 775 ? 9.930 25.418 -15.233 1.00 87.50 775 ALA A CA 1
ATOM 5846 C C . ALA A 1 775 ? 10.369 25.987 -16.599 1.00 87.50 775 ALA A C 1
ATOM 5848 O O . ALA A 1 775 ? 10.034 25.418 -17.636 1.00 87.50 775 ALA A O 1
ATOM 5849 N N . ALA A 1 776 ? 11.113 27.097 -16.624 1.00 89.38 776 ALA A N 1
ATOM 5850 C CA . ALA A 1 776 ? 11.647 27.673 -17.860 1.00 89.38 776 ALA A CA 1
ATOM 5851 C C . ALA A 1 776 ? 12.802 26.847 -18.445 1.00 89.38 776 ALA A C 1
ATOM 5853 O O . ALA A 1 776 ? 12.887 26.690 -19.660 1.00 89.38 776 ALA A O 1
ATOM 5854 N N . LEU A 1 777 ? 13.663 26.291 -17.589 1.00 87.38 777 LEU A N 1
ATOM 5855 C CA . LEU A 1 777 ? 14.726 25.375 -17.999 1.00 87.38 777 LEU A CA 1
ATOM 5856 C C . LEU A 1 777 ? 14.138 24.052 -18.506 1.00 87.38 777 LEU A C 1
ATOM 5858 O O . LEU A 1 777 ? 14.526 23.604 -19.579 1.00 87.38 777 LEU A O 1
ATOM 5862 N N . GLY A 1 778 ? 13.150 23.481 -17.811 1.00 85.69 778 GLY A N 1
ATOM 5863 C CA . GLY A 1 778 ? 12.435 22.278 -18.255 1.00 85.69 778 GLY A CA 1
ATOM 5864 C C . GLY A 1 778 ? 11.679 22.462 -19.577 1.00 85.69 778 GLY A C 1
ATOM 5865 O O . GLY A 1 778 ? 11.611 21.536 -20.373 1.00 85.69 778 GLY A O 1
ATOM 5866 N N . ALA A 1 779 ? 11.181 23.668 -19.871 1.00 87.62 779 ALA A N 1
ATOM 5867 C CA . ALA A 1 779 ? 10.566 23.991 -21.164 1.00 87.62 779 ALA A CA 1
ATOM 5868 C C . ALA A 1 779 ? 11.575 24.155 -22.327 1.00 87.62 779 ALA A C 1
ATOM 5870 O O . ALA A 1 779 ? 11.159 24.299 -23.477 1.00 87.62 779 ALA A O 1
ATOM 5871 N N . LEU A 1 780 ? 12.884 24.170 -22.045 1.00 86.75 780 LEU A N 1
ATOM 5872 C CA . LEU A 1 780 ? 13.964 24.311 -23.033 1.00 86.75 780 LEU A CA 1
ATOM 5873 C C . LEU A 1 780 ? 14.849 23.060 -23.141 1.00 86.75 780 LEU A C 1
ATOM 5875 O O . LEU A 1 780 ? 15.382 22.791 -24.218 1.00 86.75 780 LEU A O 1
ATOM 5879 N N . ALA A 1 781 ? 15.007 22.306 -22.053 1.00 81.19 781 ALA A N 1
ATOM 5880 C CA . ALA A 1 781 ? 15.751 21.054 -22.019 1.00 81.19 781 ALA A CA 1
ATOM 5881 C C . ALA A 1 781 ? 15.100 20.024 -22.954 1.00 81.19 781 ALA A C 1
ATOM 5883 O O . ALA A 1 781 ? 13.915 19.728 -22.829 1.00 81.19 781 ALA A O 1
ATOM 5884 N N . GLY A 1 782 ? 15.867 19.497 -23.913 1.00 69.81 782 GLY A N 1
ATOM 5885 C CA . GLY A 1 782 ? 15.347 18.521 -24.874 1.00 69.81 782 GLY A CA 1
ATOM 5886 C C . GLY A 1 782 ? 14.232 19.065 -25.776 1.00 69.81 782 GLY A C 1
ATOM 5887 O O . GLY A 1 782 ? 13.371 18.302 -26.204 1.00 69.81 782 GLY A O 1
ATOM 5888 N N . LEU A 1 783 ? 14.197 20.375 -26.066 1.00 85.25 783 LEU A N 1
ATOM 5889 C CA . LEU A 1 783 ? 13.166 20.938 -26.942 1.00 85.25 783 LEU A CA 1
ATOM 5890 C C . LEU A 1 783 ? 13.281 20.342 -28.357 1.00 85.25 783 LEU A C 1
ATOM 5892 O O . LEU A 1 783 ? 14.200 20.681 -29.108 1.00 85.25 783 LEU A O 1
ATOM 5896 N N . HIS A 1 784 ? 12.334 19.479 -28.723 1.00 85.44 784 HIS A N 1
ATOM 5897 C CA . HIS A 1 784 ? 12.242 18.844 -30.038 1.00 85.44 784 HIS A CA 1
ATOM 5898 C C . HIS A 1 784 ? 11.236 19.547 -30.959 1.00 85.44 784 HIS A C 1
ATOM 5900 O O . HIS A 1 784 ? 10.256 20.136 -30.508 1.00 85.44 784 HIS A O 1
ATOM 5906 N N . ALA A 1 785 ? 11.464 19.446 -32.267 1.00 86.62 785 ALA A N 1
ATOM 5907 C CA . ALA A 1 785 ? 10.505 19.808 -33.303 1.00 86.62 785 ALA A CA 1
ATOM 5908 C C . ALA A 1 785 ? 9.412 18.733 -33.450 1.00 86.62 785 ALA A C 1
ATOM 5910 O O . ALA A 1 785 ? 9.720 17.589 -33.787 1.00 86.62 785 ALA A O 1
ATOM 5911 N N . GLU A 1 786 ? 8.139 19.112 -33.316 1.00 87.00 786 GLU A N 1
ATOM 5912 C CA . GLU A 1 786 ? 7.006 18.242 -33.686 1.00 87.00 786 GLU A CA 1
ATOM 5913 C C . GLU A 1 786 ? 7.087 17.911 -35.185 1.00 87.00 786 GLU A C 1
ATOM 5915 O O . GLU A 1 786 ? 7.130 16.750 -35.618 1.00 87.00 786 GLU A O 1
ATOM 5920 N N . ARG A 1 787 ? 7.225 18.982 -35.975 1.00 85.06 787 ARG A N 1
ATOM 5921 C CA . ARG A 1 787 ? 7.384 18.997 -37.431 1.00 85.06 787 ARG A CA 1
ATOM 5922 C C . ARG A 1 787 ? 8.393 20.068 -37.847 1.00 85.06 787 ARG A C 1
ATOM 5924 O O . ARG A 1 787 ? 8.491 21.118 -37.209 1.00 85.06 787 ARG A O 1
ATOM 5931 N N . PHE A 1 788 ? 9.091 19.834 -38.954 1.00 86.00 788 PHE A N 1
ATOM 5932 C CA . PHE A 1 788 ? 9.871 20.871 -39.632 1.00 86.00 788 PHE A CA 1
ATOM 5933 C C . PHE A 1 788 ? 8.991 21.674 -40.595 1.00 86.00 788 PHE A C 1
ATOM 5935 O O . PHE A 1 788 ? 8.046 21.140 -41.175 1.00 86.00 788 PHE A O 1
ATOM 5942 N N . LEU A 1 789 ? 9.320 22.952 -40.780 1.00 84.81 789 LEU A N 1
ATOM 5943 C CA . LEU A 1 789 ? 8.704 23.811 -41.789 1.00 84.81 789 LEU A CA 1
ATOM 5944 C C . LEU A 1 789 ? 9.624 23.940 -43.007 1.00 84.81 789 LEU A C 1
ATOM 5946 O O . LEU A 1 789 ? 10.847 23.997 -42.878 1.00 84.81 789 LEU A O 1
ATOM 5950 N N . GLU A 1 790 ? 9.024 24.028 -44.193 1.00 84.19 790 GLU A N 1
ATOM 5951 C CA . GLU A 1 790 ? 9.740 24.420 -45.409 1.00 84.19 790 GLU A CA 1
ATOM 5952 C C . GLU A 1 790 ? 10.291 25.856 -45.222 1.00 84.19 790 GLU A C 1
ATOM 5954 O O . GLU A 1 790 ? 9.562 26.700 -44.692 1.00 84.19 790 GLU A O 1
ATOM 5959 N N . PRO A 1 791 ? 11.556 26.151 -45.591 1.00 84.69 791 PRO A N 1
ATOM 5960 C CA . PRO A 1 791 ? 12.201 27.432 -45.291 1.00 84.69 791 PRO A CA 1
ATOM 5961 C C . PRO A 1 791 ? 11.420 28.701 -45.657 1.00 84.69 791 PRO A C 1
ATOM 5963 O O . PRO A 1 791 ? 11.406 29.628 -44.849 1.00 84.69 791 PRO A O 1
ATOM 5966 N N . SER A 1 792 ? 10.745 28.768 -46.810 1.00 84.44 792 SER A N 1
ATOM 5967 C CA . SER A 1 792 ? 9.984 29.967 -47.201 1.00 84.44 792 SER A CA 1
ATOM 5968 C C . SER A 1 792 ? 8.736 30.180 -46.334 1.00 84.44 792 SER A C 1
ATOM 5970 O O . SER A 1 792 ? 8.437 31.310 -45.935 1.00 84.44 792 SER A O 1
ATOM 5972 N N . VAL A 1 793 ? 8.052 29.091 -45.963 1.00 89.88 793 VAL A N 1
ATOM 5973 C CA . VAL A 1 793 ? 6.927 29.113 -45.014 1.00 89.88 793 VAL A CA 1
ATOM 5974 C C . VAL A 1 793 ? 7.425 29.474 -43.614 1.00 89.88 793 VAL A C 1
ATOM 5976 O O . VAL A 1 793 ? 6.862 30.356 -42.966 1.00 89.88 793 VAL A O 1
ATOM 5979 N N . GLY A 1 794 ? 8.501 28.824 -43.166 1.00 89.56 794 GLY A N 1
ATOM 5980 C CA . GLY A 1 794 ? 9.127 29.023 -41.862 1.00 89.56 794 GLY A CA 1
ATOM 5981 C C . GLY A 1 794 ? 9.611 30.454 -41.646 1.00 89.56 794 GLY A C 1
ATOM 5982 O O . GLY A 1 794 ? 9.334 31.041 -40.598 1.00 89.56 794 GLY A O 1
ATOM 5983 N N . GLU A 1 795 ? 10.273 31.051 -42.639 1.00 91.75 795 GLU A N 1
ATOM 5984 C CA . GLU A 1 795 ? 10.690 32.453 -42.590 1.00 91.75 795 GLU A CA 1
ATOM 5985 C C . GLU A 1 795 ? 9.475 33.380 -42.488 1.00 91.75 795 GLU A C 1
ATOM 5987 O O . GLU A 1 795 ? 9.444 34.246 -41.615 1.00 91.75 795 GLU A O 1
ATOM 5992 N N . ALA A 1 796 ? 8.437 33.168 -43.306 1.00 91.69 796 ALA A N 1
ATOM 5993 C CA . ALA A 1 796 ? 7.238 34.003 -43.289 1.00 91.69 796 ALA A CA 1
ATOM 5994 C C . ALA A 1 796 ? 6.538 34.023 -41.915 1.00 91.69 796 ALA A C 1
ATOM 5996 O O . ALA A 1 796 ? 6.142 35.097 -41.461 1.00 91.69 796 ALA A O 1
ATOM 5997 N N . VAL A 1 797 ? 6.426 32.876 -41.230 1.00 93.00 797 VAL A N 1
ATOM 5998 C CA . VAL A 1 797 ? 5.752 32.787 -39.916 1.00 93.00 797 VAL A CA 1
ATOM 5999 C C . VAL A 1 797 ? 6.641 33.143 -38.717 1.00 93.00 797 VAL A C 1
ATOM 6001 O O . VAL A 1 797 ? 6.110 33.400 -37.638 1.00 93.00 797 VAL A O 1
ATOM 6004 N N . THR A 1 798 ? 7.969 33.198 -38.878 1.00 93.81 798 THR A N 1
ATOM 6005 C CA . THR A 1 798 ? 8.923 33.578 -37.807 1.00 93.81 798 THR A CA 1
ATOM 6006 C C . THR A 1 798 ? 9.547 34.969 -37.979 1.00 93.81 798 THR A C 1
ATOM 6008 O O . THR A 1 798 ? 10.277 35.424 -37.095 1.00 93.81 798 THR A O 1
ATOM 6011 N N . ARG A 1 799 ? 9.230 35.676 -39.075 1.00 91.19 799 ARG A N 1
ATOM 6012 C CA . ARG A 1 799 ? 9.725 37.028 -39.405 1.00 91.19 799 ARG A CA 1
ATOM 6013 C C . ARG A 1 799 ? 9.473 38.066 -38.310 1.00 91.19 799 ARG A C 1
ATOM 6015 O O . ARG A 1 799 ? 10.327 38.918 -38.079 1.00 91.19 799 ARG A O 1
ATOM 6022 N N . ASP A 1 800 ? 8.318 37.988 -37.653 1.00 89.25 800 ASP A N 1
ATOM 6023 C CA . ASP A 1 800 ? 7.897 38.887 -36.575 1.00 89.25 800 ASP A CA 1
ATOM 6024 C C . ASP A 1 800 ? 7.604 38.072 -35.293 1.00 89.25 800 ASP A C 1
ATOM 6026 O O . ASP A 1 800 ? 6.501 37.529 -35.149 1.00 89.25 800 ASP A O 1
ATOM 6030 N N . PRO A 1 801 ? 8.606 37.888 -34.408 1.00 92.69 801 PRO A N 1
ATOM 6031 C CA . PRO A 1 801 ? 8.505 36.968 -33.282 1.00 92.69 801 PRO A CA 1
ATOM 6032 C C . PRO A 1 801 ? 7.713 37.527 -32.090 1.00 92.69 801 PRO A C 1
ATOM 6034 O O . PRO A 1 801 ? 7.847 38.688 -31.703 1.00 92.69 801 PRO A O 1
ATOM 6037 N N . SER A 1 802 ? 6.927 36.664 -31.446 1.00 92.19 802 SER A N 1
ATOM 6038 C CA . SER A 1 802 ? 6.242 36.946 -30.181 1.00 92.19 802 SER A CA 1
ATOM 6039 C C . SER A 1 802 ? 7.181 36.816 -28.969 1.00 92.19 802 SER A C 1
ATOM 6041 O O . SER A 1 802 ? 6.964 37.472 -27.950 1.00 92.19 802 SER A O 1
ATOM 6043 N N . LEU A 1 803 ? 8.254 36.025 -29.085 1.00 94.31 803 LEU A N 1
ATOM 6044 C CA . LEU A 1 803 ? 9.291 35.853 -28.065 1.00 94.31 803 LEU A CA 1
ATOM 6045 C C . LEU A 1 803 ? 10.631 35.512 -28.732 1.00 94.31 803 LEU A C 1
ATOM 6047 O O . LEU A 1 803 ? 10.696 34.629 -29.588 1.00 94.31 803 LEU A O 1
ATOM 6051 N N . VAL A 1 804 ? 11.715 36.157 -28.300 1.00 94.44 804 VAL A N 1
ATOM 6052 C CA . VAL A 1 804 ? 13.088 35.724 -28.609 1.00 94.44 804 VAL A CA 1
ATOM 6053 C C . VAL A 1 804 ? 13.747 35.214 -27.329 1.00 94.44 804 VAL A C 1
ATOM 6055 O O . VAL A 1 804 ? 13.667 35.857 -26.283 1.00 94.44 804 VAL A O 1
ATOM 6058 N N . VAL A 1 805 ? 14.391 34.051 -27.419 1.00 93.94 805 VAL A N 1
ATOM 6059 C CA . VAL A 1 805 ? 15.113 33.395 -26.324 1.00 93.94 805 VAL A CA 1
ATOM 6060 C C . VAL A 1 805 ? 16.555 33.188 -26.757 1.00 93.94 805 VAL A C 1
ATOM 6062 O O . VAL A 1 805 ? 16.796 32.617 -27.819 1.00 93.94 805 VAL A O 1
ATOM 6065 N N . SER A 1 806 ? 17.509 33.620 -25.936 1.00 91.69 806 SER A N 1
ATOM 6066 C CA . SER A 1 806 ? 18.939 33.408 -26.176 1.00 91.69 806 SER A CA 1
ATOM 6067 C C . SER A 1 806 ? 19.563 32.651 -25.012 1.00 91.69 806 SER A C 1
ATOM 6069 O O . SER A 1 806 ? 19.534 33.124 -23.876 1.00 91.69 806 SER A O 1
ATOM 6071 N N . LEU A 1 807 ? 20.148 31.496 -25.311 1.00 89.50 807 LEU A N 1
ATOM 6072 C CA . LEU A 1 807 ? 20.881 30.655 -24.374 1.00 89.50 807 LEU A CA 1
ATOM 6073 C C . LEU A 1 807 ? 22.385 30.909 -24.545 1.00 89.50 807 LEU A C 1
ATOM 6075 O O . LEU A 1 807 ? 22.874 30.963 -25.677 1.00 89.50 807 LEU A O 1
ATOM 6079 N N . ARG A 1 808 ? 23.124 31.051 -23.439 1.00 87.25 808 ARG A N 1
ATOM 6080 C CA . ARG A 1 808 ? 24.596 31.032 -23.420 1.00 87.25 808 ARG A CA 1
ATOM 6081 C C . ARG A 1 808 ? 25.084 29.944 -22.473 1.00 87.25 808 ARG A C 1
ATOM 6083 O O . ARG A 1 808 ? 24.868 30.026 -21.264 1.00 87.25 808 ARG A O 1
ATOM 6090 N N . GLU A 1 809 ? 25.770 28.963 -23.031 1.00 79.69 809 GLU A N 1
ATOM 6091 C CA . GLU A 1 809 ? 26.381 27.838 -22.326 1.00 79.69 809 GLU A CA 1
ATOM 6092 C C . GLU A 1 809 ? 27.820 28.177 -21.897 1.00 79.69 809 GLU A C 1
ATOM 6094 O O . GLU A 1 809 ? 28.453 29.111 -22.406 1.00 79.69 809 GLU A O 1
ATOM 6099 N N . SER A 1 810 ? 28.357 27.409 -20.953 1.00 66.56 810 SER A N 1
ATOM 6100 C CA . SER A 1 810 ? 29.757 27.477 -20.533 1.00 66.56 810 SER A CA 1
ATOM 6101 C C . SER A 1 810 ? 30.479 26.176 -20.911 1.00 66.56 810 SER A C 1
ATOM 6103 O O . SER A 1 810 ? 30.125 25.145 -20.341 1.00 66.56 810 SER A O 1
ATOM 6105 N N . PRO A 1 811 ? 31.487 26.175 -21.814 1.00 54.59 811 PRO A N 1
ATOM 6106 C CA . PRO A 1 811 ? 32.220 27.326 -22.349 1.00 54.59 811 PRO A CA 1
ATOM 6107 C C . PRO A 1 811 ? 31.794 27.768 -23.768 1.00 54.59 811 PRO A C 1
ATOM 6109 O O . PRO A 1 811 ? 32.325 27.303 -24.773 1.00 54.59 811 PRO A O 1
ATOM 6112 N N . GLY A 1 812 ? 30.937 28.787 -23.863 1.00 59.38 812 GLY A N 1
ATOM 6113 C CA . GLY A 1 812 ? 30.924 29.723 -24.999 1.00 59.38 812 GLY A CA 1
ATOM 6114 C C . GLY A 1 812 ? 30.028 29.383 -26.192 1.00 59.38 812 GLY A C 1
ATOM 6115 O O . GLY A 1 812 ? 29.898 30.222 -27.085 1.00 59.38 812 GLY A O 1
ATOM 6116 N N . ALA A 1 813 ? 29.368 28.224 -26.212 1.00 72.75 813 ALA A N 1
ATOM 6117 C CA . ALA A 1 813 ? 28.275 27.993 -27.151 1.00 72.75 813 ALA A CA 1
ATOM 6118 C C . ALA A 1 813 ? 27.096 28.939 -26.842 1.00 72.75 813 ALA A C 1
ATOM 6120 O O . ALA A 1 813 ? 26.831 29.299 -25.691 1.00 72.75 813 ALA A O 1
ATOM 6121 N N . SER A 1 814 ? 26.402 29.391 -27.886 1.00 79.56 814 SER A N 1
ATOM 6122 C CA . SER A 1 814 ? 25.174 30.170 -27.729 1.00 79.56 814 SER A CA 1
ATOM 6123 C C . SER A 1 814 ? 24.200 29.877 -28.857 1.00 79.56 814 SER A C 1
ATOM 6125 O O . SER A 1 814 ? 24.599 29.666 -30.004 1.00 79.56 814 SER A O 1
ATOM 6127 N N . SER A 1 815 ? 22.915 29.856 -28.521 1.00 82.94 815 SER A N 1
ATOM 6128 C CA . SER A 1 815 ? 21.831 29.576 -29.455 1.00 82.94 815 SER A CA 1
ATOM 6129 C C . SER A 1 815 ? 20.682 30.559 -29.242 1.00 82.94 815 SER A C 1
ATOM 6131 O O . SER A 1 815 ? 20.410 30.995 -28.123 1.00 82.94 815 SER A O 1
ATOM 6133 N N . THR A 1 816 ? 20.012 30.938 -30.331 1.00 91.00 816 THR A N 1
ATOM 6134 C CA . THR A 1 816 ? 18.865 31.853 -30.286 1.00 91.00 816 THR A CA 1
ATOM 6135 C C . THR A 1 816 ? 17.663 31.210 -30.958 1.00 91.00 816 THR A C 1
ATOM 6137 O O . THR A 1 816 ? 17.703 30.900 -32.152 1.00 91.00 816 THR A O 1
ATOM 6140 N N . LEU A 1 817 ? 16.582 31.064 -30.198 1.00 93.62 817 LEU A N 1
ATOM 6141 C CA . LEU A 1 817 ? 15.258 30.720 -30.698 1.00 93.62 817 LEU A CA 1
ATOM 6142 C C . LEU A 1 817 ? 14.442 32.000 -30.895 1.00 93.62 817 LEU A C 1
ATOM 6144 O O . LEU A 1 817 ? 14.458 32.893 -30.047 1.00 93.62 817 LEU A O 1
ATOM 6148 N N . ALA A 1 818 ? 13.686 32.079 -31.985 1.00 94.88 818 ALA A N 1
ATOM 6149 C CA . ALA A 1 818 ? 12.653 33.095 -32.161 1.00 94.88 818 ALA A CA 1
ATOM 6150 C C . ALA A 1 818 ? 11.312 32.405 -32.442 1.00 94.88 818 ALA A C 1
ATOM 6152 O O . ALA A 1 818 ? 11.161 31.728 -33.459 1.00 94.88 818 ALA A O 1
ATOM 6153 N N . PHE A 1 819 ? 10.368 32.558 -31.515 1.00 95.12 819 PHE A N 1
ATOM 6154 C CA . PHE A 1 819 ? 9.013 32.013 -31.583 1.00 95.12 819 PHE A CA 1
ATOM 6155 C C . PHE A 1 819 ? 8.121 33.007 -32.327 1.00 95.12 819 PHE A C 1
ATOM 6157 O O . PHE A 1 819 ? 8.103 34.190 -31.991 1.00 95.12 819 PHE A O 1
ATOM 6164 N N . GLY A 1 820 ? 7.424 32.543 -33.358 1.00 93.88 820 GLY A N 1
ATOM 6165 C CA . GLY A 1 820 ? 6.671 33.359 -34.304 1.00 93.88 820 GLY A CA 1
ATOM 6166 C C . GLY A 1 820 ? 5.159 33.300 -34.107 1.00 93.88 820 GLY A C 1
ATOM 6167 O O . GLY A 1 820 ? 4.640 33.391 -32.992 1.00 93.88 820 GLY A O 1
ATOM 6168 N N . GLN A 1 821 ? 4.467 33.170 -35.236 1.00 93.19 821 GLN A N 1
ATOM 6169 C CA . GLN A 1 821 ? 3.023 32.965 -35.339 1.00 93.19 821 GLN A CA 1
ATOM 6170 C C . GLN A 1 821 ? 2.634 31.495 -35.042 1.00 93.19 821 GLN A C 1
ATOM 6172 O O . GLN A 1 821 ? 3.510 30.622 -34.998 1.00 93.19 821 GLN A O 1
ATOM 6177 N N . PRO A 1 822 ? 1.335 31.185 -34.847 1.00 92.94 822 PRO A N 1
ATOM 6178 C CA . PRO A 1 822 ? 0.850 29.806 -34.749 1.00 92.94 822 PRO A CA 1
ATOM 6179 C C . PRO A 1 822 ? 1.276 28.941 -35.944 1.00 92.94 822 PRO A C 1
ATOM 6181 O O . PRO A 1 822 ? 1.409 29.433 -37.067 1.00 92.94 822 PRO A O 1
ATOM 6184 N N . CYS A 1 823 ? 1.488 27.649 -35.706 1.00 92.69 823 CYS A N 1
ATOM 6185 C CA . CYS A 1 823 ? 1.975 26.731 -36.731 1.00 92.69 823 CYS A CA 1
ATOM 6186 C C . CYS A 1 823 ? 0.946 26.524 -37.865 1.00 92.69 823 CYS A C 1
ATOM 6188 O O . CYS A 1 823 ? -0.218 26.207 -37.589 1.00 92.69 823 CYS A O 1
ATOM 6190 N N . PRO A 1 824 ? 1.339 26.637 -39.150 1.00 89.56 824 PRO A N 1
ATOM 6191 C CA . PRO A 1 824 ? 0.448 26.346 -40.271 1.00 89.56 824 PRO A CA 1
ATOM 6192 C C . PRO A 1 824 ? -0.111 24.916 -40.219 1.00 89.56 824 PRO A C 1
ATOM 6194 O O . PRO A 1 824 ? 0.631 23.939 -40.282 1.00 89.56 824 PRO A O 1
ATOM 6197 N N . GLY A 1 825 ? -1.438 24.797 -40.129 1.00 84.31 825 GLY A N 1
ATOM 6198 C CA . GLY A 1 825 ? -2.135 23.507 -40.128 1.00 84.31 825 GLY A CA 1
ATOM 6199 C C . GLY A 1 825 ? -2.113 22.736 -38.801 1.00 84.31 825 GLY A C 1
ATOM 6200 O O . GLY A 1 825 ? -2.551 21.587 -38.792 1.00 84.31 825 GLY A O 1
ATOM 6201 N N . ALA A 1 826 ? -1.648 23.331 -37.695 1.00 83.38 826 ALA A N 1
ATOM 6202 C CA . ALA A 1 826 ? -1.603 22.672 -36.389 1.00 83.38 826 ALA A CA 1
ATOM 6203 C C . ALA A 1 826 ? -2.073 23.589 -35.245 1.00 83.38 826 ALA A C 1
ATOM 6205 O O . ALA A 1 826 ? -1.429 24.580 -34.901 1.00 83.38 826 ALA A O 1
ATOM 6206 N N . ALA A 1 827 ? -3.212 23.249 -34.637 1.00 82.06 827 ALA A N 1
ATOM 6207 C CA . ALA A 1 827 ? -3.740 23.960 -33.475 1.00 82.06 827 ALA A CA 1
ATOM 6208 C C . ALA A 1 827 ? -3.005 23.524 -32.195 1.00 82.06 827 ALA A C 1
ATOM 6210 O O . ALA A 1 827 ? -2.861 22.332 -31.946 1.00 82.06 827 ALA A O 1
ATOM 6211 N N . GLY A 1 828 ? -2.565 24.487 -31.378 1.00 87.12 828 GLY A N 1
ATOM 6212 C CA . GLY A 1 828 ? -1.757 24.227 -30.174 1.00 87.12 828 GLY A CA 1
ATOM 6213 C C . GLY A 1 828 ? -0.241 24.205 -30.411 1.00 87.12 828 GLY A C 1
ATOM 6214 O O . GLY A 1 828 ? 0.522 24.064 -29.458 1.00 87.12 828 GLY A O 1
ATOM 6215 N N . GLU A 1 829 ? 0.211 24.404 -31.650 1.00 94.06 829 GLU A N 1
ATOM 6216 C CA . GLU A 1 829 ? 1.626 24.551 -32.003 1.00 94.06 829 GLU A CA 1
ATOM 6217 C C . GLU A 1 829 ? 1.968 26.006 -32.371 1.00 94.06 829 GLU A C 1
ATOM 6219 O O . GLU A 1 829 ? 1.162 26.740 -32.951 1.00 94.06 829 GLU A O 1
ATOM 6224 N N . VAL A 1 830 ? 3.200 26.419 -32.077 1.00 94.56 830 VAL A N 1
ATOM 6225 C CA . VAL A 1 830 ? 3.789 27.706 -32.473 1.00 94.56 830 VAL A CA 1
ATOM 6226 C C . VAL A 1 830 ? 5.016 27.457 -33.346 1.00 94.56 830 VAL A C 1
ATOM 6228 O O . VAL A 1 830 ? 5.793 26.537 -33.086 1.00 94.56 830 VAL A O 1
ATOM 6231 N N . ALA A 1 831 ? 5.199 28.263 -34.391 1.00 95.19 831 ALA A N 1
ATOM 6232 C CA . ALA A 1 831 ? 6.395 28.183 -35.219 1.00 95.19 831 ALA A CA 1
ATOM 6233 C C . ALA A 1 831 ? 7.611 28.758 -34.476 1.00 95.19 831 ALA A C 1
ATOM 6235 O O . ALA A 1 831 ? 7.513 29.788 -33.808 1.00 95.19 831 ALA A O 1
ATOM 6236 N N . VAL A 1 832 ? 8.774 28.130 -34.621 1.00 95.19 832 VAL A N 1
ATOM 6237 C CA . VAL A 1 832 ? 10.040 28.574 -34.029 1.00 95.19 832 VAL A CA 1
ATOM 6238 C C . VAL A 1 832 ? 11.171 28.449 -35.046 1.00 95.19 832 VAL A C 1
ATOM 6240 O O . VAL A 1 832 ? 11.211 27.506 -35.838 1.00 95.19 832 VAL A O 1
ATOM 6243 N N . VAL A 1 833 ? 12.106 29.400 -35.027 1.00 93.50 833 VAL A N 1
ATOM 6244 C CA . VAL A 1 833 ? 13.370 29.303 -35.767 1.00 93.50 833 VAL A CA 1
ATOM 6245 C C . VAL A 1 833 ? 14.555 29.272 -34.809 1.00 93.50 833 VAL A C 1
ATOM 6247 O O . VAL A 1 833 ? 14.735 30.193 -34.009 1.00 93.50 833 VAL A O 1
ATOM 6250 N N . ARG A 1 834 ? 15.400 28.242 -34.926 1.00 91.25 834 ARG A N 1
ATOM 6251 C CA . ARG A 1 834 ? 16.761 28.253 -34.375 1.00 91.25 834 ARG A CA 1
ATOM 6252 C C . ARG A 1 834 ? 17.660 29.012 -35.342 1.00 91.25 834 ARG A C 1
ATOM 6254 O O . ARG A 1 834 ? 17.867 28.571 -36.473 1.00 91.25 834 ARG A O 1
ATOM 6261 N N . ARG A 1 835 ? 18.178 30.159 -34.905 1.00 87.31 835 ARG A N 1
ATOM 6262 C CA . ARG A 1 835 ? 19.071 31.016 -35.698 1.00 87.31 835 ARG A CA 1
ATOM 6263 C C . ARG A 1 835 ? 20.503 30.472 -35.675 1.00 87.31 835 ARG A C 1
ATOM 6265 O O . ARG A 1 835 ? 20.959 29.962 -34.656 1.00 87.31 835 ARG A O 1
ATOM 6272 N N . GLY A 1 836 ? 21.204 30.604 -36.798 1.00 77.50 836 GLY A N 1
ATOM 6273 C CA . GLY A 1 836 ? 22.576 30.135 -37.003 1.00 77.50 836 GLY A CA 1
ATOM 6274 C C . GLY A 1 836 ? 22.933 30.121 -38.492 1.00 77.50 836 GLY A C 1
ATOM 6275 O O . GLY A 1 836 ? 22.128 30.548 -39.318 1.00 77.50 836 GLY A O 1
ATOM 6276 N N . ASN A 1 837 ? 24.114 29.600 -38.844 1.00 69.56 837 ASN A N 1
ATOM 6277 C CA . ASN A 1 837 ? 24.601 29.552 -40.236 1.00 69.56 837 ASN A CA 1
ATOM 6278 C C . ASN A 1 837 ? 23.708 28.714 -41.175 1.00 69.56 837 ASN A C 1
ATOM 6280 O O . ASN A 1 837 ? 23.705 28.939 -42.380 1.00 69.56 837 ASN A O 1
ATOM 6284 N N . ALA A 1 838 ? 22.944 27.773 -40.617 1.00 74.88 838 ALA A N 1
ATOM 6285 C CA . ALA A 1 838 ? 21.826 27.108 -41.271 1.00 74.88 838 ALA A CA 1
ATOM 6286 C C . ALA A 1 838 ? 20.598 27.240 -40.345 1.00 74.88 838 ALA A C 1
ATOM 6288 O O . ALA A 1 838 ? 20.568 26.579 -39.301 1.00 74.88 838 ALA A O 1
ATOM 6289 N N . PRO A 1 839 ? 19.626 28.122 -40.647 1.00 83.06 839 PRO A N 1
ATOM 6290 C CA . PRO A 1 839 ? 18.451 28.299 -39.802 1.00 83.06 839 PRO A CA 1
ATOM 6291 C C . PRO A 1 839 ? 17.544 27.067 -39.873 1.00 83.06 839 PRO A C 1
ATOM 6293 O O . PRO A 1 839 ? 17.276 26.540 -40.953 1.00 83.06 839 PRO A O 1
ATOM 6296 N N . VAL A 1 840 ? 17.053 26.617 -38.718 1.00 86.75 840 VAL A N 1
ATOM 6297 C CA . VAL A 1 840 ? 16.132 25.475 -38.621 1.00 86.75 840 VAL A CA 1
ATOM 6298 C C . VAL A 1 840 ? 14.756 25.988 -38.224 1.00 86.75 840 VAL A C 1
ATOM 6300 O O . VAL A 1 840 ? 14.590 26.498 -37.116 1.00 86.75 840 VAL A O 1
ATOM 6303 N N . TYR A 1 841 ? 13.789 25.852 -39.131 1.00 90.56 841 TYR A N 1
ATOM 6304 C CA . TYR A 1 841 ? 12.391 26.225 -38.920 1.00 90.56 841 TYR A CA 1
ATOM 6305 C C . TYR A 1 841 ? 11.571 24.992 -38.535 1.00 90.56 841 TYR A C 1
ATOM 6307 O O . TYR A 1 841 ? 11.594 23.975 -39.230 1.00 90.56 841 TYR A O 1
ATOM 6315 N N . ALA A 1 842 ? 10.833 25.089 -37.438 1.00 92.44 842 ALA A N 1
ATOM 6316 C CA . ALA A 1 842 ? 10.051 23.999 -36.871 1.00 92.44 842 ALA A CA 1
ATOM 6317 C C . ALA A 1 842 ? 8.757 24.521 -36.239 1.00 92.44 842 ALA A C 1
ATOM 6319 O O . ALA A 1 842 ? 8.572 25.731 -36.096 1.00 92.44 842 ALA A O 1
ATOM 6320 N N . CYS A 1 843 ? 7.890 23.606 -35.816 1.00 93.12 843 CYS A N 1
ATOM 6321 C CA . CYS A 1 843 ? 6.839 23.901 -34.850 1.00 93.12 843 CYS A CA 1
ATOM 6322 C C . CYS A 1 843 ? 7.049 23.117 -33.552 1.00 93.12 843 CYS A C 1
ATOM 6324 O O . CYS A 1 843 ? 7.599 22.013 -33.559 1.00 93.12 843 CYS A O 1
ATOM 6326 N N . VAL A 1 844 ? 6.623 23.726 -32.447 1.00 93.62 844 VAL A N 1
ATOM 6327 C CA . VAL A 1 844 ? 6.728 23.210 -31.074 1.00 93.62 844 VAL A CA 1
ATOM 6328 C C . VAL A 1 844 ? 5.436 23.512 -30.301 1.00 93.62 844 VAL A C 1
ATOM 6330 O O . VAL A 1 844 ? 4.703 24.425 -30.701 1.00 93.62 844 VAL A O 1
ATOM 6333 N N . PRO A 1 845 ? 5.137 22.818 -29.188 1.00 94.12 845 PRO A N 1
ATOM 6334 C CA . PRO A 1 845 ? 3.946 23.094 -28.385 1.00 94.12 845 PRO A CA 1
ATOM 6335 C C . PRO A 1 845 ? 3.883 24.550 -27.899 1.00 94.12 845 PRO A C 1
ATOM 6337 O O . PRO A 1 845 ? 4.850 25.087 -27.351 1.00 94.12 845 PRO A O 1
ATOM 6340 N N . SER A 1 846 ? 2.728 25.208 -28.043 1.00 90.06 846 SER A N 1
ATOM 6341 C CA . SER A 1 846 ? 2.558 26.621 -27.661 1.00 90.06 846 SER A CA 1
ATOM 6342 C C . SER A 1 846 ? 2.694 26.868 -26.151 1.00 90.06 846 SER A C 1
ATOM 6344 O O . SER A 1 846 ? 2.899 28.004 -25.721 1.00 90.06 846 SER A O 1
ATOM 6346 N N . THR A 1 847 ? 2.615 25.810 -25.341 1.00 90.44 847 THR A N 1
ATOM 6347 C CA . THR A 1 847 ? 2.895 25.817 -23.898 1.00 90.44 847 THR A CA 1
ATOM 6348 C C . THR A 1 847 ? 4.327 26.248 -23.579 1.00 90.44 847 THR A C 1
ATOM 6350 O O . THR A 1 847 ? 4.520 27.000 -22.625 1.00 90.44 847 THR A O 1
ATOM 6353 N N . VAL A 1 848 ? 5.314 25.863 -24.399 1.00 90.31 848 VAL A N 1
ATOM 6354 C CA . VAL A 1 848 ? 6.729 26.251 -24.235 1.00 90.31 848 VAL A CA 1
ATOM 6355 C C . VAL A 1 848 ? 6.873 27.772 -24.287 1.00 90.31 848 VAL A C 1
ATOM 6357 O O . VAL A 1 848 ? 7.385 28.393 -23.354 1.00 90.31 848 VAL A O 1
ATOM 6360 N N . ALA A 1 849 ? 6.328 28.397 -25.334 1.00 88.00 849 ALA A N 1
ATOM 6361 C CA . ALA A 1 849 ? 6.326 29.851 -25.468 1.00 88.00 849 ALA A CA 1
ATOM 6362 C C . ALA A 1 849 ? 5.552 30.537 -24.326 1.00 88.00 849 ALA A C 1
ATOM 6364 O O . ALA A 1 849 ? 5.997 31.568 -23.829 1.00 88.00 849 ALA A O 1
ATOM 6365 N N . ALA A 1 850 ? 4.439 29.959 -23.859 1.00 87.56 850 ALA A N 1
ATOM 6366 C CA . ALA A 1 850 ? 3.638 30.519 -22.767 1.00 87.56 850 ALA A CA 1
ATOM 6367 C C . ALA A 1 850 ? 4.334 30.473 -21.388 1.00 87.56 850 ALA A C 1
ATOM 6369 O O . ALA A 1 850 ? 4.123 31.369 -20.568 1.00 87.56 850 ALA A O 1
ATOM 6370 N N . VAL A 1 851 ? 5.176 29.468 -21.117 1.00 90.94 851 VAL A N 1
ATOM 6371 C CA . VAL A 1 851 ? 6.021 29.429 -19.907 1.00 90.94 851 VAL A CA 1
ATOM 6372 C C . VAL A 1 851 ? 7.132 30.477 -20.000 1.00 90.94 851 VAL A C 1
ATOM 6374 O O . VAL A 1 851 ? 7.335 31.256 -19.067 1.00 90.94 851 VAL A O 1
ATOM 6377 N N . LEU A 1 852 ? 7.816 30.546 -21.143 1.00 90.56 852 LEU A N 1
ATOM 6378 C CA . LEU A 1 852 ? 8.975 31.419 -21.341 1.00 90.56 852 LEU A CA 1
ATOM 6379 C C . LEU A 1 852 ? 8.605 32.908 -21.486 1.00 90.56 852 LEU A C 1
ATOM 6381 O O . LEU A 1 852 ? 9.377 33.765 -21.067 1.00 90.56 852 LEU A O 1
ATOM 6385 N N . ALA A 1 853 ? 7.414 33.235 -21.998 1.00 89.06 853 ALA A N 1
ATOM 6386 C CA . ALA A 1 853 ? 6.930 34.612 -22.158 1.00 89.06 853 ALA A CA 1
ATOM 6387 C C . ALA A 1 853 ? 6.372 35.258 -20.868 1.00 89.06 853 ALA A C 1
ATOM 6389 O O . ALA A 1 853 ? 5.853 36.376 -20.916 1.00 89.06 853 ALA A O 1
ATOM 6390 N N . ARG A 1 854 ? 6.460 34.585 -19.710 1.00 89.94 854 ARG A N 1
ATOM 6391 C CA . ARG A 1 854 ? 6.082 35.167 -18.408 1.00 89.94 854 ARG A CA 1
ATOM 6392 C C . ARG A 1 854 ? 6.905 36.441 -18.115 1.00 89.94 854 ARG A C 1
ATOM 6394 O O . ARG A 1 854 ? 8.098 36.475 -18.420 1.00 89.94 854 ARG A O 1
ATOM 6401 N N . PRO A 1 855 ? 6.315 37.482 -17.498 1.00 88.19 855 PRO A N 1
ATOM 6402 C CA . PRO A 1 855 ? 7.032 38.717 -17.183 1.00 88.19 855 PRO A CA 1
ATOM 6403 C C . PRO A 1 855 ? 8.120 38.485 -16.126 1.00 88.19 855 PRO A C 1
ATOM 6405 O O . PRO A 1 855 ? 7.997 37.600 -15.279 1.00 88.19 855 PRO A O 1
ATOM 6408 N N . SER A 1 856 ? 9.150 39.336 -16.110 1.00 87.56 856 SER A N 1
ATOM 6409 C CA . SER A 1 856 ? 10.264 39.270 -15.146 1.00 87.56 856 SER A CA 1
ATOM 6410 C C . SER A 1 856 ? 9.814 39.230 -13.679 1.00 87.56 856 SER A C 1
ATOM 6412 O O . SER A 1 856 ? 10.416 38.532 -12.870 1.00 87.56 856 SER A O 1
ATOM 6414 N N . SER A 1 857 ? 8.706 39.895 -13.339 1.00 84.88 857 SER A N 1
ATOM 6415 C CA . SER A 1 857 ? 8.108 39.907 -11.995 1.00 84.88 857 SER A CA 1
ATOM 6416 C C . SER A 1 857 ? 7.496 38.570 -11.545 1.00 84.88 857 SER A C 1
ATOM 6418 O O . SER A 1 857 ? 7.200 38.417 -10.358 1.00 84.88 857 SER A O 1
ATOM 6420 N N . ALA A 1 858 ? 7.312 37.608 -12.458 1.00 86.81 858 ALA A N 1
ATOM 6421 C CA . ALA A 1 858 ? 6.961 36.214 -12.160 1.00 86.81 858 ALA A CA 1
ATOM 6422 C C . ALA A 1 858 ? 8.201 35.313 -11.986 1.00 86.81 858 ALA A C 1
ATOM 6424 O O . ALA A 1 858 ? 8.086 34.208 -11.461 1.00 86.81 858 ALA A O 1
ATOM 6425 N N . TYR A 1 859 ? 9.376 35.793 -12.405 1.00 88.38 859 TYR A N 1
ATOM 6426 C CA . TYR A 1 859 ? 10.679 35.170 -12.167 1.00 88.38 859 TYR A CA 1
ATOM 6427 C C . TYR A 1 859 ? 11.415 35.774 -10.966 1.00 88.38 859 TYR A C 1
ATOM 6429 O O . TYR A 1 859 ? 12.514 35.333 -10.662 1.00 88.38 859 TYR A O 1
ATOM 6437 N N . GLU A 1 860 ? 10.859 36.768 -10.276 1.00 87.88 860 GLU A N 1
ATOM 6438 C CA . GLU A 1 860 ? 11.465 37.361 -9.080 1.00 87.88 860 GLU A CA 1
ATOM 6439 C C . GLU A 1 860 ? 11.126 36.526 -7.839 1.00 87.88 860 GLU A C 1
ATOM 6441 O O . GLU A 1 860 ? 9.956 36.208 -7.620 1.00 87.88 860 GLU A O 1
ATOM 6446 N N . GLU A 1 861 ? 12.119 36.165 -7.014 1.00 86.81 861 GLU A N 1
ATOM 6447 C CA . GLU A 1 861 ? 11.815 35.476 -5.756 1.00 86.81 861 GLU A CA 1
ATOM 6448 C C . GLU A 1 861 ? 11.167 36.427 -4.736 1.00 86.81 861 GLU A C 1
ATOM 6450 O O . GLU A 1 861 ? 11.559 37.589 -4.584 1.00 86.81 861 GLU A O 1
ATOM 6455 N N . ARG A 1 862 ? 10.150 35.898 -4.052 1.00 87.38 862 ARG A N 1
ATOM 6456 C CA . ARG A 1 862 ? 9.304 36.582 -3.064 1.00 87.38 862 ARG A CA 1
ATOM 6457 C C . ARG A 1 862 ? 9.161 35.800 -1.760 1.00 87.38 862 ARG A C 1
ATOM 6459 O O . ARG A 1 862 ? 8.510 36.285 -0.837 1.00 87.38 862 ARG A O 1
ATOM 6466 N N . ALA A 1 863 ? 9.703 34.584 -1.693 1.00 88.50 863 ALA A N 1
ATOM 6467 C CA . ALA A 1 863 ? 9.775 33.802 -0.469 1.00 88.50 863 ALA A CA 1
ATOM 6468 C C . ALA A 1 863 ? 10.798 34.395 0.515 1.00 88.50 863 ALA A C 1
ATOM 6470 O O . ALA A 1 863 ? 11.890 34.825 0.120 1.00 88.50 863 ALA A O 1
ATOM 6471 N N . ALA A 1 864 ? 10.458 34.382 1.806 1.00 88.62 864 ALA A N 1
ATOM 6472 C CA . ALA A 1 864 ? 11.352 34.823 2.874 1.00 88.62 864 ALA A CA 1
ATOM 6473 C C . ALA A 1 864 ? 12.670 34.026 2.869 1.00 88.62 864 ALA A C 1
ATOM 6475 O O . ALA A 1 864 ? 13.732 34.627 3.003 1.00 88.62 864 ALA A O 1
ATOM 6476 N N . PHE A 1 865 ? 12.601 32.719 2.595 1.00 89.19 865 PHE A N 1
ATOM 6477 C CA . PHE A 1 865 ? 13.739 31.800 2.491 1.00 89.19 865 PHE A CA 1
ATOM 6478 C C . PHE A 1 865 ? 13.879 31.205 1.076 1.00 89.19 865 PHE A C 1
ATOM 6480 O O . PHE A 1 865 ? 12.921 31.215 0.301 1.00 89.19 865 PHE A O 1
ATOM 6487 N N . PHE A 1 866 ? 15.049 30.652 0.742 1.00 83.88 866 PHE A N 1
ATOM 6488 C CA . PHE A 1 866 ? 15.277 29.854 -0.475 1.00 83.88 866 PHE A CA 1
ATOM 6489 C C . PHE A 1 866 ? 15.197 28.335 -0.255 1.00 83.88 866 PHE A C 1
ATOM 6491 O O . PHE A 1 866 ? 15.006 27.599 -1.229 1.00 83.88 866 PHE A O 1
ATOM 6498 N N . ALA A 1 867 ? 15.383 27.873 0.983 1.00 85.38 867 ALA A N 1
ATOM 6499 C CA . ALA A 1 867 ? 15.371 26.455 1.340 1.00 85.38 867 ALA A CA 1
ATOM 6500 C C . ALA A 1 867 ? 14.009 25.786 1.087 1.00 85.38 867 ALA A C 1
ATOM 6502 O O . ALA A 1 867 ? 12.956 26.401 1.277 1.00 85.38 867 ALA A O 1
ATOM 6503 N N . ARG A 1 868 ? 14.019 24.498 0.729 1.00 85.25 868 ARG A N 1
ATOM 6504 C CA . ARG A 1 868 ? 12.836 23.621 0.802 1.00 85.25 868 ARG A CA 1
ATOM 6505 C C . ARG A 1 868 ? 12.825 22.823 2.124 1.00 85.25 868 ARG A C 1
ATOM 6507 O O . ARG A 1 868 ? 13.898 22.607 2.685 1.00 85.25 868 ARG A O 1
ATOM 6514 N N . PRO A 1 869 ? 11.665 22.363 2.641 1.00 86.50 869 PRO A N 1
ATOM 6515 C CA . PRO A 1 869 ? 11.593 21.675 3.940 1.00 86.50 869 PRO A CA 1
ATOM 6516 C C . PRO A 1 869 ? 12.455 20.405 4.027 1.00 86.50 869 PRO A C 1
ATOM 6518 O O . PRO A 1 869 ? 12.992 20.092 5.088 1.00 86.50 869 PRO A O 1
ATOM 6521 N N . ASP A 1 870 ? 12.607 19.692 2.910 1.00 85.75 870 ASP A N 1
ATOM 6522 C CA . ASP A 1 870 ? 13.466 18.516 2.729 1.00 85.75 870 ASP A CA 1
ATOM 6523 C C . ASP A 1 870 ? 14.969 18.843 2.746 1.00 85.75 870 ASP A C 1
ATOM 6525 O O . ASP A 1 870 ? 15.770 17.996 3.128 1.00 85.75 870 ASP A O 1
ATOM 6529 N N . GLU A 1 871 ? 15.355 20.067 2.376 1.00 87.44 871 GLU A N 1
ATOM 6530 C CA . GLU A 1 871 ? 16.757 20.492 2.289 1.00 87.44 871 GLU A CA 1
ATOM 6531 C C . GLU A 1 871 ? 17.333 20.918 3.651 1.00 87.44 871 GLU A C 1
ATOM 6533 O O . GLU A 1 871 ? 18.543 20.854 3.841 1.00 87.44 871 GLU A O 1
ATOM 6538 N N . VAL A 1 872 ? 16.493 21.366 4.593 1.00 91.31 872 VAL A N 1
ATOM 6539 C CA . VAL A 1 872 ? 16.929 21.947 5.878 1.00 91.31 872 VAL A CA 1
ATOM 6540 C C . VAL A 1 872 ? 17.427 20.878 6.853 1.00 91.31 872 VAL A C 1
ATOM 6542 O O . VAL A 1 872 ? 16.655 20.032 7.300 1.00 91.31 872 VAL A O 1
ATOM 6545 N N . GLU A 1 873 ? 18.699 20.973 7.237 1.00 93.25 873 GLU A N 1
ATOM 6546 C CA . GLU A 1 873 ? 19.387 20.086 8.185 1.00 93.25 873 GLU A CA 1
ATOM 6547 C C . GLU A 1 873 ? 19.377 20.639 9.621 1.00 93.25 873 GLU A C 1
ATOM 6549 O O . GLU A 1 873 ? 19.235 19.874 10.577 1.00 93.25 873 GLU A O 1
ATOM 6554 N N . GLU A 1 874 ? 19.487 21.962 9.779 1.00 94.88 874 GLU A N 1
ATOM 6555 C CA . GLU A 1 874 ? 19.533 22.654 11.076 1.00 94.88 874 GLU A CA 1
ATOM 6556 C C . GLU A 1 874 ? 18.709 23.947 11.051 1.00 94.88 874 GLU A C 1
ATOM 6558 O O . GLU A 1 874 ? 18.689 24.673 10.052 1.00 94.88 874 GLU A O 1
ATOM 6563 N N . ILE A 1 875 ? 18.039 24.233 12.167 1.00 95.88 875 ILE A N 1
ATOM 6564 C CA . ILE A 1 875 ? 17.129 25.358 12.372 1.00 95.88 875 ILE A CA 1
ATOM 6565 C C . ILE A 1 875 ? 17.466 26.013 13.713 1.00 95.88 875 ILE A C 1
ATOM 6567 O O . ILE A 1 875 ? 17.267 25.413 14.770 1.00 95.88 875 ILE A O 1
ATOM 6571 N N . VAL A 1 876 ? 17.914 27.268 13.689 1.00 95.00 876 VAL A N 1
ATOM 6572 C CA . VAL A 1 876 ? 18.199 28.052 14.899 1.00 95.00 876 VAL A CA 1
ATOM 6573 C C . VAL A 1 876 ? 17.352 29.320 14.893 1.00 95.00 876 VAL A C 1
ATOM 6575 O O . VAL A 1 876 ? 17.559 30.215 14.076 1.00 95.00 876 VAL A O 1
ATOM 6578 N N . VAL A 1 877 ? 16.407 29.418 15.827 1.00 94.62 877 VAL A N 1
ATOM 6579 C CA . VAL A 1 877 ? 15.524 30.577 16.016 1.00 94.62 877 VAL A CA 1
ATOM 6580 C C . VAL A 1 877 ? 15.924 31.319 17.288 1.00 94.62 877 VAL A C 1
ATOM 6582 O O . VAL A 1 877 ? 15.765 30.804 18.393 1.00 94.62 877 VAL A O 1
ATOM 6585 N N . LYS A 1 878 ? 16.412 32.551 17.138 1.00 93.00 878 LYS A N 1
ATOM 6586 C CA . LYS A 1 878 ? 16.772 33.463 18.235 1.00 93.00 878 LYS A CA 1
ATOM 6587 C C . LYS A 1 878 ? 15.682 34.525 18.369 1.00 93.00 878 LYS A C 1
ATOM 6589 O O . LYS A 1 878 ? 15.577 35.402 17.512 1.00 93.00 878 LYS A O 1
ATOM 6594 N N . ARG A 1 879 ? 14.854 34.444 19.410 1.00 89.50 879 ARG A N 1
ATOM 6595 C CA . ARG A 1 879 ? 13.759 35.398 19.664 1.00 89.50 879 ARG A CA 1
ATOM 6596 C C . ARG A 1 879 ? 14.303 36.720 20.211 1.00 89.50 879 ARG A C 1
ATOM 6598 O O . ARG A 1 879 ? 15.333 36.741 20.882 1.00 89.50 879 ARG A O 1
ATOM 6605 N N . ALA A 1 880 ? 13.577 37.818 20.006 1.00 82.31 880 ALA A N 1
ATOM 6606 C CA . ALA A 1 880 ? 13.952 39.136 20.532 1.00 82.31 880 ALA A CA 1
ATOM 6607 C C . ALA A 1 880 ? 14.048 39.194 22.073 1.00 82.31 880 ALA A C 1
ATOM 6609 O O . ALA A 1 880 ? 14.782 40.019 22.609 1.00 82.31 880 ALA A O 1
ATOM 6610 N N . LEU A 1 881 ? 13.367 38.283 22.782 1.00 74.94 881 LEU A N 1
ATOM 6611 C CA . LEU A 1 881 ? 13.450 38.117 24.240 1.00 74.94 881 LEU A CA 1
ATOM 6612 C C . LEU A 1 881 ? 14.695 37.328 24.713 1.00 74.94 881 LEU A C 1
ATOM 6614 O O . LEU A 1 881 ? 14.824 37.040 25.898 1.00 74.94 881 LEU A O 1
ATOM 6618 N N . GLY A 1 882 ? 15.614 36.970 23.808 1.00 74.75 882 GLY A N 1
ATOM 6619 C CA . GLY A 1 882 ? 16.876 36.279 24.115 1.00 74.75 882 GLY A CA 1
ATOM 6620 C C . GLY A 1 882 ? 16.794 34.748 24.135 1.00 74.75 882 GLY A C 1
ATOM 6621 O O . GLY A 1 882 ? 17.824 34.076 24.142 1.00 74.75 882 GLY A O 1
ATOM 6622 N N . GLU A 1 883 ? 15.590 34.181 24.097 1.00 83.44 883 GLU A N 1
ATOM 6623 C CA . GLU A 1 883 ? 15.378 32.737 23.994 1.00 83.44 883 GLU A CA 1
ATOM 6624 C C . GLU A 1 883 ? 15.890 32.188 22.654 1.00 83.44 883 GLU A C 1
ATOM 6626 O O . GLU A 1 883 ? 15.685 32.795 21.599 1.00 83.44 883 GLU A O 1
ATOM 6631 N N . THR A 1 884 ? 16.520 31.012 22.683 1.00 90.00 884 THR A N 1
ATOM 6632 C CA . THR A 1 884 ? 16.956 30.294 21.476 1.00 90.00 884 THR A CA 1
ATOM 6633 C C . THR A 1 884 ? 16.307 28.915 21.422 1.00 90.00 884 THR A C 1
ATOM 6635 O O . THR A 1 884 ? 16.439 28.128 22.359 1.00 90.00 884 THR A O 1
ATOM 6638 N N . LEU A 1 885 ? 15.629 28.630 20.311 1.00 91.19 885 LEU A N 1
ATOM 6639 C CA . LEU A 1 885 ? 15.172 27.300 19.924 1.00 91.19 885 LEU A CA 1
ATOM 6640 C C . LEU A 1 885 ? 16.121 26.781 18.839 1.00 91.19 885 LEU A C 1
ATOM 6642 O O . LEU A 1 885 ? 16.314 27.441 17.820 1.00 91.19 885 LEU A O 1
ATOM 6646 N N . ASP A 1 886 ? 16.723 25.624 19.073 1.00 93.56 886 ASP A N 1
ATOM 6647 C CA . ASP A 1 886 ? 17.713 25.000 18.196 1.00 93.56 886 ASP A CA 1
ATOM 6648 C C . ASP A 1 886 ? 17.271 23.557 17.927 1.00 93.56 886 ASP A C 1
ATOM 6650 O O . ASP A 1 886 ? 17.110 22.765 18.863 1.00 93.56 886 ASP A O 1
ATOM 6654 N N . ILE A 1 887 ? 17.035 23.234 16.655 1.00 94.38 887 ILE A N 1
ATOM 6655 C CA . ILE A 1 887 ? 16.541 21.938 16.193 1.00 94.38 887 ILE A CA 1
ATOM 6656 C C . ILE A 1 887 ? 17.393 21.469 15.007 1.00 94.38 887 ILE A C 1
ATOM 6658 O O . ILE A 1 887 ? 17.571 22.201 14.037 1.00 94.38 887 ILE A O 1
ATOM 6662 N N . ALA A 1 888 ? 17.864 20.224 15.049 1.00 95.06 888 ALA A N 1
ATOM 6663 C CA . ALA A 1 888 ? 18.571 19.574 13.944 1.00 95.06 888 ALA A CA 1
ATOM 6664 C C . ALA A 1 888 ? 17.833 18.305 13.489 1.00 95.06 888 ALA A C 1
ATOM 6666 O O . ALA A 1 888 ? 17.139 17.669 14.287 1.00 95.06 888 ALA A O 1
ATOM 6667 N N . ARG A 1 889 ? 17.985 17.910 12.220 1.00 93.31 889 ARG A N 1
ATOM 6668 C CA . ARG A 1 889 ? 17.491 16.616 11.720 1.00 93.31 889 ARG A CA 1
ATOM 6669 C C . ARG A 1 889 ? 18.229 15.444 12.369 1.00 93.31 889 ARG A C 1
ATOM 6671 O O . ARG A 1 889 ? 19.417 15.530 12.681 1.00 93.31 889 ARG A O 1
ATOM 6678 N N . LYS A 1 890 ? 17.522 14.326 12.542 1.00 89.12 890 LYS A N 1
ATOM 6679 C CA . LYS A 1 890 ? 18.069 13.055 13.028 1.00 89.12 890 LYS A CA 1
ATOM 6680 C C . LYS A 1 890 ? 17.263 11.893 12.442 1.00 89.12 890 LYS A C 1
ATOM 6682 O O . LYS A 1 890 ? 16.137 11.652 12.871 1.00 89.12 890 LYS A O 1
ATOM 6687 N N . GLY A 1 891 ? 17.850 11.175 11.482 1.00 84.31 891 GLY A N 1
ATOM 6688 C CA . GLY A 1 891 ? 17.116 10.169 10.706 1.00 84.31 891 GLY A CA 1
ATOM 6689 C C . GLY A 1 891 ? 15.934 10.811 9.974 1.00 84.31 891 GLY A C 1
ATOM 6690 O O . GLY A 1 891 ? 16.042 11.948 9.506 1.00 84.31 891 GLY A O 1
ATOM 6691 N N . GLY A 1 892 ? 14.793 10.126 9.939 1.00 80.12 892 GLY A N 1
ATOM 6692 C CA . GLY A 1 892 ? 13.527 10.692 9.454 1.00 80.12 892 GLY A CA 1
ATOM 6693 C C . GLY A 1 892 ? 12.933 11.825 10.314 1.00 80.12 892 GLY A C 1
ATOM 6694 O O . GLY A 1 892 ? 12.045 12.533 9.840 1.00 80.12 892 GLY A O 1
ATOM 6695 N N . GLY A 1 893 ? 13.404 12.018 11.553 1.00 89.12 893 GLY A N 1
ATOM 6696 C CA . GLY A 1 893 ? 12.835 12.955 12.532 1.00 89.12 893 GLY A CA 1
ATOM 6697 C C . GLY A 1 893 ? 13.744 14.132 12.908 1.00 89.12 893 GLY A C 1
ATOM 6698 O O . GLY A 1 893 ? 14.669 14.510 12.181 1.00 89.12 893 GLY A O 1
ATOM 6699 N N . PHE A 1 894 ? 13.474 14.723 14.076 1.00 93.31 894 PHE A N 1
ATOM 6700 C CA . PHE A 1 894 ? 14.186 15.893 14.600 1.00 93.31 894 PHE A CA 1
ATOM 6701 C C . PHE A 1 894 ? 14.712 15.695 16.034 1.00 93.31 894 PHE A C 1
ATOM 6703 O O . PHE A 1 894 ? 14.204 14.898 16.823 1.00 93.31 894 PHE A O 1
ATOM 6710 N N . ARG A 1 895 ? 15.733 16.478 16.397 1.00 94.38 895 ARG A N 1
ATOM 6711 C CA . ARG A 1 895 ? 16.274 16.609 17.754 1.00 94.38 895 ARG A CA 1
ATOM 6712 C C . ARG A 1 895 ? 16.311 18.082 18.150 1.00 94.38 895 ARG A C 1
ATOM 6714 O O . ARG A 1 895 ? 17.001 18.876 17.515 1.00 94.38 895 ARG A O 1
ATOM 6721 N N . GLU A 1 896 ? 15.636 18.434 19.239 1.00 94.25 896 GLU A N 1
ATOM 6722 C CA . GLU A 1 896 ? 15.758 19.745 19.881 1.00 94.25 896 GLU A CA 1
ATOM 6723 C C . GLU A 1 896 ? 17.089 19.792 20.643 1.00 94.25 896 GLU A C 1
ATOM 6725 O O . GLU A 1 896 ? 17.223 19.162 21.692 1.00 94.25 896 GLU A O 1
ATOM 6730 N N . ARG A 1 897 ? 18.089 20.522 20.138 1.00 93.50 897 ARG A N 1
ATOM 6731 C CA . ARG A 1 897 ? 19.390 20.697 20.809 1.00 93.50 897 ARG A CA 1
ATOM 6732 C C . ARG A 1 897 ? 19.302 21.724 21.941 1.00 93.50 897 ARG A C 1
ATOM 6734 O O . ARG A 1 897 ? 19.911 21.513 22.987 1.00 93.50 897 ARG A O 1
ATOM 6741 N N . ALA A 1 898 ? 18.484 22.765 21.780 1.00 89.25 898 ALA A N 1
ATOM 6742 C CA . ALA A 1 898 ? 18.133 23.722 22.831 1.00 89.25 898 ALA A CA 1
ATOM 6743 C C . ALA A 1 898 ? 16.656 24.155 22.704 1.00 89.25 898 ALA A C 1
ATOM 6745 O O . ALA A 1 898 ? 16.169 24.278 21.580 1.00 89.25 898 ALA A O 1
ATOM 6746 N N . PRO A 1 899 ? 15.940 24.421 23.815 1.00 85.00 899 PRO A N 1
ATOM 6747 C CA . PRO A 1 899 ? 16.437 24.453 25.195 1.00 85.00 899 PRO A CA 1
ATOM 6748 C C . PRO A 1 899 ? 16.652 23.089 25.886 1.00 85.00 899 PRO A C 1
ATOM 6750 O O . PRO A 1 899 ? 17.457 23.034 26.812 1.00 85.00 899 PRO A O 1
ATOM 6753 N N . ARG A 1 900 ? 15.980 21.992 25.493 1.00 85.69 900 ARG A N 1
ATOM 6754 C CA . ARG A 1 900 ? 15.954 20.740 26.299 1.00 85.69 900 ARG A CA 1
ATOM 6755 C C . ARG A 1 900 ? 16.990 19.659 25.948 1.00 85.69 900 ARG A C 1
ATOM 6757 O O . ARG A 1 900 ? 17.103 18.707 26.712 1.00 85.69 900 ARG A O 1
ATOM 6764 N N . SER A 1 901 ? 17.731 19.767 24.841 1.00 90.94 901 SER A N 1
ATOM 6765 C CA . SER A 1 901 ? 18.691 18.746 24.359 1.00 90.94 901 SER A CA 1
ATOM 6766 C C . SER A 1 901 ? 18.130 17.311 24.345 1.00 90.94 901 SER A C 1
ATOM 6768 O O . SER A 1 901 ? 18.676 16.384 24.953 1.00 90.94 901 SER A O 1
ATOM 6770 N N . ARG A 1 902 ? 17.021 17.114 23.629 1.00 93.25 902 ARG A N 1
ATOM 6771 C CA . ARG A 1 902 ? 16.275 15.851 23.542 1.00 93.25 902 ARG A CA 1
ATOM 6772 C C . ARG A 1 902 ? 15.954 15.485 22.097 1.00 93.25 902 ARG A C 1
ATOM 6774 O O . ARG A 1 902 ? 15.757 16.363 21.260 1.00 93.25 902 ARG A O 1
ATOM 6781 N N . ASP A 1 903 ? 15.871 14.189 21.820 1.00 92.31 903 ASP A N 1
ATOM 6782 C CA . ASP A 1 903 ? 15.226 13.724 20.590 1.00 92.31 903 ASP A CA 1
ATOM 6783 C C . ASP A 1 903 ? 13.717 14.003 20.682 1.00 92.31 903 ASP A C 1
ATOM 6785 O O . ASP A 1 903 ? 13.164 14.025 21.787 1.00 92.31 903 ASP A O 1
ATOM 6789 N N . LEU A 1 904 ? 13.083 14.260 19.540 1.00 92.00 904 LEU A N 1
ATOM 6790 C CA . LEU A 1 904 ? 11.639 14.460 19.437 1.00 92.00 904 LEU A CA 1
ATOM 6791 C C . LEU A 1 904 ? 10.972 13.163 18.970 1.00 92.00 904 LEU A C 1
ATOM 6793 O O . LEU A 1 904 ? 11.551 12.428 18.167 1.00 92.00 904 LEU A O 1
ATOM 6797 N N . ASP A 1 905 ? 9.767 12.880 19.466 1.00 90.50 905 ASP A N 1
ATOM 6798 C CA . ASP A 1 905 ? 8.970 11.756 18.958 1.00 90.50 905 ASP A CA 1
ATOM 6799 C C . ASP A 1 905 ? 8.385 12.036 17.556 1.00 90.50 905 ASP A C 1
ATOM 6801 O O . ASP A 1 905 ? 8.646 13.073 16.939 1.00 90.50 905 ASP A O 1
ATOM 6805 N N . GLU A 1 906 ? 7.622 11.083 17.018 1.00 87.00 906 GLU A N 1
ATOM 6806 C CA . GLU A 1 906 ? 6.998 11.180 15.695 1.00 87.00 906 GLU A CA 1
ATOM 6807 C C . GLU A 1 906 ? 6.028 12.372 15.583 1.00 87.00 906 GLU A C 1
ATOM 6809 O O . GLU A 1 906 ? 6.106 13.131 14.619 1.00 87.00 906 GLU A O 1
ATOM 6814 N N . SER A 1 907 ? 5.169 12.606 16.583 1.00 85.56 907 SER A N 1
ATOM 6815 C CA . SER A 1 907 ? 4.181 13.697 16.553 1.00 85.56 907 SER A CA 1
ATOM 6816 C C . SER A 1 907 ? 4.779 15.047 16.967 1.00 85.56 907 SER A C 1
ATOM 6818 O O . SER A 1 907 ? 4.299 16.102 16.550 1.00 85.56 907 SER A O 1
ATOM 6820 N N . GLU A 1 908 ? 5.863 15.043 17.740 1.00 90.44 908 GLU A N 1
ATOM 6821 C CA . GLU A 1 908 ? 6.696 16.230 17.961 1.00 90.44 908 GLU A CA 1
ATOM 6822 C C . GLU A 1 908 ? 7.467 16.623 16.686 1.00 90.44 908 GLU A C 1
ATOM 6824 O O . GLU A 1 908 ? 7.549 17.807 16.348 1.00 90.44 908 GLU A O 1
ATOM 6829 N N . SER A 1 909 ? 7.981 15.642 15.937 1.00 92.06 909 SER A N 1
ATOM 6830 C CA . SER A 1 909 ? 8.643 15.849 14.639 1.00 92.06 909 SER A CA 1
ATOM 6831 C C . SER A 1 909 ? 7.658 16.283 13.546 1.00 92.06 909 SER A C 1
ATOM 6833 O O . SER A 1 909 ? 7.996 17.125 12.713 1.00 92.06 909 SER A O 1
ATOM 6835 N N . GLU A 1 910 ? 6.425 15.775 13.570 1.00 90.31 910 GLU A N 1
ATOM 6836 C CA . GLU A 1 910 ? 5.297 16.223 12.740 1.00 90.31 910 GLU A CA 1
ATOM 6837 C C . GLU A 1 910 ? 4.972 17.707 12.992 1.00 90.31 910 GLU A C 1
ATOM 6839 O O . GLU A 1 910 ? 4.904 18.487 12.040 1.00 90.31 910 GLU A O 1
ATOM 6844 N N . SER A 1 911 ? 4.873 18.127 14.262 1.00 90.19 911 SER A N 1
ATOM 6845 C CA . SER A 1 911 ? 4.653 19.531 14.654 1.00 90.19 911 SER A CA 1
ATOM 6846 C C . SER A 1 911 ? 5.740 20.467 14.099 1.00 90.19 911 SER A C 1
ATOM 6848 O O . SER A 1 911 ? 5.440 21.495 13.480 1.00 90.19 911 SER A O 1
ATOM 6850 N N . VAL A 1 912 ? 7.016 20.081 14.235 1.00 92.44 912 VAL A N 1
ATOM 6851 C CA . VAL A 1 912 ? 8.156 20.824 13.662 1.00 92.44 912 VAL A CA 1
ATOM 6852 C C . VAL A 1 912 ? 8.098 20.854 12.130 1.00 92.44 912 VAL A C 1
ATOM 6854 O O . VAL A 1 912 ? 8.335 21.906 11.537 1.00 92.44 912 VAL A O 1
ATOM 6857 N N . SER A 1 913 ? 7.744 19.739 11.484 1.00 91.75 913 SER A N 1
ATOM 6858 C CA . SER A 1 913 ? 7.641 19.634 10.020 1.00 91.75 913 SER A CA 1
ATOM 6859 C C . SER A 1 913 ? 6.548 20.538 9.445 1.00 91.75 913 SER A C 1
ATOM 6861 O O . SER A 1 913 ? 6.772 21.221 8.441 1.00 91.75 913 SER A O 1
ATOM 6863 N N . GLY A 1 914 ? 5.379 20.583 10.094 1.00 88.81 914 GLY A N 1
ATOM 6864 C CA . GLY A 1 914 ? 4.266 21.451 9.711 1.00 88.81 914 GLY A CA 1
ATOM 6865 C C . GLY A 1 914 ? 4.627 22.932 9.831 1.00 88.81 914 GLY A C 1
ATOM 6866 O O . GLY A 1 914 ? 4.450 23.693 8.876 1.00 88.81 914 GLY A O 1
ATOM 6867 N N . TRP A 1 915 ? 5.222 23.334 10.960 1.00 90.81 915 TRP A N 1
ATOM 6868 C CA . TRP A 1 915 ? 5.709 24.704 11.149 1.00 90.81 915 TRP A CA 1
ATOM 6869 C C . TRP A 1 915 ? 6.803 25.088 10.145 1.00 90.81 915 TRP A C 1
ATOM 6871 O O . TRP A 1 915 ? 6.704 26.152 9.537 1.00 90.81 915 TRP A O 1
ATOM 6881 N N . LEU A 1 916 ? 7.807 24.233 9.920 1.00 93.06 916 LEU A N 1
ATOM 6882 C CA . LEU A 1 916 ? 8.883 24.493 8.956 1.00 93.06 916 LEU A CA 1
ATOM 6883 C C . LEU A 1 916 ? 8.324 24.682 7.539 1.00 93.06 916 LEU A C 1
ATOM 6885 O O . LEU A 1 916 ? 8.738 25.589 6.819 1.00 93.06 916 LEU A O 1
ATOM 6889 N N . THR A 1 917 ? 7.346 23.862 7.152 1.00 92.19 917 THR A N 1
ATOM 6890 C CA . THR A 1 917 ? 6.678 23.965 5.847 1.00 92.19 917 THR A CA 1
ATOM 6891 C C . THR A 1 917 ? 5.900 25.276 5.715 1.00 92.19 917 THR A C 1
ATOM 6893 O O . THR A 1 917 ? 6.007 25.948 4.689 1.00 92.19 917 THR A O 1
ATOM 6896 N N . ALA A 1 918 ? 5.181 25.696 6.761 1.00 89.00 918 ALA A N 1
ATOM 6897 C CA . ALA A 1 918 ? 4.486 26.984 6.786 1.00 89.00 918 ALA A CA 1
ATOM 6898 C C . ALA A 1 918 ? 5.460 28.181 6.760 1.00 89.00 918 ALA A C 1
ATOM 6900 O O . ALA A 1 918 ? 5.233 29.144 6.028 1.00 89.00 918 ALA A O 1
ATOM 6901 N N . LEU A 1 919 ? 6.571 28.103 7.501 1.00 91.94 919 LEU A N 1
ATOM 6902 C CA . LEU A 1 919 ? 7.625 29.119 7.550 1.00 91.94 919 LEU A CA 1
ATOM 6903 C C . LEU A 1 919 ? 8.297 29.316 6.181 1.00 91.94 919 LEU A C 1
ATOM 6905 O O . LEU A 1 919 ? 8.459 30.447 5.726 1.00 91.94 919 LEU A O 1
ATOM 6909 N N . LEU A 1 920 ? 8.670 28.226 5.507 1.00 91.50 920 LEU A N 1
ATOM 6910 C CA . LEU A 1 920 ? 9.263 28.266 4.164 1.00 91.50 920 LEU A CA 1
ATOM 6911 C C . LEU A 1 920 ? 8.232 28.637 3.080 1.00 91.50 920 LEU A C 1
ATOM 6913 O O . LEU A 1 920 ? 8.596 29.128 2.012 1.00 91.50 920 LEU A O 1
ATOM 6917 N N . GLY A 1 921 ? 6.940 28.465 3.370 1.00 89.38 921 GLY A N 1
ATOM 6918 C CA . GLY A 1 921 ? 5.829 28.944 2.549 1.00 89.38 921 GLY A CA 1
ATOM 6919 C C . GLY A 1 921 ? 5.627 30.466 2.560 1.00 89.38 921 GLY A C 1
ATOM 6920 O O . GLY A 1 921 ? 4.933 30.973 1.676 1.00 89.38 921 GLY A O 1
ATOM 6921 N N . LEU A 1 922 ? 6.231 31.203 3.504 1.00 90.69 922 LEU A N 1
ATOM 6922 C CA . LEU A 1 922 ? 6.067 32.656 3.643 1.00 90.69 922 LEU A CA 1
ATOM 6923 C C . LEU A 1 922 ? 6.543 33.410 2.395 1.00 90.69 922 LEU A C 1
ATOM 6925 O O . LEU A 1 922 ? 7.739 33.468 2.100 1.00 90.69 922 LEU A O 1
ATOM 6929 N N . ARG A 1 923 ? 5.598 34.039 1.689 1.00 88.50 923 ARG A N 1
ATOM 6930 C CA . ARG A 1 923 ? 5.819 34.845 0.478 1.00 88.50 923 ARG A CA 1
ATOM 6931 C C . ARG A 1 923 ? 5.164 36.212 0.625 1.00 88.50 923 ARG A C 1
ATOM 6933 O O . ARG A 1 923 ? 4.086 36.314 1.201 1.00 88.50 923 ARG A O 1
ATOM 6940 N N . GLY A 1 924 ? 5.789 37.245 0.065 1.00 86.94 924 GLY A N 1
ATOM 6941 C CA . GLY A 1 924 ? 5.342 38.624 0.256 1.00 86.94 924 GLY A CA 1
ATOM 6942 C C . GLY A 1 924 ? 5.564 39.558 -0.930 1.00 86.94 924 GLY A C 1
ATOM 6943 O O . GLY A 1 924 ? 5.815 39.130 -2.060 1.00 86.94 924 GLY A O 1
ATOM 6944 N N . ALA A 1 925 ? 5.463 40.858 -0.665 1.00 82.62 925 ALA A N 1
ATOM 6945 C CA . ALA A 1 925 ? 5.864 41.907 -1.597 1.00 82.62 925 ALA A CA 1
ATOM 6946 C C . ALA A 1 925 ? 7.308 42.340 -1.304 1.00 82.62 925 ALA A C 1
ATOM 6948 O O . ALA A 1 925 ? 7.669 42.550 -0.148 1.00 82.62 925 ALA A O 1
ATOM 6949 N N . ASN A 1 926 ? 8.139 42.505 -2.335 1.00 75.94 926 ASN A N 1
ATOM 6950 C CA . ASN A 1 926 ? 9.502 43.000 -2.141 1.00 75.94 926 ASN A CA 1
ATOM 6951 C C . ASN A 1 926 ? 9.459 44.501 -1.806 1.00 75.94 926 ASN A C 1
ATOM 6953 O O . ASN A 1 926 ? 8.877 45.297 -2.544 1.00 75.94 926 ASN A O 1
ATOM 6957 N N . ALA A 1 927 ? 10.062 44.873 -0.678 1.00 69.38 927 ALA A N 1
ATOM 6958 C CA . ALA A 1 927 ? 10.042 46.219 -0.113 1.00 69.38 927 ALA A CA 1
ATOM 6959 C C . ALA A 1 927 ? 11.443 46.858 -0.116 1.00 69.38 927 ALA A C 1
ATOM 6961 O O . ALA A 1 927 ? 12.454 46.205 -0.387 1.00 69.38 927 ALA A O 1
ATOM 6962 N N . ALA A 1 928 ? 11.513 48.154 0.194 1.00 61.59 928 ALA A N 1
ATOM 6963 C CA . ALA A 1 928 ? 12.784 48.862 0.314 1.00 61.59 928 ALA A CA 1
ATOM 6964 C C . ALA A 1 928 ? 13.653 48.294 1.456 1.00 61.59 928 ALA A C 1
ATOM 6966 O O . ALA A 1 928 ? 13.147 47.808 2.472 1.00 61.59 928 ALA A O 1
ATOM 6967 N N . ALA A 1 929 ? 14.976 48.371 1.300 1.00 56.41 929 ALA A N 1
ATOM 6968 C CA . ALA A 1 929 ? 15.914 48.039 2.369 1.00 56.41 929 ALA A CA 1
ATOM 6969 C C . ALA A 1 929 ? 15.752 48.994 3.570 1.00 56.41 929 ALA A C 1
ATOM 6971 O O . ALA A 1 929 ? 15.422 50.166 3.395 1.00 56.41 929 ALA A O 1
ATOM 6972 N N . ASN A 1 930 ? 16.060 48.500 4.773 1.00 58.75 930 ASN A N 1
ATOM 6973 C CA . ASN A 1 930 ? 16.121 49.265 6.031 1.00 58.75 930 ASN A CA 1
ATOM 6974 C C . ASN A 1 930 ? 14.773 49.741 6.618 1.00 58.75 930 ASN A C 1
ATOM 6976 O O . ASN A 1 930 ? 14.705 50.807 7.230 1.00 58.75 930 ASN A O 1
ATOM 6980 N N . ALA A 1 931 ? 13.716 48.929 6.521 1.00 56.69 931 ALA A N 1
ATOM 6981 C CA . ALA A 1 931 ? 12.518 49.104 7.347 1.00 56.69 931 ALA A CA 1
ATOM 6982 C C . ALA A 1 931 ? 12.818 48.726 8.818 1.00 56.69 931 ALA A C 1
ATOM 6984 O O . ALA A 1 931 ? 12.670 47.574 9.226 1.00 56.69 931 ALA A O 1
ATOM 6985 N N . ALA A 1 932 ? 13.310 49.689 9.602 1.00 59.81 932 ALA A N 1
ATOM 6986 C CA . ALA A 1 932 ? 13.702 49.494 10.999 1.00 59.81 932 ALA A CA 1
ATOM 6987 C C . ALA A 1 932 ? 12.470 49.359 11.917 1.00 59.81 932 ALA A C 1
ATOM 6989 O O . ALA A 1 932 ? 11.891 50.357 12.341 1.00 59.81 932 ALA A O 1
ATOM 6990 N N . GLY A 1 933 ? 12.075 48.117 12.204 1.00 74.38 933 GLY A N 1
ATOM 6991 C CA . GLY A 1 933 ? 10.927 47.779 13.052 1.00 74.38 933 GLY A CA 1
ATOM 6992 C C . GLY A 1 933 ? 11.286 47.143 14.394 1.00 74.38 933 GLY A C 1
ATOM 6993 O O . GLY A 1 933 ? 12.442 46.811 14.662 1.00 74.38 933 GLY A O 1
ATOM 6994 N N . GLU A 1 934 ? 10.260 46.904 15.210 1.00 85.31 934 GLU A N 1
ATOM 6995 C CA . GLU A 1 934 ? 10.348 46.109 16.442 1.00 85.31 934 GLU A CA 1
ATOM 6996 C C . GLU A 1 934 ? 10.870 44.698 16.100 1.00 85.31 934 GLU A C 1
ATOM 6998 O O . GLU A 1 934 ? 10.274 44.034 15.249 1.00 85.31 934 GLU A O 1
ATOM 7003 N N . PRO A 1 935 ? 11.986 44.217 16.677 1.00 88.44 935 PRO A N 1
ATOM 7004 C CA . PRO A 1 935 ? 12.521 42.897 16.352 1.00 88.44 935 PRO A CA 1
ATOM 7005 C C . PRO A 1 935 ? 11.608 41.787 16.888 1.00 88.44 935 PRO A C 1
ATOM 7007 O O . PRO A 1 935 ? 11.153 41.847 18.027 1.00 88.44 935 PRO A O 1
ATOM 7010 N N . LEU A 1 936 ? 11.381 40.747 16.082 1.00 89.50 936 LEU A N 1
ATOM 7011 C CA . LEU A 1 936 ? 10.623 39.551 16.468 1.00 89.50 936 LEU A CA 1
ATOM 7012 C C . LEU A 1 936 ? 11.575 38.376 16.723 1.00 89.50 936 LEU A C 1
ATOM 7014 O O . LEU A 1 936 ? 11.660 37.862 17.839 1.00 89.50 936 LEU A O 1
ATOM 7018 N N . ALA A 1 937 ? 12.324 37.976 15.694 1.00 92.81 937 ALA A N 1
ATOM 7019 C CA . ALA A 1 937 ? 13.274 36.871 15.757 1.00 92.81 937 ALA A CA 1
ATOM 7020 C C . ALA A 1 937 ? 14.325 36.955 14.641 1.00 92.81 937 ALA A C 1
ATOM 7022 O O . ALA A 1 937 ? 14.120 37.602 13.614 1.00 92.81 937 ALA A O 1
ATOM 7023 N N . VAL A 1 938 ? 15.436 36.244 14.817 1.00 93.62 938 VAL A N 1
ATOM 7024 C CA . VAL A 1 938 ? 16.373 35.897 13.743 1.00 93.62 938 VAL A CA 1
ATOM 7025 C C . VAL A 1 938 ? 16.332 34.388 13.562 1.00 93.62 938 VAL A C 1
ATOM 7027 O O . VAL A 1 938 ? 16.551 33.652 14.524 1.00 93.62 938 VAL A O 1
ATOM 7030 N N . ILE A 1 939 ? 16.052 33.935 12.344 1.00 95.12 939 ILE A N 1
ATOM 7031 C CA . ILE A 1 939 ? 16.065 32.519 11.980 1.00 95.12 939 ILE A CA 1
ATOM 7032 C C . ILE A 1 939 ? 17.288 32.260 11.109 1.00 95.12 939 ILE A C 1
ATOM 7034 O O . ILE A 1 939 ? 17.503 32.947 10.109 1.00 95.12 939 ILE A O 1
ATOM 7038 N N . THR A 1 940 ? 18.075 31.261 11.489 1.00 95.06 940 THR A N 1
ATOM 7039 C CA . THR A 1 940 ? 19.184 30.723 10.705 1.00 95.06 940 THR A CA 1
ATOM 7040 C C . THR A 1 940 ? 18.839 29.295 10.294 1.00 95.06 940 THR A C 1
ATOM 7042 O O . THR A 1 940 ? 18.519 28.470 11.149 1.00 95.06 940 THR A O 1
ATOM 7045 N N . LEU A 1 941 ? 18.894 29.008 8.995 1.00 94.75 941 LEU A N 1
ATOM 7046 C CA . LEU A 1 941 ? 18.731 27.669 8.430 1.00 94.75 941 LEU A CA 1
ATOM 7047 C C . LEU A 1 941 ? 20.061 27.197 7.844 1.00 94.75 941 LEU A C 1
ATOM 7049 O O . LEU A 1 941 ? 20.744 27.975 7.175 1.00 94.75 941 LEU A O 1
ATOM 7053 N N . HIS A 1 942 ? 20.398 25.926 8.046 1.00 92.12 942 HIS A N 1
ATOM 7054 C CA . HIS A 1 942 ? 21.532 25.278 7.388 1.00 92.12 942 HIS A CA 1
ATOM 7055 C C . HIS A 1 942 ? 21.009 24.177 6.464 1.00 92.12 942 HIS A C 1
ATOM 7057 O O . HIS A 1 942 ? 20.144 23.394 6.863 1.00 92.12 942 HIS A O 1
ATOM 7063 N N . TYR A 1 943 ? 21.515 24.137 5.233 1.00 87.81 943 TYR A N 1
ATOM 7064 C CA . TYR A 1 943 ? 21.173 23.126 4.232 1.00 87.81 943 TYR A CA 1
ATOM 7065 C C . TYR A 1 943 ? 22.336 22.919 3.257 1.00 87.81 943 TYR A C 1
ATOM 7067 O O . TYR A 1 943 ? 22.806 23.866 2.615 1.00 87.81 943 TYR A O 1
ATOM 7075 N N . ALA A 1 944 ? 22.819 21.682 3.139 1.00 78.69 944 ALA A N 1
ATOM 7076 C CA . ALA A 1 944 ? 24.093 21.347 2.514 1.00 78.69 944 ALA A CA 1
ATOM 7077 C C . ALA A 1 944 ? 25.218 22.287 3.005 1.00 78.69 944 ALA A C 1
ATOM 7079 O O . ALA A 1 944 ? 25.499 22.371 4.196 1.00 78.69 944 ALA A O 1
ATOM 7080 N N . ASN A 1 945 ? 25.833 23.053 2.098 1.00 75.62 945 ASN A N 1
ATOM 7081 C CA . ASN A 1 945 ? 26.891 24.019 2.423 1.00 75.62 945 ASN A CA 1
ATOM 7082 C C . ASN A 1 945 ? 26.384 25.477 2.495 1.00 75.62 945 ASN A C 1
ATOM 7084 O O . ASN A 1 945 ? 27.172 26.411 2.342 1.00 75.62 945 ASN A O 1
ATOM 7088 N N . ILE A 1 946 ? 25.074 25.701 2.652 1.00 79.06 946 ILE A N 1
ATOM 7089 C CA . ILE A 1 946 ? 24.461 27.036 2.693 1.00 79.06 946 ILE A CA 1
ATOM 7090 C C . ILE A 1 946 ? 23.941 27.324 4.102 1.00 79.06 946 ILE A C 1
ATOM 7092 O O . ILE A 1 946 ? 23.205 26.530 4.682 1.00 79.06 946 ILE A O 1
ATOM 7096 N N . VAL A 1 947 ? 24.297 28.504 4.616 1.00 88.38 947 VAL A N 1
ATOM 7097 C CA . VAL A 1 947 ? 23.691 29.109 5.806 1.00 88.38 947 VAL A CA 1
ATOM 7098 C C . VAL A 1 947 ? 22.836 30.285 5.343 1.00 88.38 947 VAL A C 1
ATOM 7100 O O . VAL A 1 947 ? 23.340 31.204 4.693 1.00 88.38 947 VAL A O 1
ATOM 7103 N N . GLU A 1 948 ? 21.545 30.257 5.654 1.00 88.94 948 GLU A N 1
ATOM 7104 C CA . GLU A 1 948 ? 20.587 31.305 5.306 1.00 88.94 948 GLU A CA 1
ATOM 7105 C C . GLU A 1 948 ? 20.038 31.957 6.577 1.00 88.94 948 GLU A C 1
ATOM 7107 O O . GLU A 1 948 ? 19.371 31.314 7.382 1.00 88.94 948 GLU A O 1
ATOM 7112 N N . GLU A 1 949 ? 20.326 33.246 6.758 1.00 92.00 949 GLU A N 1
ATOM 7113 C CA . GLU A 1 949 ? 19.860 34.035 7.898 1.00 92.00 949 GLU A CA 1
ATOM 7114 C C . GLU A 1 949 ? 18.791 35.043 7.452 1.00 92.00 949 GLU A C 1
ATOM 7116 O O . GLU A 1 949 ? 18.999 35.815 6.509 1.00 92.00 949 GLU A O 1
ATOM 7121 N N . VAL A 1 950 ? 17.657 35.060 8.157 1.00 93.19 950 VAL A N 1
ATOM 7122 C CA . VAL A 1 950 ? 16.546 35.994 7.938 1.00 93.19 950 VAL A CA 1
ATOM 7123 C C . VAL A 1 950 ? 16.143 36.626 9.272 1.00 93.19 950 VAL A C 1
ATOM 7125 O O . VAL A 1 950 ? 15.868 35.937 10.255 1.00 93.19 950 VAL A O 1
ATOM 7128 N N . ARG A 1 951 ? 16.118 37.960 9.311 1.00 93.06 951 ARG A N 1
ATOM 7129 C CA . ARG A 1 951 ? 15.698 38.773 10.461 1.00 93.06 951 ARG A CA 1
ATOM 7130 C C . ARG A 1 951 ? 14.247 39.193 10.269 1.00 93.06 951 ARG A C 1
ATOM 7132 O O . ARG A 1 951 ? 13.929 39.821 9.263 1.00 93.06 951 ARG A O 1
ATOM 7139 N N . PHE A 1 952 ? 13.389 38.890 11.233 1.00 92.94 952 PHE A N 1
ATOM 7140 C CA . PHE A 1 952 ? 11.984 39.277 11.227 1.00 92.94 952 PHE A CA 1
ATOM 7141 C C . PHE A 1 952 ? 11.741 40.438 12.193 1.00 92.94 952 PHE A C 1
ATOM 7143 O O . PHE A 1 952 ? 12.126 40.373 13.363 1.00 92.94 952 PHE A O 1
ATOM 7150 N N . SER A 1 953 ? 11.053 41.468 11.708 1.00 91.06 953 SER A N 1
ATOM 7151 C CA . SER A 1 953 ? 10.633 42.647 12.471 1.00 91.06 953 SER A CA 1
ATOM 7152 C C . SER A 1 953 ? 9.163 42.983 12.205 1.00 91.06 953 SER A C 1
ATOM 7154 O O . SER A 1 953 ? 8.604 42.593 11.180 1.00 91.06 953 SER A O 1
ATOM 7156 N N . ARG A 1 954 ? 8.533 43.737 13.108 1.00 89.19 954 ARG A N 1
ATOM 7157 C CA . ARG A 1 954 ? 7.193 44.311 12.941 1.00 89.19 954 ARG A CA 1
ATOM 7158 C C . ARG A 1 954 ? 7.301 45.799 12.596 1.00 89.19 954 ARG A C 1
ATOM 7160 O O . ARG A 1 954 ? 7.979 46.551 13.295 1.00 89.19 954 ARG A O 1
ATOM 7167 N N . VAL A 1 955 ? 6.636 46.216 11.519 1.00 86.62 955 VAL A N 1
ATOM 7168 C CA . VAL A 1 955 ? 6.629 47.597 10.997 1.00 86.62 955 VAL A CA 1
ATOM 7169 C C . VAL A 1 955 ? 5.189 47.956 10.642 1.00 86.62 955 VAL A C 1
ATOM 7171 O O . VAL A 1 955 ? 4.548 47.218 9.899 1.00 86.62 955 VAL A O 1
ATOM 7174 N N . ASP A 1 956 ? 4.661 49.046 11.205 1.00 81.44 956 ASP A N 1
ATOM 7175 C CA . ASP A 1 956 ? 3.304 49.562 10.946 1.00 81.44 956 ASP A CA 1
ATOM 7176 C C . ASP A 1 956 ? 2.192 48.488 10.977 1.00 81.44 956 ASP A C 1
ATOM 7178 O O . ASP A 1 956 ? 1.259 48.470 10.175 1.00 81.44 956 ASP A O 1
ATOM 7182 N N . GLY A 1 957 ? 2.315 47.544 11.918 1.00 76.50 957 GLY A N 1
ATOM 7183 C CA . GLY A 1 957 ? 1.399 46.412 12.112 1.00 76.50 957 GLY A CA 1
ATOM 7184 C C . GLY A 1 957 ? 1.674 45.180 11.237 1.00 76.50 957 GLY A C 1
ATOM 7185 O O . GLY A 1 957 ? 1.271 44.079 11.621 1.00 76.50 957 GLY A O 1
ATOM 7186 N N . LYS A 1 958 ? 2.404 45.331 10.126 1.00 83.25 958 LYS A N 1
ATOM 7187 C CA . LYS A 1 958 ? 2.842 44.239 9.239 1.00 83.25 958 LYS A CA 1
ATOM 7188 C C . LYS A 1 958 ? 4.106 43.550 9.757 1.00 83.25 958 LYS A C 1
ATOM 7190 O O . LYS A 1 958 ? 4.774 44.047 10.666 1.00 83.25 958 LYS A O 1
ATOM 7195 N N . VAL A 1 959 ? 4.447 42.412 9.156 1.00 89.31 959 VAL A N 1
ATOM 7196 C CA . VAL A 1 959 ? 5.677 41.661 9.443 1.00 89.31 959 VAL A CA 1
ATOM 7197 C C . VAL A 1 959 ? 6.628 41.795 8.260 1.00 89.31 959 VAL A C 1
ATOM 7199 O O . VAL A 1 959 ? 6.212 41.830 7.106 1.00 89.31 959 VAL A O 1
ATOM 7202 N N . VAL A 1 960 ? 7.918 41.917 8.546 1.00 90.88 960 VAL A N 1
ATOM 7203 C CA . VAL A 1 960 ? 8.947 42.255 7.567 1.00 90.88 960 VAL A CA 1
ATOM 7204 C C . VAL A 1 960 ? 10.139 41.323 7.746 1.00 90.88 960 VAL A C 1
ATOM 7206 O O . VAL A 1 960 ? 10.699 41.242 8.837 1.00 90.88 960 VAL A O 1
ATOM 7209 N N . ALA A 1 961 ? 10.528 40.635 6.674 1.00 91.69 961 ALA A N 1
ATOM 7210 C CA . ALA A 1 961 ? 11.658 39.713 6.634 1.00 91.69 961 ALA A CA 1
ATOM 7211 C C . ALA A 1 961 ? 12.842 40.339 5.876 1.00 91.69 961 ALA A C 1
ATOM 7213 O O . ALA A 1 961 ? 12.795 40.498 4.655 1.00 91.69 961 ALA A O 1
ATOM 7214 N N . LEU A 1 962 ? 13.907 40.691 6.599 1.00 89.94 962 LEU A N 1
ATOM 7215 C CA . LEU A 1 962 ? 15.183 41.154 6.050 1.00 89.94 962 LEU A CA 1
ATOM 7216 C C . LEU A 1 962 ? 16.139 39.965 5.899 1.00 89.94 962 LEU A C 1
ATOM 7218 O O . LEU A 1 962 ? 16.553 39.344 6.880 1.00 89.94 962 LEU A O 1
ATOM 7222 N N . ARG A 1 963 ? 16.498 39.661 4.657 1.00 86.62 963 ARG A N 1
ATOM 7223 C CA . ARG A 1 963 ? 17.251 38.466 4.257 1.00 86.62 963 ARG A CA 1
ATOM 7224 C C . ARG A 1 963 ? 18.754 38.745 4.238 1.00 86.62 963 ARG A C 1
ATOM 7226 O O . ARG A 1 963 ? 19.177 39.892 4.087 1.00 86.62 963 ARG A O 1
ATOM 7233 N N . GLY A 1 964 ? 19.574 37.697 4.319 1.00 73.88 964 GLY A N 1
ATOM 7234 C CA . GLY A 1 964 ? 21.041 37.796 4.270 1.00 73.88 964 GLY A CA 1
ATOM 7235 C C . GLY A 1 964 ? 21.633 38.417 2.990 1.00 73.88 964 GLY A C 1
ATOM 7236 O O . GLY A 1 964 ? 22.813 38.754 2.972 1.00 73.88 964 GLY A O 1
ATOM 7237 N N . ASP A 1 965 ? 20.837 38.616 1.932 1.00 72.50 965 ASP A N 1
ATOM 7238 C CA . ASP A 1 965 ? 21.217 39.365 0.723 1.00 72.50 965 ASP A CA 1
ATOM 7239 C C . ASP A 1 965 ? 20.870 40.869 0.781 1.00 72.50 965 ASP A C 1
ATOM 7241 O O . ASP A 1 965 ? 21.006 41.576 -0.220 1.00 72.50 965 ASP A O 1
ATOM 7245 N N . GLY A 1 966 ? 20.429 41.363 1.943 1.00 75.44 966 GLY A N 1
ATOM 7246 C CA . GLY A 1 966 ? 20.070 42.762 2.188 1.00 75.44 966 GLY A CA 1
ATOM 7247 C C . GLY A 1 966 ? 18.687 43.166 1.670 1.00 75.44 966 GLY A C 1
ATOM 7248 O O . GLY A 1 966 ? 18.366 44.355 1.681 1.00 75.44 966 GLY A O 1
ATOM 7249 N N . ARG A 1 967 ? 17.871 42.213 1.197 1.00 79.06 967 ARG A N 1
ATOM 7250 C CA . ARG A 1 967 ? 16.532 42.477 0.649 1.00 79.06 967 ARG A CA 1
ATOM 7251 C C . ARG A 1 967 ? 15.428 42.270 1.679 1.00 79.06 967 ARG A C 1
ATOM 7253 O O . ARG A 1 967 ? 15.519 41.401 2.545 1.00 79.06 967 ARG A O 1
ATOM 7260 N N . THR A 1 968 ? 14.367 43.052 1.522 1.00 85.75 968 THR A N 1
ATOM 7261 C CA . THR A 1 968 ? 13.210 43.091 2.417 1.00 85.75 968 THR A CA 1
ATOM 7262 C C . THR A 1 968 ? 11.992 42.460 1.747 1.00 85.75 968 THR A C 1
ATOM 7264 O O . THR A 1 968 ? 11.637 42.855 0.636 1.00 85.75 968 THR A O 1
ATOM 7267 N N . VAL A 1 969 ? 11.311 41.542 2.433 1.00 88.19 969 VAL A N 1
ATOM 7268 C CA . VAL A 1 969 ? 9.998 41.007 2.037 1.00 88.19 969 VAL A CA 1
ATOM 7269 C C . VAL A 1 969 ? 8.956 41.452 3.064 1.00 88.19 969 VAL A C 1
ATOM 7271 O O . VAL A 1 969 ? 9.092 41.170 4.253 1.00 88.19 969 VAL A O 1
ATOM 7274 N N . GLU A 1 970 ? 7.922 42.157 2.611 1.00 89.69 970 GLU A N 1
ATOM 7275 C CA . GLU A 1 970 ? 6.744 42.516 3.403 1.00 89.69 970 GLU A CA 1
ATOM 7276 C C . GLU A 1 970 ? 5.745 41.349 3.399 1.00 89.69 970 GLU A C 1
ATOM 7278 O O . GLU A 1 970 ? 5.288 40.920 2.338 1.00 89.69 970 GLU A O 1
ATOM 7283 N N . LEU A 1 971 ? 5.425 40.847 4.590 1.00 89.31 971 LEU A N 1
ATOM 7284 C CA . LEU A 1 971 ? 4.569 39.693 4.855 1.00 89.31 971 LEU A CA 1
ATOM 7285 C C . LEU A 1 971 ? 3.287 40.122 5.590 1.00 89.31 971 LEU A C 1
ATOM 7287 O O . LEU A 1 971 ? 3.193 41.220 6.151 1.00 89.31 971 LEU A O 1
ATOM 7291 N N . ASP A 1 972 ? 2.293 39.235 5.614 1.00 82.69 972 ASP A N 1
ATOM 7292 C CA . ASP A 1 972 ? 1.071 39.438 6.391 1.00 82.69 972 ASP A CA 1
ATOM 7293 C C . ASP A 1 972 ? 1.318 39.395 7.916 1.00 82.69 972 ASP A C 1
ATOM 7295 O O . ASP A 1 972 ? 2.404 39.080 8.404 1.00 82.69 972 ASP A O 1
ATOM 7299 N N . ALA A 1 973 ? 0.290 39.730 8.700 1.00 73.50 973 ALA A N 1
ATOM 7300 C CA . ALA A 1 973 ? 0.405 39.821 10.155 1.00 73.50 973 ALA A CA 1
ATOM 7301 C C . ALA A 1 973 ? 0.591 38.463 10.871 1.00 73.50 973 ALA A C 1
ATOM 7303 O O . ALA A 1 973 ? 1.130 38.451 11.980 1.00 73.50 973 ALA A O 1
ATOM 7304 N N . THR A 1 974 ? 0.173 37.345 10.261 1.00 73.81 974 THR A N 1
ATOM 7305 C CA . THR A 1 974 ? 0.253 35.982 10.830 1.00 73.81 974 THR A CA 1
ATOM 7306 C C . THR A 1 974 ? 1.649 35.375 10.693 1.00 73.81 974 THR A C 1
ATOM 7308 O O . THR A 1 974 ? 2.061 34.559 11.519 1.00 73.81 974 THR A O 1
ATOM 7311 N N . ALA A 1 975 ? 2.439 35.859 9.728 1.00 85.38 975 ALA A N 1
ATOM 7312 C CA . ALA A 1 975 ? 3.848 35.506 9.574 1.00 85.38 975 ALA A CA 1
ATOM 7313 C C . ALA A 1 975 ? 4.688 35.769 10.840 1.00 85.38 975 ALA A C 1
ATOM 7315 O O . ALA A 1 975 ? 5.732 35.149 11.022 1.00 85.38 975 ALA A O 1
ATOM 7316 N N . GLY A 1 976 ? 4.237 36.655 11.736 1.00 84.06 976 GLY A N 1
ATOM 7317 C CA . GLY A 1 976 ? 4.909 36.941 13.006 1.00 84.06 976 GLY A CA 1
ATOM 7318 C C . GLY A 1 976 ? 4.879 35.762 13.981 1.00 84.06 976 GLY A C 1
ATOM 7319 O O . GLY A 1 976 ? 5.872 35.520 14.665 1.00 84.06 976 GLY A O 1
ATOM 7320 N N . ASP A 1 977 ? 3.786 34.997 13.989 1.00 79.69 977 ASP A N 1
ATOM 7321 C CA . ASP A 1 977 ? 3.611 33.831 14.862 1.00 79.69 977 ASP A CA 1
ATOM 7322 C C . ASP A 1 977 ? 4.406 32.624 14.328 1.00 79.69 977 ASP A C 1
ATOM 7324 O O . ASP A 1 977 ? 4.884 31.789 15.093 1.00 79.69 977 ASP A O 1
ATOM 7328 N N . LEU A 1 978 ? 4.612 32.560 13.004 1.00 87.25 978 LEU A N 1
ATOM 7329 C CA . LEU A 1 978 ? 5.516 31.600 12.364 1.00 87.25 978 LEU A CA 1
ATOM 7330 C C . LEU A 1 978 ? 6.992 31.982 12.550 1.00 87.25 978 LEU A C 1
ATOM 7332 O O . LEU A 1 978 ? 7.817 31.099 12.766 1.00 87.25 978 LEU A O 1
ATOM 7336 N N . ALA A 1 979 ? 7.330 33.273 12.497 1.00 87.75 979 ALA A N 1
ATOM 7337 C CA . ALA A 1 979 ? 8.695 33.769 12.679 1.00 87.75 979 ALA A CA 1
ATOM 7338 C C . ALA A 1 979 ? 9.190 33.684 14.134 1.00 87.75 979 ALA A C 1
ATOM 7340 O O . ALA A 1 979 ? 10.381 33.499 14.373 1.00 87.75 979 ALA A O 1
ATOM 7341 N N . SER A 1 980 ? 8.286 33.811 15.107 1.00 87.94 980 SER A N 1
ATOM 7342 C CA . SER A 1 980 ? 8.576 33.664 16.536 1.00 87.94 980 SER A CA 1
ATOM 7343 C C . SER A 1 980 ? 7.709 32.550 17.147 1.00 87.94 980 SER A C 1
ATOM 7345 O O . SER A 1 980 ? 6.856 32.840 17.990 1.00 87.94 980 SER A O 1
ATOM 7347 N N . PRO A 1 981 ? 7.917 31.277 16.752 1.00 87.56 981 PRO A N 1
ATOM 7348 C CA . PRO A 1 981 ? 7.104 30.160 17.219 1.00 87.56 981 PRO A CA 1
ATOM 7349 C C . PRO A 1 981 ? 7.244 29.964 18.735 1.00 87.56 981 PRO A C 1
ATOM 7351 O O . PRO A 1 981 ? 8.311 30.260 19.288 1.00 87.56 981 PRO A O 1
ATOM 7354 N N . PRO A 1 982 ? 6.227 29.409 19.415 1.00 83.94 982 PRO A N 1
ATOM 7355 C CA . PRO A 1 982 ? 6.258 29.161 20.856 1.00 83.94 982 PRO A CA 1
ATOM 7356 C C . PRO A 1 982 ? 7.212 28.009 21.232 1.00 83.94 982 PRO A C 1
ATOM 7358 O O . PRO A 1 982 ? 7.566 27.177 20.401 1.00 83.94 982 PRO A O 1
ATOM 7361 N N . SER A 1 983 ? 7.663 27.925 22.489 1.00 81.00 983 SER A N 1
ATOM 7362 C CA . SER A 1 983 ? 8.509 26.813 22.985 1.00 81.00 983 SER A CA 1
ATOM 7363 C C . SER A 1 983 ? 7.747 25.482 23.085 1.00 81.00 983 SER A C 1
ATOM 7365 O O . SER A 1 983 ? 8.342 24.399 23.081 1.00 81.00 983 SER A O 1
ATOM 7367 N N . SER A 1 984 ? 6.417 25.562 23.099 1.00 84.50 984 SER A N 1
ATOM 7368 C CA . SER A 1 984 ? 5.478 24.463 22.891 1.00 84.50 984 SER A CA 1
ATOM 7369 C C . SER A 1 984 ? 5.438 23.923 21.457 1.00 84.50 984 SER A C 1
ATOM 7371 O O . SER A 1 984 ? 4.840 22.870 21.273 1.00 84.50 984 SER A O 1
ATOM 7373 N N . LEU A 1 985 ? 6.114 24.537 20.472 1.00 88.00 985 LEU A N 1
ATOM 7374 C CA . LEU A 1 985 ? 6.196 24.009 19.099 1.00 88.00 985 LEU A CA 1
ATOM 7375 C C . LEU A 1 985 ? 6.641 22.538 19.060 1.00 88.00 985 LEU A C 1
ATOM 7377 O O . LEU A 1 985 ? 6.049 21.739 18.343 1.00 88.00 985 LEU A O 1
ATOM 7381 N N . THR A 1 986 ? 7.651 22.158 19.844 1.00 88.00 986 THR A N 1
ATOM 7382 C CA . THR A 1 986 ? 8.181 20.783 19.863 1.00 88.00 986 THR A CA 1
ATOM 7383 C C . THR A 1 986 ? 7.388 19.834 20.769 1.00 88.00 986 THR A C 1
ATOM 7385 O O . THR A 1 986 ? 7.939 18.838 21.223 1.00 88.00 986 THR A O 1
ATOM 7388 N N . ARG A 1 987 ? 6.124 20.134 21.096 1.00 88.06 987 ARG A N 1
ATOM 7389 C CA . ARG A 1 987 ? 5.213 19.207 21.793 1.00 88.06 987 ARG A CA 1
ATOM 7390 C C . ARG A 1 987 ? 4.405 18.372 20.791 1.00 88.06 987 ARG A C 1
ATOM 7392 O O . ARG A 1 987 ? 4.216 18.827 19.662 1.00 88.06 987 ARG A O 1
ATOM 7399 N N . PRO A 1 988 ? 3.861 17.208 21.200 1.00 87.75 988 PRO A N 1
ATOM 7400 C CA . PRO A 1 988 ? 3.004 16.407 20.336 1.00 87.75 988 PRO A CA 1
ATOM 7401 C C . PRO A 1 988 ? 1.789 17.202 19.851 1.00 87.75 988 PRO A C 1
ATOM 7403 O O . PRO A 1 988 ? 1.241 18.029 20.589 1.00 87.75 988 PRO A O 1
ATOM 7406 N N . LEU A 1 989 ? 1.318 16.908 18.638 1.00 89.75 989 LEU A N 1
ATOM 7407 C CA . LEU A 1 989 ? 0.012 17.384 18.175 1.00 89.75 989 LEU A CA 1
ATOM 7408 C C . LEU A 1 989 ? -1.135 16.586 18.814 1.00 89.75 989 LEU A C 1
ATOM 7410 O O . LEU A 1 989 ? -2.244 17.097 18.931 1.00 89.75 989 LEU A O 1
ATOM 7414 N N . VAL A 1 990 ? -0.889 15.352 19.265 1.00 90.06 990 VAL A N 1
ATOM 7415 C CA . VAL A 1 990 ? -1.875 14.535 19.995 1.00 90.06 990 VAL A CA 1
ATOM 7416 C C . VAL A 1 990 ? -2.083 15.093 21.410 1.00 90.06 990 VAL A C 1
ATOM 7418 O O . VAL A 1 990 ? -1.219 14.969 22.274 1.00 90.06 990 VAL A O 1
ATOM 7421 N N . LEU A 1 991 ? -3.259 15.676 21.656 1.00 88.06 991 LEU A N 1
ATOM 7422 C CA . LEU A 1 991 ? -3.625 16.331 22.920 1.00 88.06 991 LEU A CA 1
ATOM 7423 C C . LEU A 1 991 ? -4.041 15.324 23.999 1.00 88.06 991 LEU A C 1
ATOM 7425 O O . LEU A 1 991 ? -3.755 15.499 25.182 1.00 88.06 991 LEU A O 1
ATOM 7429 N N . LEU A 1 992 ? -4.743 14.268 23.583 1.00 85.25 992 LEU A N 1
ATOM 7430 C CA . LEU A 1 992 ? -5.201 13.173 24.432 1.00 85.25 992 LEU A CA 1
ATOM 7431 C C . LEU A 1 992 ? -4.971 11.854 23.679 1.00 85.25 992 LEU A C 1
ATOM 7433 O O . LEU A 1 992 ? -5.626 11.635 22.660 1.00 85.25 992 LEU A O 1
ATOM 7437 N N . PRO A 1 993 ? -4.065 10.969 24.133 1.00 81.25 993 PRO A N 1
ATOM 7438 C CA . PRO A 1 993 ? -3.758 9.743 23.407 1.00 81.25 993 PRO A CA 1
ATOM 7439 C C . PRO A 1 993 ? -4.922 8.747 23.475 1.00 81.25 993 PRO A C 1
ATOM 7441 O O . PRO A 1 993 ? -5.496 8.498 24.541 1.00 81.25 993 PRO A O 1
ATOM 7444 N N . SER A 1 994 ? -5.229 8.129 22.333 1.00 81.50 994 SER A N 1
ATOM 7445 C CA . SER A 1 994 ? -6.339 7.178 22.159 1.00 81.50 994 SER A CA 1
ATOM 7446 C C . SER A 1 994 ? -6.248 5.938 23.057 1.00 81.50 994 SER A C 1
ATOM 7448 O O . SER A 1 994 ? -7.268 5.335 23.393 1.00 81.50 994 SER A O 1
ATOM 7450 N N . SER A 1 995 ? -5.052 5.599 23.547 1.00 78.88 995 SER A N 1
ATOM 7451 C CA . SER A 1 995 ? -4.828 4.550 24.551 1.00 78.88 995 SER A CA 1
ATOM 7452 C C . SER A 1 995 ? -5.667 4.738 25.825 1.00 78.88 995 SER A C 1
ATOM 7454 O O . SER A 1 995 ? -6.151 3.753 26.390 1.00 78.88 995 SER A O 1
ATOM 7456 N N . ARG A 1 996 ? -5.943 5.985 26.244 1.00 80.44 996 ARG A N 1
ATOM 7457 C CA . ARG A 1 996 ? -6.769 6.285 27.432 1.00 80.44 996 ARG A CA 1
ATOM 7458 C C . ARG A 1 996 ? -8.277 6.095 27.209 1.00 80.44 996 ARG A C 1
ATOM 7460 O O . ARG A 1 996 ? -9.054 6.238 28.152 1.00 80.44 996 ARG A O 1
ATOM 7467 N N . ALA A 1 997 ? -8.728 5.690 26.016 1.00 83.81 997 ALA A N 1
ATOM 7468 C CA . ALA A 1 997 ? -10.150 5.449 25.735 1.00 83.81 997 ALA A CA 1
ATOM 7469 C C . ALA A 1 997 ? -10.750 4.292 26.565 1.00 83.81 997 ALA A C 1
ATOM 7471 O O . ALA A 1 997 ? -11.969 4.202 26.729 1.00 83.81 997 ALA A O 1
ATOM 7472 N N . ARG A 1 998 ? -9.913 3.413 27.140 1.00 83.50 998 ARG A N 1
ATOM 7473 C CA . ARG A 1 998 ? -10.336 2.393 28.122 1.00 83.50 998 ARG A CA 1
ATOM 7474 C C . ARG A 1 998 ? -10.502 2.949 29.543 1.00 83.50 998 ARG A C 1
ATOM 7476 O O . ARG A 1 998 ? -11.364 2.466 30.273 1.00 83.50 998 ARG A O 1
ATOM 7483 N N . ALA A 1 999 ? -9.726 3.965 29.914 1.00 86.75 999 ALA A N 1
ATOM 7484 C CA . ALA A 1 999 ? -9.787 4.618 31.222 1.00 86.75 999 ALA A CA 1
ATOM 7485 C C . ALA A 1 999 ? -10.928 5.645 31.325 1.00 86.75 999 ALA A C 1
ATOM 7487 O O . ALA A 1 999 ? -11.399 5.925 32.422 1.00 86.75 999 ALA A O 1
ATOM 7488 N N . LEU A 1 1000 ? -11.427 6.185 30.204 1.00 91.56 1000 LEU A N 1
ATOM 7489 C CA . LEU A 1 1000 ? -12.536 7.144 30.214 1.00 91.56 1000 LEU A CA 1
ATOM 7490 C C . LEU A 1 1000 ? -13.816 6.536 30.828 1.00 91.56 1000 LEU A C 1
ATOM 7492 O O . LEU A 1 1000 ? -14.420 5.619 30.252 1.00 91.56 1000 LEU A O 1
ATOM 7496 N N . ARG A 1 1001 ? -14.244 7.088 31.973 1.00 92.50 1001 ARG A N 1
ATOM 7497 C CA . ARG A 1 1001 ? -15.475 6.722 32.704 1.00 92.50 1001 ARG A CA 1
ATOM 7498 C C . ARG A 1 1001 ? -16.610 7.712 32.497 1.00 92.50 1001 ARG A C 1
ATOM 7500 O O . ARG A 1 1001 ? -17.767 7.305 32.431 1.00 92.50 1001 ARG A O 1
ATOM 7507 N N . ALA A 1 1002 ? -16.298 8.997 32.380 1.00 93.62 1002 ALA A N 1
ATOM 7508 C CA . ALA A 1 1002 ? -17.290 10.030 32.118 1.00 93.62 1002 ALA A CA 1
ATOM 7509 C C . ALA A 1 1002 ? -16.696 11.154 31.272 1.00 93.62 1002 ALA A C 1
ATOM 7511 O O . ALA A 1 1002 ? -15.493 11.403 31.309 1.00 93.62 1002 ALA A O 1
ATOM 7512 N N . TYR A 1 1003 ? -17.551 11.864 30.546 1.00 94.94 1003 TYR A N 1
ATOM 7513 C CA . TYR A 1 1003 ? -17.198 13.143 29.946 1.00 94.94 1003 TYR A CA 1
ATOM 7514 C C . TYR A 1 1003 ? -18.398 14.093 29.972 1.00 94.94 1003 TYR A C 1
ATOM 7516 O O . TYR A 1 1003 ? -19.551 13.670 30.024 1.00 94.94 1003 TYR A O 1
ATOM 7524 N N . GLU A 1 1004 ? -18.139 15.390 29.960 1.00 94.31 1004 GLU A N 1
ATOM 7525 C CA . GLU A 1 1004 ? -19.142 16.444 29.986 1.00 94.31 1004 GLU A CA 1
ATOM 7526 C C . GLU A 1 1004 ? -18.843 17.439 28.870 1.00 94.31 1004 GLU A C 1
ATOM 7528 O O . GLU A 1 1004 ? -17.841 18.149 28.925 1.00 94.31 1004 GLU A O 1
ATOM 7533 N N . LEU A 1 1005 ? -19.710 17.479 27.856 1.00 93.88 1005 LEU A N 1
ATOM 7534 C CA . LEU A 1 1005 ? -19.654 18.500 26.808 1.00 93.88 1005 LEU A CA 1
ATOM 7535 C C . LEU A 1 1005 ? -20.369 19.751 27.308 1.00 93.88 1005 LEU A C 1
ATOM 7537 O O . LEU A 1 1005 ? -21.569 19.690 27.588 1.00 93.88 1005 LEU A O 1
ATOM 7541 N N . PHE A 1 1006 ? -19.663 20.875 27.386 1.00 90.56 1006 PHE A N 1
ATOM 7542 C CA . PHE A 1 1006 ? -20.224 22.162 27.793 1.00 90.56 1006 PHE A CA 1
ATOM 7543 C C . PHE A 1 1006 ? -19.985 23.205 26.698 1.00 90.56 1006 PHE A C 1
ATOM 7545 O O . PHE A 1 1006 ? -18.899 23.261 26.136 1.00 90.56 1006 PHE A O 1
ATOM 7552 N N . CYS A 1 1007 ? -21.004 23.989 26.339 1.00 88.50 1007 CYS A N 1
ATOM 7553 C CA . CYS A 1 1007 ? -20.889 25.094 25.379 1.00 88.50 1007 CYS A CA 1
ATOM 7554 C C . CYS A 1 1007 ? -22.115 26.005 25.453 1.00 88.50 1007 CYS A C 1
ATOM 7556 O O . CYS A 1 1007 ? -23.243 25.507 25.484 1.00 88.50 1007 CYS A O 1
ATOM 7558 N N . GLU A 1 1008 ? -21.903 27.325 25.463 1.00 82.38 1008 GLU A N 1
ATOM 7559 C CA . GLU A 1 1008 ? -22.968 28.344 25.372 1.00 82.38 1008 GLU A CA 1
ATOM 7560 C C . GLU A 1 1008 ? -24.084 28.154 26.431 1.00 82.38 1008 GLU A C 1
ATOM 7562 O O . GLU A 1 1008 ? -25.276 28.287 26.164 1.00 82.38 1008 GLU A O 1
ATOM 7567 N N . GLY A 1 1009 ? -23.694 27.791 27.661 1.00 76.94 1009 GLY A N 1
ATOM 7568 C CA . GLY A 1 1009 ? -24.603 27.571 28.800 1.00 76.94 1009 GLY A CA 1
ATOM 7569 C C . GLY A 1 1009 ? -25.289 26.196 28.849 1.00 76.94 1009 GLY A C 1
ATOM 7570 O O . GLY A 1 1009 ? -25.868 25.837 29.873 1.00 76.94 1009 GLY A O 1
ATOM 7571 N N . ARG A 1 1010 ? -25.189 25.387 27.790 1.00 84.88 1010 ARG A N 1
ATOM 7572 C CA . ARG A 1 1010 ? -25.624 23.981 27.770 1.00 84.88 1010 ARG A CA 1
ATOM 7573 C C . ARG A 1 1010 ? -24.498 23.084 28.289 1.00 84.88 1010 ARG A C 1
ATOM 7575 O O . ARG A 1 1010 ? -23.375 23.181 27.805 1.00 84.88 1010 ARG A O 1
ATOM 7582 N N . SER A 1 1011 ? -24.821 22.159 29.194 1.00 88.50 1011 SER A N 1
ATOM 7583 C CA . SER A 1 1011 ? -23.949 21.045 29.600 1.00 88.50 1011 SER A CA 1
ATOM 7584 C C . SER A 1 1011 ? -24.632 19.697 29.338 1.00 88.50 1011 SER A C 1
ATOM 7586 O O . SER A 1 1011 ? -25.851 19.571 29.468 1.00 88.50 1011 SER A O 1
ATOM 7588 N N . GLN A 1 1012 ? -23.848 18.693 28.942 1.00 91.62 1012 GLN A N 1
ATOM 7589 C CA . GLN A 1 1012 ? -24.265 17.304 28.748 1.00 91.62 1012 GLN A CA 1
ATOM 7590 C C . GLN A 1 1012 ? -23.236 16.362 29.385 1.00 91.62 1012 GLN A C 1
ATOM 7592 O O . GLN A 1 1012 ? -22.260 15.979 28.736 1.00 91.62 1012 GLN A O 1
ATOM 7597 N N . ARG A 1 1013 ? -23.455 15.960 30.643 1.00 94.06 1013 ARG A N 1
ATOM 7598 C CA . ARG A 1 1013 ? -22.619 14.951 31.311 1.00 94.06 1013 ARG A CA 1
ATOM 7599 C C . ARG A 1 1013 ? -23.070 13.537 30.945 1.00 94.06 1013 ARG A C 1
ATOM 7601 O O . ARG A 1 1013 ? -24.226 13.167 31.158 1.00 94.06 1013 ARG A O 1
ATOM 7608 N N . VAL A 1 1014 ? -22.138 12.749 30.428 1.00 93.81 1014 VAL A N 1
ATOM 7609 C CA . VAL A 1 1014 ? -22.290 11.357 29.999 1.00 93.81 1014 VAL A CA 1
ATOM 7610 C C . VAL A 1 1014 ? -21.390 10.474 30.867 1.00 93.81 1014 VAL A C 1
ATOM 7612 O O . VAL A 1 1014 ? -20.247 10.832 31.151 1.00 93.81 1014 VAL A O 1
ATOM 7615 N N . VAL A 1 1015 ? -21.900 9.322 31.294 1.00 93.75 1015 VAL A N 1
ATOM 7616 C CA . VAL A 1 1015 ? -21.183 8.298 32.075 1.00 93.75 1015 VAL A CA 1
ATOM 7617 C C . VAL A 1 1015 ? -21.199 6.961 31.336 1.00 93.75 1015 VAL A C 1
ATOM 7619 O O . VAL A 1 1015 ? -22.097 6.700 30.531 1.00 93.75 1015 VAL A O 1
ATOM 7622 N N . ARG A 1 1016 ? -20.192 6.125 31.596 1.00 89.62 1016 ARG A N 1
ATOM 7623 C CA . ARG A 1 1016 ? -19.982 4.820 30.964 1.00 89.62 1016 ARG A CA 1
ATOM 7624 C C . ARG A 1 1016 ? -20.255 3.693 31.963 1.00 89.62 1016 ARG A C 1
ATOM 7626 O O . ARG A 1 1016 ? -19.373 3.295 32.714 1.00 89.62 1016 ARG A O 1
ATOM 7633 N N . GLU A 1 1017 ? -21.472 3.166 31.932 1.00 84.81 1017 GLU A N 1
ATOM 7634 C CA . GLU A 1 1017 ? -21.975 2.114 32.826 1.00 84.81 1017 GLU A CA 1
ATOM 7635 C C . GLU A 1 1017 ? -22.708 1.065 31.976 1.00 84.81 1017 GLU A C 1
ATOM 7637 O O . GLU A 1 1017 ? -23.847 1.284 31.571 1.00 84.81 1017 GLU A O 1
ATOM 7642 N N . GLY A 1 1018 ? -22.025 -0.014 31.572 1.00 74.75 1018 GLY A N 1
ATOM 7643 C CA . GLY A 1 1018 ? -22.539 -0.974 30.568 1.00 74.75 1018 GLY A CA 1
ATOM 7644 C C . GLY A 1 1018 ? -22.718 -0.402 29.145 1.00 74.75 1018 GLY A C 1
ATOM 7645 O O . GLY A 1 1018 ? -22.925 -1.140 28.191 1.00 74.75 1018 GLY A O 1
ATOM 7646 N N . GLY A 1 1019 ? -22.595 0.915 28.992 1.00 83.38 1019 GLY A N 1
ATOM 7647 C CA . GLY A 1 1019 ? -22.741 1.697 27.770 1.00 83.38 1019 GLY A CA 1
ATOM 7648 C C . GLY A 1 1019 ? -22.677 3.188 28.116 1.00 83.38 1019 GLY A C 1
ATOM 7649 O O . GLY A 1 1019 ? -22.591 3.550 29.290 1.00 83.38 1019 GLY A O 1
ATOM 7650 N N . TYR A 1 1020 ? -22.701 4.071 27.117 1.00 87.94 1020 TYR A N 1
ATOM 7651 C CA . TYR A 1 1020 ? -22.747 5.515 27.370 1.00 87.94 1020 TYR A CA 1
ATOM 7652 C C . TYR A 1 1020 ? -24.186 5.978 27.618 1.00 87.94 1020 TYR A C 1
ATOM 7654 O O . TYR A 1 1020 ? -25.048 5.808 26.756 1.00 87.94 1020 TYR A O 1
ATOM 7662 N N . ARG A 1 1021 ? -24.438 6.593 28.779 1.00 89.88 1021 ARG A N 1
ATOM 7663 C CA . ARG A 1 1021 ? -25.732 7.175 29.177 1.00 89.88 1021 ARG A CA 1
ATOM 7664 C C . ARG A 1 1021 ? -25.557 8.592 29.718 1.00 89.88 1021 ARG A C 1
ATOM 7666 O O . ARG A 1 1021 ? -24.498 8.920 30.246 1.00 89.88 1021 ARG A O 1
ATOM 7673 N N . PHE A 1 1022 ? -26.591 9.432 29.653 1.00 91.06 1022 PHE A N 1
ATOM 7674 C CA . PHE A 1 1022 ? -26.577 10.688 30.411 1.00 91.06 1022 PHE A CA 1
ATOM 7675 C C . PHE A 1 1022 ? -26.480 10.387 31.915 1.00 91.06 1022 PHE A C 1
ATOM 7677 O O . PHE A 1 1022 ? -27.076 9.420 32.397 1.00 91.06 1022 PHE A O 1
ATOM 7684 N N . ALA A 1 1023 ? -25.709 11.196 32.647 1.00 87.25 1023 ALA A N 1
ATOM 7685 C CA . ALA A 1 1023 ? -25.483 11.015 34.082 1.00 87.25 1023 ALA A CA 1
ATOM 7686 C C . ALA A 1 1023 ? -26.799 11.119 34.870 1.00 87.25 1023 ALA A C 1
ATOM 7688 O O . ALA A 1 1023 ? -27.122 10.239 35.670 1.00 87.25 1023 ALA A O 1
ATOM 7689 N N . THR A 1 1024 ? -27.579 12.160 34.574 1.00 81.62 1024 THR A N 1
ATOM 7690 C CA . THR A 1 1024 ? -28.960 12.351 35.022 1.00 81.62 1024 THR A CA 1
ATOM 7691 C C . THR A 1 1024 ? -29.943 11.824 33.975 1.00 81.62 1024 THR A C 1
ATOM 7693 O O . THR A 1 1024 ? -29.740 11.980 32.770 1.00 81.62 1024 THR A O 1
ATOM 7696 N N . ALA A 1 1025 ? -31.037 11.209 34.429 1.00 69.50 1025 ALA A N 1
ATOM 7697 C CA . ALA A 1 1025 ? -32.106 10.738 33.553 1.00 69.50 1025 ALA A CA 1
ATOM 7698 C C . ALA A 1 1025 ? -32.960 11.921 33.059 1.00 69.50 1025 ALA A C 1
ATOM 7700 O O . ALA A 1 1025 ? -33.887 12.363 33.736 1.00 69.50 1025 ALA A O 1
ATOM 7701 N N . GLY A 1 1026 ? -32.616 12.464 31.889 1.00 67.88 1026 GLY A N 1
ATOM 7702 C CA . GLY A 1 1026 ? -33.423 13.475 31.201 1.00 67.88 1026 GLY A CA 1
ATOM 7703 C C . GLY A 1 1026 ? -34.669 12.886 30.514 1.00 67.88 1026 GLY A C 1
ATOM 7704 O O . GLY A 1 1026 ? -34.760 11.672 30.335 1.00 67.88 1026 GLY A O 1
ATOM 7705 N N . PRO A 1 1027 ? -35.610 13.730 30.045 1.00 73.12 1027 PRO A N 1
ATOM 7706 C CA . PRO A 1 1027 ? -36.843 13.295 29.371 1.00 73.12 1027 PRO A CA 1
ATOM 7707 C C . PRO A 1 1027 ? -36.625 12.709 27.961 1.00 73.12 1027 PRO A C 1
ATOM 7709 O O . PRO A 1 1027 ? -37.589 12.387 27.266 1.00 73.12 1027 PRO A O 1
ATOM 7712 N N . HIS A 1 1028 ? -35.374 12.603 27.506 1.00 84.06 1028 HIS A N 1
ATOM 7713 C CA . HIS A 1 1028 ? -35.008 12.165 26.164 1.00 84.06 1028 HIS A CA 1
ATOM 7714 C C . HIS A 1 1028 ? -33.812 11.200 26.223 1.00 84.06 1028 HIS A C 1
ATOM 7716 O O . HIS A 1 1028 ? -32.837 11.497 26.918 1.00 84.06 1028 HIS A O 1
ATOM 7722 N N . PRO A 1 1029 ? -33.849 10.065 25.498 1.00 85.94 1029 PRO A N 1
ATOM 7723 C CA . PRO A 1 1029 ? -32.742 9.116 25.475 1.00 85.94 1029 PRO A CA 1
ATOM 7724 C C . PRO A 1 1029 ? -31.514 9.692 24.758 1.00 85.94 1029 PRO A C 1
ATOM 7726 O O . PRO A 1 1029 ? -31.628 10.533 23.863 1.00 85.94 1029 PRO A O 1
ATOM 7729 N N . ILE A 1 1030 ? -30.334 9.203 25.138 1.00 89.25 1030 ILE A N 1
ATOM 7730 C CA . ILE A 1 1030 ? -29.063 9.498 24.465 1.00 89.25 1030 ILE A CA 1
ATOM 7731 C C . ILE A 1 1030 ? -28.996 8.796 23.098 1.00 89.25 1030 ILE A C 1
ATOM 7733 O O . ILE A 1 1030 ? -29.613 7.750 22.889 1.00 89.25 1030 ILE A O 1
ATOM 7737 N N . ASP A 1 1031 ? -28.221 9.342 22.166 1.00 89.94 1031 ASP A N 1
ATOM 7738 C CA . ASP A 1 1031 ? -27.770 8.617 20.981 1.00 89.94 1031 ASP A CA 1
ATOM 7739 C C . ASP A 1 1031 ? -26.447 7.910 21.305 1.00 89.94 1031 ASP A C 1
ATOM 7741 O O . ASP A 1 1031 ? -25.385 8.534 21.338 1.00 89.94 1031 ASP A O 1
ATOM 7745 N N . THR A 1 1032 ? -26.504 6.610 21.597 1.00 86.69 1032 THR A N 1
ATOM 7746 C CA . THR A 1 1032 ? -25.335 5.832 22.044 1.00 86.69 1032 THR A CA 1
ATOM 7747 C C . THR A 1 1032 ? -24.201 5.836 21.019 1.00 86.69 1032 THR A C 1
ATOM 7749 O O . THR A 1 1032 ? -23.038 5.930 21.403 1.00 86.69 1032 THR A O 1
ATOM 7752 N N . ALA A 1 1033 ? -24.521 5.817 19.722 1.00 82.88 1033 ALA A N 1
ATOM 7753 C CA . ALA A 1 1033 ? -23.529 5.877 18.653 1.00 82.88 1033 ALA A CA 1
ATOM 7754 C C . ALA A 1 1033 ? -22.843 7.253 18.568 1.00 82.88 1033 ALA A C 1
ATOM 7756 O O . ALA A 1 1033 ? -21.619 7.309 18.464 1.00 82.88 1033 ALA A O 1
ATOM 7757 N N . LEU A 1 1034 ? -23.590 8.364 18.677 1.00 85.81 1034 LEU A N 1
ATOM 7758 C CA . LEU A 1 1034 ? -22.972 9.699 18.754 1.00 85.81 1034 LEU A CA 1
ATOM 7759 C C . LEU A 1 1034 ? -22.175 9.888 20.055 1.00 85.81 1034 LEU A C 1
ATOM 7761 O O . LEU A 1 1034 ? -21.165 10.585 20.045 1.00 85.81 1034 LEU A O 1
ATOM 7765 N N . ALA A 1 1035 ? -22.581 9.254 21.159 1.00 89.12 1035 ALA A N 1
ATOM 7766 C CA . ALA A 1 1035 ? -21.840 9.295 22.419 1.00 89.12 1035 ALA A CA 1
ATOM 7767 C C . ALA A 1 1035 ? -20.502 8.531 22.345 1.00 89.12 1035 ALA A C 1
ATOM 7769 O O . ALA A 1 1035 ? -19.475 9.061 22.762 1.00 89.12 1035 ALA A O 1
ATOM 7770 N N . VAL A 1 1036 ? -20.478 7.335 21.741 1.00 88.31 1036 VAL A N 1
ATOM 7771 C CA . VAL A 1 1036 ? -19.229 6.600 21.450 1.00 88.31 1036 VAL A CA 1
ATOM 7772 C C . VAL A 1 1036 ? -18.336 7.398 20.495 1.00 88.31 1036 VAL A C 1
ATOM 7774 O O . VAL A 1 1036 ? -17.144 7.548 20.756 1.00 88.31 1036 VAL A O 1
ATOM 7777 N N . ALA A 1 1037 ? -18.903 7.962 19.424 1.00 86.06 1037 ALA A N 1
ATOM 7778 C CA . ALA A 1 1037 ? -18.154 8.794 18.484 1.00 86.06 1037 ALA A CA 1
ATOM 7779 C C . ALA A 1 1037 ? -17.545 10.031 19.169 1.00 86.06 1037 ALA A C 1
ATOM 7781 O O . ALA A 1 1037 ? -16.383 10.346 18.929 1.00 86.06 1037 ALA A O 1
ATOM 7782 N N . ALA A 1 1038 ? -18.285 10.688 20.069 1.00 90.19 1038 ALA A N 1
ATOM 7783 C CA . ALA A 1 1038 ? -17.775 11.807 20.855 1.00 90.19 1038 ALA A CA 1
ATOM 7784 C C . ALA A 1 1038 ? -16.663 11.387 21.825 1.00 90.19 1038 ALA A C 1
ATOM 7786 O O . ALA A 1 1038 ? -15.629 12.046 21.878 1.00 90.19 1038 ALA A O 1
ATOM 7787 N N . ALA A 1 1039 ? -16.830 10.276 22.548 1.00 90.81 1039 ALA A N 1
ATOM 7788 C CA . ALA A 1 1039 ? -15.797 9.749 23.436 1.00 90.81 1039 ALA A CA 1
ATOM 7789 C C . ALA A 1 1039 ? -14.480 9.468 22.687 1.00 90.81 1039 ALA A C 1
ATOM 7791 O O . ALA A 1 1039 ? -13.416 9.877 23.151 1.00 90.81 1039 ALA A O 1
ATOM 7792 N N . ASN A 1 1040 ? -14.556 8.843 21.508 1.00 88.81 1040 ASN A N 1
ATOM 7793 C CA . ASN A 1 1040 ? -13.390 8.533 20.676 1.00 88.81 1040 ASN A CA 1
ATOM 7794 C C . ASN A 1 1040 ? -12.767 9.787 20.033 1.00 88.81 1040 ASN A C 1
ATOM 7796 O O . ASN A 1 1040 ? -11.549 9.898 19.971 1.00 88.81 1040 ASN A O 1
ATOM 7800 N N . ALA A 1 1041 ? -13.576 10.748 19.574 1.00 88.50 1041 ALA A N 1
ATOM 7801 C CA . ALA A 1 1041 ? -13.073 11.983 18.968 1.00 88.50 1041 ALA A CA 1
ATOM 7802 C C . ALA A 1 1041 ? -12.423 12.939 19.988 1.00 88.50 1041 ALA A C 1
ATOM 7804 O O . ALA A 1 1041 ? -11.535 13.709 19.628 1.00 88.50 1041 ALA A O 1
ATOM 7805 N N . LEU A 1 1042 ? -12.824 12.876 21.264 1.00 91.31 1042 LEU A N 1
ATOM 7806 C CA . LEU A 1 1042 ? -12.124 13.565 22.349 1.00 91.31 1042 LEU A CA 1
ATOM 7807 C C . LEU A 1 1042 ? -10.848 12.811 22.767 1.00 91.31 1042 LEU A C 1
ATOM 7809 O O . LEU A 1 1042 ? -9.790 13.421 22.911 1.00 91.31 1042 LEU A O 1
ATOM 7813 N N . VAL A 1 1043 ? -10.923 11.488 22.959 1.00 88.88 1043 VAL A N 1
ATOM 7814 C CA . VAL A 1 1043 ? -9.777 10.651 23.363 1.00 88.88 1043 VAL A CA 1
ATOM 7815 C C . VAL A 1 1043 ? -9.043 10.145 22.121 1.00 88.88 1043 VAL A C 1
ATOM 7817 O O . VAL A 1 1043 ? -9.165 8.998 21.698 1.00 88.88 1043 VAL A O 1
ATOM 7820 N N . GLY A 1 1044 ? -8.302 11.078 21.538 1.00 86.88 1044 GLY A N 1
ATOM 7821 C CA . GLY A 1 1044 ? -7.724 11.031 20.198 1.00 86.88 1044 GLY A CA 1
ATOM 7822 C C . GLY A 1 1044 ? -7.621 12.427 19.568 1.00 86.88 1044 GLY A C 1
ATOM 7823 O O . GLY A 1 1044 ? -7.050 12.562 18.488 1.00 86.88 1044 GLY A O 1
ATOM 7824 N N . ALA A 1 1045 ? -8.151 13.467 20.232 1.00 89.62 1045 ALA A N 1
ATOM 7825 C CA . ALA A 1 1045 ? -8.091 14.848 19.771 1.00 89.62 1045 ALA A CA 1
ATOM 7826 C C . ALA A 1 1045 ? -6.649 15.295 19.476 1.00 89.62 1045 ALA A C 1
ATOM 7828 O O . ALA A 1 1045 ? -5.729 15.063 20.269 1.00 89.62 1045 ALA A O 1
ATOM 7829 N N . ARG A 1 1046 ? -6.477 15.982 18.343 1.00 90.94 1046 ARG A N 1
ATOM 7830 C CA . ARG A 1 1046 ? -5.215 16.587 17.908 1.00 90.94 1046 ARG A CA 1
ATOM 7831 C C . ARG A 1 1046 ? -5.358 18.107 17.815 1.00 90.94 1046 ARG A C 1
ATOM 7833 O O . ARG A 1 1046 ? -6.459 18.609 17.594 1.00 90.94 1046 ARG A O 1
ATOM 7840 N N . ALA A 1 1047 ? -4.251 18.816 17.978 1.00 89.94 1047 ALA A N 1
ATOM 7841 C CA . ALA A 1 1047 ? -4.082 20.192 17.533 1.00 89.94 1047 ALA A CA 1
ATOM 7842 C C . ALA A 1 1047 ? -3.694 20.224 16.048 1.00 89.94 1047 ALA A C 1
ATOM 7844 O O . ALA A 1 1047 ? -3.037 19.304 15.566 1.00 89.94 1047 ALA A O 1
ATOM 7845 N N . GLU A 1 1048 ? -4.030 21.314 15.358 1.00 87.19 1048 GLU A N 1
ATOM 7846 C CA . GLU A 1 1048 ? -3.458 21.632 14.041 1.00 87.19 1048 GLU A CA 1
ATOM 7847 C C . GLU A 1 1048 ? -2.010 22.138 14.204 1.00 87.19 1048 GLU A C 1
ATOM 7849 O O . GLU A 1 1048 ? -1.119 21.789 13.435 1.00 87.19 1048 GLU A O 1
ATOM 7854 N N . ARG A 1 1049 ? -1.767 22.961 15.239 1.00 86.50 1049 ARG A N 1
ATOM 7855 C CA . ARG A 1 1049 ? -0.445 23.475 15.651 1.00 86.50 1049 ARG A CA 1
ATOM 7856 C C . ARG A 1 1049 ? -0.488 24.114 17.042 1.00 86.50 1049 ARG A C 1
ATOM 7858 O O . ARG A 1 1049 ? -1.542 24.571 17.486 1.00 86.50 1049 ARG A O 1
ATOM 7865 N N . TRP A 1 1050 ? 0.665 24.240 17.694 1.00 87.50 1050 TRP A N 1
ATOM 7866 C CA . TRP A 1 1050 ? 0.841 25.091 18.880 1.00 87.50 1050 TRP A CA 1
ATOM 7867 C C . TRP A 1 1050 ? 1.075 26.553 18.465 1.00 87.50 1050 TRP A C 1
ATOM 7869 O O . TRP A 1 1050 ? 1.829 26.809 17.527 1.00 87.50 1050 TRP A O 1
ATOM 7879 N N . VAL A 1 1051 ? 0.430 27.513 19.142 1.00 84.81 1051 VAL A N 1
ATOM 7880 C CA . VAL A 1 1051 ? 0.449 28.946 18.754 1.00 84.81 1051 VAL A CA 1
ATOM 7881 C C . VAL A 1 1051 ? 0.974 29.892 19.838 1.00 84.81 1051 VAL A C 1
ATOM 7883 O O . VAL A 1 1051 ? 1.505 30.947 19.509 1.00 84.81 1051 VAL A O 1
ATOM 7886 N N . ALA A 1 1052 ? 0.881 29.528 21.120 1.00 83.75 1052 ALA A N 1
ATOM 7887 C CA . ALA A 1 1052 ? 1.455 30.308 22.218 1.00 83.75 1052 ALA A CA 1
ATOM 7888 C C . ALA A 1 1052 ? 1.792 29.421 23.422 1.00 83.75 1052 ALA A C 1
ATOM 7890 O O . ALA A 1 1052 ? 1.155 28.393 23.631 1.00 83.75 1052 ALA A O 1
ATOM 7891 N N . ASP A 1 1053 ? 2.745 29.848 24.252 1.00 83.06 1053 ASP A N 1
ATOM 7892 C CA . ASP A 1 1053 ? 3.091 29.151 25.502 1.00 83.06 1053 ASP A CA 1
ATOM 7893 C C . ASP A 1 1053 ? 2.159 29.496 26.670 1.00 83.06 1053 ASP A C 1
ATOM 7895 O O . ASP A 1 1053 ? 1.983 28.691 27.585 1.00 83.06 1053 ASP A O 1
ATOM 7899 N N . GLU A 1 1054 ? 1.504 30.657 26.621 1.00 82.75 1054 GLU A N 1
ATOM 7900 C CA . GLU A 1 1054 ? 0.606 31.133 27.672 1.00 82.75 1054 GLU A CA 1
ATOM 7901 C C . GLU A 1 1054 ? -0.751 31.594 27.129 1.00 82.75 1054 GLU A C 1
ATOM 7903 O O . GLU A 1 1054 ? -0.924 31.962 25.962 1.00 82.75 1054 GLU A O 1
ATOM 7908 N N . ARG A 1 1055 ? -1.747 31.570 28.018 1.00 83.19 1055 ARG A N 1
ATOM 7909 C CA . ARG A 1 1055 ? -3.116 32.001 27.733 1.00 83.19 1055 ARG A CA 1
ATOM 7910 C C . ARG A 1 1055 ? -3.151 33.527 27.638 1.00 83.19 1055 ARG A C 1
ATOM 7912 O O . ARG A 1 1055 ? -2.693 34.220 28.537 1.00 83.19 1055 ARG A O 1
ATOM 7919 N N . SER A 1 1056 ? -3.733 34.051 26.563 1.00 74.94 1056 SER A N 1
ATOM 7920 C CA . SER A 1 1056 ? -3.772 35.488 26.266 1.00 74.94 1056 SER A CA 1
ATOM 7921 C C . SER A 1 1056 ? -5.157 35.888 25.749 1.00 74.94 1056 SER A C 1
ATOM 7923 O O . SER A 1 1056 ? -5.766 35.091 25.027 1.00 74.94 1056 SER A O 1
ATOM 7925 N N . PRO A 1 1057 ? -5.658 37.110 26.036 1.00 72.62 1057 PRO A N 1
ATOM 7926 C CA . PRO A 1 1057 ? -6.933 37.601 25.504 1.00 72.62 1057 PRO A CA 1
ATOM 7927 C C . PRO A 1 1057 ? -7.056 37.515 23.975 1.00 72.62 1057 PRO A C 1
ATOM 7929 O O . PRO A 1 1057 ? -8.165 37.381 23.464 1.00 72.62 1057 PRO A O 1
ATOM 7932 N N . ARG A 1 1058 ? -5.926 37.524 23.247 1.00 73.75 1058 ARG A N 1
ATOM 7933 C CA . ARG A 1 1058 ? -5.880 37.362 21.781 1.00 73.75 1058 ARG A CA 1
ATOM 7934 C C . ARG A 1 1058 ? -6.488 36.042 21.286 1.00 73.75 1058 ARG A C 1
ATOM 7936 O O . ARG A 1 1058 ? -6.980 36.002 20.167 1.00 73.75 1058 ARG A O 1
ATOM 7943 N N . HIS A 1 1059 ? -6.487 34.991 22.109 1.00 77.88 1059 HIS A N 1
ATOM 7944 C CA . HIS A 1 1059 ? -6.936 33.648 21.722 1.00 77.88 1059 HIS A CA 1
ATOM 7945 C C . HIS A 1 1059 ? -8.411 33.353 22.061 1.00 77.88 1059 HIS A C 1
ATOM 7947 O O . HIS A 1 1059 ? -8.855 32.223 21.899 1.00 77.88 1059 HIS A O 1
ATOM 7953 N N . ALA A 1 1060 ? -9.181 34.332 22.559 1.00 71.88 1060 ALA A N 1
ATOM 7954 C CA . ALA A 1 1060 ? -10.630 34.223 22.823 1.00 71.88 1060 ALA A CA 1
ATOM 7955 C C . ALA A 1 1060 ? -11.102 33.043 23.721 1.00 71.88 1060 ALA A C 1
ATOM 7957 O O . ALA A 1 1060 ? -12.301 32.758 23.805 1.00 71.88 1060 ALA A O 1
ATOM 7958 N N . LEU A 1 1061 ? -10.183 32.408 24.463 1.00 73.75 1061 LEU A N 1
ATOM 7959 C CA . LEU A 1 1061 ? -10.430 31.289 25.392 1.00 73.75 1061 LEU A CA 1
ATOM 7960 C C . LEU A 1 1061 ? -11.302 31.657 26.615 1.00 73.75 1061 LEU A C 1
ATOM 7962 O O . LEU A 1 1061 ? -11.567 30.819 27.466 1.00 73.75 1061 LEU A O 1
ATOM 7966 N N . SER A 1 1062 ? -11.757 32.906 26.722 1.00 59.75 1062 SER A N 1
ATOM 7967 C CA . SER A 1 1062 ? -12.660 33.407 27.768 1.00 59.75 1062 SER A CA 1
ATOM 7968 C C . SER A 1 1062 ? -14.136 33.031 27.552 1.00 59.75 1062 SER A C 1
ATOM 7970 O O . SER A 1 1062 ? -15.019 33.592 28.200 1.00 59.75 1062 SER A O 1
ATOM 7972 N N . SER A 1 1063 ? -14.422 32.109 26.629 1.00 58.28 1063 SER A N 1
ATOM 7973 C CA . SER A 1 1063 ? -15.771 31.703 26.231 1.00 58.28 1063 SER A CA 1
ATOM 7974 C C . SER A 1 1063 ? -15.988 30.205 26.469 1.00 58.28 1063 SER A C 1
ATOM 7976 O O . SER A 1 1063 ? -15.096 29.388 26.272 1.00 58.28 1063 SER A O 1
ATOM 7978 N N . SER A 1 1064 ? -17.165 29.846 26.982 1.00 67.56 1064 SER A N 1
ATOM 7979 C CA . SER A 1 1064 ? -17.372 28.620 27.764 1.00 67.56 1064 SER A CA 1
ATOM 7980 C C . SER A 1 1064 ? -17.738 27.383 26.938 1.00 67.56 1064 SER A C 1
ATOM 7982 O O . SER A 1 1064 ? -18.734 26.723 27.237 1.00 67.56 1064 SER A O 1
ATOM 7984 N N . CYS A 1 1065 ? -16.944 27.057 25.915 1.00 88.75 1065 CYS A N 1
ATOM 7985 C CA . CYS A 1 1065 ? -17.074 25.810 25.158 1.00 88.75 1065 CYS A CA 1
ATOM 7986 C C . CYS A 1 1065 ? -15.896 24.864 25.432 1.00 88.75 1065 CYS A C 1
ATOM 7988 O O . CYS A 1 1065 ? -14.757 25.295 25.586 1.00 88.75 1065 CYS A O 1
ATOM 7990 N N . GLY A 1 1066 ? -16.166 23.564 25.529 1.00 91.25 1066 GLY A N 1
ATOM 7991 C CA . GLY A 1 1066 ? -15.154 22.570 25.856 1.00 91.25 1066 GLY A CA 1
ATOM 7992 C C . GLY A 1 1066 ? -15.708 21.198 26.238 1.00 91.25 1066 GLY A C 1
ATOM 7993 O O . GLY A 1 1066 ? -16.898 20.900 26.089 1.00 91.25 1066 GLY A O 1
ATOM 7994 N N . ALA A 1 1067 ? -14.812 20.354 26.742 1.00 93.56 1067 ALA A N 1
ATOM 7995 C CA . ALA A 1 1067 ? -15.124 19.025 27.246 1.00 93.56 1067 ALA A CA 1
ATOM 7996 C C . ALA A 1 1067 ? -14.340 18.737 28.531 1.00 93.56 1067 ALA A C 1
ATOM 7998 O O . ALA A 1 1067 ? -13.116 18.821 28.549 1.00 93.56 1067 ALA A O 1
ATOM 7999 N N . ARG A 1 1068 ? -15.027 18.349 29.605 1.00 93.56 1068 ARG A N 1
ATOM 8000 C CA . ARG A 1 1068 ? -14.407 17.807 30.825 1.00 93.56 1068 ARG A CA 1
ATOM 8001 C C . ARG A 1 1068 ? -14.399 16.288 30.718 1.00 93.56 1068 ARG A C 1
ATOM 8003 O O . ARG A 1 1068 ? -15.459 15.700 30.542 1.00 93.56 1068 ARG A O 1
ATOM 8010 N N . LEU A 1 1069 ? -13.241 15.648 30.827 1.00 93.88 1069 LEU A N 1
ATOM 8011 C CA . LEU A 1 1069 ? -13.077 14.197 30.762 1.00 93.88 1069 LEU A CA 1
ATOM 8012 C C . LEU A 1 1069 ? -12.625 13.661 32.118 1.00 93.88 1069 LEU A C 1
ATOM 8014 O O . LEU A 1 1069 ? -11.695 14.199 32.710 1.00 93.88 1069 LEU A O 1
ATOM 8018 N N . VAL A 1 1070 ? -13.256 12.583 32.583 1.00 93.38 1070 VAL A N 1
ATOM 8019 C CA . VAL A 1 1070 ? -12.893 11.877 33.816 1.00 93.38 1070 VAL A CA 1
ATOM 8020 C C . VAL A 1 1070 ? -12.388 10.487 33.449 1.00 93.38 1070 VAL A C 1
ATOM 8022 O O . VAL A 1 1070 ? -13.152 9.620 33.003 1.00 93.38 1070 VAL A O 1
ATOM 8025 N N . PHE A 1 1071 ? -11.088 10.298 33.637 1.00 90.31 1071 PHE A N 1
ATOM 8026 C CA . PHE A 1 1071 ? -10.398 9.026 33.486 1.00 90.31 1071 PHE A CA 1
ATOM 8027 C C . PHE A 1 1071 ? -10.264 8.342 34.848 1.00 90.31 1071 PHE A C 1
ATOM 8029 O O . PHE A 1 1071 ? -10.143 9.003 35.876 1.00 90.31 1071 PHE A O 1
ATOM 8036 N N . GLU A 1 1072 ? -10.274 7.017 34.842 1.00 86.06 1072 GLU A N 1
ATOM 8037 C CA . GLU A 1 1072 ? -9.917 6.168 35.975 1.00 86.06 1072 GLU A CA 1
ATOM 8038 C C . GLU A 1 1072 ? -8.738 5.301 35.518 1.00 86.06 1072 GLU A C 1
ATOM 8040 O O . GLU A 1 1072 ? -8.926 4.283 34.846 1.00 86.06 1072 GLU A O 1
ATOM 8045 N N . ASP A 1 1073 ? -7.529 5.792 35.798 1.00 73.94 1073 ASP A N 1
ATOM 8046 C CA . ASP A 1 1073 ? -6.254 5.119 35.535 1.00 73.94 1073 ASP A CA 1
ATOM 8047 C C . ASP A 1 1073 ? -5.729 4.486 36.846 1.00 73.94 1073 ASP A C 1
ATOM 8049 O O . ASP A 1 1073 ? -6.249 4.762 37.929 1.00 73.94 1073 ASP A O 1
ATOM 8053 N N . ASP A 1 1074 ? -4.657 3.688 36.790 1.00 62.91 1074 ASP A N 1
ATOM 8054 C CA . ASP A 1 1074 ? -4.112 2.965 37.961 1.00 62.91 1074 ASP A CA 1
ATOM 8055 C C . ASP A 1 1074 ? -3.610 3.880 39.103 1.00 62.91 1074 ASP A C 1
ATOM 8057 O O . ASP A 1 1074 ? -3.416 3.435 40.234 1.00 62.91 1074 ASP A O 1
ATOM 8061 N N . ALA A 1 1075 ? -3.422 5.175 38.824 1.00 60.75 1075 ALA A N 1
ATOM 8062 C CA . ALA A 1 1075 ? -3.070 6.209 39.801 1.00 60.75 1075 ALA A CA 1
ATOM 8063 C C . ALA A 1 1075 ? -4.291 6.868 40.489 1.00 60.75 1075 ALA A C 1
ATOM 8065 O O . ALA A 1 1075 ? -4.115 7.747 41.334 1.00 60.75 1075 ALA A O 1
ATOM 8066 N N . GLY A 1 1076 ? -5.517 6.467 40.135 1.00 64.50 1076 GLY A N 1
ATOM 8067 C CA . GLY A 1 1076 ? -6.773 7.035 40.631 1.00 64.50 1076 GLY A CA 1
ATOM 8068 C C . GLY A 1 1076 ? -7.520 7.901 39.601 1.00 64.50 1076 GLY A C 1
ATOM 8069 O O . GLY A 1 1076 ? -7.146 7.955 38.425 1.00 64.50 1076 GLY A O 1
ATOM 8070 N N . PRO A 1 1077 ? -8.613 8.571 40.016 1.00 73.12 1077 PRO A N 1
ATOM 8071 C CA . PRO A 1 1077 ? -9.436 9.374 39.119 1.00 73.12 1077 PRO A CA 1
ATOM 8072 C C . PRO A 1 1077 ? -8.722 10.665 38.692 1.00 73.12 1077 PRO A C 1
ATOM 8074 O O . PRO A 1 1077 ? -8.385 11.508 39.524 1.00 73.12 1077 PRO A O 1
ATOM 8077 N N . ALA A 1 1078 ? -8.545 10.845 37.383 1.00 83.56 1078 ALA A N 1
ATOM 8078 C CA . ALA A 1 1078 ? -7.887 12.000 36.780 1.00 83.56 1078 ALA A CA 1
ATOM 8079 C C . ALA A 1 1078 ? -8.865 12.786 35.889 1.00 83.56 1078 ALA A C 1
ATOM 8081 O O . ALA A 1 1078 ? -9.341 12.280 34.869 1.00 83.56 1078 ALA A O 1
ATOM 8082 N N . GLU A 1 1079 ? -9.146 14.040 36.252 1.00 89.25 1079 GLU A N 1
ATOM 8083 C CA . GLU A 1 1079 ? -9.943 14.958 35.428 1.00 89.25 1079 GLU A CA 1
ATOM 8084 C C . GLU A 1 1079 ? -9.040 15.774 34.490 1.00 89.25 1079 GLU A C 1
ATOM 8086 O O . GLU A 1 1079 ? -8.047 16.358 34.920 1.00 89.25 1079 GLU A O 1
ATOM 8091 N N . VAL A 1 1080 ? -9.401 15.847 33.206 1.00 90.50 1080 VAL A N 1
ATOM 8092 C CA . VAL A 1 1080 ? -8.774 16.739 32.220 1.00 90.50 1080 VAL A CA 1
ATOM 8093 C C . VAL A 1 1080 ? -9.861 17.578 31.563 1.00 90.50 1080 VAL A C 1
ATOM 8095 O O . VAL A 1 1080 ? -10.815 17.035 31.012 1.00 90.50 1080 VAL A O 1
ATOM 8098 N N . THR A 1 1081 ? -9.720 18.903 31.592 1.00 91.62 1081 THR A N 1
ATOM 8099 C CA . THR A 1 1081 ? -10.631 19.810 30.878 1.00 91.62 1081 THR A CA 1
ATOM 8100 C C . THR A 1 1081 ? -9.974 20.300 29.591 1.00 91.62 1081 THR A C 1
ATOM 8102 O O . THR A 1 1081 ? -8.875 20.841 29.623 1.00 91.62 1081 THR A O 1
ATOM 8105 N N . LEU A 1 1082 ? -10.653 20.114 28.465 1.00 91.62 1082 LEU A N 1
ATOM 8106 C CA . LEU A 1 1082 ? -10.388 20.760 27.185 1.00 91.62 1082 LEU A CA 1
ATOM 8107 C C . LEU A 1 1082 ? -11.239 22.031 27.107 1.00 91.62 1082 LEU A C 1
ATOM 8109 O O . LEU A 1 1082 ? -12.460 21.953 27.233 1.00 91.62 1082 LEU A O 1
ATOM 8113 N N . GLU A 1 1083 ? -10.612 23.177 26.872 1.00 90.06 1083 GLU A N 1
ATOM 8114 C CA . GLU A 1 1083 ? -11.266 24.479 26.692 1.00 90.06 1083 GLU A CA 1
ATOM 8115 C C . GLU A 1 1083 ? -11.070 24.943 25.243 1.00 90.06 1083 GLU A C 1
ATOM 8117 O O . GLU A 1 1083 ? -9.980 24.789 24.691 1.00 90.06 1083 GLU A O 1
ATOM 8122 N N . LEU A 1 1084 ? -12.116 25.496 24.624 1.00 89.50 1084 LEU A N 1
ATOM 8123 C CA . LEU A 1 1084 ? -12.157 25.922 23.222 1.00 89.50 1084 LEU A CA 1
ATOM 8124 C C . LEU A 1 1084 ? -12.826 27.298 23.104 1.00 89.50 1084 LEU A C 1
ATOM 8126 O O . LEU A 1 1084 ? -13.905 27.522 23.653 1.00 89.50 1084 LEU A O 1
ATOM 8130 N N . GLY A 1 1085 ? -12.235 28.203 22.324 1.00 84.38 1085 GLY A N 1
ATOM 8131 C CA . GLY A 1 1085 ? -12.852 29.491 22.010 1.00 84.38 1085 GLY A CA 1
ATOM 8132 C C . GLY A 1 1085 ? -14.150 29.316 21.212 1.00 84.38 1085 GLY A C 1
ATOM 8133 O O . GLY A 1 1085 ? -14.154 28.716 20.141 1.00 84.38 1085 GLY A O 1
ATOM 8134 N N . ALA A 1 1086 ? -15.255 29.891 21.691 1.00 65.56 1086 ALA A N 1
ATOM 8135 C CA . ALA A 1 1086 ? -16.586 29.785 21.081 1.00 65.56 1086 ALA A CA 1
ATOM 8136 C C . ALA A 1 1086 ? -16.796 30.690 19.843 1.00 65.56 1086 ALA A C 1
ATOM 8138 O O . ALA A 1 1086 ? -17.934 30.920 19.427 1.00 65.56 1086 ALA A O 1
ATOM 8139 N N . GLY A 1 1087 ? -15.720 31.237 19.268 1.00 62.94 1087 GLY A N 1
ATOM 8140 C CA . GLY A 1 1087 ? -15.768 32.200 18.167 1.00 62.94 1087 GLY A CA 1
ATOM 8141 C C . GLY A 1 1087 ? -16.534 31.695 16.937 1.00 62.94 1087 GLY A C 1
ATOM 8142 O O . GLY A 1 1087 ? -16.542 30.504 16.628 1.00 62.94 1087 GLY A O 1
ATOM 8143 N N . ALA A 1 1088 ? -17.185 32.619 16.225 1.00 51.06 1088 ALA A N 1
ATOM 8144 C CA . ALA A 1 1088 ? -17.910 32.333 14.981 1.00 51.06 1088 ALA A CA 1
ATOM 8145 C C . ALA A 1 1088 ? -17.029 32.438 13.717 1.00 51.06 1088 ALA A C 1
ATOM 8147 O O . ALA A 1 1088 ? -17.493 32.161 12.614 1.00 51.06 1088 ALA A O 1
ATOM 8148 N N . THR A 1 1089 ? -15.768 32.848 13.869 1.00 56.53 1089 THR A N 1
ATOM 8149 C CA . THR A 1 1089 ? -14.775 33.000 12.798 1.00 56.53 1089 THR A CA 1
ATOM 8150 C C . THR A 1 1089 ? -13.547 32.162 13.121 1.00 56.53 1089 THR A C 1
ATOM 8152 O O . THR A 1 1089 ? -13.045 32.238 14.240 1.00 56.53 1089 THR A O 1
ATOM 8155 N N . ALA A 1 1090 ? -13.049 31.403 12.144 1.00 62.50 1090 ALA A N 1
ATOM 8156 C CA . ALA A 1 1090 ? -11.766 30.711 12.250 1.00 62.50 1090 ALA A CA 1
ATOM 8157 C C . ALA A 1 1090 ? -10.591 31.719 12.339 1.00 62.50 1090 ALA A C 1
ATOM 8159 O O . ALA A 1 1090 ? -10.725 32.834 11.822 1.00 62.50 1090 ALA A O 1
ATOM 8160 N N . PRO A 1 1091 ? -9.443 31.349 12.939 1.00 73.19 1091 PRO A N 1
ATOM 8161 C CA . PRO A 1 1091 ? -9.132 30.055 13.559 1.00 73.19 1091 PRO A CA 1
ATOM 8162 C C . PRO A 1 1091 ? -9.798 29.853 14.930 1.00 73.19 1091 PRO A C 1
ATOM 8164 O O . PRO A 1 1091 ? -10.152 30.807 15.621 1.00 73.19 1091 PRO A O 1
ATOM 8167 N N . VAL A 1 1092 ? -9.961 28.590 15.332 1.00 85.50 1092 VAL A N 1
ATOM 8168 C CA . VAL A 1 1092 ? -10.472 28.210 16.659 1.00 85.50 1092 VAL A CA 1
ATOM 8169 C C . VAL A 1 1092 ? -9.282 27.861 17.544 1.00 85.50 1092 VAL A C 1
ATOM 8171 O O . VAL A 1 1092 ? -8.481 27.006 17.184 1.00 85.50 1092 VAL A O 1
ATOM 8174 N N . PHE A 1 1093 ? -9.164 28.492 18.709 1.00 88.81 1093 PHE A N 1
ATOM 8175 C CA . PHE A 1 1093 ? -8.096 28.192 19.665 1.00 88.81 1093 PHE A CA 1
ATOM 8176 C C . PHE A 1 1093 ? -8.583 27.275 20.785 1.00 88.81 1093 PHE A C 1
ATOM 8178 O O . PHE A 1 1093 ? -9.752 27.329 21.176 1.00 88.81 1093 PHE A O 1
ATOM 8185 N N . GLY A 1 1094 ? -7.672 26.476 21.339 1.00 90.31 1094 GLY A N 1
ATOM 8186 C CA . GLY A 1 1094 ? -7.925 25.626 22.495 1.00 90.31 1094 GLY A CA 1
ATOM 8187 C C . GLY A 1 1094 ? -6.768 25.583 23.491 1.00 90.31 1094 GLY A C 1
ATOM 8188 O O . GLY A 1 1094 ? -5.638 25.978 23.194 1.00 90.31 1094 GLY A O 1
ATOM 8189 N N . ALA A 1 1095 ? -7.071 25.107 24.696 1.00 90.69 1095 ALA A N 1
ATOM 8190 C CA . ALA A 1 1095 ? -6.104 24.843 25.756 1.00 90.69 1095 ALA A CA 1
ATOM 8191 C C . ALA A 1 1095 ? -6.530 23.622 26.588 1.00 90.69 1095 ALA A C 1
ATOM 8193 O O . ALA A 1 1095 ? -7.712 23.279 26.659 1.00 90.69 1095 ALA A O 1
ATOM 8194 N N . LEU A 1 1096 ? -5.564 22.980 27.249 1.00 89.25 1096 LEU A N 1
ATOM 8195 C CA . LEU A 1 1096 ? -5.823 21.940 28.246 1.00 89.25 1096 LEU A CA 1
ATOM 8196 C C . LEU A 1 1096 ? -5.699 22.522 29.663 1.00 89.25 1096 LEU A C 1
ATOM 8198 O O . LEU A 1 1096 ? -4.803 23.315 29.963 1.00 89.25 1096 LEU A O 1
ATOM 8202 N N . GLY A 1 1097 ? -6.616 22.137 30.545 1.00 83.31 1097 GLY A N 1
ATOM 8203 C CA . GLY A 1 1097 ? -6.601 22.477 31.963 1.00 83.31 1097 GLY A CA 1
ATOM 8204 C C . GLY A 1 1097 ? -5.427 21.803 32.674 1.00 83.31 1097 GLY A C 1
ATOM 8205 O O . GLY A 1 1097 ? -5.127 20.638 32.425 1.00 83.31 1097 GLY A O 1
ATOM 8206 N N . GLY A 1 1098 ? -4.739 22.550 33.540 1.00 73.12 1098 GLY A N 1
ATOM 8207 C CA . GLY A 1 1098 ? -3.521 22.083 34.213 1.00 73.12 1098 GLY A CA 1
ATOM 8208 C C . GLY A 1 1098 ? -2.262 22.065 33.334 1.00 73.12 1098 GLY A C 1
ATOM 8209 O O . GLY A 1 1098 ? -1.194 21.725 33.833 1.00 73.12 1098 GLY A O 1
ATOM 8210 N N . GLN A 1 1099 ? -2.350 22.460 32.058 1.00 79.62 1099 GLN A N 1
ATOM 8211 C CA . GLN A 1 1099 ? -1.202 22.585 31.159 1.00 79.62 1099 GLN A CA 1
ATOM 8212 C C . GLN A 1 1099 ? -1.016 24.036 30.691 1.00 79.62 1099 GLN A C 1
ATOM 8214 O O . GLN A 1 1099 ? -1.979 24.748 30.403 1.00 79.62 1099 GLN A O 1
ATOM 8219 N N . ALA A 1 1100 ? 0.243 24.467 30.585 1.00 75.00 1100 ALA A N 1
ATOM 8220 C CA . ALA A 1 1100 ? 0.611 25.659 29.821 1.00 75.00 1100 ALA A CA 1
ATOM 8221 C C . ALA A 1 1100 ? 0.501 25.372 28.312 1.00 75.00 1100 ALA A C 1
ATOM 8223 O O . ALA A 1 1100 ? 0.628 24.216 27.904 1.00 75.00 1100 ALA A O 1
ATOM 8224 N N . GLY A 1 1101 ? 0.357 26.405 27.488 1.00 84.56 1101 GLY A N 1
ATOM 8225 C CA . GLY A 1 1101 ? 0.233 26.309 26.033 1.00 84.56 1101 GLY A CA 1
ATOM 8226 C C . GLY A 1 1101 ? -1.184 26.559 25.505 1.00 84.56 1101 GLY A C 1
ATOM 8227 O O . GLY A 1 1101 ? -2.181 26.219 26.143 1.00 84.56 1101 GLY A O 1
ATOM 8228 N N . VAL A 1 1102 ? -1.251 27.142 24.310 1.00 89.44 1102 VAL A N 1
ATOM 8229 C CA . VAL A 1 1102 ? -2.453 27.337 23.489 1.00 89.44 1102 VAL A CA 1
ATOM 8230 C C . VAL A 1 1102 ? -2.177 26.757 22.107 1.00 89.44 1102 VAL A C 1
ATOM 8232 O O . VAL A 1 1102 ? -1.098 26.961 21.542 1.00 89.44 1102 VAL A O 1
ATOM 8235 N N . PHE A 1 1103 ? -3.161 26.058 21.554 1.00 89.88 1103 PHE A N 1
ATOM 8236 C CA . PHE A 1 1103 ? -3.101 25.444 20.231 1.00 89.88 1103 PHE A CA 1
ATOM 8237 C C . PHE A 1 1103 ? -4.249 25.917 19.337 1.00 89.88 1103 PHE A C 1
ATOM 8239 O O . PHE A 1 1103 ? -5.273 26.411 19.812 1.00 89.88 1103 PHE A O 1
ATOM 8246 N N . GLU A 1 1104 ? -4.077 25.749 18.032 1.00 88.75 1104 GLU A N 1
ATOM 8247 C CA . GLU A 1 1104 ? -5.154 25.839 17.051 1.00 88.75 1104 GLU A CA 1
ATOM 8248 C C . GLU A 1 1104 ? -5.878 24.486 16.978 1.00 88.75 1104 GLU A C 1
ATOM 8250 O O . GLU A 1 1104 ? -5.245 23.431 16.883 1.00 88.75 1104 GLU A O 1
ATOM 8255 N N . ALA A 1 1105 ? -7.202 24.512 17.110 1.00 88.38 1105 ALA A N 1
ATOM 8256 C CA . ALA A 1 1105 ? -8.054 23.341 17.256 1.00 88.38 1105 ALA A CA 1
ATOM 8257 C C . ALA A 1 1105 ? -8.823 23.055 15.950 1.00 88.38 1105 ALA A C 1
ATOM 8259 O O . ALA A 1 1105 ? -9.431 23.981 15.399 1.00 88.38 1105 ALA A O 1
ATOM 8260 N N . PRO A 1 1106 ? -8.894 21.789 15.492 1.00 88.31 1106 PRO A N 1
ATOM 8261 C CA . PRO A 1 1106 ? -9.675 21.420 14.315 1.00 88.31 1106 PRO A CA 1
ATOM 8262 C C . PRO A 1 1106 ? -11.137 21.854 14.460 1.00 88.31 1106 PRO A C 1
ATOM 8264 O O . PRO A 1 1106 ? -11.762 21.617 15.498 1.00 88.31 1106 PRO A O 1
ATOM 8267 N N . SER A 1 1107 ? -11.738 22.434 13.416 1.00 83.69 1107 SER A N 1
ATOM 8268 C CA . SER A 1 1107 ? -13.124 22.941 13.494 1.00 83.69 1107 SER A CA 1
ATOM 8269 C C . SER A 1 1107 ? -14.153 21.846 13.823 1.00 83.69 1107 SER A C 1
ATOM 8271 O O . SER A 1 1107 ? -15.182 22.121 14.438 1.00 83.69 1107 SER A O 1
ATOM 8273 N N . ALA A 1 1108 ? -13.849 20.585 13.501 1.00 84.81 1108 ALA A N 1
ATOM 8274 C CA . ALA A 1 1108 ? -14.652 19.429 13.900 1.00 84.81 1108 ALA A CA 1
ATOM 8275 C C . ALA A 1 1108 ? -14.773 19.261 15.431 1.00 84.81 1108 ALA A C 1
ATOM 8277 O O . ALA A 1 1108 ? -15.776 18.732 15.906 1.00 84.81 1108 ALA A O 1
ATOM 8278 N N . LEU A 1 1109 ? -13.791 19.724 16.214 1.00 87.44 1109 LEU A N 1
ATOM 8279 C CA . LEU A 1 1109 ? -13.740 19.550 17.669 1.00 87.44 1109 LEU A CA 1
ATOM 8280 C C . LEU A 1 1109 ? -14.685 20.518 18.405 1.00 87.44 1109 LEU A C 1
ATOM 8282 O O . LEU A 1 1109 ? -15.390 20.102 19.327 1.00 87.44 1109 LEU A O 1
ATOM 8286 N N . ILE A 1 1110 ? -14.779 21.779 17.961 1.00 85.38 1110 ILE A N 1
ATOM 8287 C CA . ILE A 1 1110 ? -15.787 22.724 18.478 1.00 85.38 1110 ILE A CA 1
ATOM 8288 C C . ILE A 1 1110 ? -17.201 22.339 18.016 1.00 85.38 1110 ILE A C 1
ATOM 8290 O O . ILE A 1 1110 ? -18.146 22.411 18.802 1.00 85.38 1110 ILE A O 1
ATOM 8294 N N . GLU A 1 1111 ? -17.348 21.834 16.789 1.00 84.69 1111 GLU A N 1
ATOM 8295 C CA . GLU A 1 1111 ? -18.627 21.324 16.286 1.00 84.69 1111 GLU A CA 1
ATOM 8296 C C . GLU A 1 1111 ? -19.099 20.073 17.039 1.00 84.69 1111 GLU A C 1
ATOM 8298 O O . GLU A 1 1111 ? -20.287 19.950 17.344 1.00 84.69 1111 GLU A O 1
ATOM 8303 N N . LEU A 1 1112 ? -18.187 19.174 17.421 1.00 88.56 1112 LEU A N 1
ATOM 8304 C CA . LEU A 1 1112 ? -18.490 18.039 18.294 1.00 88.56 1112 LEU A CA 1
ATOM 8305 C C . LEU A 1 1112 ? -19.041 18.505 19.648 1.00 88.56 1112 LEU A C 1
ATOM 8307 O O . LEU A 1 1112 ? -20.082 18.028 20.098 1.00 88.56 1112 LEU A O 1
ATOM 8311 N N . VAL A 1 1113 ? -18.364 19.470 20.271 1.00 89.25 1113 VAL A N 1
ATOM 8312 C CA . VAL A 1 1113 ? -18.762 20.083 21.545 1.00 89.25 1113 VAL A CA 1
ATOM 8313 C C . VAL A 1 1113 ? -20.128 20.783 21.437 1.00 89.25 1113 VAL A C 1
ATOM 8315 O O . VAL A 1 1113 ? -20.950 20.690 22.358 1.00 89.25 1113 VAL A O 1
ATOM 8318 N N . ARG A 1 1114 ? -20.433 21.431 20.304 1.00 86.56 1114 ARG A N 1
ATOM 8319 C CA . ARG A 1 1114 ? -21.730 22.084 20.031 1.00 86.56 1114 ARG A CA 1
ATOM 8320 C C . ARG A 1 1114 ? -22.904 21.111 19.839 1.00 86.56 1114 ARG A C 1
ATOM 8322 O O . ARG A 1 1114 ? -24.038 21.476 20.153 1.00 86.56 1114 ARG A O 1
ATOM 8329 N N . ARG A 1 1115 ? -22.675 19.866 19.409 1.00 86.44 1115 ARG A N 1
ATOM 8330 C CA . ARG A 1 1115 ? -23.754 18.905 19.090 1.00 86.44 1115 ARG A CA 1
ATOM 8331 C C . ARG A 1 1115 ? -24.514 18.395 20.329 1.00 86.44 1115 ARG A C 1
ATOM 8333 O O . ARG A 1 1115 ? -23.905 17.997 21.329 1.00 86.44 1115 ARG A O 1
ATOM 8340 N N . PRO A 1 1116 ? -25.861 18.366 20.304 1.00 88.75 1116 PRO A N 1
ATOM 8341 C CA . PRO A 1 1116 ? -26.651 17.596 21.260 1.00 88.75 1116 PRO A CA 1
ATOM 8342 C C . PRO A 1 1116 ? -26.486 16.084 21.038 1.00 88.75 1116 PRO A C 1
ATOM 8344 O O . PRO A 1 1116 ? -26.620 15.603 19.916 1.00 88.75 1116 PRO A O 1
ATOM 8347 N N . LEU A 1 1117 ? -26.264 15.319 22.108 1.00 90.75 1117 LEU A N 1
ATOM 8348 C CA . LEU A 1 1117 ? -26.104 13.854 22.065 1.00 90.75 1117 LEU A CA 1
ATOM 8349 C C . LEU A 1 1117 ? -27.441 13.110 22.241 1.00 90.75 1117 LEU A C 1
ATOM 8351 O O . LEU A 1 1117 ? -27.485 12.004 22.771 1.00 90.75 1117 LEU A O 1
ATOM 8355 N N . VAL A 1 1118 ? -28.552 13.734 21.854 1.00 89.31 1118 VAL A N 1
ATOM 8356 C CA . VAL A 1 1118 ? -29.909 13.197 22.036 1.00 89.31 1118 VAL A CA 1
ATOM 8357 C C . VAL A 1 1118 ? -30.274 12.267 20.876 1.00 89.31 1118 VAL A C 1
ATOM 8359 O O . VAL A 1 1118 ? -29.900 12.522 19.732 1.00 89.31 1118 VAL A O 1
ATOM 8362 N N . SER A 1 1119 ? -31.009 11.191 21.167 1.00 89.94 1119 SER A N 1
ATOM 8363 C CA . SER A 1 1119 ? -31.339 10.136 20.207 1.00 89.94 1119 SER A CA 1
ATOM 8364 C C . SER A 1 1119 ? -32.008 10.654 18.934 1.00 89.94 1119 SER A C 1
ATOM 8366 O O . SER A 1 1119 ? -33.083 11.265 18.958 1.00 89.94 1119 SER A O 1
ATOM 8368 N N . ARG A 1 1120 ? -31.419 10.293 17.792 1.00 90.50 1120 ARG A N 1
ATOM 8369 C CA . ARG A 1 1120 ? -31.973 10.522 16.449 1.00 90.50 1120 ARG A CA 1
ATOM 8370 C C . ARG A 1 1120 ? -33.341 9.874 16.231 1.00 90.50 1120 ARG A C 1
ATOM 8372 O O . ARG A 1 1120 ? -34.111 10.359 15.402 1.00 90.50 1120 ARG A O 1
ATOM 8379 N N . ALA A 1 1121 ? -33.678 8.842 17.009 1.00 86.12 1121 ALA A N 1
ATOM 8380 C CA . ALA A 1 1121 ? -34.968 8.160 16.948 1.00 86.12 1121 ALA A CA 1
ATOM 8381 C C . ALA A 1 1121 ? -36.168 9.091 17.206 1.00 86.12 1121 ALA A C 1
ATOM 8383 O O . ALA A 1 1121 ? -37.259 8.813 16.716 1.00 86.12 1121 ALA A O 1
ATOM 8384 N N . LEU A 1 1122 ? -35.978 10.224 17.899 1.00 86.38 1122 LEU A N 1
ATOM 8385 C CA . LEU A 1 1122 ? -37.044 11.206 18.130 1.00 86.38 1122 LEU A CA 1
ATOM 8386 C C . LEU A 1 1122 ? -37.610 11.800 16.827 1.00 86.38 1122 LEU A C 1
ATOM 8388 O O . LEU A 1 1122 ? -38.804 12.088 16.759 1.00 86.38 1122 LEU A O 1
ATOM 8392 N N . PHE A 1 1123 ? -36.800 11.964 15.776 1.00 88.31 1123 PHE A N 1
ATOM 8393 C CA . PHE A 1 1123 ? -37.289 12.414 14.464 1.00 88.31 1123 PHE A CA 1
ATOM 8394 C C . PHE A 1 1123 ? -37.870 11.267 13.629 1.00 88.31 1123 PHE A C 1
ATOM 8396 O O . PHE A 1 1123 ? -38.792 11.486 12.846 1.00 88.31 1123 PHE A O 1
ATOM 8403 N N . SER A 1 1124 ? -37.354 10.050 13.816 1.00 83.94 1124 SER A N 1
ATOM 8404 C CA . SER A 1 1124 ? -37.686 8.880 13.006 1.00 83.94 1124 SER A CA 1
ATOM 8405 C C . SER A 1 1124 ? -39.171 8.511 13.046 1.00 83.94 1124 SER A C 1
ATOM 8407 O O . SER A 1 1124 ? -39.833 8.540 14.088 1.00 83.94 1124 SER A O 1
ATOM 8409 N N . VAL A 1 1125 ? -39.677 8.100 11.888 1.00 83.06 1125 VAL A N 1
ATOM 8410 C CA . VAL A 1 1125 ? -41.024 7.563 11.690 1.00 83.06 1125 VAL A CA 1
ATOM 8411 C C . VAL A 1 1125 ? -40.878 6.151 11.133 1.00 83.06 1125 VAL A C 1
ATOM 8413 O O . VAL A 1 1125 ? -40.065 5.933 10.239 1.00 83.06 1125 VAL A O 1
ATOM 8416 N N . ASP A 1 1126 ? -41.635 5.199 11.679 1.00 82.81 1126 ASP A N 1
ATOM 8417 C CA . ASP A 1 1126 ? -41.608 3.794 11.262 1.00 82.81 1126 ASP A CA 1
ATOM 8418 C C . ASP A 1 1126 ? -42.130 3.635 9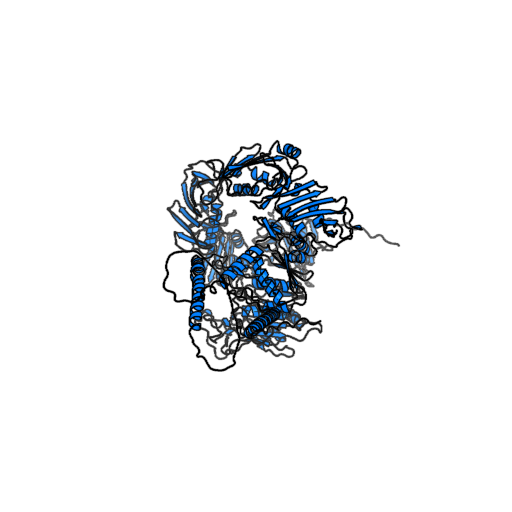.816 1.00 82.81 1126 ASP A C 1
ATOM 8420 O O . ASP A 1 1126 ? -43.323 3.863 9.585 1.00 82.81 1126 ASP A O 1
ATOM 8424 N N . PRO A 1 1127 ? -41.281 3.235 8.843 1.00 82.44 1127 PRO A N 1
ATOM 8425 C CA . PRO A 1 1127 ? -41.689 3.076 7.449 1.00 82.44 1127 PRO A CA 1
ATOM 8426 C C . PRO A 1 1127 ? -42.736 1.979 7.242 1.00 82.44 1127 PRO A C 1
ATOM 8428 O O . PRO A 1 1127 ? -43.603 2.131 6.383 1.00 82.44 1127 PRO A O 1
ATOM 8431 N N . ALA A 1 1128 ? -42.691 0.900 8.034 1.00 80.81 1128 ALA A N 1
ATOM 8432 C CA . ALA A 1 1128 ? -43.601 -0.239 7.896 1.00 80.81 1128 ALA A CA 1
ATOM 8433 C C . ALA A 1 1128 ? -45.042 0.127 8.281 1.00 80.81 1128 ALA A C 1
ATOM 8435 O O . ALA A 1 1128 ? -45.994 -0.501 7.818 1.00 80.81 1128 ALA A O 1
ATOM 8436 N N . ARG A 1 1129 ? -45.215 1.186 9.083 1.00 82.69 1129 ARG A N 1
ATOM 8437 C CA . ARG A 1 1129 ? -46.526 1.719 9.456 1.00 82.69 1129 ARG A CA 1
ATOM 8438 C C . ARG A 1 1129 ? -47.052 2.804 8.511 1.00 82.69 1129 ARG A C 1
ATOM 8440 O O . ARG A 1 1129 ? -48.190 3.224 8.706 1.00 82.69 1129 ARG A O 1
ATOM 8447 N N . VAL A 1 1130 ? -46.316 3.272 7.500 1.00 84.25 1130 VAL A N 1
ATOM 8448 C CA . VAL A 1 1130 ? -46.757 4.402 6.650 1.00 84.25 1130 VAL A CA 1
ATOM 8449 C C . VAL A 1 1130 ? -47.941 4.018 5.755 1.00 84.25 1130 VAL A C 1
ATOM 8451 O O . VAL A 1 1130 ? -47.818 3.193 4.859 1.00 84.25 1130 VAL A O 1
ATOM 8454 N N . SER A 1 1131 ? -49.086 4.677 5.962 1.00 82.25 1131 SER A N 1
ATOM 8455 C CA . SER A 1 1131 ? -50.326 4.444 5.195 1.00 82.25 1131 SER A CA 1
ATOM 8456 C C . SER A 1 1131 ? -50.675 5.578 4.221 1.00 82.25 1131 SER A C 1
ATOM 8458 O O . SER A 1 1131 ? -51.311 5.349 3.192 1.00 82.25 1131 SER A O 1
ATOM 8460 N N . ALA A 1 1132 ? -50.245 6.808 4.515 1.00 83.06 1132 ALA A N 1
ATOM 8461 C CA . ALA A 1 1132 ? -50.325 7.947 3.606 1.00 83.06 1132 ALA A CA 1
ATOM 8462 C C . ALA A 1 1132 ? -49.276 9.007 3.967 1.00 83.06 1132 ALA A C 1
ATOM 8464 O O . ALA A 1 1132 ? -48.932 9.177 5.137 1.00 83.06 1132 ALA A O 1
ATOM 8465 N N . VAL A 1 1133 ? -48.830 9.769 2.968 1.00 83.81 1133 VAL A N 1
ATOM 8466 C CA . VAL A 1 1133 ? -47.996 10.965 3.153 1.00 83.81 1133 VAL A CA 1
ATOM 8467 C C . VAL A 1 1133 ? -48.694 12.141 2.477 1.00 83.81 1133 VAL A C 1
ATOM 8469 O O . VAL A 1 1133 ? -49.068 12.054 1.306 1.00 83.81 1133 VAL A O 1
ATOM 8472 N N . VAL A 1 1134 ? -48.884 13.238 3.207 1.00 84.75 1134 VAL A N 1
ATOM 8473 C CA . VAL A 1 1134 ? -49.460 14.486 2.693 1.00 84.75 1134 VAL A CA 1
ATOM 8474 C C . VAL A 1 1134 ? -48.438 15.599 2.870 1.00 84.75 1134 VAL A C 1
ATOM 8476 O O . VAL A 1 1134 ? -47.976 15.856 3.977 1.00 84.75 1134 VAL A O 1
ATOM 8479 N N . VAL A 1 1135 ? -48.084 16.270 1.778 1.00 85.06 1135 VAL A N 1
ATOM 8480 C CA . VAL A 1 1135 ? -47.101 17.356 1.767 1.00 85.06 1135 VAL A CA 1
ATOM 8481 C C . VAL A 1 1135 ? -47.828 18.685 1.578 1.00 85.06 1135 VAL A C 1
ATOM 8483 O O . VAL A 1 1135 ? -48.618 18.841 0.644 1.00 85.06 1135 VAL A O 1
ATOM 8486 N N . ARG A 1 1136 ? -47.564 19.653 2.459 1.00 81.62 1136 ARG A N 1
ATOM 8487 C CA . ARG A 1 1136 ? -48.120 21.009 2.400 1.00 81.62 1136 ARG A CA 1
ATOM 8488 C C . ARG A 1 1136 ? -47.077 21.975 1.841 1.00 81.62 1136 ARG A C 1
ATOM 8490 O O . ARG A 1 1136 ? -45.985 22.094 2.394 1.00 81.62 1136 ARG A O 1
ATOM 8497 N N . ARG A 1 1137 ? -47.412 22.682 0.758 1.00 75.38 1137 ARG A N 1
ATOM 8498 C CA . ARG A 1 1137 ? -46.525 23.656 0.092 1.00 75.38 1137 ARG A CA 1
ATOM 8499 C C . ARG A 1 1137 ? -47.323 24.884 -0.330 1.00 75.38 1137 ARG A C 1
ATOM 8501 O O . ARG A 1 1137 ? -48.319 24.743 -1.030 1.00 75.38 1137 ARG A O 1
ATOM 8508 N N . GLY A 1 1138 ? -46.913 26.079 0.100 1.00 65.00 1138 GLY A N 1
ATOM 8509 C CA . GLY A 1 1138 ? -47.569 27.338 -0.297 1.00 65.00 1138 GLY A CA 1
ATOM 8510 C C . GLY A 1 1138 ? -49.077 27.409 0.002 1.00 65.00 1138 GLY A C 1
ATOM 8511 O O . GLY A 1 1138 ? -49.808 28.079 -0.714 1.00 65.00 1138 GLY A O 1
ATOM 8512 N N . GLY A 1 1139 ? -49.557 26.671 1.011 1.00 63.81 1139 GLY A N 1
ATOM 8513 C CA . GLY A 1 1139 ? -50.982 26.534 1.341 1.00 63.81 1139 GLY A CA 1
ATOM 8514 C C . GLY A 1 1139 ? -51.706 25.362 0.660 1.00 63.81 1139 GLY A C 1
ATOM 8515 O O . GLY A 1 1139 ? -52.708 24.894 1.194 1.00 63.81 1139 GLY A O 1
ATOM 8516 N N . ALA A 1 1140 ? -51.186 24.821 -0.445 1.00 67.81 1140 ALA A N 1
ATOM 8517 C CA . ALA A 1 1140 ? -51.746 23.635 -1.093 1.00 67.81 1140 ALA A CA 1
ATOM 8518 C C . ALA A 1 1140 ? -51.377 22.345 -0.337 1.00 67.81 1140 ALA A C 1
ATOM 8520 O O . ALA A 1 1140 ? -50.251 22.198 0.148 1.00 67.81 1140 ALA A O 1
ATOM 8521 N N . LEU A 1 1141 ? -52.316 21.396 -0.271 1.00 77.69 1141 LEU A N 1
ATOM 8522 C CA . LEU A 1 1141 ? -52.118 20.046 0.267 1.00 77.69 1141 LEU A CA 1
ATOM 8523 C C . LEU A 1 1141 ? -52.044 19.039 -0.885 1.00 77.69 1141 LEU A C 1
ATOM 8525 O O . LEU A 1 1141 ? -52.995 18.904 -1.652 1.00 77.69 1141 LEU A O 1
ATOM 8529 N N . VAL A 1 1142 ? -50.937 18.304 -0.978 1.00 79.31 1142 VAL A N 1
ATOM 8530 C CA . VAL A 1 1142 ? -50.727 17.248 -1.975 1.00 79.31 1142 VAL A CA 1
ATOM 8531 C C . VAL A 1 1142 ? -50.581 15.915 -1.249 1.00 79.31 1142 VAL A C 1
ATOM 8533 O O . VAL A 1 1142 ? -49.582 15.679 -0.569 1.00 79.31 1142 VAL A O 1
ATOM 8536 N N . LYS A 1 1143 ? -51.568 15.023 -1.388 1.00 79.94 1143 LYS A N 1
ATOM 8537 C CA . LYS A 1 1143 ? -51.404 13.619 -0.986 1.00 79.94 1143 LYS A CA 1
ATOM 8538 C C . LYS A 1 1143 ? -50.485 12.943 -2.001 1.00 79.94 1143 LYS A C 1
ATOM 8540 O O . LYS A 1 1143 ? -50.799 12.931 -3.188 1.00 79.94 1143 LYS A O 1
ATOM 8545 N N . LEU A 1 1144 ? -49.376 12.377 -1.537 1.00 78.06 1144 LEU A N 1
ATOM 8546 C CA . LEU A 1 1144 ? -48.506 11.574 -2.386 1.00 78.06 1144 LEU A CA 1
ATOM 8547 C C . LEU A 1 1144 ? -49.145 10.203 -2.626 1.00 78.06 1144 LEU A C 1
ATOM 8549 O O . LEU A 1 1144 ? -49.633 9.554 -1.697 1.00 78.06 1144 LEU A O 1
ATOM 8553 N N . ALA A 1 1145 ? -49.105 9.770 -3.880 1.00 68.56 1145 ALA A N 1
ATOM 8554 C CA . ALA A 1 1145 ? -49.309 8.390 -4.291 1.00 68.56 1145 ALA A CA 1
ATOM 8555 C C . ALA A 1 1145 ? -47.979 7.868 -4.864 1.00 68.56 1145 ALA A C 1
ATOM 8557 O O . ALA A 1 1145 ? -47.227 8.672 -5.426 1.00 68.56 1145 ALA A O 1
ATOM 8558 N N . PRO A 1 1146 ? -47.663 6.568 -4.730 1.00 59.84 1146 PRO A N 1
ATOM 8559 C CA . PRO A 1 1146 ? -46.566 5.980 -5.488 1.00 59.84 1146 PRO A CA 1
ATOM 8560 C C . PRO A 1 1146 ? -46.867 6.115 -6.988 1.00 59.84 1146 PRO A C 1
ATOM 8562 O O . PRO A 1 1146 ? -47.990 5.859 -7.421 1.00 59.84 1146 PRO A O 1
ATOM 8565 N N . ALA A 1 1147 ? -45.876 6.551 -7.761 1.00 56.84 1147 ALA A N 1
ATOM 8566 C CA . ALA A 1 1147 ? -45.937 6.555 -9.220 1.00 56.84 1147 ALA A CA 1
ATOM 8567 C C . ALA A 1 1147 ? -45.376 5.234 -9.763 1.00 56.84 1147 ALA A C 1
ATOM 8569 O O . ALA A 1 1147 ? -44.513 4.632 -9.122 1.00 56.84 1147 ALA A O 1
ATOM 8570 N N . ASP A 1 1148 ? -45.815 4.805 -10.946 1.00 47.81 1148 ASP A N 1
ATOM 8571 C CA . ASP A 1 1148 ? -45.285 3.600 -11.590 1.00 47.81 1148 ASP A CA 1
ATOM 8572 C C . ASP A 1 1148 ? -43.768 3.731 -11.821 1.00 47.81 1148 ASP A C 1
ATOM 8574 O O . ASP A 1 1148 ? -43.301 4.653 -12.492 1.00 47.81 1148 ASP A O 1
ATOM 8578 N N . GLY A 1 1149 ? -42.986 2.833 -11.212 1.00 55.47 1149 GLY A N 1
ATOM 8579 C CA . GLY A 1 1149 ? -41.516 2.877 -11.222 1.00 55.47 1149 GLY A CA 1
ATOM 8580 C C . GLY A 1 1149 ? -40.871 3.916 -10.287 1.00 55.47 1149 GLY A C 1
ATOM 8581 O O . GLY A 1 1149 ? -39.649 4.049 -10.290 1.00 55.47 1149 GLY A O 1
ATOM 8582 N N . GLY A 1 1150 ? -41.653 4.649 -9.488 1.00 58.72 1150 GLY A N 1
ATOM 8583 C CA . GLY A 1 1150 ? -41.158 5.566 -8.456 1.00 58.72 1150 GLY A CA 1
ATOM 8584 C C . GLY A 1 1150 ? -41.013 4.909 -7.072 1.00 58.72 1150 GLY A C 1
ATOM 8585 O O . GLY A 1 1150 ? -41.592 3.850 -6.831 1.00 58.72 1150 GLY A O 1
ATOM 8586 N N . PRO A 1 1151 ? -40.278 5.538 -6.133 1.00 64.75 1151 PRO A N 1
ATOM 8587 C CA . PRO A 1 1151 ? -40.131 5.026 -4.772 1.00 64.75 1151 PRO A CA 1
ATOM 8588 C C . PRO A 1 1151 ? -41.468 5.022 -4.019 1.00 64.75 1151 PRO A C 1
ATOM 8590 O O . PRO A 1 1151 ? -42.278 5.950 -4.125 1.00 64.75 1151 PRO A O 1
ATOM 8593 N N . SER A 1 1152 ? -41.676 3.986 -3.212 1.00 80.44 1152 SER A N 1
ATOM 8594 C CA . SER A 1 1152 ? -42.856 3.824 -2.366 1.00 80.44 1152 SER A CA 1
ATOM 8595 C C . SER A 1 1152 ? -42.932 4.872 -1.249 1.00 80.44 1152 SER A C 1
ATOM 8597 O O . SER A 1 1152 ? -41.946 5.513 -0.875 1.00 80.44 1152 SER A O 1
ATOM 8599 N N . LEU A 1 1153 ? -44.116 5.016 -0.640 1.00 77.94 1153 LEU A N 1
ATOM 8600 C CA . LEU A 1 1153 ? -44.297 5.893 0.525 1.00 77.94 1153 LEU A CA 1
ATOM 8601 C C . LEU A 1 1153 ? -43.423 5.469 1.721 1.00 77.94 1153 LEU A C 1
ATOM 8603 O O . LEU A 1 1153 ? -42.971 6.329 2.477 1.00 77.94 1153 LEU A O 1
ATOM 8607 N N . ALA A 1 1154 ? -43.151 4.167 1.866 1.00 78.12 1154 ALA A N 1
ATOM 8608 C CA . ALA A 1 1154 ? -42.256 3.639 2.889 1.00 78.12 1154 ALA A CA 1
ATOM 8609 C C . ALA A 1 1154 ? -40.787 4.000 2.607 1.00 78.12 1154 ALA A C 1
ATOM 8611 O O . ALA A 1 1154 ? -40.079 4.395 3.526 1.00 78.12 1154 ALA A O 1
ATOM 8612 N N . GLU A 1 1155 ? -40.328 3.958 1.354 1.00 77.44 1155 GLU A N 1
ATOM 8613 C CA . GLU A 1 1155 ? -38.964 4.379 0.988 1.00 77.44 1155 GLU A CA 1
ATOM 8614 C C . GLU A 1 1155 ? -38.776 5.899 1.114 1.00 77.44 1155 GLU A C 1
ATOM 8616 O O . GLU A 1 1155 ? -37.764 6.353 1.649 1.00 77.44 1155 GLU A O 1
ATOM 8621 N N . LEU A 1 1156 ? -39.776 6.693 0.709 1.00 77.88 1156 LEU A N 1
ATOM 8622 C CA . LEU A 1 1156 ? -39.766 8.154 0.854 1.00 77.88 1156 LEU A CA 1
ATOM 8623 C C . LEU A 1 1156 ? -39.689 8.600 2.323 1.00 77.88 1156 LEU A C 1
ATOM 8625 O O . LEU A 1 1156 ? -38.957 9.538 2.638 1.00 77.88 1156 LEU A O 1
ATOM 8629 N N . VAL A 1 1157 ? -40.405 7.931 3.234 1.00 80.88 1157 VAL A N 1
ATOM 8630 C CA . VAL A 1 1157 ? -40.311 8.200 4.682 1.00 80.88 1157 VAL A CA 1
ATOM 8631 C C . VAL A 1 1157 ? -39.066 7.548 5.293 1.00 80.88 1157 VAL A C 1
ATOM 8633 O O . VAL A 1 1157 ? -38.417 8.153 6.140 1.00 80.88 1157 VAL A O 1
ATOM 8636 N N . GLY A 1 1158 ? -38.661 6.366 4.827 1.00 74.50 1158 GLY A N 1
ATOM 8637 C CA . GLY A 1 1158 ? -37.432 5.683 5.244 1.00 74.50 1158 GLY A CA 1
ATOM 8638 C C . GLY A 1 1158 ? -36.153 6.456 4.906 1.00 74.50 1158 GLY A C 1
ATOM 8639 O O . GLY A 1 1158 ? -35.151 6.310 5.606 1.00 74.50 1158 GLY A O 1
ATOM 8640 N N . GLY A 1 1159 ? -36.201 7.334 3.899 1.00 72.19 1159 GLY A N 1
ATOM 8641 C CA . GLY A 1 1159 ? -35.152 8.310 3.600 1.00 72.19 1159 GLY A CA 1
ATOM 8642 C C . GLY A 1 1159 ? -34.962 9.382 4.682 1.00 72.19 1159 GLY A C 1
ATOM 8643 O O . GLY A 1 1159 ? -33.856 9.899 4.823 1.00 72.19 1159 GLY A O 1
ATOM 8644 N N . LEU A 1 1160 ? -35.975 9.678 5.504 1.00 79.38 1160 LEU A N 1
ATOM 8645 C CA . LEU A 1 1160 ? -35.957 10.737 6.529 1.00 79.38 1160 LEU A CA 1
ATOM 8646 C C . LEU A 1 1160 ? -35.139 10.387 7.791 1.00 79.38 1160 LEU A C 1
ATOM 8648 O O . LEU A 1 1160 ? -35.407 10.900 8.877 1.00 79.38 1160 LEU A O 1
ATOM 8652 N N . ARG A 1 1161 ? -34.117 9.533 7.672 1.00 84.81 1161 ARG A N 1
ATOM 8653 C CA . ARG A 1 1161 ? -33.168 9.245 8.756 1.00 84.81 1161 ARG A CA 1
ATOM 8654 C C . ARG A 1 1161 ? -32.212 10.436 8.937 1.00 84.81 1161 ARG A C 1
ATOM 8656 O O . ARG A 1 1161 ? -31.515 10.793 7.985 1.00 84.81 1161 ARG A O 1
ATOM 8663 N N . PRO A 1 1162 ? -32.141 11.057 10.128 1.00 87.75 1162 PRO A N 1
ATOM 8664 C CA . PRO A 1 1162 ? -31.231 12.169 10.362 1.00 87.75 1162 PRO A CA 1
ATOM 8665 C C . PRO A 1 1162 ? -29.803 11.668 10.611 1.00 87.75 1162 PRO A C 1
ATOM 8667 O O . PRO A 1 1162 ? -29.591 10.616 11.212 1.00 87.75 1162 PRO A O 1
ATOM 8670 N N . LEU A 1 1163 ? -28.814 12.455 10.191 1.00 85.00 1163 LEU A N 1
ATOM 8671 C CA . LEU A 1 1163 ? -27.397 12.215 10.466 1.00 85.00 1163 LEU A CA 1
ATOM 8672 C C . LEU A 1 1163 ? -27.077 12.444 11.949 1.00 85.00 1163 LEU A C 1
ATOM 8674 O O . LEU A 1 1163 ? -26.425 11.607 12.571 1.00 85.00 1163 LEU A O 1
ATOM 8678 N N . PHE A 1 1164 ? -27.564 13.561 12.502 1.00 86.25 1164 PHE A N 1
ATOM 8679 C CA . PHE A 1 1164 ? -27.360 14.024 13.880 1.00 86.25 1164 PHE A CA 1
ATOM 8680 C C . PHE A 1 1164 ? -28.441 15.041 14.292 1.00 86.25 1164 PHE A C 1
ATOM 8682 O O . PHE A 1 1164 ? -29.181 15.568 13.453 1.00 86.25 1164 PHE A O 1
ATOM 8689 N N . VAL A 1 1165 ? -28.533 15.331 15.593 1.00 87.81 1165 VAL A N 1
ATOM 8690 C CA . VAL A 1 1165 ? -29.278 16.491 16.105 1.00 87.81 1165 VAL A CA 1
ATOM 8691 C C . VAL A 1 1165 ? -28.414 17.732 15.894 1.00 87.81 1165 VAL A C 1
ATOM 8693 O O . VAL A 1 1165 ? -27.301 17.795 16.405 1.00 87.81 1165 VAL A O 1
ATOM 8696 N N . ALA A 1 1166 ? -28.906 18.709 15.136 1.00 84.38 1166 ALA A N 1
ATOM 8697 C CA . ALA A 1 1166 ? -28.167 19.929 14.819 1.00 84.38 1166 ALA A CA 1
ATOM 8698 C C . ALA A 1 1166 ? -28.186 20.923 15.990 1.00 84.38 1166 ALA A C 1
ATOM 8700 O O . ALA A 1 1166 ? -27.148 21.458 16.365 1.00 84.38 1166 ALA A O 1
ATOM 8701 N N . ARG A 1 1167 ? -29.360 21.161 16.596 1.00 84.69 1167 ARG A N 1
ATOM 8702 C CA . ARG A 1 1167 ? -29.503 22.020 17.784 1.00 84.69 1167 ARG A CA 1
ATOM 8703 C C . ARG A 1 1167 ? -30.784 21.742 18.567 1.00 84.69 1167 ARG A C 1
ATOM 8705 O O . ARG A 1 1167 ? -31.719 21.126 18.059 1.00 84.69 1167 ARG A O 1
ATOM 8712 N N . ALA A 1 1168 ? -30.838 22.254 19.794 1.00 81.88 1168 ALA A N 1
ATOM 8713 C CA . ALA A 1 1168 ? -32.070 22.342 20.571 1.00 81.88 1168 ALA A CA 1
ATOM 8714 C C . ALA A 1 1168 ? -33.024 23.430 20.030 1.00 81.88 1168 ALA A C 1
ATOM 8716 O O . ALA A 1 1168 ? -32.637 24.315 19.254 1.00 81.88 1168 ALA A O 1
ATOM 8717 N N . GLY A 1 1169 ? -34.280 23.357 20.469 1.00 82.25 1169 GLY A N 1
ATOM 8718 C CA . GLY A 1 1169 ? -35.371 24.235 20.053 1.00 82.25 1169 GLY A CA 1
ATOM 8719 C C . GLY A 1 1169 ? -36.111 23.729 18.813 1.00 82.25 1169 GLY A C 1
ATOM 8720 O O . GLY A 1 1169 ? -35.687 22.794 18.139 1.00 82.25 1169 GLY A O 1
ATOM 8721 N N . VAL A 1 1170 ? -37.241 24.366 18.509 1.00 82.06 1170 VAL A N 1
ATOM 8722 C CA . VAL A 1 1170 ? -38.089 24.028 17.354 1.00 82.06 1170 VAL A CA 1
ATOM 8723 C C . VAL A 1 1170 ? -37.573 24.724 16.083 1.00 82.06 1170 VAL A C 1
ATOM 8725 O O . VAL A 1 1170 ? -36.915 25.769 16.141 1.00 82.06 1170 VAL A O 1
ATOM 8728 N N . LEU A 1 1171 ? -37.874 24.147 14.917 1.00 81.38 1171 LEU A N 1
ATOM 8729 C CA . LEU A 1 1171 ? -37.615 24.753 13.610 1.00 81.38 1171 LEU A CA 1
ATOM 8730 C C . LEU A 1 1171 ? -38.608 25.907 13.346 1.00 81.38 1171 LEU A C 1
ATOM 8732 O O . LEU A 1 1171 ? -39.757 25.682 12.951 1.00 81.38 1171 LEU A O 1
ATOM 8736 N N . GLY A 1 1172 ? -38.149 27.130 13.635 1.00 65.31 1172 GLY A N 1
ATOM 8737 C CA . GLY A 1 1172 ? -38.894 28.388 13.498 1.00 65.31 1172 GLY A CA 1
ATOM 8738 C C . GLY A 1 1172 ? -39.103 28.856 12.052 1.00 65.31 1172 GLY A C 1
ATOM 8739 O O . GLY A 1 1172 ? -38.712 28.180 11.101 1.00 65.31 1172 GLY A O 1
ATOM 8740 N N . ALA A 1 1173 ? -39.742 30.019 11.899 1.00 52.28 1173 ALA A N 1
ATOM 8741 C CA . ALA A 1 1173 ? -40.091 30.595 10.597 1.00 52.28 1173 ALA A CA 1
ATOM 8742 C C . ALA A 1 1173 ? -38.907 31.289 9.895 1.00 52.28 1173 ALA A C 1
ATOM 8744 O O . ALA A 1 1173 ? -38.908 31.415 8.674 1.00 52.28 1173 ALA A O 1
ATOM 8745 N N . ASP A 1 1174 ? -37.876 31.679 10.646 1.00 46.25 1174 ASP A N 1
ATOM 8746 C CA . ASP A 1 1174 ? -36.753 32.527 10.211 1.00 46.25 1174 ASP A CA 1
ATOM 8747 C C . ASP A 1 1174 ? -35.720 31.789 9.329 1.00 46.25 1174 ASP A C 1
ATOM 8749 O O . ASP A 1 1174 ? -34.552 32.163 9.242 1.00 46.25 1174 ASP A O 1
ATOM 8753 N N . ALA A 1 1175 ? -36.138 30.701 8.677 1.00 49.41 1175 ALA A N 1
ATOM 8754 C CA . ALA A 1 1175 ? -35.296 29.832 7.860 1.00 49.41 1175 ALA A CA 1
ATOM 8755 C C . ALA A 1 1175 ? -35.121 30.319 6.404 1.00 49.41 1175 ALA A C 1
ATOM 8757 O O . ALA A 1 1175 ? -34.469 29.633 5.621 1.00 49.41 1175 ALA A O 1
ATOM 8758 N N . GLY A 1 1176 ? -35.681 31.473 6.027 1.00 52.12 1176 GLY A N 1
ATOM 8759 C CA . GLY A 1 1176 ? -35.553 32.093 4.698 1.00 52.12 1176 GLY A CA 1
ATOM 8760 C C . GLY A 1 1176 ? -36.415 31.450 3.603 1.00 52.12 1176 GLY A C 1
ATOM 8761 O O . GLY A 1 1176 ? -37.184 32.148 2.947 1.00 52.12 1176 GLY A O 1
ATOM 8762 N N . ASP A 1 1177 ? -36.334 30.128 3.441 1.00 57.94 1177 ASP A N 1
ATOM 8763 C CA . ASP A 1 1177 ? -37.222 29.355 2.562 1.00 57.94 1177 ASP A CA 1
ATOM 8764 C C . ASP A 1 1177 ? -38.593 29.137 3.222 1.00 57.94 1177 ASP A C 1
ATOM 8766 O O . ASP A 1 1177 ? -38.680 28.866 4.423 1.00 57.94 1177 ASP A O 1
ATOM 8770 N N . ALA A 1 1178 ? -39.668 29.134 2.426 1.00 64.00 1178 ALA A N 1
ATOM 8771 C CA . ALA A 1 1178 ? -40.978 28.674 2.886 1.00 64.00 1178 ALA A CA 1
ATOM 8772 C C . ALA A 1 1178 ? -40.908 27.170 3.250 1.00 64.00 1178 ALA A C 1
ATOM 8774 O O . ALA A 1 1178 ? -40.659 26.346 2.363 1.00 64.00 1178 ALA A O 1
ATOM 8775 N N . PRO A 1 1179 ? -41.112 26.780 4.524 1.00 72.00 1179 PRO A N 1
ATOM 8776 C CA . PRO A 1 1179 ? -40.883 25.409 4.959 1.00 72.00 1179 PRO A CA 1
ATOM 8777 C C . PRO A 1 1179 ? -41.928 24.448 4.386 1.00 72.00 1179 PRO A C 1
ATOM 8779 O O . PRO A 1 1179 ? -43.109 24.778 4.259 1.00 72.00 1179 PRO A O 1
ATOM 8782 N N . VAL A 1 1180 ? -41.494 23.224 4.088 1.00 80.38 1180 VAL A N 1
ATOM 8783 C CA . VAL A 1 1180 ? -42.371 22.144 3.626 1.00 80.38 1180 VAL A CA 1
ATOM 8784 C C . VAL A 1 1180 ? -42.814 21.334 4.842 1.00 80.38 1180 VAL A C 1
ATOM 8786 O O . VAL A 1 1180 ? -42.010 20.604 5.425 1.00 80.38 1180 VAL A O 1
ATOM 8789 N N . ASP A 1 1181 ? -44.083 21.453 5.239 1.00 84.12 1181 ASP A N 1
ATOM 8790 C CA . ASP A 1 1181 ? -44.659 20.548 6.240 1.00 84.12 1181 ASP A CA 1
ATOM 8791 C C . ASP A 1 1181 ? -45.067 19.225 5.563 1.00 84.12 1181 ASP A C 1
ATOM 8793 O O . ASP A 1 1181 ? -45.650 19.215 4.477 1.00 84.12 1181 ASP A O 1
ATOM 8797 N N . VAL A 1 1182 ? -44.794 18.104 6.223 1.00 84.25 1182 VAL A N 1
ATOM 8798 C CA . VAL A 1 1182 ? -45.130 16.745 5.787 1.00 84.25 1182 VAL A CA 1
ATOM 8799 C C . VAL A 1 1182 ? -45.912 16.066 6.911 1.00 84.25 1182 VAL A C 1
ATOM 8801 O O . VAL A 1 1182 ? -45.372 15.825 7.988 1.00 84.25 1182 VAL A O 1
ATOM 8804 N N . GLU A 1 1183 ? -47.185 15.757 6.675 1.00 86.12 1183 GLU A N 1
ATOM 8805 C CA . GLU A 1 1183 ? -48.021 14.965 7.581 1.00 86.12 1183 GLU A CA 1
ATOM 8806 C C . GLU A 1 1183 ? -48.002 13.499 7.124 1.00 86.12 1183 GLU A C 1
ATOM 8808 O O . GLU A 1 1183 ? -48.546 13.143 6.074 1.00 86.12 1183 GLU A O 1
ATOM 8813 N N . VAL A 1 1184 ? -47.350 12.643 7.911 1.00 82.19 1184 VAL A N 1
ATOM 8814 C CA . VAL A 1 1184 ? -47.299 11.193 7.697 1.00 82.19 1184 VAL A CA 1
ATOM 8815 C C . VAL A 1 1184 ? -48.395 10.544 8.537 1.00 82.19 1184 VAL A C 1
ATOM 8817 O O . VAL A 1 1184 ? -48.423 10.698 9.758 1.00 82.19 1184 VAL A O 1
ATOM 8820 N N . THR A 1 1185 ? -49.307 9.820 7.888 1.00 82.88 1185 THR A N 1
ATOM 8821 C CA . THR A 1 1185 ? -50.378 9.066 8.557 1.00 82.88 1185 THR A CA 1
ATOM 8822 C C . THR A 1 1185 ? -49.955 7.613 8.716 1.00 82.88 1185 THR A C 1
ATOM 8824 O O . THR A 1 1185 ? -49.678 6.920 7.728 1.00 82.88 1185 THR A O 1
ATOM 8827 N N . LEU A 1 1186 ? -49.930 7.139 9.956 1.00 81.75 1186 LEU A N 1
ATOM 8828 C CA . LEU A 1 1186 ? -49.546 5.779 10.297 1.00 81.75 1186 LEU A CA 1
ATOM 8829 C C . LEU A 1 1186 ? -50.774 4.881 10.435 1.00 81.75 1186 LEU A C 1
ATOM 8831 O O . LEU A 1 1186 ? -51.791 5.252 11.022 1.00 81.75 1186 LEU A O 1
ATOM 8835 N N . SER A 1 1187 ? -50.640 3.670 9.909 1.00 76.12 1187 SER A N 1
ATOM 8836 C CA . SER A 1 1187 ? -51.568 2.575 10.144 1.00 76.12 1187 SER A CA 1
ATOM 8837 C C . SER A 1 1187 ? -51.666 2.275 11.642 1.00 76.12 1187 SER A C 1
ATOM 8839 O O . SER A 1 1187 ? -50.684 2.318 12.400 1.00 76.12 1187 SER A O 1
ATOM 8841 N N . ALA A 1 1188 ? -52.897 2.011 12.063 1.00 68.88 1188 ALA A N 1
ATOM 8842 C CA . ALA A 1 1188 ? -53.254 1.638 13.417 1.00 68.88 1188 ALA A CA 1
ATOM 8843 C C . ALA A 1 1188 ? -53.712 0.176 13.448 1.00 68.88 1188 ALA A C 1
ATOM 8845 O O . ALA A 1 1188 ? -54.138 -0.376 12.432 1.00 68.88 1188 ALA A O 1
ATOM 8846 N N . ALA A 1 1189 ? -53.640 -0.441 14.627 1.00 68.00 1189 ALA A N 1
ATOM 8847 C CA . ALA A 1 1189 ? -54.242 -1.748 14.855 1.00 68.00 1189 ALA A CA 1
ATOM 8848 C C . ALA A 1 1189 ? -55.780 -1.676 14.699 1.00 68.00 1189 ALA A C 1
ATOM 8850 O O . ALA A 1 1189 ? -56.363 -0.607 14.916 1.00 68.00 1189 ALA A O 1
ATOM 8851 N N . PRO A 1 1190 ? -56.464 -2.788 14.361 1.00 54.75 1190 PRO A N 1
ATOM 8852 C CA . PRO A 1 1190 ? -57.921 -2.815 14.248 1.00 54.75 1190 PRO A CA 1
ATOM 8853 C C . PRO A 1 1190 ? -58.610 -2.260 15.505 1.00 54.75 1190 PRO A C 1
ATOM 8855 O O . PRO A 1 1190 ? -58.362 -2.726 16.614 1.00 54.75 1190 PRO A O 1
ATOM 8858 N N . GLY A 1 1191 ? -59.467 -1.250 15.326 1.00 57.59 1191 GLY A N 1
ATOM 8859 C CA . GLY A 1 1191 ? -60.174 -0.565 16.418 1.00 57.59 1191 GLY A CA 1
ATOM 8860 C C . GLY A 1 1191 ? -59.457 0.653 17.024 1.00 57.59 1191 GLY A C 1
ATOM 8861 O O . GLY A 1 1191 ? -60.049 1.331 17.859 1.00 57.59 1191 GLY A O 1
ATOM 8862 N N . VAL A 1 1192 ? -58.230 0.977 16.599 1.00 64.12 1192 VAL A N 1
ATOM 8863 C CA . VAL A 1 1192 ? -57.472 2.155 17.064 1.00 64.12 1192 VAL A CA 1
ATOM 8864 C C . VAL A 1 1192 ? -57.458 3.251 15.987 1.00 64.12 1192 VAL A C 1
ATOM 8866 O O . VAL A 1 1192 ? -57.450 2.968 14.790 1.00 64.12 1192 VAL A O 1
ATOM 8869 N N . ALA A 1 1193 ? -57.470 4.523 16.398 1.00 69.25 1193 ALA A N 1
ATOM 8870 C CA . ALA A 1 1193 ? -57.405 5.661 15.478 1.00 69.25 1193 ALA A CA 1
ATOM 8871 C C . ALA A 1 1193 ? -56.007 5.825 14.846 1.00 69.25 1193 ALA A C 1
ATOM 8873 O O . ALA A 1 1193 ? -54.990 5.594 15.498 1.00 69.25 1193 ALA A O 1
ATOM 8874 N N . ALA A 1 1194 ? -55.956 6.263 13.583 1.00 70.00 1194 ALA A N 1
ATOM 8875 C CA . ALA A 1 1194 ? -54.705 6.470 12.851 1.00 70.00 1194 ALA A CA 1
ATOM 8876 C C . ALA A 1 1194 ? -53.843 7.591 13.466 1.00 70.00 1194 ALA A C 1
ATOM 8878 O O . ALA A 1 1194 ? -54.270 8.745 13.566 1.00 70.00 1194 ALA A O 1
ATOM 8879 N N . GLU A 1 1195 ? -52.613 7.243 13.841 1.00 82.81 1195 GLU A N 1
ATOM 8880 C CA . GLU A 1 1195 ? -51.606 8.161 14.379 1.00 82.81 1195 GLU A CA 1
ATOM 8881 C C . GLU A 1 1195 ? -51.065 9.077 13.263 1.00 82.81 1195 GLU A C 1
ATOM 8883 O O . GLU A 1 1195 ? -50.940 8.664 12.108 1.00 82.81 1195 GLU A O 1
ATOM 8888 N N . ARG A 1 1196 ? -50.733 10.332 13.589 1.00 85.19 1196 ARG A N 1
ATOM 8889 C CA . ARG A 1 1196 ? -50.181 11.303 12.631 1.00 85.19 1196 ARG A CA 1
ATOM 8890 C C . ARG A 1 1196 ? -48.884 11.902 13.155 1.00 85.19 1196 ARG A C 1
ATOM 8892 O O . ARG A 1 1196 ? -48.873 12.503 14.225 1.00 85.19 1196 ARG A O 1
ATOM 8899 N N . ALA A 1 1197 ? -47.815 11.798 12.373 1.00 86.62 1197 ALA A N 1
ATOM 8900 C CA . ALA A 1 1197 ? -46.545 12.461 12.642 1.00 86.62 1197 ALA A CA 1
ATOM 8901 C C . ALA A 1 1197 ? -46.372 13.641 11.677 1.00 86.62 1197 ALA A C 1
ATOM 8903 O O . ALA A 1 1197 ? -46.315 13.441 10.462 1.00 86.62 1197 ALA A O 1
ATOM 8904 N N . ARG A 1 1198 ? -46.271 14.869 12.202 1.00 89.00 1198 ARG A N 1
ATOM 8905 C CA . ARG A 1 1198 ? -45.915 16.043 11.391 1.00 89.00 1198 ARG A CA 1
ATOM 8906 C C . ARG A 1 1198 ? -44.428 16.332 11.471 1.00 89.00 1198 ARG A C 1
ATOM 8908 O O . ARG A 1 1198 ? -43.871 16.510 12.557 1.00 89.00 1198 ARG A O 1
ATOM 8915 N N . LEU A 1 1199 ? -43.812 16.418 10.303 1.00 90.44 1199 LEU A N 1
ATOM 8916 C CA . LEU A 1 1199 ? -42.420 16.782 10.094 1.00 90.44 1199 LEU A CA 1
ATOM 8917 C C . LEU A 1 1199 ? -42.375 18.112 9.335 1.00 90.44 1199 LEU A C 1
ATOM 8919 O O . LEU A 1 1199 ? -43.238 18.387 8.505 1.00 90.44 1199 LEU A O 1
ATOM 8923 N N . ARG A 1 1200 ? -41.367 18.939 9.595 1.00 88.62 1200 ARG A N 1
ATOM 8924 C CA . ARG A 1 1200 ? -41.107 20.189 8.874 1.00 88.62 1200 ARG A CA 1
ATOM 8925 C C . ARG A 1 1200 ? -39.713 20.135 8.274 1.00 88.62 1200 ARG A C 1
ATOM 8927 O O . ARG A 1 1200 ? -38.750 19.931 9.010 1.00 88.62 1200 ARG A O 1
ATOM 8934 N N . LEU A 1 1201 ? -39.617 20.335 6.965 1.00 88.62 1201 LEU A N 1
ATOM 8935 C CA . LEU A 1 1201 ? -38.367 20.369 6.207 1.00 88.62 1201 LEU A CA 1
ATOM 8936 C C . LEU A 1 1201 ? -38.055 21.834 5.860 1.00 88.62 1201 LEU A C 1
ATOM 8938 O O . LEU A 1 1201 ? -38.855 22.498 5.196 1.00 88.62 1201 LEU A O 1
ATOM 8942 N N . GLY A 1 1202 ? -36.928 22.348 6.353 1.00 84.62 1202 GLY A N 1
ATOM 8943 C CA . GLY A 1 1202 ? -36.525 23.749 6.215 1.00 84.62 1202 GLY A CA 1
ATOM 8944 C C . GLY A 1 1202 ? -35.597 24.023 5.028 1.00 84.62 1202 GLY A C 1
ATOM 8945 O O . GLY A 1 1202 ? -35.700 23.401 3.965 1.00 84.62 1202 GLY A O 1
ATOM 8946 N N . ARG A 1 1203 ? -34.684 24.982 5.230 1.00 80.50 1203 ARG A N 1
ATOM 8947 C CA . ARG A 1 1203 ? -33.649 25.379 4.264 1.00 80.50 1203 ARG A CA 1
ATOM 8948 C C . ARG A 1 1203 ? -32.586 24.290 4.102 1.00 80.50 1203 ARG A C 1
ATOM 8950 O O . ARG A 1 1203 ? -32.279 23.556 5.045 1.00 80.50 1203 ARG A O 1
ATOM 8957 N N . GLN A 1 1204 ? -31.998 24.246 2.911 1.00 85.12 1204 GLN A N 1
ATOM 8958 C CA . GLN A 1 1204 ? -30.772 23.502 2.631 1.00 85.12 1204 GLN A CA 1
ATOM 8959 C C . GLN A 1 1204 ? -29.535 24.326 3.018 1.00 85.12 1204 GLN A C 1
ATOM 8961 O O . GLN A 1 1204 ? -29.513 25.547 2.843 1.00 85.12 1204 GLN A O 1
ATOM 8966 N N . VAL A 1 1205 ? -28.534 23.665 3.591 1.00 83.31 1205 VAL A N 1
ATOM 8967 C CA . VAL A 1 1205 ? -27.314 24.272 4.127 1.00 83.31 1205 VAL A CA 1
ATOM 8968 C C . VAL A 1 1205 ? -26.139 23.333 3.858 1.00 83.31 1205 VAL A C 1
ATOM 8970 O O . VAL A 1 1205 ? -26.225 22.139 4.144 1.00 83.31 1205 VAL A O 1
ATOM 8973 N N . THR A 1 1206 ? -25.035 23.876 3.357 1.00 80.38 1206 THR A N 1
ATOM 8974 C CA . THR A 1 1206 ? -23.754 23.170 3.270 1.00 80.38 1206 THR A CA 1
ATOM 8975 C C . THR A 1 1206 ? -23.168 22.992 4.671 1.00 80.38 1206 THR A C 1
ATOM 8977 O O . THR A 1 1206 ? -23.046 23.965 5.418 1.00 80.38 1206 THR A O 1
ATOM 8980 N N . ALA A 1 1207 ? -22.803 21.765 5.032 1.00 72.00 1207 ALA A N 1
ATOM 8981 C CA . ALA A 1 1207 ? -22.137 21.409 6.285 1.00 72.00 1207 ALA A CA 1
ATOM 8982 C C . ALA A 1 1207 ? -20.867 20.578 5.995 1.00 72.00 1207 ALA A C 1
ATOM 8984 O O . ALA A 1 1207 ? -20.688 20.132 4.858 1.00 72.00 1207 ALA A O 1
ATOM 8985 N N . PRO A 1 1208 ? -19.989 20.320 6.987 1.00 66.38 1208 PRO A N 1
ATOM 8986 C CA . PRO A 1 1208 ? -18.838 19.427 6.809 1.00 66.38 1208 PRO A CA 1
ATOM 8987 C C . PRO A 1 1208 ? -19.225 18.018 6.329 1.00 66.38 1208 PRO A C 1
ATOM 8989 O O . PRO A 1 1208 ? -18.475 17.381 5.597 1.00 66.38 1208 PRO A O 1
ATOM 8992 N N . GLU A 1 1209 ? -20.423 17.542 6.681 1.00 69.06 1209 GLU A N 1
ATOM 8993 C CA . GLU A 1 1209 ? -21.000 16.271 6.223 1.00 69.06 1209 GLU A CA 1
ATOM 8994 C C . GLU A 1 1209 ? -21.659 16.339 4.824 1.00 69.06 1209 GLU A C 1
ATOM 8996 O O . GLU A 1 1209 ? -22.325 15.386 4.405 1.00 69.06 1209 GLU A O 1
ATOM 9001 N N . GLY A 1 1210 ? -21.491 17.455 4.106 1.00 82.56 1210 GLY A N 1
ATOM 9002 C CA . GLY A 1 1210 ? -22.079 17.735 2.796 1.00 82.56 1210 GLY A CA 1
ATOM 9003 C C . GLY A 1 1210 ? -23.381 18.542 2.862 1.00 82.56 1210 GLY A C 1
ATOM 9004 O O . GLY A 1 1210 ? -23.677 19.230 3.838 1.00 82.56 1210 GLY A O 1
ATOM 9005 N N . GLU A 1 1211 ? -24.176 18.470 1.794 1.00 88.62 1211 GLU A N 1
ATOM 9006 C CA . GLU A 1 1211 ? -25.455 19.181 1.695 1.00 88.62 1211 GLU A CA 1
ATOM 9007 C C . GLU A 1 1211 ? -26.525 18.558 2.607 1.00 88.62 1211 GLU A C 1
ATOM 9009 O O . GLU A 1 1211 ? -26.979 17.426 2.392 1.00 88.62 1211 GLU A O 1
ATOM 9014 N N . ILE A 1 1212 ? -26.974 19.319 3.608 1.00 89.88 1212 ILE A N 1
ATOM 9015 C CA . ILE A 1 1212 ? -28.005 18.914 4.571 1.00 89.88 1212 ILE A CA 1
ATOM 9016 C C . ILE A 1 1212 ? -29.231 19.831 4.512 1.00 89.88 1212 ILE A C 1
ATOM 9018 O O . ILE A 1 1212 ? -29.174 20.970 4.060 1.00 89.88 1212 ILE A O 1
ATOM 9022 N N . VAL A 1 1213 ? -30.364 19.344 5.008 1.00 88.94 1213 VAL A N 1
ATOM 9023 C CA . VAL A 1 1213 ? -31.588 20.114 5.239 1.00 88.94 1213 VAL A CA 1
ATOM 9024 C C . VAL A 1 1213 ? -31.949 20.015 6.715 1.00 88.94 1213 VAL A C 1
ATOM 9026 O O . VAL A 1 1213 ? -32.002 18.924 7.291 1.00 88.94 1213 VAL A O 1
ATOM 9029 N N . LEU A 1 1214 ? -32.199 21.171 7.329 1.00 89.75 1214 LEU A N 1
ATOM 9030 C CA . LEU A 1 1214 ? -32.598 21.260 8.730 1.00 89.75 1214 LEU A CA 1
ATOM 9031 C C . LEU A 1 1214 ? -34.082 20.914 8.871 1.00 89.75 1214 LEU A C 1
ATOM 9033 O O . LEU A 1 1214 ? -34.937 21.531 8.233 1.00 89.75 1214 LEU A O 1
ATOM 9037 N N . CYS A 1 1215 ? -34.382 19.923 9.706 1.00 90.25 1215 CYS A N 1
ATOM 9038 C CA . CYS A 1 1215 ? -35.711 19.338 9.855 1.00 90.25 1215 CYS A CA 1
ATOM 9039 C C . CYS A 1 1215 ? -36.177 19.352 11.321 1.00 90.25 1215 CYS A C 1
ATOM 9041 O O . CYS A 1 1215 ? -35.359 19.322 12.236 1.00 90.25 1215 CYS A O 1
ATOM 9043 N N . GLY A 1 1216 ? -37.487 19.370 11.566 1.00 90.31 1216 GLY A N 1
ATOM 9044 C CA . GLY A 1 1216 ? -38.075 19.278 12.912 1.00 90.31 1216 GLY A CA 1
ATOM 9045 C C . GLY A 1 1216 ? -39.348 18.430 12.931 1.00 90.31 1216 GLY A C 1
ATOM 9046 O O . GLY A 1 1216 ? -39.949 18.205 11.882 1.00 90.31 1216 GLY A O 1
ATOM 9047 N N . ARG A 1 1217 ? -39.770 17.962 14.110 1.00 90.56 1217 ARG A N 1
ATOM 9048 C CA . ARG A 1 1217 ? -40.998 17.169 14.309 1.00 90.56 1217 ARG A CA 1
ATOM 9049 C C . ARG A 1 1217 ? -41.903 17.852 15.331 1.00 90.56 1217 ARG A C 1
ATOM 9051 O O . ARG A 1 1217 ? -41.419 18.371 16.335 1.00 90.56 1217 ARG A O 1
ATOM 9058 N N . GLU A 1 1218 ? -43.208 17.858 15.083 1.00 87.00 1218 GLU A N 1
ATOM 9059 C CA . GLU A 1 1218 ? -44.188 18.399 16.033 1.00 87.00 1218 GLU A CA 1
ATOM 9060 C C . GLU A 1 1218 ? -44.117 17.638 17.370 1.00 87.00 1218 GLU A C 1
ATOM 9062 O O . GLU A 1 1218 ? -44.023 16.412 17.393 1.00 87.00 1218 GLU A O 1
ATOM 9067 N N . GLY A 1 1219 ? -44.091 18.375 18.484 1.00 82.88 1219 GLY A N 1
ATOM 9068 C CA . GLY A 1 1219 ? -43.890 17.819 19.829 1.00 82.88 1219 GLY A CA 1
ATOM 9069 C C . GLY A 1 1219 ? -42.435 17.506 20.218 1.00 82.88 1219 GLY A C 1
ATOM 9070 O O . GLY A 1 1219 ? -42.195 17.173 21.375 1.00 82.88 1219 GLY A O 1
ATOM 9071 N N . VAL A 1 1220 ? -41.453 17.643 19.315 1.00 87.56 1220 VAL A N 1
ATOM 9072 C CA . VAL A 1 1220 ? -40.032 17.360 19.602 1.00 87.56 1220 VAL A CA 1
ATOM 9073 C C . VAL A 1 1220 ? -39.212 18.663 19.641 1.00 87.56 1220 VAL A C 1
ATOM 9075 O O . VAL A 1 1220 ? -39.135 19.358 18.627 1.00 87.56 1220 VAL A O 1
ATOM 9078 N N . PRO A 1 1221 ? -38.552 19.011 20.765 1.00 88.62 1221 PRO A N 1
ATOM 9079 C CA . PRO A 1 1221 ? -37.864 20.295 20.943 1.00 88.62 1221 PRO A CA 1
ATOM 9080 C C . PRO A 1 1221 ? -36.438 20.316 20.348 1.00 88.62 1221 PRO A C 1
ATOM 9082 O O . PRO A 1 1221 ? -35.515 20.859 20.958 1.00 88.62 1221 PRO A O 1
ATOM 9085 N N . PHE A 1 1222 ? -36.248 19.723 19.165 1.00 88.62 1222 PHE A N 1
ATOM 9086 C CA . PHE A 1 1222 ? -34.949 19.615 18.490 1.00 88.62 1222 PHE A CA 1
ATOM 9087 C C . PHE A 1 1222 ? -35.047 19.835 16.977 1.00 88.62 1222 PHE A C 1
ATOM 9089 O O . PHE A 1 1222 ? -36.039 19.476 16.336 1.00 88.62 1222 PHE A O 1
ATOM 9096 N N . VAL A 1 1223 ? -33.960 20.358 16.405 1.00 88.69 1223 VAL A N 1
ATOM 9097 C CA . VAL A 1 1223 ? -33.715 20.434 14.960 1.00 88.69 1223 VAL A CA 1
ATOM 9098 C C . VAL A 1 1223 ? -32.689 19.369 14.575 1.00 88.69 1223 VAL A C 1
ATOM 9100 O O . VAL A 1 1223 ? -31.637 19.255 15.202 1.00 88.69 1223 VAL A O 1
ATOM 9103 N N . PHE A 1 1224 ? -32.978 18.613 13.523 1.00 90.94 1224 PHE A N 1
ATOM 9104 C CA . PHE A 1 1224 ? -32.203 17.474 13.034 1.00 90.94 1224 PHE A CA 1
ATOM 9105 C C . PHE A 1 1224 ? -31.598 17.784 11.661 1.00 90.94 1224 PHE A C 1
ATOM 9107 O O . PHE A 1 1224 ? -32.233 18.448 10.841 1.00 90.94 1224 PHE A O 1
ATOM 9114 N N . ALA A 1 1225 ? -30.393 17.285 11.389 1.00 89.12 1225 ALA A N 1
ATOM 9115 C CA . ALA A 1 1225 ? -29.775 17.355 10.066 1.00 89.12 1225 ALA A CA 1
ATOM 9116 C C . ALA A 1 1225 ? -30.113 16.091 9.260 1.00 89.12 1225 ALA A C 1
ATOM 9118 O O . ALA A 1 1225 ? -29.808 14.985 9.702 1.00 89.12 1225 ALA A O 1
ATOM 9119 N N . VAL A 1 1226 ? -30.713 16.236 8.077 1.00 90.31 1226 VAL A N 1
ATOM 9120 C CA . VAL A 1 1226 ? -30.976 15.139 7.120 1.00 90.31 1226 VAL A CA 1
ATOM 9121 C C . VAL A 1 1226 ? -30.240 15.460 5.818 1.00 90.31 1226 VAL A C 1
ATOM 9123 O O . VAL A 1 1226 ? -30.195 16.624 5.435 1.00 90.31 1226 VAL A O 1
ATOM 9126 N N . ARG A 1 1227 ? -29.665 14.480 5.107 1.00 89.81 1227 ARG A N 1
ATOM 9127 C CA . ARG A 1 1227 ? -29.010 14.753 3.809 1.00 89.81 1227 ARG A CA 1
ATOM 9128 C C . ARG A 1 1227 ? -30.003 15.309 2.784 1.00 89.81 1227 ARG A C 1
ATOM 9130 O O . ARG A 1 1227 ? -31.102 14.769 2.639 1.00 89.81 1227 ARG A O 1
ATOM 9137 N N . ALA A 1 1228 ? -29.590 16.318 2.018 1.00 87.00 1228 ALA A N 1
ATOM 9138 C CA . ALA A 1 1228 ? -30.418 16.952 0.991 1.00 87.00 1228 ALA A CA 1
ATOM 9139 C C . ALA A 1 1228 ? -30.933 15.944 -0.057 1.00 87.00 1228 ALA A C 1
ATOM 9141 O O . ALA A 1 1228 ? -32.113 15.975 -0.410 1.00 87.00 1228 ALA A O 1
ATOM 9142 N N . GLU A 1 1229 ? -30.087 14.984 -0.461 1.00 85.44 1229 GLU A N 1
ATOM 9143 C CA . GLU A 1 1229 ? -30.432 13.878 -1.374 1.00 85.44 1229 GLU A CA 1
ATOM 9144 C C . GLU A 1 1229 ? -31.696 13.111 -0.927 1.00 85.44 1229 GLU A C 1
ATOM 9146 O O . GLU A 1 1229 ? -32.527 12.735 -1.752 1.00 85.44 1229 GLU A O 1
ATOM 9151 N N . ARG A 1 1230 ? -31.880 12.914 0.389 1.00 84.12 1230 ARG A N 1
ATOM 9152 C CA . ARG A 1 1230 ? -32.943 12.069 0.959 1.00 84.12 1230 ARG A CA 1
ATOM 9153 C C . ARG A 1 1230 ? -34.275 12.792 1.111 1.00 84.12 1230 ARG A C 1
ATOM 9155 O O . ARG A 1 1230 ? -35.315 12.144 1.149 1.00 84.12 1230 ARG A O 1
ATOM 9162 N N . VAL A 1 1231 ? -34.258 14.123 1.169 1.00 82.00 1231 VAL A N 1
ATOM 9163 C CA . VAL A 1 1231 ? -35.474 14.955 1.207 1.00 82.00 1231 VAL A CA 1
ATOM 9164 C C . VAL A 1 1231 ? -35.862 15.506 -0.166 1.00 82.00 1231 VAL A C 1
ATOM 9166 O O . VAL A 1 1231 ? -36.929 16.105 -0.293 1.00 82.00 1231 VAL A O 1
ATOM 9169 N N . ALA A 1 1232 ? -35.037 15.300 -1.200 1.00 79.06 1232 ALA A N 1
ATOM 9170 C CA . ALA A 1 1232 ? -35.241 15.857 -2.537 1.00 79.06 1232 ALA A CA 1
ATOM 9171 C C . ALA A 1 1232 ? -36.634 15.536 -3.108 1.00 79.06 1232 ALA A C 1
ATOM 9173 O O . ALA A 1 1232 ? -37.357 16.456 -3.482 1.00 79.06 1232 ALA A O 1
ATOM 9174 N N . GLY A 1 1233 ? -37.073 14.271 -3.071 1.00 74.88 1233 GLY A N 1
ATOM 9175 C CA . GLY A 1 1233 ? -38.412 13.872 -3.538 1.00 74.88 1233 GLY A CA 1
ATOM 9176 C C . GLY A 1 1233 ? -39.570 14.526 -2.766 1.00 74.88 1233 GLY A C 1
ATOM 9177 O O . GLY A 1 1233 ? -40.619 14.815 -3.338 1.00 74.88 1233 GLY A O 1
ATOM 9178 N N . LEU A 1 1234 ? -39.368 14.846 -1.483 1.00 77.38 1234 LEU A N 1
ATOM 9179 C CA . LEU A 1 1234 ? -40.360 15.523 -0.640 1.00 77.38 1234 LEU A CA 1
ATOM 9180 C C . LEU A 1 1234 ? -40.342 17.054 -0.801 1.00 77.38 1234 LEU A C 1
ATOM 9182 O O . LEU A 1 1234 ? -41.344 17.704 -0.491 1.00 77.38 1234 LEU A O 1
ATOM 9186 N N . ARG A 1 1235 ? -39.269 17.641 -1.352 1.00 75.25 1235 ARG A N 1
ATOM 9187 C CA . ARG A 1 1235 ? -39.164 19.080 -1.680 1.00 75.25 1235 ARG A CA 1
ATOM 9188 C C . ARG A 1 1235 ? -39.461 19.394 -3.159 1.00 75.25 1235 ARG A C 1
ATOM 9190 O O . ARG A 1 1235 ? -39.951 20.482 -3.444 1.00 75.25 1235 ARG A O 1
ATOM 9197 N N . ALA A 1 1236 ? -39.239 18.457 -4.085 1.00 68.94 1236 ALA A N 1
ATOM 9198 C CA . ALA A 1 1236 ? -39.379 18.664 -5.530 1.00 68.94 1236 ALA A CA 1
ATOM 9199 C C . ALA A 1 1236 ? -40.816 19.049 -5.957 1.00 68.94 1236 ALA A C 1
ATOM 9201 O O . ALA A 1 1236 ? -41.767 18.355 -5.572 1.00 68.94 1236 ALA A O 1
ATOM 9202 N N . PRO A 1 1237 ? -41.015 20.122 -6.754 1.00 58.50 1237 PRO A N 1
ATOM 9203 C CA . PRO A 1 1237 ? -42.338 20.539 -7.218 1.00 58.50 1237 PRO A CA 1
ATOM 9204 C C . PRO A 1 1237 ? -42.971 19.460 -8.108 1.00 58.50 1237 PRO A C 1
ATOM 9206 O O . PRO A 1 1237 ? -42.342 18.950 -9.031 1.00 58.50 1237 PRO A O 1
ATOM 9209 N N . SER A 1 1238 ? -44.224 19.103 -7.826 1.00 53.62 1238 SER A N 1
ATOM 9210 C CA . SER A 1 1238 ? -44.943 18.061 -8.563 1.00 53.62 1238 SER A CA 1
ATOM 9211 C C . SER A 1 1238 ? -45.280 18.521 -9.981 1.00 53.62 1238 SER A C 1
ATOM 9213 O O . SER A 1 1238 ? -45.882 19.584 -10.158 1.00 53.62 1238 SER A O 1
ATOM 9215 N N . ALA A 1 1239 ? -44.960 17.693 -10.977 1.00 35.72 1239 ALA A N 1
ATOM 9216 C CA . ALA A 1 1239 ? -45.467 17.863 -12.335 1.00 35.72 1239 ALA A CA 1
ATOM 9217 C C . ALA A 1 1239 ? -47.011 17.806 -12.366 1.00 35.72 1239 ALA A C 1
ATOM 9219 O O . ALA A 1 1239 ? -47.656 17.335 -11.428 1.00 35.72 1239 ALA A O 1
ATOM 9220 N N . ARG A 1 1240 ? -47.604 18.352 -13.434 1.00 31.52 1240 ARG A N 1
ATOM 9221 C CA . ARG A 1 1240 ? -49.053 18.610 -13.533 1.00 31.52 1240 ARG A CA 1
ATOM 9222 C C . ARG A 1 1240 ? -49.899 17.327 -13.423 1.00 31.52 1240 ARG A C 1
ATOM 9224 O O . ARG A 1 1240 ? -49.481 16.298 -13.948 1.00 31.52 1240 ARG A O 1
ATOM 9231 N N . PRO A 1 1241 ? -51.117 17.400 -12.851 1.00 32.69 1241 PRO A N 1
ATOM 9232 C CA . PRO A 1 1241 ? -52.078 16.306 -12.944 1.00 32.69 1241 PRO A CA 1
ATOM 9233 C C . PRO A 1 1241 ? -52.504 16.092 -14.403 1.00 32.69 1241 PRO A C 1
ATOM 9235 O O . PRO A 1 1241 ? -52.821 17.050 -15.114 1.00 32.69 1241 PRO A O 1
ATOM 9238 N N . SER A 1 1242 ? -52.544 14.837 -14.843 1.00 30.59 1242 SER A N 1
ATOM 9239 C CA . SER A 1 1242 ? -53.148 14.448 -16.116 1.00 30.59 1242 SER A CA 1
ATOM 9240 C C . SER A 1 1242 ? -54.675 14.482 -16.004 1.00 30.59 1242 SER A C 1
ATOM 9242 O O . SER A 1 1242 ? -55.271 13.862 -15.125 1.00 30.59 1242 SER A O 1
ATOM 9244 N N . VAL A 1 1243 ? -55.324 15.225 -16.902 1.00 34.19 1243 VAL A N 1
ATOM 9245 C CA . VAL A 1 1243 ? -56.789 15.241 -17.013 1.00 34.19 1243 VAL A CA 1
ATOM 9246 C C . VAL A 1 1243 ? -57.244 13.942 -17.679 1.00 34.19 1243 VAL A C 1
ATOM 9248 O O . VAL A 1 1243 ? -56.678 13.531 -18.691 1.00 34.19 1243 VAL A O 1
ATOM 9251 N N . GLY A 1 1244 ? -58.256 13.288 -17.106 1.00 32.53 1244 GLY A N 1
ATOM 9252 C CA . GLY A 1 1244 ? -58.770 12.020 -17.619 1.00 32.53 1244 GLY A CA 1
ATOM 9253 C C . GLY A 1 1244 ? -59.404 12.151 -19.007 1.00 32.53 1244 GLY A C 1
ATOM 9254 O O . GLY A 1 1244 ? -60.136 13.101 -19.281 1.00 32.53 1244 GLY A O 1
ATOM 9255 N N . SER A 1 1245 ? -59.167 11.156 -19.861 1.00 30.14 1245 SER A N 1
ATOM 9256 C CA . SER A 1 1245 ? -59.910 10.937 -21.106 1.00 30.14 1245 SER A CA 1
ATOM 9257 C C . SER A 1 1245 ? -60.780 9.684 -20.963 1.00 30.14 1245 SER A C 1
ATOM 9259 O O . SER A 1 1245 ? -60.394 8.721 -20.302 1.00 30.14 1245 SER A O 1
ATOM 9261 N N . SER A 1 1246 ? -61.994 9.717 -21.518 1.00 29.91 1246 SER A N 1
ATOM 9262 C CA . SER A 1 1246 ? -62.958 8.615 -21.384 1.00 29.91 1246 SER A CA 1
ATOM 9263 C C . SER A 1 1246 ? -62.738 7.539 -22.453 1.00 29.91 1246 SER A C 1
ATOM 9265 O O . SER A 1 1246 ? -62.583 7.897 -23.623 1.00 29.91 1246 SER A O 1
ATOM 9267 N N . PRO A 1 1247 ? -62.817 6.239 -22.113 1.00 36.47 1247 PRO A N 1
ATOM 9268 C CA . PRO A 1 1247 ? -62.864 5.179 -23.110 1.00 36.47 1247 PRO A CA 1
ATOM 9269 C C . PRO A 1 1247 ? -64.246 5.156 -23.780 1.00 36.47 1247 PRO A C 1
ATOM 9271 O O . PRO A 1 1247 ? -65.227 4.681 -23.208 1.00 36.47 1247 PRO A O 1
ATOM 9274 N N . THR A 1 1248 ? -64.333 5.676 -25.005 1.00 33.09 1248 THR A N 1
ATOM 9275 C CA . THR A 1 1248 ? -65.465 5.395 -25.906 1.00 33.09 1248 THR A CA 1
ATOM 9276 C C . THR A 1 1248 ? -65.285 4.020 -26.556 1.00 33.09 1248 THR A C 1
ATOM 9278 O O . THR A 1 1248 ? -64.177 3.492 -26.630 1.00 33.09 1248 THR A O 1
ATOM 9281 N N . ALA A 1 1249 ? -66.391 3.388 -26.948 1.00 35.44 1249 ALA A N 1
ATOM 9282 C CA . ALA A 1 1249 ? -66.424 1.948 -27.184 1.00 35.44 1249 ALA A CA 1
ATOM 9283 C C . ALA A 1 1249 ? -66.167 1.512 -28.641 1.00 35.44 1249 ALA A C 1
ATOM 9285 O O . ALA A 1 1249 ? -66.542 2.196 -29.586 1.00 35.44 1249 ALA A O 1
ATOM 9286 N N . ALA A 1 1250 ? -65.689 0.266 -28.749 1.00 34.53 1250 ALA A N 1
ATOM 9287 C CA . ALA A 1 1250 ? -66.002 -0.719 -29.792 1.00 34.53 1250 ALA A CA 1
ATOM 9288 C C . ALA A 1 1250 ? -65.380 -0.611 -31.213 1.00 34.53 1250 ALA A C 1
ATOM 9290 O O . ALA A 1 1250 ? -65.921 0.044 -32.093 1.00 34.53 1250 ALA A O 1
ATOM 9291 N N . SER A 1 1251 ? -64.465 -1.568 -31.470 1.00 28.44 1251 SER A N 1
ATOM 9292 C CA . SER A 1 1251 ? -64.521 -2.506 -32.624 1.00 28.44 1251 SER A CA 1
ATOM 9293 C C . SER A 1 1251 ? -64.078 -2.003 -34.027 1.00 28.44 1251 SER A C 1
ATOM 9295 O O . SER A 1 1251 ? -64.081 -0.807 -34.290 1.00 28.44 1251 SER A O 1
ATOM 9297 N N . PRO A 1 1252 ? -63.776 -2.903 -34.991 1.00 47.12 1252 PRO A N 1
ATOM 9298 C CA . PRO A 1 1252 ? -62.784 -3.987 -34.889 1.00 47.12 1252 PRO A CA 1
ATOM 9299 C C . PRO A 1 1252 ? -61.858 -4.112 -36.122 1.00 47.12 1252 PRO A C 1
ATOM 9301 O O . PRO A 1 1252 ? -62.266 -3.810 -37.246 1.00 47.12 1252 PRO A O 1
ATOM 9304 N N . ARG A 1 1253 ? -60.688 -4.740 -35.940 1.00 31.47 1253 ARG A N 1
ATOM 9305 C CA . ARG A 1 1253 ? -60.177 -5.828 -36.803 1.00 31.47 1253 ARG A CA 1
ATOM 9306 C C . ARG A 1 1253 ? -58.992 -6.547 -36.167 1.00 31.47 1253 ARG A C 1
ATOM 9308 O O . ARG A 1 1253 ? -58.371 -5.932 -35.276 1.00 31.47 1253 ARG A O 1
#

Sequence (1253 aa):
MSGPPRPRARLRADEIGKLAGLVFAAVLAVLLNMYSARHYRRWDVTESHRYTLTDATKRTLRDLPDTVEVWVLLGQAEPLRHTLSQLLVAYGGETTHLVVKYVDPDHDPLALEDVRRRFKIESGRSEDGHVLTDAVVVVAHGEKRWFLDSTDFYEASEKEDGKVRPREEQALTLAIRSVLGGAPTRLCFTRGHGEAELGDGTSAGLFFLKSILEKDNYEVVSVEPTTLGALEPYKGCAVVVVAGPRGAFPPEEENWLRTYLMTGGSALFALGPVPAPGGLEKTGLERVVAPFGIGLGDVLVVERAADRALPDSYGARFFVEARPHAVTAALVKRDDREPPRVLIQLARPLTHRPEPGAAQAIELAVSSPEAFGLTLLDGAATWTKTPEKQPGSASGPFNVAMASERPKASPGAAHGPRVVVLGASTVLHESNFRETWGLRGAALLVESSLSWLASKPEILDVPARDALPAGTALTEEARGEVRRYVLVYMPLAVALLGLAVGLRRRATEGRPHAPSTDPAREPRASGRAHANAPANAPAQGAEGRRPVSRARLGRHIVPIGLGLASVAVGWLLLRDHGATSQEREARAGRVFPSWRRDQVTRLSLSSSSGELGLDRDPTSNAWKLHGSGVPADGAQADHLLGELESAVALRSVEEAVASGLASPRARGEIVMGGLVYVFALGDEAQQPKGGAYLRVRGERPVVVEQRLVTVLLAPPADYRDKLLVAASGAELAELSLAPRGAATFSLVRDAKAEARVRFRLGAGGAYASRGATDAALGALAGLHAERFLEPSVGEAVTRDPSLVVSLRESPGASSTLAFGQPCPGAAGEVAVVRRGNAPVYACVPSTVAAVLARPSSAYEERAAFFARPDEVEEIVVKRALGETLDIARKGGGFRERAPRSRDLDESESESVSGWLTALLGLRGANAAANAAGEPLAVITLHYANIVEEVRFSRVDGKVVALRGDGRTVELDATAGDLASPPSSLTRPLVLLPSSRARALRAYELFCEGRSQRVVREGGYRFATAGPHPIDTALAVAAANALVGARAERWVADERSPRHALSSSCGARLVFEDDAGPAEVTLELGAGATAPVFGALGGQAGVFEAPSALIELVRRPLVSRALFSVDPARVSAVVVRRGGALVKLAPADGGPSLAELVGGLRPLFVARAGVLGADAGDAPVDVEVTLSAAPGVAAERARLRLGRQVTAPEGEIVLCGREGVPFVFAVRAERVAGLRAPSARPSVGSSPTAASPR

pLDDT: mean 79.45, std 15.7, range [26.03, 98.31]

Radius of gyration: 44.86 Å; chains: 1; bounding box: 167×113×107 Å

Secondary structure (DSSP, 8-state):
--PPPPPP----HHHHHHHHHHHHHHHHHHHHHHHHHHS------STT-TTS--HHHHHHHHT--SPEEEEEE--TT-HHHHHHHHHHHHHTTT-SSEEEEEE-TTT-HHHHHHHHHHHT--EEE-TTS-EEES-SEEEEETTEEEEE-TTTTEEEPSSTTTEEEE-HHHHHHHHHHHHHS-SPEEEEEE-SSSPPPTT--STTSSHHHHHHHHHTTEEEEEE-TTSTT-SSTTTT-SEEEEE--SSPPPHHHHHHHHHHHHHT-EEEEE---EEETTEEE--STHHHHGGGTEEE-SSEEE---TTTBPTTTTTSEEEEEE-SSSTTTTTS--SSSPPPPEEEESPPPEEE---TTPPPEEEEEE--TT-EEE---TTGGG-SSPPP--TT--BSPPEEEEEEEPPPSSTT-SS--EEEEES-SGGGSGGGGSS-GGGTHHHHHHHHHHHHHHT-S-----PPPP-EESS----HHHHHHHHHIIIIIHHHHHHHHHHHHHHHHHHHS-------------------------------------------STTSHHHHHHHHHHHHHHHHHHS--SS-HHHHHTTTTBSSSS--GGGEEEEEEEETTEEEEEEEPTTT--EEETTT-PBB-HHHHHHHHHHHHH-B-SEE--GGG-TTTTS-SEEEEEEETTEEEEEEEEEEPSSSTT-EEEEETTSPPEEE-HHHHHHTT--TTTTB--BS----TTTEEEEEEEETTS--EEEEE-TT-SSS--EEESTTSPBBPHHHHHHHHHTTTT-B-SEEPPHHHHHHHHSS-SEEEEEEETTS-EEEEEEEEEPTT-TTEEEEEEESSS-EEEEEEHHHHHHHT--GGGSB--BS----TTT--EEEEEETTS-EEEEEEETTEEEEEESS-EE--HHHHHHHHHHHHHHHT-B-EEE-TT---EEEEEEEEEETTEEEEEEEEEETTEEEEEETTS-EEEE-STHHHHHS--GGGGS-SBSS-GGGGGTEEEEEEEETTEEEEEEESSSEEESS--SS-B-HHHHHHHHHHHTT-B-SEEEESS--GGG-TTS-EEEEEEEEETTEEEEEEEEE---SSSPPEEEETT---EEE--HHHHHHHHS--B-GGGT---GGGEEEEEEEETTEEEEE-PPTTSPPHHHHHHT---SEEEEES---S-SSS--EEEEEEEP--TTSPPEEEEEEEEEEEEETTEEEEEEEETT--EEEEEEHHHHHHHHSPPPPPPPP---------

Foldseek 3Di:
DDDDDDDDDDDDPVVVVVVVVVVVVVVVVVVVVVCCVVPVDDDQPDPQSLQPDDVLLLCLLLVDPAAKEKEAAAAPPDPVVVSLVSNVVSSCVSHPRYHYHYDHVQPRVVVVVVVCVLPVWDWDADPVGGIDIQFRMWMADVSFIDGDHPPCQWDDDPDPLQWIWGNNSVSVSLRNQQNVDDQAAEEEEEDDQPFADCPDPPQAHQVVVNVLSVSNRHHYYYFHPPPPPCPQRCPRHQEYEHQEGQAADDVVVLVNLLVCLLLFHEYEAAYFFRDDVQFTDDHSCQSSCLLQQKGWARFWKAADPPVFADPPLLSQKGWWQFDDDQLCPQQDDDDPDHGATEIAGRFTFMDGNDDVNRFDKDFGIWGDQAMWTHGHCPPVVVDPHNDDDDPPTGTDRGRQKIKGFHQCSDPPDPGGRIYIYGRHSSLSGNNLVPDDRNHVSSVSSVQSSVCVSSVHPGSRPPDITDIHRDDDPCDVVNVVVVCCCPVPVVVVVVVVVVVVVVVVVVVVVDDDDDDDDDDDDDDDDDDDDDDDDDDDDDDDDDDDDDDDDDDPDPPCCVVVVVVVVVVVVVCVVPDDDPDDPVQQVVQPQAQDSHDDPLQWQKKWKQAPLGIFIWGQDPPPRFIATPPPRAGWQRVLVVVLSVCNVRWGQPDFDAPVPQAAQVPARMWMWIGGHPDIKTKGWGDADPPPGLWTWMDIVPDTIGITDNVNVDSSHDHNQNGHFFFLAQDAPVFWQKKWKDAPPADIWMWGWDPPPPPDTWTAGDDPHFTWQPVLVVLLNVLRHRFGFPFFDDVVLLCVFQVDARMKMKTAGPPGDIWIKGWGAADVPDDQWTWIWIDDPDITIGIGGVVSVVSRNDHVVNGGAFFLDNDDLVQFAKKWKQFPVRDIFIWGDDSVFIATCPDPRGGADPQLRVLVSLLSNVNRVWGADWDDFDQDAAWGIWMWTDGDPDIWIWTWGAHPQWIWIQTPSRIIGTTGNCSSLSSRPAPCSSPGQFPAALVQLVQWAWKWQDAPHDIFIWGADVAIFTPDDDPFGFQRVLVSVLSNCVNRFGFPHFRYQADDVVQQLPGMGWMWTWGQDPVGIDIKIKTWRPDPDDQIKIDIPPHGTIGGGDPVNSQSSQFDRTDLCVQADQLVFFPWKWKADPNDIDIDDADVVRDHSSQLRVLRRFPGFNHFAFDDPPLPDDKMKMWTWTDDDPPDDIDIKIKIWGDWDQDPVGIWIWMGTPPGRTITTGHCVSCVVSPPDDDDDDDDDDDDDDDDD